Protein 1AGG (pdb70)

InterPro domains:
  IPR004169 Spider toxin [PF02819] (39-83)
  IPR004169 Spider toxin [cd12960] (39-74)

Sequence (48 aa):
EDNCIAEDYGKCTWGGTKCCRGRPCRCSMIGTNCECTPRLIMEGLSFAEDNCIAEDYGKCTWGGTKCCRGRPCRCSMIGTNCECTPRLIMEGLSFAEDNCIAEDYGKCTWGGTKCCRGRPCRCSMIGTNCECTPRLIMEGLSFAEDNCIAEDYGKCTWGGTKCCRGRPCRCSMIGTNCECTPRLIMEGLSFAEDNCIAEDYGKCTWGGTKCCRGRPCRCSMIGTNCECTPRLIMEGLSFAEDNCIAEDYGKCTWGGTKCCRGRPCRCSMIGTNCECTPRLIMEGLSFAEDNCIAEDYGKCTWGGTKCCRGRPCRCSMIGTNCECTPRLIMEGLSFAEDNCIAEDYGKCTWGGTKCCRGRPCRCSMIGTNCECTPRLIMEGLSFAEDNCIAEDYGKCTWGGTKCCRGRPCRCSMIGTNCECTPRLIMEGLSFAEDNCIAEDYGKCTWGGTKCCRGRPCRCSMIGTNCECTPRLIMEGLSFAEDNCIAEDYGKCTWGGTKCCRGRPCRCSMIGTNCECTPRLIMEGLSFAEDNCIAEDYGKCTWGGTKCCRGRPCRCSMIGTNCECTPRLIMEGLSFAEDNCIAEDYGKCTWGGTKCCRGRPCRCSMIGTNCECTPRLIMEGLSFAEDNCIAEDYGKCTWGGTKCCRGRPCRCSMIGTNCECTPRLIMEGLSFAEDNCIAEDYGKCTWGGTKCCRGRPCRCSMIGTNCECTPRLIMEGLSFAEDNCIAEDYGKCTWGGTKCCRGRPCRCSMIGTNCECTPRLIMEGLSFAEDNCIAEDYGKCTWGGTKCCRGRPCRCSMIGTNCECTPRLIMEGLSFAEDNCIAEDYGKCTWGGTKCCRGRPCRCSMIGTNCECTPRLIMEGLSFAEDNCIAEDYGKCTWGGTKCCRGRPCRCSMIGTNCECTPRLIMEGLSFAEDNCIAEDYGKCTWGGTKCCRGRPCRCSMIGTNCECTPRLIMEGLSFAEDNCIAEDYGKCTWGGTKCCRGRPCRCSMIGTNCECTPRLIMEGLSFAEDNCIAEDYGKCTWGGTKCCRGRPCRCSMIGTNCECTPRLIMEGLSFAEDNCIAEDYGKCTWGGTKCCRGRPCRCSMIGTNCECTPRLIMEGLSFAEDNCIAEDYGKCTWGGTKCCRGRPCRCSMIGTNCECTPRLIMEGLSFA

Nearest PDB structures (foldseek):
  1agg-assembly1_A  TM=7.891E-01  e=6.117E-08  Agelenopsis aperta
  1oaw-assembly1_A  TM=6.329E-01  e=2.465E-05  Agelenopsis aperta
  1iva-assembly1_A  TM=6.021E-01  e=1.846E-05  Agelenopsis aperta
  1oav-assembly1_A  TM=6.009E-01  e=3.062E-05  Agelenopsis aperta
  1vtx-assembly1_A  TM=5.392E-01  e=1.260E+00  Hadronyche versuta

Solvent-accessible surface area: 4011 Å² total; per-residue (Å²): 197,147,117,66,20,93,105,63,153,1,170,12,73,141,79,42,65,89,6,66,169,30,75,17,7,127,25,36,194,151,32,99,125,4,56,2,24,46,157,44,167,155,131,31,94,33,150,123

Structure (mmCIF, N/CA/C/O backbone):
data_1AGG
#
_entry.id   1AGG
#
_cell.length_a   1.000
_cell.length_b   1.000
_cell.length_c   1.000
_cell.angle_alpha   90.00
_cell.angle_beta   90.00
_cell.angle_gamma   90.00
#
_symmetry.space_group_name_H-M   'P 1'
#
loop_
_atom_site.group_PDB
_atom_site.id
_atom_site.type_symbol
_atom_site.label_atom_id
_atom_site.label_alt_id
_atom_site.label_comp_id
_atom_site.label_asym_id
_atom_site.label_entity_id
_atom_site.label_seq_id
_atom_site.pdbx_PDB_ins_code
_atom_site.Cartn_x
_atom_site.Cartn_y
_atom_site.Cartn_z
_atom_site.occupancy
_atom_site.B_iso_or_equiv
_atom_site.auth_seq_id
_atom_site.auth_comp_id
_atom_site.auth_asym_id
_atom_site.auth_atom_id
_atom_site.pdbx_PDB_model_num
ATOM 1 N N . GLU A 1 1 ? 17.872 11.839 5.460 1.00 0.00 1 GLU A N 1
ATOM 2 C CA . GLU A 1 1 ? 16.491 12.228 5.819 1.00 0.00 1 GLU A CA 1
ATOM 3 C C . GLU A 1 1 ? 15.778 10.998 6.447 1.00 0.00 1 GLU A C 1
ATOM 4 O O . GLU A 1 1 ? 15.643 9.944 5.815 1.00 0.00 1 GLU A O 1
ATOM 19 N N . ASP A 1 2 ? 15.291 11.178 7.688 1.00 0.00 2 ASP A N 1
ATOM 20 C CA . ASP A 1 2 ? 14.439 10.179 8.388 1.00 0.00 2 ASP A CA 1
ATOM 21 C C . ASP A 1 2 ? 13.115 10.896 8.769 1.00 0.00 2 ASP A C 1
ATOM 22 O O . ASP A 1 2 ? 13.112 11.834 9.574 1.00 0.00 2 ASP A O 1
ATOM 32 N N . ASN A 1 3 ? 11.996 10.439 8.175 1.00 0.00 3 ASN A N 1
ATOM 33 C CA . ASN A 1 3 ? 10.626 10.851 8.567 1.00 0.00 3 ASN A CA 1
ATOM 34 C C . ASN A 1 3 ? 9.667 9.956 7.722 1.00 0.00 3 ASN A C 1
ATOM 35 O O . ASN A 1 3 ? 9.197 10.266 6.622 1.00 0.00 3 ASN A O 1
ATOM 46 N N . CYS A 1 4 ? 9.412 8.815 8.344 1.00 0.00 4 CYS A N 1
ATOM 47 C CA . CYS A 1 4 ? 8.472 7.777 7.852 1.00 0.00 4 CYS A CA 1
ATOM 48 C C . CYS A 1 4 ? 7.636 7.187 9.039 1.00 0.00 4 CYS A C 1
ATOM 49 O O . CYS A 1 4 ? 7.911 7.449 10.218 1.00 0.00 4 CYS A O 1
ATOM 56 N N . ILE A 1 5 ? 6.602 6.364 8.705 1.00 0.00 5 ILE A N 1
ATOM 57 C CA . ILE A 1 5 ? 5.754 5.707 9.774 1.00 0.00 5 ILE A CA 1
ATOM 58 C C . ILE A 1 5 ? 6.161 4.218 9.728 1.00 0.00 5 ILE A C 1
ATOM 59 O O . ILE A 1 5 ? 5.686 3.450 8.897 1.00 0.00 5 ILE A O 1
ATOM 75 N N . ALA A 1 6 ? 7.041 3.755 10.618 1.00 0.00 6 ALA A N 1
ATOM 76 C CA . ALA A 1 6 ? 7.584 2.361 10.499 1.00 0.00 6 ALA A CA 1
ATOM 77 C C . ALA A 1 6 ? 6.606 1.228 11.016 1.00 0.00 6 ALA A C 1
ATOM 78 O O . ALA A 1 6 ? 7.021 0.091 11.263 1.00 0.00 6 ALA A O 1
ATOM 85 N N . GLU A 1 7 ? 5.313 1.567 11.156 1.00 0.00 7 GLU A N 1
ATOM 86 C CA . GLU A 1 7 ? 4.268 0.735 11.806 1.00 0.00 7 GLU A CA 1
ATOM 87 C C . GLU A 1 7 ? 3.186 0.236 10.818 1.00 0.00 7 GLU A C 1
ATOM 88 O O . GLU A 1 7 ? 2.972 0.775 9.733 1.00 0.00 7 GLU A O 1
ATOM 101 N N . ASP A 1 8 ? 2.508 -0.838 11.266 1.00 0.00 8 ASP A N 1
ATOM 102 C CA . ASP A 1 8 ? 1.257 -1.389 10.616 1.00 0.00 8 ASP A CA 1
ATOM 103 C C . ASP A 1 8 ? -0.123 -1.202 11.305 1.00 0.00 8 ASP A C 1
ATOM 104 O O . ASP A 1 8 ? -1.172 -1.685 10.880 1.00 0.00 8 ASP A O 1
ATOM 114 N N . TYR A 1 9 ? 0.021 -0.451 12.343 1.00 0.00 9 TYR A N 1
ATOM 115 C CA . TYR A 1 9 ? -1.038 0.190 13.168 1.00 0.00 9 TYR A CA 1
ATOM 116 C C . TYR A 1 9 ? -0.492 1.543 13.776 1.00 0.00 9 TYR A C 1
ATOM 117 O O . TYR A 1 9 ? -0.915 1.953 14.862 1.00 0.00 9 TYR A O 1
ATOM 135 N N . GLY A 1 10 ? 0.382 2.280 13.045 1.00 0.00 10 GLY A N 1
ATOM 136 C CA . GLY A 1 10 ? 0.805 3.663 13.392 1.00 0.00 10 GLY A CA 1
ATOM 137 C C . GLY A 1 10 ? -0.292 4.710 13.227 1.00 0.00 10 GLY A C 1
ATOM 138 O O . GLY A 1 10 ? -1.384 4.410 12.754 1.00 0.00 10 GLY A O 1
ATOM 142 N N . LYS A 1 11 ? 0.014 5.947 13.617 1.00 0.00 11 LYS A N 1
ATOM 143 C CA . LYS A 1 11 ? -0.873 7.102 13.285 1.00 0.00 11 LYS A CA 1
ATOM 144 C C . LYS A 1 11 ? -0.303 7.721 11.978 1.00 0.00 11 LYS A C 1
ATOM 145 O O . LYS A 1 11 ? 0.886 8.046 11.880 1.00 0.00 11 LYS A O 1
ATOM 163 N N . CYS A 1 12 ? -1.194 7.871 11.006 1.00 0.00 12 CYS A N 1
ATOM 164 C CA . CYS A 1 12 ? -0.863 8.375 9.646 1.00 0.00 12 CYS A CA 1
ATOM 165 C C . CYS A 1 12 ? -1.973 9.329 9.130 1.00 0.00 12 CYS A C 1
ATOM 166 O O . CYS A 1 12 ? -2.923 9.701 9.830 1.00 0.00 12 CYS A O 1
ATOM 173 N N . THR A 1 13 ? -1.792 9.751 7.867 1.00 0.00 13 THR A N 1
ATOM 174 C CA . THR A 1 13 ? -2.743 10.658 7.169 1.00 0.00 13 THR A CA 1
ATOM 175 C C . THR A 1 13 ? -2.886 10.201 5.680 1.00 0.00 13 THR A C 1
ATOM 176 O O . THR A 1 13 ? -2.085 9.463 5.093 1.00 0.00 13 THR A O 1
ATOM 187 N N . TRP A 1 14 ? -3.972 10.714 5.112 1.00 0.00 14 TRP A N 1
ATOM 188 C CA . TRP A 1 14 ? -4.263 10.669 3.650 1.00 0.00 14 TRP A CA 1
ATOM 189 C C . TRP A 1 14 ? -3.745 12.013 3.054 1.00 0.00 14 TRP A C 1
ATOM 190 O O . TRP A 1 14 ? -4.461 13.022 3.076 1.00 0.00 14 TRP A O 1
ATOM 211 N N . GLY A 1 15 ? -2.495 12.025 2.559 1.00 0.00 15 GLY A N 1
ATOM 212 C CA . GLY A 1 15 ? -1.797 13.286 2.181 1.00 0.00 15 GLY A CA 1
ATOM 213 C C . GLY A 1 15 ? -0.507 13.556 2.998 1.00 0.00 15 GLY A C 1
ATOM 214 O O . GLY A 1 15 ? 0.501 13.981 2.429 1.00 0.00 15 GLY A O 1
ATOM 218 N N . GLY A 1 16 ? -0.550 13.301 4.321 1.00 0.00 16 GLY A N 1
ATOM 219 C CA . GLY A 1 16 ? 0.639 13.289 5.205 1.00 0.00 16 GLY A CA 1
ATOM 220 C C . GLY A 1 16 ? 1.620 12.130 4.938 1.00 0.00 16 GLY A C 1
ATOM 221 O O . GLY A 1 16 ? 1.741 11.608 3.823 1.00 0.00 16 GLY A O 1
ATOM 225 N N . THR A 1 17 ? 2.319 11.735 6.010 1.00 0.00 17 THR A N 1
ATOM 226 C CA . THR A 1 17 ? 3.277 10.583 5.955 1.00 0.00 17 THR A CA 1
ATOM 227 C C . THR A 1 17 ? 2.437 9.258 5.823 1.00 0.00 17 THR A C 1
ATOM 228 O O . THR A 1 17 ? 1.372 9.062 6.433 1.00 0.00 17 THR A O 1
ATOM 239 N N . LYS A 1 18 ? 3.012 8.377 4.994 1.00 0.00 18 LYS A N 1
ATOM 240 C CA . LYS A 1 18 ? 2.593 6.957 4.842 1.00 0.00 18 LYS A CA 1
ATOM 241 C C . LYS A 1 18 ? 3.676 6.104 5.550 1.00 0.00 18 LYS A C 1
ATOM 242 O O . LYS A 1 18 ? 4.696 6.572 6.090 1.00 0.00 18 LYS A O 1
ATOM 260 N N . CYS A 1 19 ? 3.426 4.792 5.559 1.00 0.00 19 CYS A N 1
ATOM 261 C CA . CYS A 1 19 ? 4.329 3.890 6.313 1.00 0.00 19 CYS A CA 1
ATOM 262 C C . CYS A 1 19 ? 5.572 3.567 5.425 1.00 0.00 19 CYS A C 1
ATOM 263 O O . CYS A 1 19 ? 5.589 3.479 4.195 1.00 0.00 19 CYS A O 1
ATOM 270 N N . CYS A 1 20 ? 6.637 3.534 6.242 1.00 0.00 20 CYS A N 1
ATOM 271 C CA . CYS A 1 20 ? 8.068 3.591 5.889 1.00 0.00 20 CYS A CA 1
ATOM 272 C C . CYS A 1 20 ? 8.539 2.692 4.706 1.00 0.00 20 CYS A C 1
ATOM 273 O O . CYS A 1 20 ? 9.227 3.199 3.816 1.00 0.00 20 CYS A O 1
ATOM 280 N N . ARG A 1 21 ? 8.195 1.391 4.712 1.00 0.00 21 ARG A N 1
ATOM 281 C CA . ARG A 1 21 ? 8.603 0.415 3.649 1.00 0.00 21 ARG A CA 1
ATOM 282 C C . ARG A 1 21 ? 7.561 0.291 2.487 1.00 0.00 21 ARG A C 1
ATOM 283 O O . ARG A 1 21 ? 7.284 -0.784 1.951 1.00 0.00 21 ARG A O 1
ATOM 303 N N . GLY A 1 22 ? 7.005 1.444 2.111 1.00 0.00 22 GLY A N 1
ATOM 304 C CA . GLY A 1 22 ? 5.888 1.560 1.134 1.00 0.00 22 GLY A CA 1
ATOM 305 C C . GLY A 1 22 ? 4.577 0.833 1.492 1.00 0.00 22 GLY A C 1
ATOM 306 O O . GLY A 1 22 ? 4.002 0.096 0.688 1.00 0.00 22 GLY A O 1
ATOM 310 N N . ARG A 1 23 ? 4.153 1.071 2.727 1.00 0.00 23 ARG A N 1
ATOM 311 C CA . ARG A 1 23 ? 3.058 0.329 3.384 1.00 0.00 23 ARG A CA 1
ATOM 312 C C . ARG A 1 23 ? 1.786 1.248 3.436 1.00 0.00 23 ARG A C 1
ATOM 313 O O . ARG A 1 23 ? 1.912 2.436 3.788 1.00 0.00 23 ARG A O 1
ATOM 333 N N . PRO A 1 24 ? 0.556 0.754 3.093 1.00 0.00 24 PRO A N 1
ATOM 334 C CA . PRO A 1 24 ? -0.645 1.614 2.922 1.00 0.00 24 PRO A CA 1
ATOM 335 C C . PRO A 1 24 ? -1.266 2.127 4.257 1.00 0.00 24 PRO A C 1
ATOM 336 O O . PRO A 1 24 ? -0.838 1.756 5.356 1.00 0.00 24 PRO A O 1
ATOM 347 N N . CYS A 1 25 ? -2.285 2.994 4.125 1.00 0.00 25 CYS A N 1
ATOM 348 C CA . CYS A 1 25 ? -3.066 3.502 5.279 1.00 0.00 25 CYS A CA 1
ATOM 349 C C . CYS A 1 25 ? -4.582 3.455 4.924 1.00 0.00 25 CYS A C 1
ATOM 350 O O . CYS A 1 25 ? -5.024 3.710 3.798 1.00 0.00 25 CYS A O 1
ATOM 357 N N . ARG A 1 26 ? -5.359 3.124 5.966 1.00 0.00 26 ARG A N 1
ATOM 358 C CA . ARG A 1 26 ? -6.841 3.167 5.967 1.00 0.00 26 ARG A CA 1
ATOM 359 C C . ARG A 1 26 ? -7.212 3.783 7.338 1.00 0.00 26 ARG A C 1
ATOM 360 O O . ARG A 1 26 ? -6.632 3.417 8.377 1.00 0.00 26 ARG A O 1
ATOM 380 N N . CYS A 1 27 ? -8.160 4.744 7.370 1.00 0.00 27 CYS A N 1
ATOM 381 C CA . CYS A 1 27 ? -8.355 5.529 8.611 1.00 0.00 27 CYS A CA 1
ATOM 382 C C . CYS A 1 27 ? -9.082 4.747 9.759 1.00 0.00 27 CYS A C 1
ATOM 383 O O . CYS A 1 27 ? -9.682 3.679 9.601 1.00 0.00 27 CYS A O 1
ATOM 390 N N . SER A 1 28 ? -8.986 5.403 10.935 1.00 0.00 28 SER A N 1
ATOM 391 C CA . SER A 1 28 ? -9.723 5.101 12.192 1.00 0.00 28 SER A CA 1
ATOM 392 C C . SER A 1 28 ? -11.276 4.975 12.023 1.00 0.00 28 SER A C 1
ATOM 393 O O . SER A 1 28 ? -11.851 5.114 10.937 1.00 0.00 28 SER A O 1
ATOM 401 N N . MET A 1 29 ? -11.941 4.692 13.152 1.00 0.00 29 MET A N 1
ATOM 402 C CA . MET A 1 29 ? -13.409 4.422 13.227 1.00 0.00 29 MET A CA 1
ATOM 403 C C . MET A 1 29 ? -14.310 5.645 12.856 1.00 0.00 29 MET A C 1
ATOM 404 O O . MET A 1 29 ? -15.389 5.445 12.290 1.00 0.00 29 MET A O 1
ATOM 418 N N . ILE A 1 30 ? -13.876 6.879 13.172 1.00 0.00 30 ILE A N 1
ATOM 419 C CA . ILE A 1 30 ? -14.634 8.127 12.840 1.00 0.00 30 ILE A CA 1
ATOM 420 C C . ILE A 1 30 ? -14.541 8.486 11.306 1.00 0.00 30 ILE A C 1
ATOM 421 O O . ILE A 1 30 ? -15.559 8.912 10.751 1.00 0.00 30 ILE A O 1
ATOM 437 N N . GLY A 1 31 ? -13.383 8.313 10.642 1.00 0.00 31 GLY A N 1
ATOM 438 C CA . GLY A 1 31 ? -13.194 8.699 9.217 1.00 0.00 31 GLY A CA 1
ATOM 439 C C . GLY A 1 31 ? -11.925 9.530 8.927 1.00 0.00 31 GLY A C 1
ATOM 440 O O . GLY A 1 31 ? -11.222 9.258 7.951 1.00 0.00 31 GLY A O 1
ATOM 444 N N . THR A 1 32 ? -11.665 10.549 9.761 1.00 0.00 32 THR A N 1
ATOM 445 C CA . THR A 1 32 ? -10.394 11.337 9.745 1.00 0.00 32 THR A CA 1
ATOM 446 C C . THR A 1 32 ? -9.434 10.792 10.858 1.00 0.00 32 THR A C 1
ATOM 447 O O . THR A 1 32 ? -9.836 10.008 11.726 1.00 0.00 32 THR A O 1
ATOM 458 N N . ASN A 1 33 ? -8.146 11.221 10.818 1.00 0.00 33 ASN A N 1
ATOM 459 C CA . ASN A 1 33 ? -7.049 10.801 11.755 1.00 0.00 33 ASN A CA 1
ATOM 460 C C . ASN A 1 33 ? -6.718 9.315 11.450 1.00 0.00 33 ASN A C 1
ATOM 461 O O . ASN A 1 33 ? -7.044 8.417 12.233 1.00 0.00 33 ASN A O 1
ATOM 472 N N . CYS A 1 34 ? -6.067 9.063 10.291 1.00 0.00 34 CYS A N 1
ATOM 473 C CA . CYS A 1 34 ? -5.909 7.667 9.802 1.00 0.00 34 CYS A CA 1
ATOM 474 C C . CYS A 1 34 ? -4.898 6.825 10.646 1.00 0.00 34 CYS A C 1
ATOM 475 O O . CYS A 1 34 ? -4.106 7.363 11.427 1.00 0.00 34 CYS A O 1
ATOM 482 N N . GLU A 1 35 ? -4.936 5.485 10.437 1.00 0.00 35 GLU A N 1
ATOM 483 C CA . GLU A 1 35 ? -3.866 4.579 10.966 1.00 0.00 35 GLU A CA 1
ATOM 484 C C . GLU A 1 35 ? -3.252 3.776 9.770 1.00 0.00 35 GLU A C 1
ATOM 485 O O . GLU A 1 35 ? -3.737 3.778 8.633 1.00 0.00 35 GLU A O 1
ATOM 498 N N . CYS A 1 36 ? -2.146 3.078 10.080 1.00 0.00 36 CYS A N 1
ATOM 499 C CA . CYS A 1 36 ? -1.361 2.285 9.089 1.00 0.00 36 CYS A CA 1
ATOM 500 C C . CYS A 1 36 ? -1.926 0.841 9.056 1.00 0.00 36 CYS A C 1
ATOM 501 O O . CYS A 1 36 ? -2.645 0.371 9.947 1.00 0.00 36 CYS A O 1
ATOM 508 N N . THR A 1 37 ? -1.646 0.183 7.922 1.00 0.00 37 THR A N 1
ATOM 509 C CA . THR A 1 37 ? -2.170 -1.170 7.596 1.00 0.00 37 THR A CA 1
ATOM 510 C C . THR A 1 37 ? -1.012 -1.964 6.894 1.00 0.00 37 THR A C 1
ATOM 511 O O . THR A 1 37 ? -0.328 -1.389 6.035 1.00 0.00 37 THR A O 1
ATOM 522 N N . PRO A 1 38 ? -0.764 -3.277 7.185 1.00 0.00 38 PRO A N 1
ATOM 523 C CA . PRO A 1 38 ? 0.351 -4.054 6.568 1.00 0.00 38 PRO A CA 1
ATOM 524 C C . PRO A 1 38 ? 0.214 -4.285 5.026 1.00 0.00 38 PRO A C 1
ATOM 525 O O . PRO A 1 38 ? 1.145 -3.962 4.284 1.00 0.00 38 PRO A O 1
ATOM 536 N N . ARG A 1 39 ? -0.924 -4.820 4.550 1.00 0.00 39 ARG A N 1
ATOM 537 C CA . ARG A 1 39 ? -1.188 -5.013 3.098 1.00 0.00 39 ARG A CA 1
ATOM 538 C C . ARG A 1 39 ? -2.726 -5.040 2.879 1.00 0.00 39 ARG A C 1
ATOM 539 O O . ARG A 1 39 ? -3.461 -5.788 3.535 1.00 0.00 39 ARG A O 1
ATOM 559 N N . LEU A 1 40 ? -3.187 -4.212 1.927 1.00 0.00 40 LEU A N 1
ATOM 560 C CA . LEU A 1 40 ? -4.619 -4.126 1.540 1.00 0.00 40 LEU A CA 1
ATOM 561 C C . LEU A 1 40 ? -4.765 -4.702 0.106 1.00 0.00 40 LEU A C 1
ATOM 562 O O . LEU A 1 40 ? -4.138 -4.218 -0.844 1.00 0.00 40 LEU A O 1
ATOM 578 N N . ILE A 1 41 ? -5.619 -5.734 -0.043 1.00 0.00 41 ILE A N 1
ATOM 579 C CA . ILE A 1 41 ? -5.864 -6.405 -1.354 1.00 0.00 41 ILE A CA 1
ATOM 580 C C . ILE A 1 41 ? -6.787 -5.486 -2.236 1.00 0.00 41 ILE A C 1
ATOM 581 O O . ILE A 1 41 ? -7.790 -4.942 -1.761 1.00 0.00 41 ILE A O 1
ATOM 597 N N . MET A 1 42 ? -6.379 -5.300 -3.514 1.00 0.00 42 MET A N 1
ATOM 598 C CA . MET A 1 42 ? -6.976 -4.347 -4.505 1.00 0.00 42 MET A CA 1
ATOM 599 C C . MET A 1 42 ? -6.740 -2.884 -3.996 1.00 0.00 42 MET A C 1
ATOM 600 O O . MET A 1 42 ? -7.474 -2.378 -3.142 1.00 0.00 42 MET A O 1
ATOM 614 N N . GLU A 1 43 ? -5.663 -2.254 -4.523 1.00 0.00 43 GLU A N 1
ATOM 615 C CA . GLU A 1 43 ? -5.095 -0.930 -4.099 1.00 0.00 43 GLU A CA 1
ATOM 616 C C . GLU A 1 43 ? -4.453 -1.079 -2.679 1.00 0.00 43 GLU A C 1
ATOM 617 O O . GLU A 1 43 ? -5.066 -1.567 -1.723 1.00 0.00 43 GLU A O 1
ATOM 630 N N . GLY A 1 44 ? -3.202 -0.608 -2.584 1.00 0.00 44 GLY A N 1
ATOM 631 C CA . GLY A 1 44 ? -2.404 -0.647 -1.339 1.00 0.00 44 GLY A CA 1
ATOM 632 C C . GLY A 1 44 ? -1.225 -1.626 -1.466 1.00 0.00 44 GLY A C 1
ATOM 633 O O . GLY A 1 44 ? -0.276 -1.340 -2.200 1.00 0.00 44 GLY A O 1
ATOM 637 N N . LEU A 1 45 ? -1.306 -2.767 -0.745 1.00 0.00 45 LEU A N 1
ATOM 638 C CA . LEU A 1 45 ? -0.334 -3.914 -0.779 1.00 0.00 45 LEU A CA 1
ATOM 639 C C . LEU A 1 45 ? 1.061 -3.510 -0.187 1.00 0.00 45 LEU A C 1
ATOM 640 O O . LEU A 1 45 ? 1.506 -2.358 -0.249 1.00 0.00 45 LEU A O 1
ATOM 656 N N . SER A 1 46 ? 1.765 -4.517 0.371 1.00 0.00 46 SER A N 1
ATOM 657 C CA . SER A 1 46 ? 3.095 -4.330 1.013 1.00 0.00 46 SER A CA 1
ATOM 658 C C . SER A 1 46 ? 4.199 -4.034 -0.048 1.00 0.00 46 SER A C 1
ATOM 659 O O . SER A 1 46 ? 4.361 -4.772 -1.026 1.00 0.00 46 SER A O 1
ATOM 667 N N . PHE A 1 47 ? 4.930 -2.917 0.172 1.00 0.00 47 PHE A N 1
ATOM 668 C CA . PHE A 1 47 ? 5.966 -2.342 -0.744 1.00 0.00 47 PHE A CA 1
ATOM 669 C C . PHE A 1 47 ? 5.319 -1.984 -2.124 1.00 0.00 47 PHE A C 1
ATOM 670 O O . PHE A 1 47 ? 5.227 -2.815 -3.035 1.00 0.00 47 PHE A O 1
ATOM 687 N N . ALA A 1 48 ? 4.856 -0.726 -2.237 1.00 0.00 48 ALA A N 1
ATOM 688 C CA . ALA A 1 48 ? 4.173 -0.212 -3.447 1.00 0.00 48 ALA A CA 1
ATOM 689 C C . ALA A 1 48 ? 4.401 1.311 -3.532 1.00 0.00 48 ALA A C 1
ATOM 690 O O . ALA A 1 48 ? 5.009 1.840 -4.462 1.00 0.00 48 ALA A O 1
ATOM 699 N N . GLU A 1 1 ? 12.589 5.721 5.131 1.00 0.00 1 GLU A N 2
ATOM 700 C CA . GLU A 1 1 ? 13.731 5.511 6.051 1.00 0.00 1 GLU A CA 2
ATOM 701 C C . GLU A 1 1 ? 13.658 6.567 7.196 1.00 0.00 1 GLU A C 2
ATOM 702 O O . GLU A 1 1 ? 13.297 6.205 8.319 1.00 0.00 1 GLU A O 2
ATOM 717 N N . ASP A 1 2 ? 13.993 7.843 6.923 1.00 0.00 2 ASP A N 2
ATOM 718 C CA . ASP A 1 2 ? 14.002 8.926 7.943 1.00 0.00 2 ASP A CA 2
ATOM 719 C C . ASP A 1 2 ? 12.615 9.640 7.974 1.00 0.00 2 ASP A C 2
ATOM 720 O O . ASP A 1 2 ? 12.024 9.939 6.931 1.00 0.00 2 ASP A O 2
ATOM 730 N N . ASN A 1 3 ? 12.125 9.910 9.206 1.00 0.00 3 ASN A N 2
ATOM 731 C CA . ASN A 1 3 ? 10.817 10.613 9.509 1.00 0.00 3 ASN A CA 2
ATOM 732 C C . ASN A 1 3 ? 9.518 9.890 8.984 1.00 0.00 3 ASN A C 2
ATOM 733 O O . ASN A 1 3 ? 8.456 10.501 8.833 1.00 0.00 3 ASN A O 2
ATOM 744 N N . CYS A 1 4 ? 9.620 8.580 8.778 1.00 0.00 4 CYS A N 2
ATOM 745 C CA . CYS A 1 4 ? 8.554 7.733 8.185 1.00 0.00 4 CYS A CA 2
ATOM 746 C C . CYS A 1 4 ? 7.687 7.020 9.283 1.00 0.00 4 CYS A C 2
ATOM 747 O O . CYS A 1 4 ? 8.001 7.092 10.478 1.00 0.00 4 CYS A O 2
ATOM 754 N N . ILE A 1 5 ? 6.590 6.315 8.863 1.00 0.00 5 ILE A N 2
ATOM 755 C CA . ILE A 1 5 ? 5.741 5.553 9.862 1.00 0.00 5 ILE A CA 2
ATOM 756 C C . ILE A 1 5 ? 6.084 4.070 9.599 1.00 0.00 5 ILE A C 2
ATOM 757 O O . ILE A 1 5 ? 5.451 3.384 8.797 1.00 0.00 5 ILE A O 2
ATOM 773 N N . ALA A 1 6 ? 7.101 3.539 10.287 1.00 0.00 6 ALA A N 2
ATOM 774 C CA . ALA A 1 6 ? 7.586 2.149 10.000 1.00 0.00 6 ALA A CA 2
ATOM 775 C C . ALA A 1 6 ? 6.696 1.006 10.629 1.00 0.00 6 ALA A C 2
ATOM 776 O O . ALA A 1 6 ? 7.134 -0.138 10.783 1.00 0.00 6 ALA A O 2
ATOM 783 N N . GLU A 1 7 ? 5.449 1.357 10.980 1.00 0.00 7 GLU A N 2
ATOM 784 C CA . GLU A 1 7 ? 4.515 0.532 11.772 1.00 0.00 7 GLU A CA 2
ATOM 785 C C . GLU A 1 7 ? 3.300 0.038 10.967 1.00 0.00 7 GLU A C 2
ATOM 786 O O . GLU A 1 7 ? 2.993 0.482 9.861 1.00 0.00 7 GLU A O 2
ATOM 799 N N . ASP A 1 8 ? 2.619 -0.907 11.634 1.00 0.00 8 ASP A N 2
ATOM 800 C CA . ASP A 1 8 ? 1.280 -1.403 11.262 1.00 0.00 8 ASP A CA 2
ATOM 801 C C . ASP A 1 8 ? 0.435 -0.895 12.462 1.00 0.00 8 ASP A C 2
ATOM 802 O O . ASP A 1 8 ? 0.713 -1.097 13.653 1.00 0.00 8 ASP A O 2
ATOM 812 N N . TYR A 1 9 ? -0.616 -0.207 12.057 1.00 0.00 9 TYR A N 2
ATOM 813 C CA . TYR A 1 9 ? -1.540 0.619 12.908 1.00 0.00 9 TYR A CA 2
ATOM 814 C C . TYR A 1 9 ? -0.794 1.817 13.644 1.00 0.00 9 TYR A C 2
ATOM 815 O O . TYR A 1 9 ? -1.216 2.239 14.726 1.00 0.00 9 TYR A O 2
ATOM 833 N N . GLY A 1 10 ? 0.249 2.420 13.012 1.00 0.00 10 GLY A N 2
ATOM 834 C CA . GLY A 1 10 ? 0.872 3.702 13.438 1.00 0.00 10 GLY A CA 2
ATOM 835 C C . GLY A 1 10 ? 0.129 4.871 12.798 1.00 0.00 10 GLY A C 2
ATOM 836 O O . GLY A 1 10 ? -0.458 4.771 11.722 1.00 0.00 10 GLY A O 2
ATOM 840 N N . LYS A 1 11 ? 0.166 5.998 13.492 1.00 0.00 11 LYS A N 2
ATOM 841 C CA . LYS A 1 11 ? -0.701 7.161 13.126 1.00 0.00 11 LYS A CA 2
ATOM 842 C C . LYS A 1 11 ? -0.111 7.868 11.865 1.00 0.00 11 LYS A C 2
ATOM 843 O O . LYS A 1 11 ? 1.049 8.288 11.812 1.00 0.00 11 LYS A O 2
ATOM 861 N N . CYS A 1 12 ? -1.002 7.956 10.883 1.00 0.00 12 CYS A N 2
ATOM 862 C CA . CYS A 1 12 ? -0.754 8.531 9.535 1.00 0.00 12 CYS A CA 2
ATOM 863 C C . CYS A 1 12 ? -1.885 9.511 9.149 1.00 0.00 12 CYS A C 2
ATOM 864 O O . CYS A 1 12 ? -2.877 9.693 9.868 1.00 0.00 12 CYS A O 2
ATOM 871 N N . THR A 1 13 ? -1.722 10.147 7.973 1.00 0.00 13 THR A N 2
ATOM 872 C CA . THR A 1 13 ? -2.842 10.939 7.371 1.00 0.00 13 THR A CA 2
ATOM 873 C C . THR A 1 13 ? -2.753 10.755 5.825 1.00 0.00 13 THR A C 2
ATOM 874 O O . THR A 1 13 ? -1.684 10.581 5.223 1.00 0.00 13 THR A O 2
ATOM 885 N N . TRP A 1 14 ? -3.934 10.896 5.197 1.00 0.00 14 TRP A N 2
ATOM 886 C CA . TRP A 1 14 ? -4.051 11.004 3.713 1.00 0.00 14 TRP A CA 2
ATOM 887 C C . TRP A 1 14 ? -3.796 12.510 3.389 1.00 0.00 14 TRP A C 2
ATOM 888 O O . TRP A 1 14 ? -4.652 13.383 3.567 1.00 0.00 14 TRP A O 2
ATOM 909 N N . GLY A 1 15 ? -2.545 12.764 2.973 1.00 0.00 15 GLY A N 2
ATOM 910 C CA . GLY A 1 15 ? -1.953 14.122 2.858 1.00 0.00 15 GLY A CA 2
ATOM 911 C C . GLY A 1 15 ? -1.063 14.369 4.110 1.00 0.00 15 GLY A C 2
ATOM 912 O O . GLY A 1 15 ? -1.336 15.266 4.911 1.00 0.00 15 GLY A O 2
ATOM 916 N N . GLY A 1 16 ? -0.024 13.531 4.258 1.00 0.00 16 GLY A N 2
ATOM 917 C CA . GLY A 1 16 ? 0.801 13.419 5.481 1.00 0.00 16 GLY A CA 2
ATOM 918 C C . GLY A 1 16 ? 1.976 12.464 5.237 1.00 0.00 16 GLY A C 2
ATOM 919 O O . GLY A 1 16 ? 2.460 12.269 4.114 1.00 0.00 16 GLY A O 2
ATOM 923 N N . THR A 1 17 ? 2.410 11.847 6.343 1.00 0.00 17 THR A N 2
ATOM 924 C CA . THR A 1 17 ? 3.380 10.711 6.274 1.00 0.00 17 THR A CA 2
ATOM 925 C C . THR A 1 17 ? 2.525 9.428 5.978 1.00 0.00 17 THR A C 2
ATOM 926 O O . THR A 1 17 ? 1.437 9.195 6.535 1.00 0.00 17 THR A O 2
ATOM 937 N N . LYS A 1 18 ? 3.113 8.626 5.078 1.00 0.00 18 LYS A N 2
ATOM 938 C CA . LYS A 1 18 ? 2.668 7.238 4.774 1.00 0.00 18 LYS A CA 2
ATOM 939 C C . LYS A 1 18 ? 3.606 6.296 5.567 1.00 0.00 18 LYS A C 2
ATOM 940 O O . LYS A 1 18 ? 4.562 6.677 6.274 1.00 0.00 18 LYS A O 2
ATOM 958 N N . CYS A 1 19 ? 3.287 5.005 5.446 1.00 0.00 19 CYS A N 2
ATOM 959 C CA . CYS A 1 19 ? 3.924 4.007 6.325 1.00 0.00 19 CYS A CA 2
ATOM 960 C C . CYS A 1 19 ? 5.147 3.460 5.521 1.00 0.00 19 CYS A C 2
ATOM 961 O O . CYS A 1 19 ? 5.073 2.805 4.482 1.00 0.00 19 CYS A O 2
ATOM 968 N N . CYS A 1 20 ? 6.265 3.930 6.083 1.00 0.00 20 CYS A N 2
ATOM 969 C CA . CYS A 1 20 ? 7.678 3.967 5.634 1.00 0.00 20 CYS A CA 2
ATOM 970 C C . CYS A 1 20 ? 7.945 3.356 4.204 1.00 0.00 20 CYS A C 2
ATOM 971 O O . CYS A 1 20 ? 7.458 3.948 3.236 1.00 0.00 20 CYS A O 2
ATOM 978 N N . ARG A 1 21 ? 8.749 2.281 4.034 1.00 0.00 21 ARG A N 2
ATOM 979 C CA . ARG A 1 21 ? 9.215 1.788 2.696 1.00 0.00 21 ARG A CA 2
ATOM 980 C C . ARG A 1 21 ? 8.358 0.652 2.060 1.00 0.00 21 ARG A C 2
ATOM 981 O O . ARG A 1 21 ? 8.848 -0.136 1.244 1.00 0.00 21 ARG A O 2
ATOM 1001 N N . GLY A 1 22 ? 7.069 0.653 2.378 1.00 0.00 22 GLY A N 2
ATOM 1002 C CA . GLY A 1 22 ? 6.077 -0.219 1.693 1.00 0.00 22 GLY A CA 2
ATOM 1003 C C . GLY A 1 22 ? 4.677 -0.472 2.275 1.00 0.00 22 GLY A C 2
ATOM 1004 O O . GLY A 1 22 ? 3.956 -1.310 1.726 1.00 0.00 22 GLY A O 2
ATOM 1008 N N . ARG A 1 23 ? 4.291 0.218 3.349 1.00 0.00 23 ARG A N 2
ATOM 1009 C CA . ARG A 1 23 ? 3.014 -0.010 4.053 1.00 0.00 23 ARG A CA 2
ATOM 1010 C C . ARG A 1 23 ? 1.978 1.101 3.604 1.00 0.00 23 ARG A C 2
ATOM 1011 O O . ARG A 1 23 ? 2.270 2.314 3.699 1.00 0.00 23 ARG A O 2
ATOM 1031 N N . PRO A 1 24 ? 0.747 0.737 3.126 1.00 0.00 24 PRO A N 2
ATOM 1032 C CA . PRO A 1 24 ? -0.356 1.708 2.912 1.00 0.00 24 PRO A CA 2
ATOM 1033 C C . PRO A 1 24 ? -1.051 2.122 4.253 1.00 0.00 24 PRO A C 2
ATOM 1034 O O . PRO A 1 24 ? -0.617 1.733 5.344 1.00 0.00 24 PRO A O 2
ATOM 1045 N N . CYS A 1 25 ? -2.119 2.929 4.162 1.00 0.00 25 CYS A N 2
ATOM 1046 C CA . CYS A 1 25 ? -2.915 3.339 5.352 1.00 0.00 25 CYS A CA 2
ATOM 1047 C C . CYS A 1 25 ? -4.433 3.150 5.049 1.00 0.00 25 CYS A C 2
ATOM 1048 O O . CYS A 1 25 ? -4.932 3.348 3.935 1.00 0.00 25 CYS A O 2
ATOM 1055 N N . ARG A 1 26 ? -5.146 2.767 6.121 1.00 0.00 26 ARG A N 2
ATOM 1056 C CA . ARG A 1 26 ? -6.626 2.717 6.182 1.00 0.00 26 ARG A CA 2
ATOM 1057 C C . ARG A 1 26 ? -6.974 3.465 7.494 1.00 0.00 26 ARG A C 2
ATOM 1058 O O . ARG A 1 26 ? -6.411 3.180 8.565 1.00 0.00 26 ARG A O 2
ATOM 1078 N N . CYS A 1 27 ? -7.886 4.450 7.418 1.00 0.00 27 CYS A N 2
ATOM 1079 C CA . CYS A 1 27 ? -8.080 5.370 8.561 1.00 0.00 27 CYS A CA 2
ATOM 1080 C C . CYS A 1 27 ? -8.915 4.734 9.723 1.00 0.00 27 CYS A C 2
ATOM 1081 O O . CYS A 1 27 ? -9.562 3.689 9.596 1.00 0.00 27 CYS A O 2
ATOM 1088 N N . SER A 1 28 ? -8.885 5.445 10.868 1.00 0.00 28 SER A N 2
ATOM 1089 C CA . SER A 1 28 ? -9.678 5.139 12.092 1.00 0.00 28 SER A CA 2
ATOM 1090 C C . SER A 1 28 ? -11.229 5.163 11.866 1.00 0.00 28 SER A C 2
ATOM 1091 O O . SER A 1 28 ? -11.748 5.422 10.774 1.00 0.00 28 SER A O 2
ATOM 1099 N N . MET A 1 29 ? -11.954 4.861 12.955 1.00 0.00 29 MET A N 2
ATOM 1100 C CA . MET A 1 29 ? -13.445 4.745 12.983 1.00 0.00 29 MET A CA 2
ATOM 1101 C C . MET A 1 29 ? -14.207 6.072 12.664 1.00 0.00 29 MET A C 2
ATOM 1102 O O . MET A 1 29 ? -15.297 6.015 12.088 1.00 0.00 29 MET A O 2
ATOM 1116 N N . ILE A 1 30 ? -13.641 7.235 13.031 1.00 0.00 30 ILE A N 2
ATOM 1117 C CA . ILE A 1 30 ? -14.219 8.574 12.708 1.00 0.00 30 ILE A CA 2
ATOM 1118 C C . ILE A 1 30 ? -13.977 8.879 11.187 1.00 0.00 30 ILE A C 2
ATOM 1119 O O . ILE A 1 30 ? -14.947 9.101 10.457 1.00 0.00 30 ILE A O 2
ATOM 1135 N N . GLY A 1 31 ? -12.711 8.893 10.739 1.00 0.00 31 GLY A N 2
ATOM 1136 C CA . GLY A 1 31 ? -12.337 9.328 9.371 1.00 0.00 31 GLY A CA 2
ATOM 1137 C C . GLY A 1 31 ? -10.997 10.084 9.335 1.00 0.00 31 GLY A C 2
ATOM 1138 O O . GLY A 1 31 ? -10.084 9.698 8.601 1.00 0.00 31 GLY A O 2
ATOM 1142 N N . THR A 1 32 ? -10.897 11.158 10.138 1.00 0.00 32 THR A N 2
ATOM 1143 C CA . THR A 1 32 ? -9.606 11.864 10.391 1.00 0.00 32 THR A CA 2
ATOM 1144 C C . THR A 1 32 ? -8.815 11.100 11.502 1.00 0.00 32 THR A C 2
ATOM 1145 O O . THR A 1 32 ? -9.373 10.313 12.278 1.00 0.00 32 THR A O 2
ATOM 1156 N N . ASN A 1 33 ? -7.484 11.340 11.531 1.00 0.00 33 ASN A N 2
ATOM 1157 C CA . ASN A 1 33 ? -6.477 10.583 12.347 1.00 0.00 33 ASN A CA 2
ATOM 1158 C C . ASN A 1 33 ? -6.417 9.118 11.816 1.00 0.00 33 ASN A C 2
ATOM 1159 O O . ASN A 1 33 ? -6.818 8.169 12.494 1.00 0.00 33 ASN A O 2
ATOM 1170 N N . CYS A 1 34 ? -5.883 8.946 10.589 1.00 0.00 34 CYS A N 2
ATOM 1171 C CA . CYS A 1 34 ? -5.773 7.603 9.950 1.00 0.00 34 CYS A CA 2
ATOM 1172 C C . CYS A 1 34 ? -4.689 6.721 10.647 1.00 0.00 34 CYS A C 2
ATOM 1173 O O . CYS A 1 34 ? -3.882 7.227 11.437 1.00 0.00 34 CYS A O 2
ATOM 1180 N N . GLU A 1 35 ? -4.673 5.397 10.363 1.00 0.00 35 GLU A N 2
ATOM 1181 C CA . GLU A 1 35 ? -3.549 4.527 10.855 1.00 0.00 35 GLU A CA 2
ATOM 1182 C C . GLU A 1 35 ? -3.004 3.616 9.703 1.00 0.00 35 GLU A C 2
ATOM 1183 O O . GLU A 1 35 ? -3.556 3.513 8.606 1.00 0.00 35 GLU A O 2
ATOM 1196 N N . CYS A 1 36 ? -1.872 2.955 10.011 1.00 0.00 36 CYS A N 2
ATOM 1197 C CA . CYS A 1 36 ? -1.054 2.157 9.050 1.00 0.00 36 CYS A CA 2
ATOM 1198 C C . CYS A 1 36 ? -1.640 0.718 8.945 1.00 0.00 36 CYS A C 2
ATOM 1199 O O . CYS A 1 36 ? -2.454 0.273 9.764 1.00 0.00 36 CYS A O 2
ATOM 1206 N N . THR A 1 37 ? -1.258 0.005 7.877 1.00 0.00 37 THR A N 2
ATOM 1207 C CA . THR A 1 37 ? -1.775 -1.369 7.607 1.00 0.00 37 THR A CA 2
ATOM 1208 C C . THR A 1 37 ? -0.615 -2.262 7.048 1.00 0.00 37 THR A C 2
ATOM 1209 O O . THR A 1 37 ? 0.224 -1.763 6.287 1.00 0.00 37 THR A O 2
ATOM 1220 N N . PRO A 1 38 ? -0.568 -3.600 7.343 1.00 0.00 38 PRO A N 2
ATOM 1221 C CA . PRO A 1 38 ? 0.443 -4.535 6.772 1.00 0.00 38 PRO A CA 2
ATOM 1222 C C . PRO A 1 38 ? 0.357 -4.712 5.219 1.00 0.00 38 PRO A C 2
ATOM 1223 O O . PRO A 1 38 ? -0.626 -4.328 4.572 1.00 0.00 38 PRO A O 2
ATOM 1234 N N . ARG A 1 39 ? 1.428 -5.283 4.636 1.00 0.00 39 ARG A N 2
ATOM 1235 C CA . ARG A 1 39 ? 1.621 -5.327 3.160 1.00 0.00 39 ARG A CA 2
ATOM 1236 C C . ARG A 1 39 ? 0.711 -6.411 2.510 1.00 0.00 39 ARG A C 2
ATOM 1237 O O . ARG A 1 39 ? 0.764 -7.594 2.867 1.00 0.00 39 ARG A O 2
ATOM 1257 N N . LEU A 1 40 ? -0.090 -5.969 1.527 1.00 0.00 40 LEU A N 2
ATOM 1258 C CA . LEU A 1 40 ? -0.869 -6.866 0.637 1.00 0.00 40 LEU A CA 2
ATOM 1259 C C . LEU A 1 40 ? -0.377 -6.576 -0.810 1.00 0.00 40 LEU A C 2
ATOM 1260 O O . LEU A 1 40 ? -0.528 -5.465 -1.334 1.00 0.00 40 LEU A O 2
ATOM 1276 N N . ILE A 1 41 ? 0.266 -7.581 -1.433 1.00 0.00 41 ILE A N 2
ATOM 1277 C CA . ILE A 1 41 ? 0.965 -7.405 -2.739 1.00 0.00 41 ILE A CA 2
ATOM 1278 C C . ILE A 1 41 ? -0.064 -7.810 -3.839 1.00 0.00 41 ILE A C 2
ATOM 1279 O O . ILE A 1 41 ? -0.370 -8.995 -4.021 1.00 0.00 41 ILE A O 2
ATOM 1295 N N . MET A 1 42 ? -0.597 -6.794 -4.542 1.00 0.00 42 MET A N 2
ATOM 1296 C CA . MET A 1 42 ? -1.656 -6.982 -5.569 1.00 0.00 42 MET A CA 2
ATOM 1297 C C . MET A 1 42 ? -1.137 -6.350 -6.889 1.00 0.00 42 MET A C 2
ATOM 1298 O O . MET A 1 42 ? -1.308 -5.150 -7.137 1.00 0.00 42 MET A O 2
ATOM 1312 N N . GLU A 1 43 ? -0.454 -7.170 -7.714 1.00 0.00 43 GLU A N 2
ATOM 1313 C CA . GLU A 1 43 ? 0.196 -6.699 -8.966 1.00 0.00 43 GLU A CA 2
ATOM 1314 C C . GLU A 1 43 ? 0.285 -7.887 -9.966 1.00 0.00 43 GLU A C 2
ATOM 1315 O O . GLU A 1 43 ? 0.622 -9.025 -9.616 1.00 0.00 43 GLU A O 2
ATOM 1328 N N . GLY A 1 44 ? 0.007 -7.562 -11.236 1.00 0.00 44 GLY A N 2
ATOM 1329 C CA . GLY A 1 44 ? 0.121 -8.517 -12.363 1.00 0.00 44 GLY A CA 2
ATOM 1330 C C . GLY A 1 44 ? -1.090 -9.452 -12.563 1.00 0.00 44 GLY A C 2
ATOM 1331 O O . GLY A 1 44 ? -0.948 -10.673 -12.457 1.00 0.00 44 GLY A O 2
ATOM 1335 N N . LEU A 1 45 ? -2.261 -8.870 -12.878 1.00 0.00 45 LEU A N 2
ATOM 1336 C CA . LEU A 1 45 ? -3.485 -9.631 -13.255 1.00 0.00 45 LEU A CA 2
ATOM 1337 C C . LEU A 1 45 ? -4.334 -8.664 -14.134 1.00 0.00 45 LEU A C 2
ATOM 1338 O O . LEU A 1 45 ? -4.358 -8.836 -15.357 1.00 0.00 45 LEU A O 2
ATOM 1354 N N . SER A 1 46 ? -4.971 -7.639 -13.533 1.00 0.00 46 SER A N 2
ATOM 1355 C CA . SER A 1 46 ? -5.490 -6.456 -14.265 1.00 0.00 46 SER A CA 2
ATOM 1356 C C . SER A 1 46 ? -4.571 -5.251 -13.912 1.00 0.00 46 SER A C 2
ATOM 1357 O O . SER A 1 46 ? -4.814 -4.518 -12.946 1.00 0.00 46 SER A O 2
ATOM 1365 N N . PHE A 1 47 ? -3.471 -5.103 -14.677 1.00 0.00 47 PHE A N 2
ATOM 1366 C CA . PHE A 1 47 ? -2.375 -4.156 -14.344 1.00 0.00 47 PHE A CA 2
ATOM 1367 C C . PHE A 1 47 ? -1.637 -3.769 -15.657 1.00 0.00 47 PHE A C 2
ATOM 1368 O O . PHE A 1 47 ? -1.187 -4.634 -16.419 1.00 0.00 47 PHE A O 2
ATOM 1385 N N . ALA A 1 48 ? -1.453 -2.451 -15.859 1.00 0.00 48 ALA A N 2
ATOM 1386 C CA . ALA A 1 48 ? -0.585 -1.910 -16.934 1.00 0.00 48 ALA A CA 2
ATOM 1387 C C . ALA A 1 48 ? 0.883 -1.829 -16.449 1.00 0.00 48 ALA A C 2
ATOM 1388 O O . ALA A 1 48 ? 1.803 -2.419 -17.014 1.00 0.00 48 ALA A O 2
ATOM 1397 N N . GLU A 1 1 ? 4.002 10.277 11.791 1.00 0.00 1 GLU A N 3
ATOM 1398 C CA . GLU A 1 1 ? 4.867 9.937 12.946 1.00 0.00 1 GLU A CA 3
ATOM 1399 C C . GLU A 1 1 ? 5.950 11.052 13.059 1.00 0.00 1 GLU A C 3
ATOM 1400 O O . GLU A 1 1 ? 5.740 11.998 13.825 1.00 0.00 1 GLU A O 3
ATOM 1415 N N . ASP A 1 2 ? 7.068 10.974 12.309 1.00 0.00 2 ASP A N 3
ATOM 1416 C CA . ASP A 1 2 ? 8.111 12.041 12.258 1.00 0.00 2 ASP A CA 3
ATOM 1417 C C . ASP A 1 2 ? 8.742 12.017 10.835 1.00 0.00 2 ASP A C 3
ATOM 1418 O O . ASP A 1 2 ? 8.455 12.916 10.039 1.00 0.00 2 ASP A O 3
ATOM 1428 N N . ASN A 1 3 ? 9.575 11.009 10.512 1.00 0.00 3 ASN A N 3
ATOM 1429 C CA . ASN A 1 3 ? 10.224 10.867 9.175 1.00 0.00 3 ASN A CA 3
ATOM 1430 C C . ASN A 1 3 ? 9.322 10.008 8.249 1.00 0.00 3 ASN A C 3
ATOM 1431 O O . ASN A 1 3 ? 8.652 10.511 7.343 1.00 0.00 3 ASN A O 3
ATOM 1442 N N . CYS A 1 4 ? 9.334 8.726 8.553 1.00 0.00 4 CYS A N 3
ATOM 1443 C CA . CYS A 1 4 ? 8.412 7.706 7.999 1.00 0.00 4 CYS A CA 3
ATOM 1444 C C . CYS A 1 4 ? 7.576 7.047 9.149 1.00 0.00 4 CYS A C 3
ATOM 1445 O O . CYS A 1 4 ? 7.850 7.247 10.340 1.00 0.00 4 CYS A O 3
ATOM 1452 N N . ILE A 1 5 ? 6.546 6.236 8.772 1.00 0.00 5 ILE A N 3
ATOM 1453 C CA . ILE A 1 5 ? 5.692 5.537 9.809 1.00 0.00 5 ILE A CA 3
ATOM 1454 C C . ILE A 1 5 ? 6.120 4.059 9.723 1.00 0.00 5 ILE A C 3
ATOM 1455 O O . ILE A 1 5 ? 5.628 3.286 8.907 1.00 0.00 5 ILE A O 3
ATOM 1471 N N . ALA A 1 6 ? 7.049 3.614 10.566 1.00 0.00 6 ALA A N 3
ATOM 1472 C CA . ALA A 1 6 ? 7.612 2.237 10.402 1.00 0.00 6 ALA A CA 3
ATOM 1473 C C . ALA A 1 6 ? 6.706 1.092 10.998 1.00 0.00 6 ALA A C 3
ATOM 1474 O O . ALA A 1 6 ? 7.180 -0.034 11.182 1.00 0.00 6 ALA A O 3
ATOM 1481 N N . GLU A 1 7 ? 5.424 1.393 11.299 1.00 0.00 7 GLU A N 3
ATOM 1482 C CA . GLU A 1 7 ? 4.523 0.499 12.077 1.00 0.00 7 GLU A CA 3
ATOM 1483 C C . GLU A 1 7 ? 3.099 0.304 11.552 1.00 0.00 7 GLU A C 3
ATOM 1484 O O . GLU A 1 7 ? 2.504 1.216 10.998 1.00 0.00 7 GLU A O 3
ATOM 1497 N N . ASP A 1 8 ? 2.582 -0.919 11.856 1.00 0.00 8 ASP A N 3
ATOM 1498 C CA . ASP A 1 8 ? 1.156 -1.307 11.729 1.00 0.00 8 ASP A CA 3
ATOM 1499 C C . ASP A 1 8 ? 0.436 -0.560 12.881 1.00 0.00 8 ASP A C 3
ATOM 1500 O O . ASP A 1 8 ? 0.861 -0.457 14.039 1.00 0.00 8 ASP A O 3
ATOM 1510 N N . TYR A 1 9 ? -0.688 -0.047 12.438 1.00 0.00 9 TYR A N 3
ATOM 1511 C CA . TYR A 1 9 ? -1.580 0.898 13.179 1.00 0.00 9 TYR A CA 3
ATOM 1512 C C . TYR A 1 9 ? -0.819 2.168 13.750 1.00 0.00 9 TYR A C 3
ATOM 1513 O O . TYR A 1 9 ? -1.310 2.796 14.694 1.00 0.00 9 TYR A O 3
ATOM 1531 N N . GLY A 1 10 ? 0.323 2.594 13.143 1.00 0.00 10 GLY A N 3
ATOM 1532 C CA . GLY A 1 10 ? 0.968 3.895 13.430 1.00 0.00 10 GLY A CA 3
ATOM 1533 C C . GLY A 1 10 ? 0.198 4.984 12.693 1.00 0.00 10 GLY A C 3
ATOM 1534 O O . GLY A 1 10 ? -0.315 4.812 11.582 1.00 0.00 10 GLY A O 3
ATOM 1538 N N . LYS A 1 11 ? 0.130 6.115 13.375 1.00 0.00 11 LYS A N 3
ATOM 1539 C CA . LYS A 1 11 ? -0.782 7.209 12.943 1.00 0.00 11 LYS A CA 3
ATOM 1540 C C . LYS A 1 11 ? -0.149 7.944 11.729 1.00 0.00 11 LYS A C 3
ATOM 1541 O O . LYS A 1 11 ? 1.006 8.377 11.683 1.00 0.00 11 LYS A O 3
ATOM 1559 N N . CYS A 1 12 ? -1.061 8.016 10.779 1.00 0.00 12 CYS A N 3
ATOM 1560 C CA . CYS A 1 12 ? -0.857 8.550 9.414 1.00 0.00 12 CYS A CA 3
ATOM 1561 C C . CYS A 1 12 ? -1.998 9.524 9.041 1.00 0.00 12 CYS A C 3
ATOM 1562 O O . CYS A 1 12 ? -2.972 9.729 9.777 1.00 0.00 12 CYS A O 3
ATOM 1569 N N . THR A 1 13 ? -1.861 10.118 7.845 1.00 0.00 13 THR A N 3
ATOM 1570 C CA . THR A 1 13 ? -2.979 10.893 7.227 1.00 0.00 13 THR A CA 3
ATOM 1571 C C . THR A 1 13 ? -2.898 10.620 5.694 1.00 0.00 13 THR A C 3
ATOM 1572 O O . THR A 1 13 ? -1.832 10.409 5.097 1.00 0.00 13 THR A O 3
ATOM 1583 N N . TRP A 1 14 ? -4.079 10.725 5.060 1.00 0.00 14 TRP A N 3
ATOM 1584 C CA . TRP A 1 14 ? -4.191 10.742 3.571 1.00 0.00 14 TRP A CA 3
ATOM 1585 C C . TRP A 1 14 ? -3.929 12.225 3.154 1.00 0.00 14 TRP A C 3
ATOM 1586 O O . TRP A 1 14 ? -4.784 13.110 3.264 1.00 0.00 14 TRP A O 3
ATOM 1607 N N . GLY A 1 15 ? -2.670 12.445 2.740 1.00 0.00 15 GLY A N 3
ATOM 1608 C CA . GLY A 1 15 ? -2.065 13.788 2.544 1.00 0.00 15 GLY A CA 3
ATOM 1609 C C . GLY A 1 15 ? -1.164 14.098 3.774 1.00 0.00 15 GLY A C 3
ATOM 1610 O O . GLY A 1 15 ? -1.424 15.042 4.523 1.00 0.00 15 GLY A O 3
ATOM 1614 N N . GLY A 1 16 ? -0.131 13.260 3.964 1.00 0.00 16 GLY A N 3
ATOM 1615 C CA . GLY A 1 16 ? 0.700 13.212 5.188 1.00 0.00 16 GLY A CA 3
ATOM 1616 C C . GLY A 1 16 ? 1.852 12.212 5.005 1.00 0.00 16 GLY A C 3
ATOM 1617 O O . GLY A 1 16 ? 2.301 11.902 3.894 1.00 0.00 16 GLY A O 3
ATOM 1621 N N . THR A 1 17 ? 2.308 11.690 6.151 1.00 0.00 17 THR A N 3
ATOM 1622 C CA . THR A 1 17 ? 3.254 10.530 6.162 1.00 0.00 17 THR A CA 3
ATOM 1623 C C . THR A 1 17 ? 2.371 9.241 6.022 1.00 0.00 17 THR A C 3
ATOM 1624 O O . THR A 1 17 ? 1.272 9.109 6.584 1.00 0.00 17 THR A O 3
ATOM 1635 N N . LYS A 1 18 ? 2.941 8.304 5.255 1.00 0.00 18 LYS A N 3
ATOM 1636 C CA . LYS A 1 18 ? 2.462 6.900 5.144 1.00 0.00 18 LYS A CA 3
ATOM 1637 C C . LYS A 1 18 ? 3.641 6.021 5.643 1.00 0.00 18 LYS A C 3
ATOM 1638 O O . LYS A 1 18 ? 4.713 6.463 6.099 1.00 0.00 18 LYS A O 3
ATOM 1656 N N . CYS A 1 19 ? 3.385 4.712 5.621 1.00 0.00 19 CYS A N 3
ATOM 1657 C CA . CYS A 1 19 ? 4.324 3.764 6.274 1.00 0.00 19 CYS A CA 3
ATOM 1658 C C . CYS A 1 19 ? 5.574 3.549 5.374 1.00 0.00 19 CYS A C 3
ATOM 1659 O O . CYS A 1 19 ? 5.598 3.553 4.141 1.00 0.00 19 CYS A O 3
ATOM 1666 N N . CYS A 1 20 ? 6.634 3.483 6.201 1.00 0.00 20 CYS A N 3
ATOM 1667 C CA . CYS A 1 20 ? 8.063 3.604 5.860 1.00 0.00 20 CYS A CA 3
ATOM 1668 C C . CYS A 1 20 ? 8.555 2.783 4.636 1.00 0.00 20 CYS A C 3
ATOM 1669 O O . CYS A 1 20 ? 9.206 3.360 3.760 1.00 0.00 20 CYS A O 3
ATOM 1676 N N . ARG A 1 21 ? 8.269 1.469 4.590 1.00 0.00 21 ARG A N 3
ATOM 1677 C CA . ARG A 1 21 ? 8.709 0.570 3.471 1.00 0.00 21 ARG A CA 3
ATOM 1678 C C . ARG A 1 21 ? 7.668 0.445 2.308 1.00 0.00 21 ARG A C 3
ATOM 1679 O O . ARG A 1 21 ? 7.515 -0.595 1.658 1.00 0.00 21 ARG A O 3
ATOM 1699 N N . GLY A 1 22 ? 7.000 1.568 2.043 1.00 0.00 22 GLY A N 3
ATOM 1700 C CA . GLY A 1 22 ? 5.969 1.713 0.990 1.00 0.00 22 GLY A CA 3
ATOM 1701 C C . GLY A 1 22 ? 4.655 0.968 1.250 1.00 0.00 22 GLY A C 3
ATOM 1702 O O . GLY A 1 22 ? 4.252 0.094 0.477 1.00 0.00 22 GLY A O 3
ATOM 1706 N N . ARG A 1 23 ? 4.031 1.342 2.366 1.00 0.00 23 ARG A N 3
ATOM 1707 C CA . ARG A 1 23 ? 2.872 0.612 2.923 1.00 0.00 23 ARG A CA 3
ATOM 1708 C C . ARG A 1 23 ? 1.659 1.596 3.043 1.00 0.00 23 ARG A C 3
ATOM 1709 O O . ARG A 1 23 ? 1.784 2.617 3.738 1.00 0.00 23 ARG A O 3
ATOM 1729 N N . PRO A 1 24 ? 0.474 1.330 2.401 1.00 0.00 24 PRO A N 3
ATOM 1730 C CA . PRO A 1 24 ? -0.754 2.163 2.543 1.00 0.00 24 PRO A CA 3
ATOM 1731 C C . PRO A 1 24 ? -1.318 2.300 3.996 1.00 0.00 24 PRO A C 3
ATOM 1732 O O . PRO A 1 24 ? -0.808 1.725 4.966 1.00 0.00 24 PRO A O 3
ATOM 1743 N N . CYS A 1 25 ? -2.399 3.090 4.103 1.00 0.00 25 CYS A N 3
ATOM 1744 C CA . CYS A 1 25 ? -3.117 3.326 5.377 1.00 0.00 25 CYS A CA 3
ATOM 1745 C C . CYS A 1 25 ? -4.635 3.019 5.185 1.00 0.00 25 CYS A C 3
ATOM 1746 O O . CYS A 1 25 ? -5.224 3.168 4.108 1.00 0.00 25 CYS A O 3
ATOM 1753 N N . ARG A 1 26 ? -5.243 2.585 6.300 1.00 0.00 26 ARG A N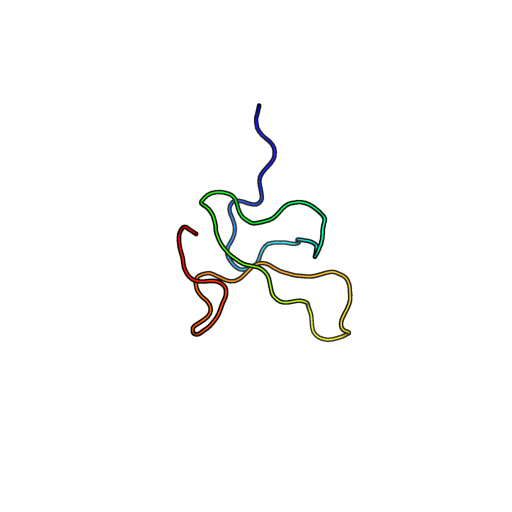 3
ATOM 1754 C CA . ARG A 1 26 ? -6.709 2.431 6.454 1.00 0.00 26 ARG A CA 3
ATOM 1755 C C . ARG A 1 26 ? -7.036 3.247 7.728 1.00 0.00 26 ARG A C 3
ATOM 1756 O O . ARG A 1 26 ? -6.465 3.012 8.805 1.00 0.00 26 ARG A O 3
ATOM 1776 N N . CYS A 1 27 ? -7.939 4.237 7.608 1.00 0.00 27 CYS A N 3
ATOM 1777 C CA . CYS A 1 27 ? -8.117 5.219 8.701 1.00 0.00 27 CYS A CA 3
ATOM 1778 C C . CYS A 1 27 ? -8.924 4.643 9.915 1.00 0.00 27 CYS A C 3
ATOM 1779 O O . CYS A 1 27 ? -9.561 3.585 9.859 1.00 0.00 27 CYS A O 3
ATOM 1786 N N . SER A 1 28 ? -8.890 5.420 11.016 1.00 0.00 28 SER A N 3
ATOM 1787 C CA . SER A 1 28 ? -9.697 5.194 12.249 1.00 0.00 28 SER A CA 3
ATOM 1788 C C . SER A 1 28 ? -11.246 5.226 12.005 1.00 0.00 28 SER A C 3
ATOM 1789 O O . SER A 1 28 ? -11.751 5.403 10.890 1.00 0.00 28 SER A O 3
ATOM 1797 N N . MET A 1 29 ? -11.987 5.018 13.104 1.00 0.00 29 MET A N 3
ATOM 1798 C CA . MET A 1 29 ? -13.474 4.870 13.118 1.00 0.00 29 MET A CA 3
ATOM 1799 C C . MET A 1 29 ? -14.254 6.152 12.681 1.00 0.00 29 MET A C 3
ATOM 1800 O O . MET A 1 29 ? -15.320 6.029 12.072 1.00 0.00 29 MET A O 3
ATOM 1814 N N . ILE A 1 30 ? -13.727 7.351 12.989 1.00 0.00 30 ILE A N 3
ATOM 1815 C CA . ILE A 1 30 ? -14.326 8.650 12.554 1.00 0.00 30 ILE A CA 3
ATOM 1816 C C . ILE A 1 30 ? -14.032 8.862 11.026 1.00 0.00 30 ILE A C 3
ATOM 1817 O O . ILE A 1 30 ? -14.979 9.014 10.249 1.00 0.00 30 ILE A O 3
ATOM 1833 N N . GLY A 1 31 ? -12.751 8.883 10.625 1.00 0.00 31 GLY A N 3
ATOM 1834 C CA . GLY A 1 31 ? -12.340 9.270 9.253 1.00 0.00 31 GLY A CA 3
ATOM 1835 C C . GLY A 1 31 ? -10.989 10.007 9.222 1.00 0.00 31 GLY A C 3
ATOM 1836 O O . GLY A 1 31 ? -10.062 9.582 8.528 1.00 0.00 31 GLY A O 3
ATOM 1840 N N . THR A 1 32 ? -10.897 11.112 9.984 1.00 0.00 32 THR A N 3
ATOM 1841 C CA . THR A 1 32 ? -9.607 11.818 10.241 1.00 0.00 32 THR A CA 3
ATOM 1842 C C . THR A 1 32 ? -8.823 11.081 11.376 1.00 0.00 32 THR A C 3
ATOM 1843 O O . THR A 1 32 ? -9.383 10.306 12.162 1.00 0.00 32 THR A O 3
ATOM 1854 N N . ASN A 1 33 ? -7.494 11.330 11.412 1.00 0.00 33 ASN A N 3
ATOM 1855 C CA . ASN A 1 33 ? -6.488 10.599 12.253 1.00 0.00 33 ASN A CA 3
ATOM 1856 C C . ASN A 1 33 ? -6.415 9.118 11.767 1.00 0.00 33 ASN A C 3
ATOM 1857 O O . ASN A 1 33 ? -6.775 8.185 12.490 1.00 0.00 33 ASN A O 3
ATOM 1868 N N . CYS A 1 34 ? -5.915 8.910 10.531 1.00 0.00 34 CYS A N 3
ATOM 1869 C CA . CYS A 1 34 ? -5.817 7.548 9.931 1.00 0.00 34 CYS A CA 3
ATOM 1870 C C . CYS A 1 34 ? -4.721 6.686 10.635 1.00 0.00 34 CYS A C 3
ATOM 1871 O O . CYS A 1 34 ? -3.894 7.216 11.386 1.00 0.00 34 CYS A O 3
ATOM 1878 N N . GLU A 1 35 ? -4.715 5.354 10.399 1.00 0.00 35 GLU A N 3
ATOM 1879 C CA . GLU A 1 35 ? -3.585 4.490 10.890 1.00 0.00 35 GLU A CA 3
ATOM 1880 C C . GLU A 1 35 ? -3.093 3.531 9.751 1.00 0.00 35 GLU A C 3
ATOM 1881 O O . GLU A 1 35 ? -3.688 3.411 8.680 1.00 0.00 35 GLU A O 3
ATOM 1894 N N . CYS A 1 36 ? -1.960 2.854 10.017 1.00 0.00 36 CYS A N 3
ATOM 1895 C CA . CYS A 1 36 ? -1.190 2.073 8.999 1.00 0.00 36 CYS A CA 3
ATOM 1896 C C . CYS A 1 36 ? -1.649 0.592 8.916 1.00 0.00 36 CYS A C 3
ATOM 1897 O O . CYS A 1 36 ? -2.269 0.030 9.825 1.00 0.00 36 CYS A O 3
ATOM 1904 N N . THR A 1 37 ? -1.294 -0.025 7.772 1.00 0.00 37 THR A N 3
ATOM 1905 C CA . THR A 1 37 ? -1.573 -1.464 7.498 1.00 0.00 37 THR A CA 3
ATOM 1906 C C . THR A 1 37 ? -0.254 -2.311 7.691 1.00 0.00 37 THR A C 3
ATOM 1907 O O . THR A 1 37 ? 0.836 -1.822 7.367 1.00 0.00 37 THR A O 3
ATOM 1918 N N . PRO A 1 38 ? -0.307 -3.591 8.174 1.00 0.00 38 PRO A N 3
ATOM 1919 C CA . PRO A 1 38 ? 0.879 -4.473 8.344 1.00 0.00 38 PRO A CA 3
ATOM 1920 C C . PRO A 1 38 ? 1.506 -4.968 7.006 1.00 0.00 38 PRO A C 3
ATOM 1921 O O . PRO A 1 38 ? 0.785 -5.269 6.049 1.00 0.00 38 PRO A O 3
ATOM 1932 N N . ARG A 1 39 ? 2.846 -5.103 6.976 1.00 0.00 39 ARG A N 3
ATOM 1933 C CA . ARG A 1 39 ? 3.571 -5.616 5.781 1.00 0.00 39 ARG A CA 3
ATOM 1934 C C . ARG A 1 39 ? 3.454 -7.172 5.714 1.00 0.00 39 ARG A C 3
ATOM 1935 O O . ARG A 1 39 ? 3.677 -7.887 6.697 1.00 0.00 39 ARG A O 3
ATOM 1955 N N . LEU A 1 40 ? 3.051 -7.657 4.527 1.00 0.00 40 LEU A N 3
ATOM 1956 C CA . LEU A 1 40 ? 2.667 -9.079 4.307 1.00 0.00 40 LEU A CA 3
ATOM 1957 C C . LEU A 1 40 ? 3.206 -9.569 2.930 1.00 0.00 40 LEU A C 3
ATOM 1958 O O . LEU A 1 40 ? 3.406 -8.793 1.987 1.00 0.00 40 LEU A O 3
ATOM 1974 N N . ILE A 1 41 ? 3.411 -10.897 2.824 1.00 0.00 41 ILE A N 3
ATOM 1975 C CA . ILE A 1 41 ? 3.925 -11.544 1.582 1.00 0.00 41 ILE A CA 3
ATOM 1976 C C . ILE A 1 41 ? 2.725 -11.769 0.592 1.00 0.00 41 ILE A C 3
ATOM 1977 O O . ILE A 1 41 ? 1.685 -12.337 0.944 1.00 0.00 41 ILE A O 3
ATOM 1993 N N . MET A 1 42 ? 2.919 -11.310 -0.657 1.00 0.00 42 MET A N 3
ATOM 1994 C CA . MET A 1 42 ? 1.980 -11.564 -1.780 1.00 0.00 42 MET A CA 3
ATOM 1995 C C . MET A 1 42 ? 2.493 -12.786 -2.602 1.00 0.00 42 MET A C 3
ATOM 1996 O O . MET A 1 42 ? 3.691 -12.902 -2.893 1.00 0.00 42 MET A O 3
ATOM 2010 N N . GLU A 1 43 ? 1.566 -13.683 -2.994 1.00 0.00 43 GLU A N 3
ATOM 2011 C CA . GLU A 1 43 ? 1.912 -14.916 -3.751 1.00 0.00 43 GLU A CA 3
ATOM 2012 C C . GLU A 1 43 ? 2.199 -14.564 -5.244 1.00 0.00 43 GLU A C 3
ATOM 2013 O O . GLU A 1 43 ? 1.436 -13.866 -5.922 1.00 0.00 43 GLU A O 3
ATOM 2026 N N . GLY A 1 44 ? 3.335 -15.092 -5.707 1.00 0.00 44 GLY A N 3
ATOM 2027 C CA . GLY A 1 44 ? 3.817 -14.925 -7.094 1.00 0.00 44 GLY A CA 3
ATOM 2028 C C . GLY A 1 44 ? 4.676 -16.152 -7.432 1.00 0.00 44 GLY A C 3
ATOM 2029 O O . GLY A 1 44 ? 5.794 -16.267 -6.924 1.00 0.00 44 GLY A O 3
ATOM 2033 N N . LEU A 1 45 ? 4.093 -17.078 -8.227 1.00 0.00 45 LEU A N 3
ATOM 2034 C CA . LEU A 1 45 ? 4.392 -18.551 -8.243 1.00 0.00 45 LEU A CA 3
ATOM 2035 C C . LEU A 1 45 ? 3.588 -19.169 -7.056 1.00 0.00 45 LEU A C 3
ATOM 2036 O O . LEU A 1 45 ? 3.662 -18.700 -5.914 1.00 0.00 45 LEU A O 3
ATOM 2052 N N . SER A 1 46 ? 2.813 -20.232 -7.347 1.00 0.00 46 SER A N 3
ATOM 2053 C CA . SER A 1 46 ? 1.824 -20.800 -6.389 1.00 0.00 46 SER A CA 3
ATOM 2054 C C . SER A 1 46 ? 2.541 -21.514 -5.200 1.00 0.00 46 SER A C 3
ATOM 2055 O O . SER A 1 46 ? 3.290 -22.480 -5.387 1.00 0.00 46 SER A O 3
ATOM 2063 N N . PHE A 1 47 ? 2.315 -20.984 -3.986 1.00 0.00 47 PHE A N 3
ATOM 2064 C CA . PHE A 1 47 ? 3.003 -21.449 -2.748 1.00 0.00 47 PHE A CA 3
ATOM 2065 C C . PHE A 1 47 ? 1.993 -22.247 -1.870 1.00 0.00 47 PHE A C 3
ATOM 2066 O O . PHE A 1 47 ? 2.168 -23.458 -1.709 1.00 0.00 47 PHE A O 3
ATOM 2083 N N . ALA A 1 48 ? 0.943 -21.591 -1.339 1.00 0.00 48 ALA A N 3
ATOM 2084 C CA . ALA A 1 48 ? -0.141 -22.255 -0.574 1.00 0.00 48 ALA A CA 3
ATOM 2085 C C . ALA A 1 48 ? -1.286 -22.677 -1.523 1.00 0.00 48 ALA A C 3
ATOM 2086 O O . ALA A 1 48 ? -1.639 -23.848 -1.658 1.00 0.00 48 ALA A O 3
ATOM 2095 N N . GLU A 1 1 ? 12.499 3.450 9.707 1.00 0.00 1 GLU A N 4
ATOM 2096 C CA . GLU A 1 1 ? 12.812 4.445 10.763 1.00 0.00 1 GLU A CA 4
ATOM 2097 C C . GLU A 1 1 ? 13.227 5.797 10.112 1.00 0.00 1 GLU A C 4
ATOM 2098 O O . GLU A 1 1 ? 13.870 5.839 9.057 1.00 0.00 1 GLU A O 4
ATOM 2113 N N . ASP A 1 2 ? 12.879 6.904 10.814 1.00 0.00 2 ASP A N 4
ATOM 2114 C CA . ASP A 1 2 ? 13.298 8.317 10.527 1.00 0.00 2 ASP A CA 4
ATOM 2115 C C . ASP A 1 2 ? 12.547 8.845 9.259 1.00 0.00 2 ASP A C 4
ATOM 2116 O O . ASP A 1 2 ? 12.688 8.309 8.155 1.00 0.00 2 ASP A O 4
ATOM 2126 N N . ASN A 1 3 ? 11.759 9.927 9.461 1.00 0.00 3 ASN A N 4
ATOM 2127 C CA . ASN A 1 3 ? 10.916 10.634 8.416 1.00 0.00 3 ASN A CA 4
ATOM 2128 C C . ASN A 1 3 ? 9.810 9.755 7.718 1.00 0.00 3 ASN A C 4
ATOM 2129 O O . ASN A 1 3 ? 9.310 10.073 6.633 1.00 0.00 3 ASN A O 4
ATOM 2140 N N . CYS A 1 4 ? 9.406 8.687 8.398 1.00 0.00 4 CYS A N 4
ATOM 2141 C CA . CYS A 1 4 ? 8.433 7.685 7.899 1.00 0.00 4 CYS A CA 4
ATOM 2142 C C . CYS A 1 4 ? 7.593 7.091 9.081 1.00 0.00 4 CYS A C 4
ATOM 2143 O O . CYS A 1 4 ? 7.861 7.350 10.262 1.00 0.00 4 CYS A O 4
ATOM 2150 N N . ILE A 1 5 ? 6.560 6.270 8.736 1.00 0.00 5 ILE A N 4
ATOM 2151 C CA . ILE A 1 5 ? 5.731 5.571 9.792 1.00 0.00 5 ILE A CA 4
ATOM 2152 C C . ILE A 1 5 ? 6.176 4.098 9.692 1.00 0.00 5 ILE A C 4
ATOM 2153 O O . ILE A 1 5 ? 5.667 3.323 8.889 1.00 0.00 5 ILE A O 4
ATOM 2169 N N . ALA A 1 6 ? 7.133 3.658 10.512 1.00 0.00 6 ALA A N 4
ATOM 2170 C CA . ALA A 1 6 ? 7.650 2.254 10.394 1.00 0.00 6 ALA A CA 4
ATOM 2171 C C . ALA A 1 6 ? 6.707 1.168 11.061 1.00 0.00 6 ALA A C 4
ATOM 2172 O O . ALA A 1 6 ? 7.142 0.065 11.407 1.00 0.00 6 ALA A O 4
ATOM 2179 N N . GLU A 1 7 ? 5.420 1.522 11.227 1.00 0.00 7 GLU A N 4
ATOM 2180 C CA . GLU A 1 7 ? 4.418 0.772 12.020 1.00 0.00 7 GLU A CA 4
ATOM 2181 C C . GLU A 1 7 ? 3.246 0.192 11.205 1.00 0.00 7 GLU A C 4
ATOM 2182 O O . GLU A 1 7 ? 2.929 0.584 10.084 1.00 0.00 7 GLU A O 4
ATOM 2195 N N . ASP A 1 8 ? 2.617 -0.771 11.899 1.00 0.00 8 ASP A N 4
ATOM 2196 C CA . ASP A 1 8 ? 1.317 -1.375 11.546 1.00 0.00 8 ASP A CA 4
ATOM 2197 C C . ASP A 1 8 ? 0.440 -0.836 12.708 1.00 0.00 8 ASP A C 4
ATOM 2198 O O . ASP A 1 8 ? 0.678 -1.017 13.910 1.00 0.00 8 ASP A O 4
ATOM 2208 N N . TYR A 1 9 ? -0.577 -0.131 12.248 1.00 0.00 9 TYR A N 4
ATOM 2209 C CA . TYR A 1 9 ? -1.504 0.745 13.043 1.00 0.00 9 TYR A CA 4
ATOM 2210 C C . TYR A 1 9 ? -0.732 1.939 13.745 1.00 0.00 9 TYR A C 4
ATOM 2211 O O . TYR A 1 9 ? -1.052 2.331 14.871 1.00 0.00 9 TYR A O 4
ATOM 2229 N N . GLY A 1 10 ? 0.227 2.566 13.017 1.00 0.00 10 GLY A N 4
ATOM 2230 C CA . GLY A 1 10 ? 0.866 3.851 13.398 1.00 0.00 10 GLY A CA 4
ATOM 2231 C C . GLY A 1 10 ? 0.115 5.003 12.749 1.00 0.00 10 GLY A C 4
ATOM 2232 O O . GLY A 1 10 ? -0.398 4.923 11.633 1.00 0.00 10 GLY A O 4
ATOM 2236 N N . LYS A 1 11 ? 0.072 6.089 13.499 1.00 0.00 11 LYS A N 4
ATOM 2237 C CA . LYS A 1 11 ? -0.805 7.248 13.157 1.00 0.00 11 LYS A CA 4
ATOM 2238 C C . LYS A 1 11 ? -0.226 8.005 11.925 1.00 0.00 11 LYS A C 4
ATOM 2239 O O . LYS A 1 11 ? 0.906 8.499 11.889 1.00 0.00 11 LYS A O 4
ATOM 2257 N N . CYS A 1 12 ? -1.109 8.025 10.928 1.00 0.00 12 CYS A N 4
ATOM 2258 C CA . CYS A 1 12 ? -0.852 8.542 9.562 1.00 0.00 12 CYS A CA 4
ATOM 2259 C C . CYS A 1 12 ? -1.972 9.520 9.138 1.00 0.00 12 CYS A C 4
ATOM 2260 O O . CYS A 1 12 ? -2.957 9.754 9.852 1.00 0.00 12 CYS A O 4
ATOM 2267 N N . THR A 1 13 ? -1.809 10.085 7.931 1.00 0.00 13 THR A N 4
ATOM 2268 C CA . THR A 1 13 ? -2.921 10.856 7.292 1.00 0.00 13 THR A CA 4
ATOM 2269 C C . THR A 1 13 ? -2.874 10.527 5.769 1.00 0.00 13 THR A C 4
ATOM 2270 O O . THR A 1 13 ? -1.829 10.258 5.160 1.00 0.00 13 THR A O 4
ATOM 2281 N N . TRP A 1 14 ? -4.065 10.652 5.160 1.00 0.00 14 TRP A N 4
ATOM 2282 C CA . TRP A 1 14 ? -4.225 10.615 3.677 1.00 0.00 14 TRP A CA 4
ATOM 2283 C C . TRP A 1 14 ? -3.930 12.070 3.191 1.00 0.00 14 TRP A C 4
ATOM 2284 O O . TRP A 1 14 ? -4.765 12.977 3.275 1.00 0.00 14 TRP A O 4
ATOM 2305 N N . GLY A 1 15 ? -2.675 12.250 2.748 1.00 0.00 15 GLY A N 4
ATOM 2306 C CA . GLY A 1 15 ? -2.061 13.578 2.483 1.00 0.00 15 GLY A CA 4
ATOM 2307 C C . GLY A 1 15 ? -1.159 13.953 3.692 1.00 0.00 15 GLY A C 4
ATOM 2308 O O . GLY A 1 15 ? -1.434 14.919 4.408 1.00 0.00 15 GLY A O 4
ATOM 2312 N N . GLY A 1 16 ? -0.107 13.146 3.902 1.00 0.00 16 GLY A N 4
ATOM 2313 C CA . GLY A 1 16 ? 0.736 13.163 5.119 1.00 0.00 16 GLY A CA 4
ATOM 2314 C C . GLY A 1 16 ? 1.899 12.176 4.961 1.00 0.00 16 GLY A C 4
ATOM 2315 O O . GLY A 1 16 ? 2.363 11.859 3.857 1.00 0.00 16 GLY A O 4
ATOM 2319 N N . THR A 1 17 ? 2.349 11.675 6.118 1.00 0.00 17 THR A N 4
ATOM 2320 C CA . THR A 1 17 ? 3.307 10.527 6.149 1.00 0.00 17 THR A CA 4
ATOM 2321 C C . THR A 1 17 ? 2.428 9.235 5.989 1.00 0.00 17 THR A C 4
ATOM 2322 O O . THR A 1 17 ? 1.343 9.066 6.573 1.00 0.00 17 THR A O 4
ATOM 2333 N N . LYS A 1 18 ? 3.002 8.350 5.167 1.00 0.00 18 LYS A N 4
ATOM 2334 C CA . LYS A 1 18 ? 2.556 6.944 4.987 1.00 0.00 18 LYS A CA 4
ATOM 2335 C C . LYS A 1 18 ? 3.645 6.063 5.652 1.00 0.00 18 LYS A C 4
ATOM 2336 O O . LYS A 1 18 ? 4.679 6.507 6.184 1.00 0.00 18 LYS A O 4
ATOM 2354 N N . CYS A 1 19 ? 3.386 4.754 5.621 1.00 0.00 19 CYS A N 4
ATOM 2355 C CA . CYS A 1 19 ? 4.316 3.808 6.286 1.00 0.00 19 CYS A CA 4
ATOM 2356 C C . CYS A 1 19 ? 5.557 3.565 5.382 1.00 0.00 19 CYS A C 4
ATOM 2357 O O . CYS A 1 19 ? 5.578 3.579 4.148 1.00 0.00 19 CYS A O 4
ATOM 2364 N N . CYS A 1 20 ? 6.617 3.457 6.201 1.00 0.00 20 CYS A N 4
ATOM 2365 C CA . CYS A 1 20 ? 8.044 3.535 5.843 1.00 0.00 20 CYS A CA 4
ATOM 2366 C C . CYS A 1 20 ? 8.504 2.661 4.641 1.00 0.00 20 CYS A C 4
ATOM 2367 O O . CYS A 1 20 ? 9.232 3.160 3.780 1.00 0.00 20 CYS A O 4
ATOM 2374 N N . ARG A 1 21 ? 8.106 1.376 4.614 1.00 0.00 21 ARG A N 4
ATOM 2375 C CA . ARG A 1 21 ? 8.532 0.393 3.562 1.00 0.00 21 ARG A CA 4
ATOM 2376 C C . ARG A 1 21 ? 7.601 0.355 2.301 1.00 0.00 21 ARG A C 4
ATOM 2377 O O . ARG A 1 21 ? 7.417 -0.673 1.641 1.00 0.00 21 ARG A O 4
ATOM 2397 N N . GLY A 1 22 ? 7.034 1.522 1.993 1.00 0.00 22 GLY A N 4
ATOM 2398 C CA . GLY A 1 22 ? 5.963 1.703 0.983 1.00 0.00 22 GLY A CA 4
ATOM 2399 C C . GLY A 1 22 ? 4.647 0.962 1.272 1.00 0.00 22 GLY A C 4
ATOM 2400 O O . GLY A 1 22 ? 4.188 0.144 0.470 1.00 0.00 22 GLY A O 4
ATOM 2404 N N . ARG A 1 23 ? 4.089 1.275 2.441 1.00 0.00 23 ARG A N 4
ATOM 2405 C CA . ARG A 1 23 ? 2.952 0.530 3.029 1.00 0.00 23 ARG A CA 4
ATOM 2406 C C . ARG A 1 23 ? 1.719 1.486 3.176 1.00 0.00 23 ARG A C 4
ATOM 2407 O O . ARG A 1 23 ? 1.886 2.615 3.667 1.00 0.00 23 ARG A O 4
ATOM 2427 N N . PRO A 1 24 ? 0.471 1.080 2.784 1.00 0.00 24 PRO A N 4
ATOM 2428 C CA . PRO A 1 24 ? -0.721 1.965 2.820 1.00 0.00 24 PRO A CA 4
ATOM 2429 C C . PRO A 1 24 ? -1.347 2.127 4.242 1.00 0.00 24 PRO A C 4
ATOM 2430 O O . PRO A 1 24 ? -0.935 1.490 5.222 1.00 0.00 24 PRO A O 4
ATOM 2441 N N . CYS A 1 25 ? -2.361 3.007 4.309 1.00 0.00 25 CYS A N 4
ATOM 2442 C CA . CYS A 1 25 ? -3.126 3.275 5.549 1.00 0.00 25 CYS A CA 4
ATOM 2443 C C . CYS A 1 25 ? -4.630 2.938 5.318 1.00 0.00 25 CYS A C 4
ATOM 2444 O O . CYS A 1 25 ? -5.202 3.086 4.232 1.00 0.00 25 CYS A O 4
ATOM 2451 N N . ARG A 1 26 ? -5.243 2.489 6.424 1.00 0.00 26 ARG A N 4
ATOM 2452 C CA . ARG A 1 26 ? -6.703 2.285 6.559 1.00 0.00 26 ARG A CA 4
ATOM 2453 C C . ARG A 1 26 ? -7.112 3.187 7.748 1.00 0.00 26 ARG A C 4
ATOM 2454 O O . ARG A 1 26 ? -6.587 3.032 8.861 1.00 0.00 26 ARG A O 4
ATOM 2474 N N . CYS A 1 27 ? -8.025 4.155 7.536 1.00 0.00 27 CYS A N 4
ATOM 2475 C CA . CYS A 1 27 ? -8.253 5.190 8.574 1.00 0.00 27 CYS A CA 4
ATOM 2476 C C . CYS A 1 27 ? -9.125 4.654 9.761 1.00 0.00 27 CYS A C 4
ATOM 2477 O O . CYS A 1 27 ? -9.715 3.567 9.726 1.00 0.00 27 CYS A O 4
ATOM 2484 N N . SER A 1 28 ? -9.164 5.467 10.834 1.00 0.00 28 SER A N 4
ATOM 2485 C CA . SER A 1 28 ? -9.832 5.129 12.119 1.00 0.00 28 SER A CA 4
ATOM 2486 C C . SER A 1 28 ? -11.397 5.123 12.010 1.00 0.00 28 SER A C 4
ATOM 2487 O O . SER A 1 28 ? -12.010 5.074 10.938 1.00 0.00 28 SER A O 4
ATOM 2495 N N . MET A 1 29 ? -12.010 5.103 13.194 1.00 0.00 29 MET A N 4
ATOM 2496 C CA . MET A 1 29 ? -13.474 4.893 13.413 1.00 0.00 29 MET A CA 4
ATOM 2497 C C . MET A 1 29 ? -14.377 6.043 12.878 1.00 0.00 29 MET A C 4
ATOM 2498 O O . MET A 1 29 ? -15.401 5.792 12.235 1.00 0.00 29 MET A O 4
ATOM 2512 N N . ILE A 1 30 ? -13.957 7.282 13.148 1.00 0.00 30 ILE A N 4
ATOM 2513 C CA . ILE A 1 30 ? -14.625 8.522 12.633 1.00 0.00 30 ILE A CA 4
ATOM 2514 C C . ILE A 1 30 ? -14.322 8.746 11.108 1.00 0.00 30 ILE A C 4
ATOM 2515 O O . ILE A 1 30 ? -15.240 9.147 10.386 1.00 0.00 30 ILE A O 4
ATOM 2531 N N . GLY A 1 31 ? -13.090 8.493 10.630 1.00 0.00 31 GLY A N 4
ATOM 2532 C CA . GLY A 1 31 ? -12.684 8.764 9.227 1.00 0.00 31 GLY A CA 4
ATOM 2533 C C . GLY A 1 31 ? -11.412 9.624 9.079 1.00 0.00 31 GLY A C 4
ATOM 2534 O O . GLY A 1 31 ? -10.554 9.304 8.253 1.00 0.00 31 GLY A O 4
ATOM 2538 N N . THR A 1 32 ? -11.306 10.710 9.865 1.00 0.00 32 THR A N 4
ATOM 2539 C CA . THR A 1 32 ? -10.071 11.544 9.936 1.00 0.00 32 THR A CA 4
ATOM 2540 C C . THR A 1 32 ? -9.135 10.987 11.053 1.00 0.00 32 THR A C 4
ATOM 2541 O O . THR A 1 32 ? -9.555 10.283 11.979 1.00 0.00 32 THR A O 4
ATOM 2552 N N . ASN A 1 33 ? -7.832 11.324 10.920 1.00 0.00 33 ASN A N 4
ATOM 2553 C CA . ASN A 1 33 ? -6.700 10.797 11.748 1.00 0.00 33 ASN A CA 4
ATOM 2554 C C . ASN A 1 33 ? -6.564 9.269 11.465 1.00 0.00 33 ASN A C 4
ATOM 2555 O O . ASN A 1 33 ? -6.894 8.415 12.294 1.00 0.00 33 ASN A O 4
ATOM 2566 N N . CYS A 1 34 ? -6.062 8.955 10.254 1.00 0.00 34 CYS A N 4
ATOM 2567 C CA . CYS A 1 34 ? -5.921 7.550 9.779 1.00 0.00 34 CYS A CA 4
ATOM 2568 C C . CYS A 1 34 ? -4.809 6.776 10.559 1.00 0.00 34 CYS A C 4
ATOM 2569 O O . CYS A 1 34 ? -4.027 7.375 11.307 1.00 0.00 34 CYS A O 4
ATOM 2576 N N . GLU A 1 35 ? -4.732 5.436 10.387 1.00 0.00 35 GLU A N 4
ATOM 2577 C CA . GLU A 1 35 ? -3.553 4.665 10.924 1.00 0.00 35 GLU A CA 4
ATOM 2578 C C . GLU A 1 35 ? -3.150 3.527 9.924 1.00 0.00 35 GLU A C 4
ATOM 2579 O O . GLU A 1 35 ? -3.896 3.122 9.032 1.00 0.00 35 GLU A O 4
ATOM 2592 N N . CYS A 1 36 ? -1.900 3.035 10.074 1.00 0.00 36 CYS A N 4
ATOM 2593 C CA . CYS A 1 36 ? -1.228 2.115 9.104 1.00 0.00 36 CYS A CA 4
ATOM 2594 C C . CYS A 1 36 ? -1.845 0.687 9.164 1.00 0.00 36 CYS A C 4
ATOM 2595 O O . CYS A 1 36 ? -2.574 0.328 10.096 1.00 0.00 36 CYS A O 4
ATOM 2602 N N . THR A 1 37 ? -1.617 -0.110 8.104 1.00 0.00 37 THR A N 4
ATOM 2603 C CA . THR A 1 37 ? -2.182 -1.489 8.030 1.00 0.00 37 THR A CA 4
ATOM 2604 C C . THR A 1 37 ? -1.080 -2.474 7.492 1.00 0.00 37 THR A C 4
ATOM 2605 O O . THR A 1 37 ? -0.368 -2.140 6.536 1.00 0.00 37 THR A O 4
ATOM 2616 N N . PRO A 1 38 ? -0.948 -3.717 8.054 1.00 0.00 38 PRO A N 4
ATOM 2617 C CA . PRO A 1 38 ? 0.007 -4.743 7.577 1.00 0.00 38 PRO A CA 4
ATOM 2618 C C . PRO A 1 38 ? -0.447 -5.414 6.247 1.00 0.00 38 PRO A C 4
ATOM 2619 O O . PRO A 1 38 ? -1.554 -5.958 6.172 1.00 0.00 38 PRO A O 4
ATOM 2630 N N . ARG A 1 39 ? 0.419 -5.370 5.220 1.00 0.00 39 ARG A N 4
ATOM 2631 C CA . ARG A 1 39 ? 0.152 -6.034 3.915 1.00 0.00 39 ARG A CA 4
ATOM 2632 C C . ARG A 1 39 ? 1.301 -7.064 3.699 1.00 0.00 39 ARG A C 4
ATOM 2633 O O . ARG A 1 39 ? 1.151 -8.201 4.158 1.00 0.00 39 ARG A O 4
ATOM 2653 N N . LEU A 1 40 ? 2.423 -6.701 3.046 1.00 0.00 40 LEU A N 4
ATOM 2654 C CA . LEU A 1 40 ? 3.626 -7.570 2.935 1.00 0.00 40 LEU A CA 4
ATOM 2655 C C . LEU A 1 40 ? 4.853 -6.642 3.147 1.00 0.00 40 LEU A C 4
ATOM 2656 O O . LEU A 1 40 ? 5.248 -5.902 2.240 1.00 0.00 40 LEU A O 4
ATOM 2672 N N . ILE A 1 41 ? 5.456 -6.688 4.352 1.00 0.00 41 ILE A N 4
ATOM 2673 C CA . ILE A 1 41 ? 6.572 -5.765 4.741 1.00 0.00 41 ILE A CA 4
ATOM 2674 C C . ILE A 1 41 ? 7.892 -6.230 4.040 1.00 0.00 41 ILE A C 4
ATOM 2675 O O . ILE A 1 41 ? 8.254 -7.412 4.033 1.00 0.00 41 ILE A O 4
ATOM 2691 N N . MET A 1 42 ? 8.586 -5.255 3.428 1.00 0.00 42 MET A N 4
ATOM 2692 C CA . MET A 1 42 ? 9.775 -5.514 2.568 1.00 0.00 42 MET A CA 4
ATOM 2693 C C . MET A 1 42 ? 11.073 -5.486 3.435 1.00 0.00 42 MET A C 4
ATOM 2694 O O . MET A 1 42 ? 11.681 -6.542 3.623 1.00 0.00 42 MET A O 4
ATOM 2708 N N . GLU A 1 43 ? 11.470 -4.302 3.960 1.00 0.00 43 GLU A N 4
ATOM 2709 C CA . GLU A 1 43 ? 12.631 -4.066 4.878 1.00 0.00 43 GLU A CA 4
ATOM 2710 C C . GLU A 1 43 ? 13.959 -4.215 4.072 1.00 0.00 43 GLU A C 4
ATOM 2711 O O . GLU A 1 43 ? 14.236 -5.216 3.402 1.00 0.00 43 GLU A O 4
ATOM 2724 N N . GLY A 1 44 ? 14.770 -3.167 4.205 1.00 0.00 44 GLY A N 4
ATOM 2725 C CA . GLY A 1 44 ? 16.125 -3.092 3.612 1.00 0.00 44 GLY A CA 4
ATOM 2726 C C . GLY A 1 44 ? 17.073 -2.416 4.612 1.00 0.00 44 GLY A C 4
ATOM 2727 O O . GLY A 1 44 ? 17.741 -3.108 5.385 1.00 0.00 44 GLY A O 4
ATOM 2731 N N . LEU A 1 45 ? 17.075 -1.070 4.623 1.00 0.00 45 LEU A N 4
ATOM 2732 C CA . LEU A 1 45 ? 17.587 -0.285 5.776 1.00 0.00 45 LEU A CA 4
ATOM 2733 C C . LEU A 1 45 ? 16.359 0.446 6.394 1.00 0.00 45 LEU A C 4
ATOM 2734 O O . LEU A 1 45 ? 16.006 1.566 6.008 1.00 0.00 45 LEU A O 4
ATOM 2750 N N . SER A 1 46 ? 15.702 -0.236 7.350 1.00 0.00 46 SER A N 4
ATOM 2751 C CA . SER A 1 46 ? 14.536 0.305 8.093 1.00 0.00 46 SER A CA 4
ATOM 2752 C C . SER A 1 46 ? 14.644 -0.225 9.552 1.00 0.00 46 SER A C 4
ATOM 2753 O O . SER A 1 46 ? 15.052 0.544 10.423 1.00 0.00 46 SER A O 4
ATOM 2761 N N . PHE A 1 47 ? 14.342 -1.523 9.802 1.00 0.00 47 PHE A N 4
ATOM 2762 C CA . PHE A 1 47 ? 14.599 -2.269 11.079 1.00 0.00 47 PHE A CA 4
ATOM 2763 C C . PHE A 1 47 ? 13.774 -1.642 12.250 1.00 0.00 47 PHE A C 4
ATOM 2764 O O . PHE A 1 47 ? 14.214 -0.702 12.921 1.00 0.00 47 PHE A O 4
ATOM 2781 N N . ALA A 1 48 ? 12.566 -2.188 12.480 1.00 0.00 48 ALA A N 4
ATOM 2782 C CA . ALA A 1 48 ? 11.646 -1.713 13.543 1.00 0.00 48 ALA A CA 4
ATOM 2783 C C . ALA A 1 48 ? 10.812 -2.908 14.049 1.00 0.00 48 ALA A C 4
ATOM 2784 O O . ALA A 1 48 ? 10.881 -3.322 15.206 1.00 0.00 48 ALA A O 4
ATOM 2793 N N . GLU A 1 1 ? 15.576 12.740 10.873 1.00 0.00 1 GLU A N 5
ATOM 2794 C CA . GLU A 1 1 ? 15.642 11.636 11.860 1.00 0.00 1 GLU A CA 5
ATOM 2795 C C . GLU A 1 1 ? 14.951 10.377 11.251 1.00 0.00 1 GLU A C 5
ATOM 2796 O O . GLU A 1 1 ? 15.654 9.433 10.880 1.00 0.00 1 GLU A O 5
ATOM 2811 N N . ASP A 1 2 ? 13.608 10.362 11.155 1.00 0.00 2 ASP A N 5
ATOM 2812 C CA . ASP A 1 2 ? 12.828 9.216 10.603 1.00 0.00 2 ASP A CA 5
ATOM 2813 C C . ASP A 1 2 ? 12.135 9.650 9.279 1.00 0.00 2 ASP A C 5
ATOM 2814 O O . 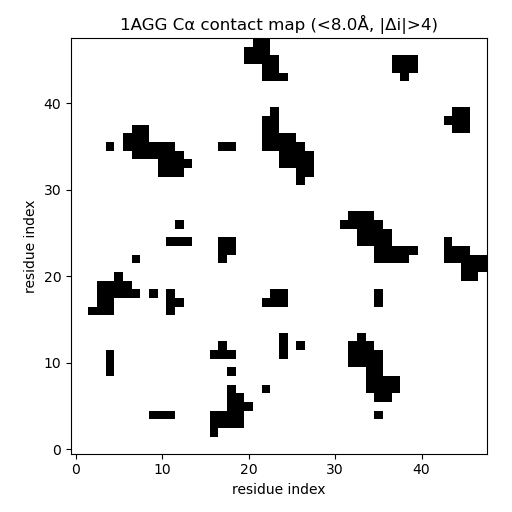ASP A 1 2 ? 12.443 9.071 8.234 1.00 0.00 2 ASP A O 5
ATOM 2824 N N . ASN A 1 3 ? 11.202 10.635 9.327 1.00 0.00 3 ASN A N 5
ATOM 2825 C CA . ASN A 1 3 ? 10.362 11.136 8.168 1.00 0.00 3 ASN A CA 5
ATOM 2826 C C . ASN A 1 3 ? 9.443 10.060 7.473 1.00 0.00 3 ASN A C 5
ATOM 2827 O O . ASN A 1 3 ? 8.967 10.241 6.347 1.00 0.00 3 ASN A O 5
ATOM 2838 N N . CYS A 1 4 ? 9.155 8.986 8.202 1.00 0.00 4 CYS A N 5
ATOM 2839 C CA . CYS A 1 4 ? 8.297 7.862 7.759 1.00 0.00 4 CYS A CA 5
ATOM 2840 C C . CYS A 1 4 ? 7.524 7.249 8.976 1.00 0.00 4 CYS A C 5
ATOM 2841 O O . CYS A 1 4 ? 7.803 7.549 10.145 1.00 0.00 4 CYS A O 5
ATOM 2848 N N . ILE A 1 5 ? 6.539 6.362 8.669 1.00 0.00 5 ILE A N 5
ATOM 2849 C CA . ILE A 1 5 ? 5.734 5.675 9.753 1.00 0.00 5 ILE A CA 5
ATOM 2850 C C . ILE A 1 5 ? 6.197 4.208 9.699 1.00 0.00 5 ILE A C 5
ATOM 2851 O O . ILE A 1 5 ? 5.710 3.409 8.905 1.00 0.00 5 ILE A O 5
ATOM 2867 N N . ALA A 1 6 ? 7.142 3.797 10.548 1.00 0.00 6 ALA A N 5
ATOM 2868 C CA . ALA A 1 6 ? 7.693 2.405 10.455 1.00 0.00 6 ALA A CA 5
ATOM 2869 C C . ALA A 1 6 ? 6.747 1.294 11.074 1.00 0.00 6 ALA A C 5
ATOM 2870 O O . ALA A 1 6 ? 7.187 0.185 11.395 1.00 0.00 6 ALA A O 5
ATOM 2877 N N . GLU A 1 7 ? 5.453 1.627 11.228 1.00 0.00 7 GLU A N 5
ATOM 2878 C CA . GLU A 1 7 ? 4.444 0.843 11.976 1.00 0.00 7 GLU A CA 5
ATOM 2879 C C . GLU A 1 7 ? 3.295 0.281 11.121 1.00 0.00 7 GLU A C 5
ATOM 2880 O O . GLU A 1 7 ? 2.964 0.743 10.032 1.00 0.00 7 GLU A O 5
ATOM 2893 N N . ASP A 1 8 ? 2.698 -0.753 11.741 1.00 0.00 8 ASP A N 5
ATOM 2894 C CA . ASP A 1 8 ? 1.420 -1.366 11.338 1.00 0.00 8 ASP A CA 5
ATOM 2895 C C . ASP A 1 8 ? 0.504 -0.889 12.496 1.00 0.00 8 ASP A C 5
ATOM 2896 O O . ASP A 1 8 ? 0.728 -1.094 13.696 1.00 0.00 8 ASP A O 5
ATOM 2906 N N . TYR A 1 9 ? -0.531 -0.209 12.040 1.00 0.00 9 TYR A N 5
ATOM 2907 C CA . TYR A 1 9 ? -1.497 0.611 12.852 1.00 0.00 9 TYR A CA 5
ATOM 2908 C C . TYR A 1 9 ? -0.770 1.804 13.611 1.00 0.00 9 TYR A C 5
ATOM 2909 O O . TYR A 1 9 ? -1.164 2.190 14.715 1.00 0.00 9 TYR A O 5
ATOM 2927 N N . GLY A 1 10 ? 0.238 2.435 12.953 1.00 0.00 10 GLY A N 5
ATOM 2928 C CA . GLY A 1 10 ? 0.857 3.716 13.372 1.00 0.00 10 GLY A CA 5
ATOM 2929 C C . GLY A 1 10 ? 0.065 4.872 12.789 1.00 0.00 10 GLY A C 5
ATOM 2930 O O . GLY A 1 10 ? -0.503 4.805 11.697 1.00 0.00 10 GLY A O 5
ATOM 2934 N N . LYS A 1 11 ? 0.052 5.944 13.562 1.00 0.00 11 LYS A N 5
ATOM 2935 C CA . LYS A 1 11 ? -0.854 7.091 13.272 1.00 0.00 11 LYS A CA 5
ATOM 2936 C C . LYS A 1 11 ? -0.258 7.890 12.075 1.00 0.00 11 LYS A C 5
ATOM 2937 O O . LYS A 1 11 ? 0.894 8.335 12.047 1.00 0.00 11 LYS A O 5
ATOM 2955 N N . CYS A 1 12 ? -1.147 8.000 11.101 1.00 0.00 12 CYS A N 5
ATOM 2956 C CA . CYS A 1 12 ? -0.865 8.501 9.738 1.00 0.00 12 CYS A CA 5
ATOM 2957 C C . CYS A 1 12 ? -1.967 9.491 9.296 1.00 0.00 12 CYS A C 5
ATOM 2958 O O . CYS A 1 12 ? -2.869 9.877 10.051 1.00 0.00 12 CYS A O 5
ATOM 2965 N N . THR A 1 13 ? -1.841 9.928 8.035 1.00 0.00 13 THR A N 5
ATOM 2966 C CA . THR A 1 13 ? -2.818 10.870 7.423 1.00 0.00 13 THR A CA 5
ATOM 2967 C C . THR A 1 13 ? -2.999 10.506 5.920 1.00 0.00 13 THR A C 5
ATOM 2968 O O . THR A 1 13 ? -2.086 10.057 5.215 1.00 0.00 13 THR A O 5
ATOM 2979 N N . TRP A 1 14 ? -4.229 10.791 5.452 1.00 0.00 14 TRP A N 5
ATOM 2980 C CA . TRP A 1 14 ? -4.588 10.765 4.003 1.00 0.00 14 TRP A CA 5
ATOM 2981 C C . TRP A 1 14 ? -4.304 12.219 3.529 1.00 0.00 14 TRP A C 5
ATOM 2982 O O . TRP A 1 14 ? -5.065 13.160 3.782 1.00 0.00 14 TRP A O 5
ATOM 3003 N N . GLY A 1 15 ? -3.125 12.360 2.903 1.00 0.00 15 GLY A N 5
ATOM 3004 C CA . GLY A 1 15 ? -2.487 13.672 2.627 1.00 0.00 15 GLY A CA 5
ATOM 3005 C C . GLY A 1 15 ? -1.594 13.901 3.879 1.00 0.00 15 GLY A C 5
ATOM 3006 O O . GLY A 1 15 ? -1.933 14.700 4.756 1.00 0.00 15 GLY A O 5
ATOM 3010 N N . GLY A 1 16 ? -0.495 13.131 3.950 1.00 0.00 16 GLY A N 5
ATOM 3011 C CA . GLY A 1 16 ? 0.316 12.989 5.172 1.00 0.00 16 GLY A CA 5
ATOM 3012 C C . GLY A 1 16 ? 1.586 12.153 4.962 1.00 0.00 16 GLY A C 5
ATOM 3013 O O . GLY A 1 16 ? 2.111 12.010 3.852 1.00 0.00 16 GLY A O 5
ATOM 3017 N N . THR A 1 17 ? 2.034 11.560 6.081 1.00 0.00 17 THR A N 5
ATOM 3018 C CA . THR A 1 17 ? 3.083 10.496 6.047 1.00 0.00 17 THR A CA 5
ATOM 3019 C C . THR A 1 17 ? 2.289 9.149 5.921 1.00 0.00 17 THR A C 5
ATOM 3020 O O . THR A 1 17 ? 1.230 8.929 6.535 1.00 0.00 17 THR A O 5
ATOM 3031 N N . LYS A 1 18 ? 2.880 8.268 5.106 1.00 0.00 18 LYS A N 5
ATOM 3032 C CA . LYS A 1 18 ? 2.483 6.838 4.994 1.00 0.00 18 LYS A CA 5
ATOM 3033 C C . LYS A 1 18 ? 3.662 6.020 5.581 1.00 0.00 18 LYS A C 5
ATOM 3034 O O . LYS A 1 18 ? 4.695 6.511 6.068 1.00 0.00 18 LYS A O 5
ATOM 3052 N N . CYS A 1 19 ? 3.457 4.704 5.564 1.00 0.00 19 CYS A N 5
ATOM 3053 C CA . CYS A 1 19 ? 4.383 3.799 6.287 1.00 0.00 19 CYS A CA 5
ATOM 3054 C C . CYS A 1 19 ? 5.644 3.535 5.415 1.00 0.00 19 CYS A C 5
ATOM 3055 O O . CYS A 1 19 ? 5.679 3.469 4.183 1.00 0.00 19 CYS A O 5
ATOM 3062 N N . CYS A 1 20 ? 6.698 3.517 6.249 1.00 0.00 20 CYS A N 5
ATOM 3063 C CA . CYS A 1 20 ? 8.126 3.623 5.905 1.00 0.00 20 CYS A CA 5
ATOM 3064 C C . CYS A 1 20 ? 8.626 2.695 4.759 1.00 0.00 20 CYS A C 5
ATOM 3065 O O . CYS A 1 20 ? 9.238 3.202 3.815 1.00 0.00 20 CYS A O 5
ATOM 3072 N N . ARG A 1 21 ? 8.390 1.373 4.854 1.00 0.00 21 ARG A N 5
ATOM 3073 C CA . ARG A 1 21 ? 8.858 0.373 3.839 1.00 0.00 21 ARG A CA 5
ATOM 3074 C C . ARG A 1 21 ? 7.815 0.073 2.710 1.00 0.00 21 ARG A C 5
ATOM 3075 O O . ARG A 1 21 ? 7.690 -1.041 2.191 1.00 0.00 21 ARG A O 5
ATOM 3095 N N . GLY A 1 22 ? 7.100 1.128 2.324 1.00 0.00 22 GLY A N 5
ATOM 3096 C CA . GLY A 1 22 ? 6.085 1.111 1.246 1.00 0.00 22 GLY A CA 5
ATOM 3097 C C . GLY A 1 22 ? 4.778 0.387 1.591 1.00 0.00 22 GLY A C 5
ATOM 3098 O O . GLY A 1 22 ? 4.409 -0.608 0.962 1.00 0.00 22 GLY A O 5
ATOM 3102 N N . ARG A 1 23 ? 4.121 0.929 2.614 1.00 0.00 23 ARG A N 5
ATOM 3103 C CA . ARG A 1 23 ? 2.925 0.313 3.236 1.00 0.00 23 ARG A CA 5
ATOM 3104 C C . ARG A 1 23 ? 1.762 1.367 3.247 1.00 0.00 23 ARG A C 5
ATOM 3105 O O . ARG A 1 23 ? 1.989 2.507 3.685 1.00 0.00 23 ARG A O 5
ATOM 3125 N N . PRO A 1 24 ? 0.507 1.037 2.805 1.00 0.00 24 PRO A N 5
ATOM 3126 C CA . PRO A 1 24 ? -0.619 2.007 2.755 1.00 0.00 24 PRO A CA 5
ATOM 3127 C C . PRO A 1 24 ? -1.268 2.293 4.147 1.00 0.00 24 PRO A C 5
ATOM 3128 O O . PRO A 1 24 ? -0.848 1.761 5.181 1.00 0.00 24 PRO A O 5
ATOM 3139 N N . CYS A 1 25 ? -2.295 3.160 4.143 1.00 0.00 25 CYS A N 5
ATOM 3140 C CA . CYS A 1 25 ? -3.067 3.510 5.362 1.00 0.00 25 CYS A CA 5
ATOM 3141 C C . CYS A 1 25 ? -4.591 3.380 5.064 1.00 0.00 25 CYS A C 5
ATOM 3142 O O . CYS A 1 25 ? -5.085 3.638 3.961 1.00 0.00 25 CYS A O 5
ATOM 3149 N N . ARG A 1 26 ? -5.319 2.982 6.120 1.00 0.00 26 ARG A N 5
ATOM 3150 C CA . ARG A 1 26 ? -6.804 2.990 6.174 1.00 0.00 26 ARG A CA 5
ATOM 3151 C C . ARG A 1 26 ? -7.119 3.655 7.536 1.00 0.00 26 ARG A C 5
ATOM 3152 O O . ARG A 1 26 ? -6.544 3.302 8.579 1.00 0.00 26 ARG A O 5
ATOM 3172 N N . CYS A 1 27 ? -8.019 4.657 7.537 1.00 0.00 27 CYS A N 5
ATOM 3173 C CA . CYS A 1 27 ? -8.175 5.510 8.738 1.00 0.00 27 CYS A CA 5
ATOM 3174 C C . CYS A 1 27 ? -8.949 4.805 9.901 1.00 0.00 27 CYS A C 5
ATOM 3175 O O . CYS A 1 27 ? -9.585 3.755 9.750 1.00 0.00 27 CYS A O 5
ATOM 3182 N N . SER A 1 28 ? -8.837 5.433 11.087 1.00 0.00 28 SER A N 5
ATOM 3183 C CA . SER A 1 28 ? -9.355 4.905 12.376 1.00 0.00 28 SER A CA 5
ATOM 3184 C C . SER A 1 28 ? -10.919 4.931 12.464 1.00 0.00 28 SER A C 5
ATOM 3185 O O . SER A 1 28 ? -11.658 5.088 11.486 1.00 0.00 28 SER A O 5
ATOM 3193 N N . MET A 1 29 ? -11.386 4.729 13.698 1.00 0.00 29 MET A N 5
ATOM 3194 C CA . MET A 1 29 ? -12.829 4.678 14.081 1.00 0.00 29 MET A CA 5
ATOM 3195 C C . MET A 1 29 ? -13.598 6.023 13.871 1.00 0.00 29 MET A C 5
ATOM 3196 O O . MET A 1 29 ? -14.782 5.991 13.526 1.00 0.00 29 MET A O 5
ATOM 3210 N N . ILE A 1 30 ? -12.936 7.176 14.084 1.00 0.00 30 ILE A N 5
ATOM 3211 C CA . ILE A 1 30 ? -13.533 8.527 13.880 1.00 0.00 30 ILE A CA 5
ATOM 3212 C C . ILE A 1 30 ? -13.620 8.810 12.336 1.00 0.00 30 ILE A C 5
ATOM 3213 O O . ILE A 1 30 ? -14.719 9.053 11.828 1.00 0.00 30 ILE A O 5
ATOM 3229 N N . GLY A 1 31 ? -12.477 8.788 11.632 1.00 0.00 31 GLY A N 5
ATOM 3230 C CA . GLY A 1 31 ? -12.377 9.250 10.226 1.00 0.00 31 GLY A CA 5
ATOM 3231 C C . GLY A 1 31 ? -11.097 10.073 9.986 1.00 0.00 31 GLY A C 5
ATOM 3232 O O . GLY A 1 31 ? -10.303 9.743 9.101 1.00 0.00 31 GLY A O 5
ATOM 3236 N N . THR A 1 32 ? -10.913 11.138 10.787 1.00 0.00 32 THR A N 5
ATOM 3237 C CA . THR A 1 32 ? -9.632 11.901 10.839 1.00 0.00 32 THR A CA 5
ATOM 3238 C C . THR A 1 32 ? -8.692 11.223 11.888 1.00 0.00 32 THR A C 5
ATOM 3239 O O . THR A 1 32 ? -9.129 10.526 12.812 1.00 0.00 32 THR A O 5
ATOM 3250 N N . ASN A 1 33 ? -7.374 11.448 11.694 1.00 0.00 33 ASN A N 5
ATOM 3251 C CA . ASN A 1 33 ? -6.253 10.753 12.406 1.00 0.00 33 ASN A CA 5
ATOM 3252 C C . ASN A 1 33 ? -6.276 9.259 11.962 1.00 0.00 33 ASN A C 5
ATOM 3253 O O . ASN A 1 33 ? -6.687 8.357 12.699 1.00 0.00 33 ASN A O 5
ATOM 3264 N N . CYS A 1 34 ? -5.815 9.033 10.716 1.00 0.00 34 CYS A N 5
ATOM 3265 C CA . CYS A 1 34 ? -5.795 7.680 10.090 1.00 0.00 34 CYS A CA 5
ATOM 3266 C C . CYS A 1 34 ? -4.743 6.741 10.766 1.00 0.00 34 CYS A C 5
ATOM 3267 O O . CYS A 1 34 ? -3.942 7.194 11.592 1.00 0.00 34 CYS A O 5
ATOM 3274 N N . GLU A 1 35 ? -4.756 5.425 10.444 1.00 0.00 35 GLU A N 5
ATOM 3275 C CA . GLU A 1 35 ? -3.651 4.512 10.913 1.00 0.00 35 GLU A CA 5
ATOM 3276 C C . GLU A 1 35 ? -3.155 3.583 9.751 1.00 0.00 35 GLU A C 5
ATOM 3277 O O . GLU A 1 35 ? -3.740 3.493 8.670 1.00 0.00 35 GLU A O 5
ATOM 3290 N N . CYS A 1 36 ? -2.028 2.892 10.021 1.00 0.00 36 CYS A N 5
ATOM 3291 C CA . CYS A 1 36 ? -1.249 2.114 9.007 1.00 0.00 36 CYS A CA 5
ATOM 3292 C C . CYS A 1 36 ? -1.790 0.655 8.941 1.00 0.00 36 CYS A C 5
ATOM 3293 O O . CYS A 1 36 ? -2.508 0.170 9.824 1.00 0.00 36 CYS A O 5
ATOM 3300 N N . THR A 1 37 ? -1.503 -0.021 7.815 1.00 0.00 37 THR A N 5
ATOM 3301 C CA . THR A 1 37 ? -2.094 -1.357 7.510 1.00 0.00 37 THR A CA 5
ATOM 3302 C C . THR A 1 37 ? -0.971 -2.288 6.938 1.00 0.00 37 THR A C 5
ATOM 3303 O O . THR A 1 37 ? -0.292 -1.882 5.986 1.00 0.00 37 THR A O 5
ATOM 3314 N N . PRO A 1 38 ? -0.783 -3.553 7.430 1.00 0.00 38 PRO A N 5
ATOM 3315 C CA . PRO A 1 38 ? 0.197 -4.512 6.857 1.00 0.00 38 PRO A CA 5
ATOM 3316 C C . PRO A 1 38 ? -0.261 -5.086 5.474 1.00 0.00 38 PRO A C 5
ATOM 3317 O O . PRO A 1 38 ? 0.234 -4.625 4.442 1.00 0.00 38 PRO A O 5
ATOM 3328 N N . ARG A 1 39 ? -1.191 -6.059 5.456 1.00 0.00 39 ARG A N 5
ATOM 3329 C CA . ARG A 1 39 ? -1.684 -6.722 4.212 1.00 0.00 39 ARG A CA 5
ATOM 3330 C C . ARG A 1 39 ? -3.227 -6.934 4.292 1.00 0.00 39 ARG A C 5
ATOM 3331 O O . ARG A 1 39 ? -3.917 -6.529 3.354 1.00 0.00 39 ARG A O 5
ATOM 3351 N N . LEU A 1 40 ? -3.742 -7.572 5.376 1.00 0.00 40 LEU A N 5
ATOM 3352 C CA . LEU A 1 40 ? -5.186 -7.883 5.657 1.00 0.00 40 LEU A CA 5
ATOM 3353 C C . LEU A 1 40 ? -5.627 -9.054 4.717 1.00 0.00 40 LEU A C 5
ATOM 3354 O O . LEU A 1 40 ? -5.683 -10.190 5.195 1.00 0.00 40 LEU A O 5
ATOM 3370 N N . ILE A 1 41 ? -5.943 -8.792 3.426 1.00 0.00 41 ILE A N 5
ATOM 3371 C CA . ILE A 1 41 ? -6.412 -9.785 2.399 1.00 0.00 41 ILE A CA 5
ATOM 3372 C C . ILE A 1 41 ? -7.844 -10.245 2.848 1.00 0.00 41 ILE A C 5
ATOM 3373 O O . ILE A 1 41 ? -8.002 -11.155 3.669 1.00 0.00 41 ILE A O 5
ATOM 3389 N N . MET A 1 42 ? -8.869 -9.558 2.312 1.00 0.00 42 MET A N 5
ATOM 3390 C CA . MET A 1 42 ? -10.283 -9.712 2.753 1.00 0.00 42 MET A CA 5
ATOM 3391 C C . MET A 1 42 ? -11.224 -9.794 1.511 1.00 0.00 42 MET A C 5
ATOM 3392 O O . MET A 1 42 ? -10.923 -9.274 0.430 1.00 0.00 42 MET A O 5
ATOM 3406 N N . GLU A 1 43 ? -12.380 -10.473 1.712 1.00 0.00 43 GLU A N 5
ATOM 3407 C CA . GLU A 1 43 ? -13.446 -10.756 0.693 1.00 0.00 43 GLU A CA 5
ATOM 3408 C C . GLU A 1 43 ? -12.930 -11.830 -0.319 1.00 0.00 43 GLU A C 5
ATOM 3409 O O . GLU A 1 43 ? -11.795 -11.799 -0.810 1.00 0.00 43 GLU A O 5
ATOM 3422 N N . GLY A 1 44 ? -13.837 -12.769 -0.636 1.00 0.00 44 GLY A N 5
ATOM 3423 C CA . GLY A 1 44 ? -13.573 -13.873 -1.590 1.00 0.00 44 GLY A CA 5
ATOM 3424 C C . GLY A 1 44 ? -13.429 -13.422 -3.057 1.00 0.00 44 GLY A C 5
ATOM 3425 O O . GLY A 1 44 ? -12.305 -13.360 -3.564 1.00 0.00 44 GLY A O 5
ATOM 3429 N N . LEU A 1 45 ? -14.557 -13.078 -3.709 1.00 0.00 45 LEU A N 5
ATOM 3430 C CA . LEU A 1 45 ? -14.543 -12.483 -5.072 1.00 0.00 45 LEU A CA 5
ATOM 3431 C C . LEU A 1 45 ? -14.407 -10.939 -4.917 1.00 0.00 45 LEU A C 5
ATOM 3432 O O . LEU A 1 45 ? -15.368 -10.246 -4.561 1.00 0.00 45 LEU A O 5
ATOM 3448 N N . SER A 1 46 ? -13.193 -10.431 -5.188 1.00 0.00 46 SER A N 5
ATOM 3449 C CA . SER A 1 46 ? -12.894 -8.976 -5.171 1.00 0.00 46 SER A CA 5
ATOM 3450 C C . SER A 1 46 ? -12.234 -8.617 -6.531 1.00 0.00 46 SER A C 5
ATOM 3451 O O . SER A 1 46 ? -11.028 -8.803 -6.734 1.00 0.00 46 SER A O 5
ATOM 3459 N N . PHE A 1 47 ? -13.064 -8.128 -7.472 1.00 0.00 47 PHE A N 5
ATOM 3460 C CA . PHE A 1 47 ? -12.631 -7.838 -8.866 1.00 0.00 47 PHE A CA 5
ATOM 3461 C C . PHE A 1 47 ? -12.325 -6.316 -9.027 1.00 0.00 47 PHE A C 5
ATOM 3462 O O . PHE A 1 47 ? -11.164 -5.970 -9.259 1.00 0.00 47 PHE A O 5
ATOM 3479 N N . ALA A 1 48 ? -13.353 -5.435 -8.936 1.00 0.00 48 ALA A N 5
ATOM 3480 C CA . ALA A 1 48 ? -13.285 -3.963 -9.191 1.00 0.00 48 ALA A CA 5
ATOM 3481 C C . ALA A 1 48 ? -12.841 -3.691 -10.655 1.00 0.00 48 ALA A C 5
ATOM 3482 O O . ALA A 1 48 ? -11.668 -3.629 -11.030 1.00 0.00 48 ALA A O 5
ATOM 3491 N N . GLU A 1 1 ? 12.830 16.037 6.892 1.00 0.00 1 GLU A N 6
ATOM 3492 C CA . GLU A 1 1 ? 11.569 16.476 6.249 1.00 0.00 1 GLU A CA 6
ATOM 3493 C C . GLU A 1 1 ? 10.446 15.452 6.595 1.00 0.00 1 GLU A C 6
ATOM 3494 O O . GLU A 1 1 ? 9.583 15.772 7.417 1.00 0.00 1 GLU A O 6
ATOM 3509 N N . ASP A 1 2 ? 10.455 14.247 5.989 1.00 0.00 2 ASP A N 6
ATOM 3510 C CA . ASP A 1 2 ? 9.425 13.203 6.225 1.00 0.00 2 ASP A CA 6
ATOM 3511 C C . ASP A 1 2 ? 9.952 12.202 7.297 1.00 0.00 2 ASP A C 6
ATOM 3512 O O . ASP A 1 2 ? 11.027 11.609 7.147 1.00 0.00 2 ASP A O 6
ATOM 3522 N N . ASN A 1 3 ? 9.153 12.001 8.360 1.00 0.00 3 ASN A N 6
ATOM 3523 C CA . ASN A 1 3 ? 9.468 11.017 9.451 1.00 0.00 3 ASN A CA 6
ATOM 3524 C C . ASN A 1 3 ? 9.296 9.504 9.098 1.00 0.00 3 ASN A C 6
ATOM 3525 O O . ASN A 1 3 ? 9.986 8.634 9.632 1.00 0.00 3 ASN A O 6
ATOM 3536 N N . CYS A 1 4 ? 8.313 9.275 8.244 1.00 0.00 4 CYS A N 6
ATOM 3537 C CA . CYS A 1 4 ? 7.714 7.975 7.828 1.00 0.00 4 CYS A CA 6
ATOM 3538 C C . CYS A 1 4 ? 6.936 7.308 9.019 1.00 0.00 4 CYS A C 6
ATOM 3539 O O . CYS A 1 4 ? 7.117 7.646 10.195 1.00 0.00 4 CYS A O 6
ATOM 3546 N N . ILE A 1 5 ? 6.048 6.335 8.670 1.00 0.00 5 ILE A N 6
ATOM 3547 C CA . ILE A 1 5 ? 5.281 5.565 9.728 1.00 0.00 5 ILE A CA 6
ATOM 3548 C C . ILE A 1 5 ? 5.938 4.176 9.729 1.00 0.00 5 ILE A C 6
ATOM 3549 O O . ILE A 1 5 ? 5.630 3.320 8.900 1.00 0.00 5 ILE A O 6
ATOM 3565 N N . ALA A 1 6 ? 6.852 3.904 10.661 1.00 0.00 6 ALA A N 6
ATOM 3566 C CA . ALA A 1 6 ? 7.574 2.595 10.637 1.00 0.00 6 ALA A CA 6
ATOM 3567 C C . ALA A 1 6 ? 6.732 1.375 11.180 1.00 0.00 6 ALA A C 6
ATOM 3568 O O . ALA A 1 6 ? 7.283 0.292 11.401 1.00 0.00 6 ALA A O 6
ATOM 3575 N N . GLU A 1 7 ? 5.411 1.566 11.384 1.00 0.00 7 GLU A N 6
ATOM 3576 C CA . GLU A 1 7 ? 4.518 0.606 12.083 1.00 0.00 7 GLU A CA 6
ATOM 3577 C C . GLU A 1 7 ? 3.173 0.376 11.401 1.00 0.00 7 GLU A C 6
ATOM 3578 O O . GLU A 1 7 ? 2.570 1.300 10.877 1.00 0.00 7 GLU A O 6
ATOM 3591 N N . ASP A 1 8 ? 2.720 -0.898 11.513 1.00 0.00 8 ASP A N 6
ATOM 3592 C CA . ASP A 1 8 ? 1.348 -1.342 11.173 1.00 0.00 8 ASP A CA 6
ATOM 3593 C C . ASP A 1 8 ? 0.480 -0.871 12.371 1.00 0.00 8 ASP A C 6
ATOM 3594 O O . ASP A 1 8 ? 0.784 -1.059 13.556 1.00 0.00 8 ASP A O 6
ATOM 3604 N N . TYR A 1 9 ? -0.603 -0.223 11.977 1.00 0.00 9 TYR A N 6
ATOM 3605 C CA . TYR A 1 9 ? -1.528 0.570 12.857 1.00 0.00 9 TYR A CA 6
ATOM 3606 C C . TYR A 1 9 ? -0.777 1.723 13.649 1.00 0.00 9 TYR A C 6
ATOM 3607 O O . TYR A 1 9 ? -1.222 2.123 14.729 1.00 0.00 9 TYR A O 6
ATOM 3625 N N . GLY A 1 10 ? 0.304 2.312 13.070 1.00 0.00 10 GLY A N 6
ATOM 3626 C CA . GLY A 1 10 ? 0.937 3.557 13.567 1.00 0.00 10 GLY A CA 6
ATOM 3627 C C . GLY A 1 10 ? 0.181 4.758 13.019 1.00 0.00 10 GLY A C 6
ATOM 3628 O O . GLY A 1 10 ? -0.411 4.726 11.937 1.00 0.00 10 GLY A O 6
ATOM 3632 N N . LYS A 1 11 ? 0.218 5.834 13.796 1.00 0.00 11 LYS A N 6
ATOM 3633 C CA . LYS A 1 11 ? -0.657 7.011 13.506 1.00 0.00 11 LYS A CA 6
ATOM 3634 C C . LYS A 1 11 ? -0.004 7.772 12.325 1.00 0.00 11 LYS A C 6
ATOM 3635 O O . LYS A 1 11 ? 1.177 8.125 12.275 1.00 0.00 11 LYS A O 6
ATOM 3653 N N . CYS A 1 12 ? -0.914 7.954 11.395 1.00 0.00 12 CYS A N 6
ATOM 3654 C CA . CYS A 1 12 ? -0.634 8.428 10.022 1.00 0.00 12 CYS A CA 6
ATOM 3655 C C . CYS A 1 12 ? -1.765 9.371 9.530 1.00 0.00 12 CYS A C 6
ATOM 3656 O O . CYS A 1 12 ? -2.654 9.820 10.263 1.00 0.00 12 CYS A O 6
ATOM 3663 N N . THR A 1 13 ? -1.658 9.675 8.235 1.00 0.00 13 THR A N 6
ATOM 3664 C CA . THR A 1 13 ? -2.684 10.403 7.448 1.00 0.00 13 THR A CA 6
ATOM 3665 C C . THR A 1 13 ? -2.662 9.806 6.009 1.00 0.00 13 THR A C 6
ATOM 3666 O O . THR A 1 13 ? -1.606 9.533 5.423 1.00 0.00 13 THR A O 6
ATOM 3677 N N . TRP A 1 14 ? -3.872 9.635 5.445 1.00 0.00 14 TRP A N 6
ATOM 3678 C CA . TRP A 1 14 ? -4.039 9.304 3.997 1.00 0.00 14 TRP A CA 6
ATOM 3679 C C . TRP A 1 14 ? -4.171 10.693 3.306 1.00 0.00 14 TRP A C 6
ATOM 3680 O O . TRP A 1 14 ? -5.129 11.448 3.507 1.00 0.00 14 TRP A O 6
ATOM 3701 N N . GLY A 1 15 ? -3.108 11.024 2.558 1.00 0.00 15 GLY A N 6
ATOM 3702 C CA . GLY A 1 15 ? -2.841 12.405 2.064 1.00 0.00 15 GLY A CA 6
ATOM 3703 C C . GLY A 1 15 ? -2.039 12.983 3.268 1.00 0.00 15 GLY A C 6
ATOM 3704 O O . GLY A 1 15 ? -2.571 13.752 4.074 1.00 0.00 15 GLY A O 6
ATOM 3708 N N . GLY A 1 16 ? -0.789 12.504 3.399 1.00 0.00 16 GLY A N 6
ATOM 3709 C CA . GLY A 1 16 ? 0.008 12.665 4.623 1.00 0.00 16 GLY A CA 6
ATOM 3710 C C . GLY A 1 16 ? 1.310 11.852 4.559 1.00 0.00 16 GLY A C 6
ATOM 3711 O O . GLY A 1 16 ? 1.941 11.680 3.509 1.00 0.00 16 GLY A O 6
ATOM 3715 N N . THR A 1 17 ? 1.656 11.319 5.738 1.00 0.00 17 THR A N 6
ATOM 3716 C CA . THR A 1 17 ? 2.722 10.282 5.868 1.00 0.00 17 THR A CA 6
ATOM 3717 C C . THR A 1 17 ? 2.004 8.901 5.743 1.00 0.00 17 THR A C 6
ATOM 3718 O O . THR A 1 17 ? 0.965 8.646 6.364 1.00 0.00 17 THR A O 6
ATOM 3729 N N . LYS A 1 18 ? 2.616 8.019 4.954 1.00 0.00 18 LYS A N 6
ATOM 3730 C CA . LYS A 1 18 ? 2.242 6.580 4.907 1.00 0.00 18 LYS A CA 6
ATOM 3731 C C . LYS A 1 18 ? 3.486 5.817 5.431 1.00 0.00 18 LYS A C 6
ATOM 3732 O O . LYS A 1 18 ? 4.547 6.354 5.801 1.00 0.00 18 LYS A O 6
ATOM 3750 N N . CYS A 1 19 ? 3.303 4.498 5.515 1.00 0.00 19 CYS A N 6
ATOM 3751 C CA . CYS A 1 19 ? 4.302 3.648 6.214 1.00 0.00 19 CYS A CA 6
ATOM 3752 C C . CYS A 1 19 ? 5.614 3.548 5.379 1.00 0.00 19 CYS A C 6
ATOM 3753 O O . CYS A 1 19 ? 5.707 3.600 4.149 1.00 0.00 19 CYS A O 6
ATOM 3760 N N . CYS A 1 20 ? 6.627 3.519 6.258 1.00 0.00 20 CYS A N 6
ATOM 3761 C CA . CYS A 1 20 ? 8.058 3.749 5.987 1.00 0.00 20 CYS A CA 6
ATOM 3762 C C . CYS A 1 20 ? 8.686 2.903 4.841 1.00 0.00 20 CYS A C 6
ATOM 3763 O O . CYS A 1 20 ? 9.368 3.477 3.988 1.00 0.00 20 CYS A O 6
ATOM 3770 N N . ARG A 1 21 ? 8.470 1.574 4.837 1.00 0.00 21 ARG A N 6
ATOM 3771 C CA . ARG A 1 21 ? 9.016 0.652 3.788 1.00 0.00 21 ARG A CA 6
ATOM 3772 C C . ARG A 1 21 ? 8.053 0.438 2.570 1.00 0.00 21 ARG A C 6
ATOM 3773 O O . ARG A 1 21 ? 7.976 -0.631 1.959 1.00 0.00 21 ARG A O 6
ATOM 3793 N N . GLY A 1 22 ? 7.354 1.514 2.212 1.00 0.00 22 GLY A N 6
ATOM 3794 C CA . GLY A 1 22 ? 6.387 1.554 1.088 1.00 0.00 22 GLY A CA 6
ATOM 3795 C C . GLY A 1 22 ? 5.121 0.719 1.298 1.00 0.00 22 GLY A C 6
ATOM 3796 O O . GLY A 1 22 ? 4.838 -0.224 0.555 1.00 0.00 22 GLY A O 6
ATOM 3800 N N . ARG A 1 23 ? 4.408 1.107 2.351 1.00 0.00 23 ARG A N 6
ATOM 3801 C CA . ARG A 1 23 ? 3.280 0.323 2.905 1.00 0.00 23 ARG A CA 6
ATOM 3802 C C . ARG A 1 23 ? 2.032 1.253 3.115 1.00 0.00 23 ARG A C 6
ATOM 3803 O O . ARG A 1 23 ? 2.206 2.432 3.457 1.00 0.00 23 ARG A O 6
ATOM 3823 N N . PRO A 1 24 ? 0.759 0.786 2.929 1.00 0.00 24 PRO A N 6
ATOM 3824 C CA . PRO A 1 24 ? -0.432 1.680 2.907 1.00 0.00 24 PRO A CA 6
ATOM 3825 C C . PRO A 1 24 ? -0.885 2.208 4.307 1.00 0.00 24 PRO A C 6
ATOM 3826 O O . PRO A 1 24 ? -0.423 1.764 5.362 1.00 0.00 24 PRO A O 6
ATOM 3837 N N . CYS A 1 25 ? -1.795 3.196 4.257 1.00 0.00 25 CYS A N 6
ATOM 3838 C CA . CYS A 1 25 ? -2.388 3.859 5.450 1.00 0.00 25 CYS A CA 6
ATOM 3839 C C . CYS A 1 25 ? -3.891 4.076 5.128 1.00 0.00 25 CYS A C 6
ATOM 3840 O O . CYS A 1 25 ? -4.276 4.552 4.058 1.00 0.00 25 CYS A O 6
ATOM 3847 N N . ARG A 1 26 ? -4.749 3.672 6.074 1.00 0.00 26 ARG A N 6
ATOM 3848 C CA . ARG A 1 26 ? -6.231 3.731 5.950 1.00 0.00 26 ARG A CA 6
ATOM 3849 C C . ARG A 1 26 ? -6.707 4.109 7.370 1.00 0.00 26 ARG A C 6
ATOM 3850 O O . ARG A 1 26 ? -6.199 3.606 8.387 1.00 0.00 26 ARG A O 6
ATOM 3870 N N . CYS A 1 27 ? -7.676 5.036 7.457 1.00 0.00 27 CYS A N 6
ATOM 3871 C CA . CYS A 1 27 ? -7.994 5.649 8.763 1.00 0.00 27 CYS A CA 6
ATOM 3872 C C . CYS A 1 27 ? -8.785 4.699 9.731 1.00 0.00 27 CYS A C 6
ATOM 3873 O O . CYS A 1 27 ? -9.041 3.515 9.489 1.00 0.00 27 CYS A O 6
ATOM 3880 N N . SER A 1 28 ? -9.134 5.317 10.867 1.00 0.00 28 SER A N 6
ATOM 3881 C CA . SER A 1 28 ? -9.914 4.699 11.972 1.00 0.00 28 SER A CA 6
ATOM 3882 C C . SER A 1 28 ? -11.426 4.568 11.593 1.00 0.00 28 SER A C 6
ATOM 3883 O O . SER A 1 28 ? -11.834 4.584 10.425 1.00 0.00 28 SER A O 6
ATOM 3891 N N . MET A 1 29 ? -12.238 4.348 12.627 1.00 0.00 29 MET A N 6
ATOM 3892 C CA . MET A 1 29 ? -13.681 3.975 12.511 1.00 0.00 29 MET A CA 6
ATOM 3893 C C . MET A 1 29 ? -14.543 5.149 11.953 1.00 0.00 29 MET A C 6
ATOM 3894 O O . MET A 1 29 ? -15.288 4.964 10.987 1.00 0.00 29 MET A O 6
ATOM 3908 N N . ILE A 1 30 ? -14.394 6.341 12.552 1.00 0.00 30 ILE A N 6
ATOM 3909 C CA . ILE A 1 30 ? -14.975 7.611 12.006 1.00 0.00 30 ILE A CA 6
ATOM 3910 C C . ILE A 1 30 ? -14.132 8.201 10.800 1.00 0.00 30 ILE A C 6
ATOM 3911 O O . ILE A 1 30 ? -14.724 8.858 9.938 1.00 0.00 30 ILE A O 6
ATOM 3927 N N . GLY A 1 31 ? -12.806 7.978 10.731 1.00 0.00 31 GLY A N 6
ATOM 3928 C CA . GLY A 1 31 ? -11.911 8.568 9.703 1.00 0.00 31 GLY A CA 6
ATOM 3929 C C . GLY A 1 31 ? -10.884 9.614 10.191 1.00 0.00 31 GLY A C 6
ATOM 3930 O O . GLY A 1 31 ? -9.859 9.795 9.531 1.00 0.00 31 GLY A O 6
ATOM 3934 N N . THR A 1 32 ? -11.122 10.276 11.339 1.00 0.00 32 THR A N 6
ATOM 3935 C CA . THR A 1 32 ? -10.079 11.098 12.018 1.00 0.00 32 THR A CA 6
ATOM 3936 C C . THR A 1 32 ? -9.207 10.100 12.856 1.00 0.00 32 THR A C 6
ATOM 3937 O O . THR A 1 32 ? -9.598 8.959 13.121 1.00 0.00 32 THR A O 6
ATOM 3948 N N . ASN A 1 33 ? -7.989 10.532 13.225 1.00 0.00 33 ASN A N 6
ATOM 3949 C CA . ASN A 1 33 ? -6.906 9.687 13.835 1.00 0.00 33 ASN A CA 6
ATOM 3950 C C . ASN A 1 33 ? -6.556 8.481 12.902 1.00 0.00 33 ASN A C 6
ATOM 3951 O O . ASN A 1 33 ? -6.606 7.315 13.304 1.00 0.00 33 ASN A O 6
ATOM 3962 N N . CYS A 1 34 ? -6.140 8.780 11.647 1.00 0.00 34 CYS A N 6
ATOM 3963 C CA . CYS A 1 34 ? -5.894 7.716 10.628 1.00 0.00 34 CYS A CA 6
ATOM 3964 C C . CYS A 1 34 ? -4.679 6.821 11.041 1.00 0.00 34 CYS A C 6
ATOM 3965 O O . CYS A 1 34 ? -3.786 7.296 11.752 1.00 0.00 34 CYS A O 6
ATOM 3972 N N . GLU A 1 35 ? -4.653 5.533 10.623 1.00 0.00 35 GLU A N 6
ATOM 3973 C CA . GLU A 1 35 ? -3.535 4.614 11.035 1.00 0.00 35 GLU A CA 6
ATOM 3974 C C . GLU A 1 35 ? -2.965 3.831 9.803 1.00 0.00 35 GLU A C 6
ATOM 3975 O O . GLU A 1 35 ? -3.446 3.932 8.674 1.00 0.00 35 GLU A O 6
ATOM 3988 N N . CYS A 1 36 ? -1.900 3.045 10.048 1.00 0.00 36 CYS A N 6
ATOM 3989 C CA . CYS A 1 36 ? -1.187 2.261 8.997 1.00 0.00 36 CYS A CA 6
ATOM 3990 C C . CYS A 1 36 ? -1.882 0.872 8.869 1.00 0.00 36 CYS A C 6
ATOM 3991 O O . CYS A 1 36 ? -2.567 0.374 9.772 1.00 0.00 36 CYS A O 6
ATOM 3998 N N . THR A 1 37 ? -1.714 0.262 7.691 1.00 0.00 37 THR A N 6
ATOM 3999 C CA . THR A 1 37 ? -2.292 -1.075 7.377 1.00 0.00 37 THR A CA 6
ATOM 4000 C C . THR A 1 37 ? -1.134 -1.982 6.834 1.00 0.00 37 THR A C 6
ATOM 4001 O O . THR A 1 37 ? -0.411 -1.531 5.936 1.00 0.00 37 THR A O 6
ATOM 4012 N N . PRO A 1 38 ? -0.947 -3.259 7.309 1.00 0.00 38 PRO A N 6
ATOM 4013 C CA . PRO A 1 38 ? 0.083 -4.216 6.804 1.00 0.00 38 PRO A CA 6
ATOM 4014 C C . PRO A 1 38 ? 0.283 -4.269 5.256 1.00 0.00 38 PRO A C 6
ATOM 4015 O O . PRO A 1 38 ? 1.350 -3.857 4.792 1.00 0.00 38 PRO A O 6
ATOM 4026 N N . ARG A 1 39 ? -0.721 -4.705 4.471 1.00 0.00 39 ARG A N 6
ATOM 4027 C CA . ARG A 1 39 ? -0.684 -4.578 2.990 1.00 0.00 39 ARG A CA 6
ATOM 4028 C C . ARG A 1 39 ? -2.147 -4.569 2.453 1.00 0.00 39 ARG A C 6
ATOM 4029 O O . ARG A 1 39 ? -2.625 -3.488 2.105 1.00 0.00 39 ARG A O 6
ATOM 4049 N N . LEU A 1 40 ? -2.831 -5.738 2.353 1.00 0.00 40 LEU A N 6
ATOM 4050 C CA . LEU A 1 40 ? -4.147 -5.948 1.656 1.00 0.00 40 LEU A CA 6
ATOM 4051 C C . LEU A 1 40 ? -3.888 -5.771 0.116 1.00 0.00 40 LEU A C 6
ATOM 4052 O O . LEU A 1 40 ? -3.578 -6.767 -0.546 1.00 0.00 40 LEU A O 6
ATOM 4068 N N . ILE A 1 41 ? -3.944 -4.542 -0.431 1.00 0.00 41 ILE A N 6
ATOM 4069 C CA . ILE A 1 41 ? -3.283 -4.183 -1.724 1.00 0.00 41 ILE A CA 6
ATOM 4070 C C . ILE A 1 41 ? -2.297 -3.016 -1.396 1.00 0.00 41 ILE A C 6
ATOM 4071 O O . ILE A 1 41 ? -2.647 -2.038 -0.722 1.00 0.00 41 ILE A O 6
ATOM 4087 N N . MET A 1 42 ? -1.040 -3.138 -1.869 1.00 0.00 42 MET A N 6
ATOM 4088 C CA . MET A 1 42 ? 0.050 -2.195 -1.497 1.00 0.00 42 MET A CA 6
ATOM 4089 C C . MET A 1 42 ? -0.065 -0.888 -2.340 1.00 0.00 42 MET A C 6
ATOM 4090 O O . MET A 1 42 ? -0.020 -0.924 -3.575 1.00 0.00 42 MET A O 6
ATOM 4104 N N . GLU A 1 43 ? -0.181 0.256 -1.644 1.00 0.00 43 GLU A N 6
ATOM 4105 C CA . GLU A 1 43 ? -0.073 1.598 -2.275 1.00 0.00 43 GLU A CA 6
ATOM 4106 C C . GLU A 1 43 ? 0.922 2.423 -1.406 1.00 0.00 43 GLU A C 6
ATOM 4107 O O . GLU A 1 43 ? 0.666 2.742 -0.239 1.00 0.00 43 GLU A O 6
ATOM 4120 N N . GLY A 1 44 ? 2.089 2.721 -1.999 1.00 0.00 44 GLY A N 6
ATOM 4121 C CA . GLY A 1 44 ? 3.202 3.382 -1.289 1.00 0.00 44 GLY A CA 6
ATOM 4122 C C . GLY A 1 44 ? 4.468 3.377 -2.162 1.00 0.00 44 GLY A C 6
ATOM 4123 O O . GLY A 1 44 ? 4.724 4.349 -2.878 1.00 0.00 44 GLY A O 6
ATOM 4127 N N . LEU A 1 45 ? 5.242 2.271 -2.086 1.00 0.00 45 LEU A N 6
ATOM 4128 C CA . LEU A 1 45 ? 6.511 2.021 -2.845 1.00 0.00 45 LEU A CA 6
ATOM 4129 C C . LEU A 1 45 ? 7.565 3.146 -2.554 1.00 0.00 45 LEU A C 6
ATOM 4130 O O . LEU A 1 45 ? 7.676 4.141 -3.279 1.00 0.00 45 LEU A O 6
ATOM 4146 N N . SER A 1 46 ? 8.324 2.958 -1.460 1.00 0.00 46 SER A N 6
ATOM 4147 C CA . SER A 1 46 ? 9.384 3.899 -1.015 1.00 0.00 46 SER A CA 6
ATOM 4148 C C . SER A 1 46 ? 10.306 3.097 -0.058 1.00 0.00 46 SER A C 6
ATOM 4149 O O . SER A 1 46 ? 9.923 2.799 1.077 1.00 0.00 46 SER A O 6
ATOM 4157 N N . PHE A 1 47 ? 11.504 2.704 -0.555 1.00 0.00 47 PHE A N 6
ATOM 4158 C CA . PHE A 1 47 ? 12.448 1.733 0.094 1.00 0.00 47 PHE A CA 6
ATOM 4159 C C . PHE A 1 47 ? 11.745 0.337 0.203 1.00 0.00 47 PHE A C 6
ATOM 4160 O O . PHE A 1 47 ? 10.973 0.084 1.131 1.00 0.00 47 PHE A O 6
ATOM 4177 N N . ALA A 1 48 ? 12.038 -0.558 -0.770 1.00 0.00 48 ALA A N 6
ATOM 4178 C CA . ALA A 1 48 ? 11.528 -1.964 -0.850 1.00 0.00 48 ALA A CA 6
ATOM 4179 C C . ALA A 1 48 ? 9.974 -2.023 -0.797 1.00 0.00 48 ALA A C 6
ATOM 4180 O O . ALA A 1 48 ? 9.322 -2.439 0.162 1.00 0.00 48 ALA A O 6
ATOM 4189 N N . GLU A 1 1 ? 15.334 11.331 3.722 1.00 0.00 1 GLU A N 7
ATOM 4190 C CA . GLU A 1 1 ? 14.269 11.863 4.602 1.00 0.00 1 GLU A CA 7
ATOM 4191 C C . GLU A 1 1 ? 13.954 10.800 5.686 1.00 0.00 1 GLU A C 7
ATOM 4192 O O . GLU A 1 1 ? 13.429 9.720 5.386 1.00 0.00 1 GLU A O 7
ATOM 4207 N N . ASP A 1 2 ? 14.243 11.146 6.955 1.00 0.00 2 ASP A N 7
ATOM 4208 C CA . ASP A 1 2 ? 13.815 10.341 8.130 1.00 0.00 2 ASP A CA 7
ATOM 4209 C C . ASP A 1 2 ? 12.508 10.986 8.681 1.00 0.00 2 ASP A C 7
ATOM 4210 O O . ASP A 1 2 ? 12.545 11.949 9.455 1.00 0.00 2 ASP A O 7
ATOM 4220 N N . ASN A 1 3 ? 11.357 10.436 8.250 1.00 0.00 3 ASN A N 7
ATOM 4221 C CA . ASN A 1 3 ? 10.006 10.837 8.703 1.00 0.00 3 ASN A CA 7
ATOM 4222 C C . ASN A 1 3 ? 9.049 9.938 7.866 1.00 0.00 3 ASN A C 7
ATOM 4223 O O . ASN A 1 3 ? 8.619 10.228 6.744 1.00 0.00 3 ASN A O 7
ATOM 4234 N N . CYS A 1 4 ? 8.771 8.806 8.498 1.00 0.00 4 CYS A N 7
ATOM 4235 C CA . CYS A 1 4 ? 7.921 7.724 7.940 1.00 0.00 4 CYS A CA 7
ATOM 4236 C C . CYS A 1 4 ? 6.995 7.115 9.051 1.00 0.00 4 CYS A C 7
ATOM 4237 O O . CYS A 1 4 ? 7.142 7.419 10.242 1.00 0.00 4 CYS A O 7
ATOM 4244 N N . ILE A 1 5 ? 6.027 6.237 8.645 1.00 0.00 5 ILE A N 7
ATOM 4245 C CA . ILE A 1 5 ? 5.206 5.471 9.666 1.00 0.00 5 ILE A CA 7
ATOM 4246 C C . ILE A 1 5 ? 5.769 4.038 9.614 1.00 0.00 5 ILE A C 7
ATOM 4247 O O . ILE A 1 5 ? 5.321 3.187 8.839 1.00 0.00 5 ILE A O 7
ATOM 4263 N N . ALA A 1 6 ? 6.765 3.752 10.460 1.00 0.00 6 ALA A N 7
ATOM 4264 C CA . ALA A 1 6 ? 7.412 2.405 10.459 1.00 0.00 6 ALA A CA 7
ATOM 4265 C C . ALA A 1 6 ? 6.596 1.306 11.241 1.00 0.00 6 ALA A C 7
ATOM 4266 O O . ALA A 1 6 ? 7.148 0.290 11.667 1.00 0.00 6 ALA A O 7
ATOM 4273 N N . GLU A 1 7 ? 5.286 1.546 11.409 1.00 0.00 7 GLU A N 7
ATOM 4274 C CA . GLU A 1 7 ? 4.377 0.778 12.285 1.00 0.00 7 GLU A CA 7
ATOM 4275 C C . GLU A 1 7 ? 3.228 0.096 11.519 1.00 0.00 7 GLU A C 7
ATOM 4276 O O . GLU A 1 7 ? 2.899 0.418 10.376 1.00 0.00 7 GLU A O 7
ATOM 4289 N N . ASP A 1 8 ? 2.624 -0.863 12.246 1.00 0.00 8 ASP A N 7
ATOM 4290 C CA . ASP A 1 8 ? 1.346 -1.508 11.867 1.00 0.00 8 ASP A CA 7
ATOM 4291 C C . ASP A 1 8 ? 0.388 -0.901 12.923 1.00 0.00 8 ASP A C 7
ATOM 4292 O O . ASP A 1 8 ? 0.568 -0.979 14.146 1.00 0.00 8 ASP A O 7
ATOM 4302 N N . TYR A 1 9 ? -0.632 -0.266 12.364 1.00 0.00 9 TYR A N 7
ATOM 4303 C CA . TYR A 1 9 ? -1.608 0.630 13.066 1.00 0.00 9 TYR A CA 7
ATOM 4304 C C . TYR A 1 9 ? -0.869 1.847 13.770 1.00 0.00 9 TYR A C 7
ATOM 4305 O O . TYR A 1 9 ? -1.265 2.273 14.859 1.00 0.00 9 TYR A O 7
ATOM 4323 N N . GLY A 1 10 ? 0.148 2.456 13.096 1.00 0.00 10 GLY A N 7
ATOM 4324 C CA . GLY A 1 10 ? 0.770 3.738 13.522 1.00 0.00 10 GLY A CA 7
ATOM 4325 C C . GLY A 1 10 ? 0.068 4.945 12.933 1.00 0.00 10 GLY A C 7
ATOM 4326 O O . GLY A 1 10 ? -0.457 4.917 11.822 1.00 0.00 10 GLY A O 7
ATOM 4330 N N . LYS A 1 11 ? 0.085 6.010 13.721 1.00 0.00 11 LYS A N 7
ATOM 4331 C CA . LYS A 1 11 ? -0.739 7.220 13.430 1.00 0.00 11 LYS A CA 7
ATOM 4332 C C . LYS A 1 11 ? -0.104 7.989 12.231 1.00 0.00 11 LYS A C 7
ATOM 4333 O O . LYS A 1 11 ? 1.065 8.384 12.213 1.00 0.00 11 LYS A O 7
ATOM 4351 N N . CYS A 1 12 ? -0.972 8.146 11.245 1.00 0.00 12 CYS A N 7
ATOM 4352 C CA . CYS A 1 12 ? -0.643 8.633 9.879 1.00 0.00 12 CYS A CA 7
ATOM 4353 C C . CYS A 1 12 ? -1.799 9.519 9.345 1.00 0.00 12 CYS A C 7
ATOM 4354 O O . CYS A 1 12 ? -2.779 9.814 10.043 1.00 0.00 12 CYS A O 7
ATOM 4361 N N . THR A 1 13 ? -1.660 9.976 8.085 1.00 0.00 13 THR A N 7
ATOM 4362 C CA . THR A 1 13 ? -2.744 10.795 7.443 1.00 0.00 13 THR A CA 7
ATOM 4363 C C . THR A 1 13 ? -2.777 10.495 5.909 1.00 0.00 13 THR A C 7
ATOM 4364 O O . THR A 1 13 ? -1.782 10.169 5.250 1.00 0.00 13 THR A O 7
ATOM 4375 N N . TRP A 1 14 ? -3.993 10.724 5.368 1.00 0.00 14 TRP A N 7
ATOM 4376 C CA . TRP A 1 14 ? -4.254 10.762 3.901 1.00 0.00 14 TRP A CA 7
ATOM 4377 C C . TRP A 1 14 ? -3.905 12.209 3.447 1.00 0.00 14 TRP A C 7
ATOM 4378 O O . TRP A 1 14 ? -4.572 13.181 3.825 1.00 0.00 14 TRP A O 7
ATOM 4399 N N . GLY A 1 15 ? -2.818 12.330 2.669 1.00 0.00 15 GLY A N 7
ATOM 4400 C CA . GLY A 1 15 ? -2.191 13.644 2.367 1.00 0.00 15 GLY A CA 7
ATOM 4401 C C . GLY A 1 15 ? -1.255 14.018 3.544 1.00 0.00 15 GLY A C 7
ATOM 4402 O O . GLY A 1 15 ? -1.531 14.951 4.303 1.00 0.00 15 GLY A O 7
ATOM 4406 N N . GLY A 1 16 ? -0.180 13.233 3.682 1.00 0.00 16 GLY A N 7
ATOM 4407 C CA . GLY A 1 16 ? 0.698 13.248 4.866 1.00 0.00 16 GLY A CA 7
ATOM 4408 C C . GLY A 1 16 ? 1.783 12.181 4.717 1.00 0.00 16 GLY A C 7
ATOM 4409 O O . GLY A 1 16 ? 2.234 11.816 3.623 1.00 0.00 16 GLY A O 7
ATOM 4413 N N . THR A 1 17 ? 2.181 11.681 5.887 1.00 0.00 17 THR A N 7
ATOM 4414 C CA . THR A 1 17 ? 3.104 10.515 5.972 1.00 0.00 17 THR A CA 7
ATOM 4415 C C . THR A 1 17 ? 2.268 9.218 5.712 1.00 0.00 17 THR A C 7
ATOM 4416 O O . THR A 1 17 ? 1.181 9.001 6.270 1.00 0.00 17 THR A O 7
ATOM 4427 N N . LYS A 1 18 ? 2.871 8.384 4.860 1.00 0.00 18 LYS A N 7
ATOM 4428 C CA . LYS A 1 18 ? 2.437 6.982 4.624 1.00 0.00 18 LYS A CA 7
ATOM 4429 C C . LYS A 1 18 ? 3.526 6.096 5.282 1.00 0.00 18 LYS A C 7
ATOM 4430 O O . LYS A 1 18 ? 4.562 6.522 5.826 1.00 0.00 18 LYS A O 7
ATOM 4448 N N . CYS A 1 19 ? 3.250 4.796 5.243 1.00 0.00 19 CYS A N 7
ATOM 4449 C CA . CYS A 1 19 ? 4.054 3.841 6.044 1.00 0.00 19 CYS A CA 7
ATOM 4450 C C . CYS A 1 19 ? 5.433 3.605 5.337 1.00 0.00 19 CYS A C 7
ATOM 4451 O O . CYS A 1 19 ? 5.608 3.643 4.114 1.00 0.00 19 CYS A O 7
ATOM 4458 N N . CYS A 1 20 ? 6.413 3.472 6.243 1.00 0.00 20 CYS A N 7
ATOM 4459 C CA . CYS A 1 20 ? 7.868 3.567 5.978 1.00 0.00 20 CYS A CA 7
ATOM 4460 C C . CYS A 1 20 ? 8.456 2.647 4.866 1.00 0.00 20 CYS A C 7
ATOM 4461 O O . CYS A 1 20 ? 9.242 3.135 4.049 1.00 0.00 20 CYS A O 7
ATOM 4468 N N . ARG A 1 21 ? 8.125 1.344 4.869 1.00 0.00 21 ARG A N 7
ATOM 4469 C CA . ARG A 1 21 ? 8.750 0.320 3.966 1.00 0.00 21 ARG A CA 7
ATOM 4470 C C . ARG A 1 21 ? 7.990 0.134 2.607 1.00 0.00 21 ARG A C 7
ATOM 4471 O O . ARG A 1 21 ? 7.861 -0.960 2.048 1.00 0.00 21 ARG A O 7
ATOM 4491 N N . GLY A 1 22 ? 7.495 1.264 2.099 1.00 0.00 22 GLY A N 7
ATOM 4492 C CA . GLY A 1 22 ? 6.560 1.327 0.945 1.00 0.00 22 GLY A CA 7
ATOM 4493 C C . GLY A 1 22 ? 5.217 0.615 1.182 1.00 0.00 22 GLY A C 7
ATOM 4494 O O . GLY A 1 22 ? 4.855 -0.335 0.485 1.00 0.00 22 GLY A O 7
ATOM 4498 N N . ARG A 1 23 ? 4.534 1.113 2.210 1.00 0.00 23 ARG A N 7
ATOM 4499 C CA . ARG A 1 23 ? 3.340 0.463 2.793 1.00 0.00 23 ARG A CA 7
ATOM 4500 C C . ARG A 1 23 ? 2.120 1.454 2.788 1.00 0.00 23 ARG A C 7
ATOM 4501 O O . ARG A 1 23 ? 2.304 2.663 3.021 1.00 0.00 23 ARG A O 7
ATOM 4521 N N . PRO A 1 24 ? 0.849 0.985 2.586 1.00 0.00 24 PRO A N 7
ATOM 4522 C CA . PRO A 1 24 ? -0.351 1.857 2.603 1.00 0.00 24 PRO A CA 7
ATOM 4523 C C . PRO A 1 24 ? -0.822 2.258 4.036 1.00 0.00 24 PRO A C 7
ATOM 4524 O O . PRO A 1 24 ? -0.478 1.624 5.040 1.00 0.00 24 PRO A O 7
ATOM 4535 N N . CYS A 1 25 ? -1.649 3.313 4.079 1.00 0.00 25 CYS A N 7
ATOM 4536 C CA . CYS A 1 25 ? -2.388 3.727 5.300 1.00 0.00 25 CYS A CA 7
ATOM 4537 C C . CYS A 1 25 ? -3.910 3.764 4.942 1.00 0.00 25 CYS A C 7
ATOM 4538 O O . CYS A 1 25 ? -4.319 4.116 3.829 1.00 0.00 25 CYS A O 7
ATOM 4545 N N . ARG A 1 26 ? -4.743 3.392 5.928 1.00 0.00 26 ARG A N 7
ATOM 4546 C CA . ARG A 1 26 ? -6.227 3.498 5.849 1.00 0.00 26 ARG A CA 7
ATOM 4547 C C . ARG A 1 26 ? -6.686 3.884 7.277 1.00 0.00 26 ARG A C 7
ATOM 4548 O O . ARG A 1 26 ? -6.104 3.442 8.283 1.00 0.00 26 ARG A O 7
ATOM 4568 N N . CYS A 1 27 ? -7.726 4.736 7.396 1.00 0.00 27 CYS A N 7
ATOM 4569 C CA . CYS A 1 27 ? -8.028 5.329 8.717 1.00 0.00 27 CYS A CA 7
ATOM 4570 C C . CYS A 1 27 ? -8.705 4.345 9.726 1.00 0.00 27 CYS A C 7
ATOM 4571 O O . CYS A 1 27 ? -9.193 3.254 9.419 1.00 0.00 27 CYS A O 7
ATOM 4578 N N . SER A 1 28 ? -8.678 4.852 10.977 1.00 0.00 28 SER A N 7
ATOM 4579 C CA . SER A 1 28 ? -9.323 4.273 12.181 1.00 0.00 28 SER A CA 7
ATOM 4580 C C . SER A 1 28 ? -10.878 4.117 12.052 1.00 0.00 28 SER A C 7
ATOM 4581 O O . SER A 1 28 ? -11.483 4.134 10.974 1.00 0.00 28 SER A O 7
ATOM 4589 N N . MET A 1 29 ? -11.496 3.915 13.215 1.00 0.00 29 MET A N 7
ATOM 4590 C CA . MET A 1 29 ? -12.948 3.608 13.373 1.00 0.00 29 MET A CA 7
ATOM 4591 C C . MET A 1 29 ? -13.893 4.796 13.012 1.00 0.00 29 MET A C 7
ATOM 4592 O O . MET A 1 29 ? -14.967 4.559 12.451 1.00 0.00 29 MET A O 7
ATOM 4606 N N . ILE A 1 30 ? -13.512 6.041 13.348 1.00 0.00 30 ILE A N 7
ATOM 4607 C CA . ILE A 1 30 ? -14.355 7.256 13.095 1.00 0.00 30 ILE A CA 7
ATOM 4608 C C . ILE A 1 30 ? -14.326 7.677 11.583 1.00 0.00 30 ILE A C 7
ATOM 4609 O O . ILE A 1 30 ? -15.394 8.001 11.054 1.00 0.00 30 ILE A O 7
ATOM 4625 N N . GLY A 1 31 ? -13.165 7.674 10.904 1.00 0.00 31 GLY A N 7
ATOM 4626 C CA . GLY A 1 31 ? -13.039 8.160 9.503 1.00 0.00 31 GLY A CA 7
ATOM 4627 C C . GLY A 1 31 ? -11.829 9.081 9.232 1.00 0.00 31 GLY A C 7
ATOM 4628 O O . GLY A 1 31 ? -11.145 8.908 8.222 1.00 0.00 31 GLY A O 7
ATOM 4632 N N . THR A 1 32 ? -11.606 10.068 10.115 1.00 0.00 32 THR A N 7
ATOM 4633 C CA . THR A 1 32 ? -10.398 10.951 10.088 1.00 0.00 32 THR A CA 7
ATOM 4634 C C . THR A 1 32 ? -9.386 10.477 11.183 1.00 0.00 32 THR A C 7
ATOM 4635 O O . THR A 1 32 ? -9.722 9.691 12.076 1.00 0.00 32 THR A O 7
ATOM 4646 N N . ASN A 1 33 ? -8.125 10.972 11.099 1.00 0.00 33 ASN A N 7
ATOM 4647 C CA . ASN A 1 33 ? -6.978 10.612 11.999 1.00 0.00 33 ASN A CA 7
ATOM 4648 C C . ASN A 1 33 ? -6.599 9.139 11.688 1.00 0.00 33 ASN A C 7
ATOM 4649 O O . ASN A 1 33 ? -6.907 8.216 12.453 1.00 0.00 33 ASN A O 7
ATOM 4660 N N . CYS A 1 34 ? -5.930 8.938 10.531 1.00 0.00 34 CYS A N 7
ATOM 4661 C CA . CYS A 1 34 ? -5.717 7.562 10.011 1.00 0.00 34 CYS A CA 7
ATOM 4662 C C . CYS A 1 34 ? -4.646 6.764 10.819 1.00 0.00 34 CYS A C 7
ATOM 4663 O O . CYS A 1 34 ? -3.893 7.325 11.623 1.00 0.00 34 CYS A O 7
ATOM 4670 N N . GLU A 1 35 ? -4.599 5.433 10.569 1.00 0.00 35 GLU A N 7
ATOM 4671 C CA . GLU A 1 35 ? -3.478 4.583 11.087 1.00 0.00 35 GLU A CA 7
ATOM 4672 C C . GLU A 1 35 ? -2.877 3.712 9.920 1.00 0.00 35 GLU A C 7
ATOM 4673 O O . GLU A 1 35 ? -3.343 3.743 8.776 1.00 0.00 35 GLU A O 7
ATOM 4686 N N . CYS A 1 36 ? -1.815 2.924 10.223 1.00 0.00 36 CYS A N 7
ATOM 4687 C CA . CYS A 1 36 ? -1.067 2.131 9.201 1.00 0.00 36 CYS A CA 7
ATOM 4688 C C . CYS A 1 36 ? -1.834 0.794 8.942 1.00 0.00 36 CYS A C 7
ATOM 4689 O O . CYS A 1 36 ? -2.317 0.139 9.873 1.00 0.00 36 CYS A O 7
ATOM 4696 N N . THR A 1 37 ? -1.909 0.381 7.663 1.00 0.00 37 THR A N 7
ATOM 4697 C CA . THR A 1 37 ? -2.424 -0.968 7.284 1.00 0.00 37 THR A CA 7
ATOM 4698 C C . THR A 1 37 ? -1.218 -1.812 6.738 1.00 0.00 37 THR A C 7
ATOM 4699 O O . THR A 1 37 ? -0.585 -1.387 5.762 1.00 0.00 37 THR A O 7
ATOM 4710 N N . PRO A 1 38 ? -0.888 -3.013 7.300 1.00 0.00 38 PRO A N 7
ATOM 4711 C CA . PRO A 1 38 ? 0.269 -3.830 6.855 1.00 0.00 38 PRO A CA 7
ATOM 4712 C C . PRO A 1 38 ? -0.027 -4.745 5.628 1.00 0.00 38 PRO A C 7
ATOM 4713 O O . PRO A 1 38 ? -1.135 -5.274 5.480 1.00 0.00 38 PRO A O 7
ATOM 4724 N N . ARG A 1 39 ? 1.003 -4.971 4.791 1.00 0.00 39 ARG A N 7
ATOM 4725 C CA . ARG A 1 39 ? 0.956 -6.003 3.712 1.00 0.00 39 ARG A CA 7
ATOM 4726 C C . ARG A 1 39 ? 1.342 -7.388 4.327 1.00 0.00 39 ARG A C 7
ATOM 4727 O O . ARG A 1 39 ? 0.496 -8.287 4.348 1.00 0.00 39 ARG A O 7
ATOM 4747 N N . LEU A 1 40 ? 2.577 -7.537 4.851 1.00 0.00 40 LEU A N 7
ATOM 4748 C CA . LEU A 1 40 ? 2.998 -8.715 5.652 1.00 0.00 40 LEU A CA 7
ATOM 4749 C C . LEU A 1 40 ? 3.097 -8.255 7.144 1.00 0.00 40 LEU A C 7
ATOM 4750 O O . LEU A 1 40 ? 2.090 -8.344 7.853 1.00 0.00 40 LEU A O 7
ATOM 4766 N N . ILE A 1 41 ? 4.261 -7.761 7.617 1.00 0.00 41 ILE A N 7
ATOM 4767 C CA . ILE A 1 41 ? 4.432 -7.232 9.002 1.00 0.00 41 ILE A CA 7
ATOM 4768 C C . ILE A 1 41 ? 5.629 -6.216 8.963 1.00 0.00 41 ILE A C 7
ATOM 4769 O O . ILE A 1 41 ? 6.706 -6.494 8.422 1.00 0.00 41 ILE A O 7
ATOM 4785 N N . MET A 1 42 ? 5.410 -5.034 9.566 1.00 0.00 42 MET A N 7
ATOM 4786 C CA . MET A 1 42 ? 6.459 -3.993 9.744 1.00 0.00 42 MET A CA 7
ATOM 4787 C C . MET A 1 42 ? 6.300 -3.394 11.175 1.00 0.00 42 MET A C 7
ATOM 4788 O O . MET A 1 42 ? 5.702 -2.329 11.357 1.00 0.00 42 MET A O 7
ATOM 4802 N N . GLU A 1 43 ? 6.865 -4.110 12.180 1.00 0.00 43 GLU A N 7
ATOM 4803 C CA . GLU A 1 43 ? 6.983 -3.705 13.621 1.00 0.00 43 GLU A CA 7
ATOM 4804 C C . GLU A 1 43 ? 5.586 -3.469 14.281 1.00 0.00 43 GLU A C 7
ATOM 4805 O O . GLU A 1 43 ? 4.811 -2.581 13.911 1.00 0.00 43 GLU A O 7
ATOM 4818 N N . GLY A 1 44 ? 5.346 -4.256 15.338 1.00 0.00 44 GLY A N 7
ATOM 4819 C CA . GLY A 1 44 ? 4.217 -4.039 16.275 1.00 0.00 44 GLY A CA 7
ATOM 4820 C C . GLY A 1 44 ? 2.811 -4.249 15.680 1.00 0.00 44 GLY A C 7
ATOM 4821 O O . GLY A 1 44 ? 2.155 -3.270 15.317 1.00 0.00 44 GLY A O 7
ATOM 4825 N N . LEU A 1 45 ? 2.367 -5.515 15.591 1.00 0.00 45 LEU A N 7
ATOM 4826 C CA . LEU A 1 45 ? 1.067 -5.865 14.962 1.00 0.00 45 LEU A CA 7
ATOM 4827 C C . LEU A 1 45 ? -0.027 -5.950 16.066 1.00 0.00 45 LEU A C 7
ATOM 4828 O O . LEU A 1 45 ? -0.085 -6.920 16.831 1.00 0.00 45 LEU A O 7
ATOM 4844 N N . SER A 1 46 ? -0.891 -4.919 16.119 1.00 0.00 46 SER A N 7
ATOM 4845 C CA . SER A 1 46 ? -2.062 -4.883 17.038 1.00 0.00 46 SER A CA 7
ATOM 4846 C C . SER A 1 46 ? -3.366 -5.040 16.199 1.00 0.00 46 SER A C 7
ATOM 4847 O O . SER A 1 46 ? -4.058 -4.067 15.876 1.00 0.00 46 SER A O 7
ATOM 4855 N N . PHE A 1 47 ? -3.679 -6.297 15.830 1.00 0.00 47 PHE A N 7
ATOM 4856 C CA . PHE A 1 47 ? -4.728 -6.604 14.820 1.00 0.00 47 PHE A CA 7
ATOM 4857 C C . PHE A 1 47 ? -6.125 -6.756 15.500 1.00 0.00 47 PHE A C 7
ATOM 4858 O O . PHE A 1 47 ? -7.008 -5.934 15.237 1.00 0.00 47 PHE A O 7
ATOM 4875 N N . ALA A 1 48 ? -6.318 -7.779 16.355 1.00 0.00 48 ALA A N 7
ATOM 4876 C CA . ALA A 1 48 ? -7.607 -8.040 17.040 1.00 0.00 48 ALA A CA 7
ATOM 4877 C C . ALA A 1 48 ? -7.631 -7.348 18.423 1.00 0.00 48 ALA A C 7
ATOM 4878 O O . ALA A 1 48 ? -8.454 -6.481 18.717 1.00 0.00 48 ALA A O 7
ATOM 4887 N N . GLU A 1 1 ? 6.473 11.301 1.869 1.00 0.00 1 GLU A N 8
ATOM 4888 C CA . GLU A 1 1 ? 6.315 10.999 3.311 1.00 0.00 1 GLU A CA 8
ATOM 4889 C C . GLU A 1 1 ? 7.584 11.502 4.062 1.00 0.00 1 GLU A C 8
ATOM 4890 O O . GLU A 1 1 ? 8.711 11.080 3.777 1.00 0.00 1 GLU A O 8
ATOM 4905 N N . ASP A 1 2 ? 7.377 12.426 5.021 1.00 0.00 2 ASP A N 8
ATOM 4906 C CA . ASP A 1 2 ? 8.476 13.065 5.795 1.00 0.00 2 ASP A CA 8
ATOM 4907 C C . ASP A 1 2 ? 8.440 12.517 7.251 1.00 0.00 2 ASP A C 8
ATOM 4908 O O . ASP A 1 2 ? 7.456 12.719 7.971 1.00 0.00 2 ASP A O 8
ATOM 4918 N N . ASN A 1 3 ? 9.525 11.812 7.657 1.00 0.00 3 ASN A N 8
ATOM 4919 C CA . ASN A 1 3 ? 9.661 11.070 8.964 1.00 0.00 3 ASN A CA 8
ATOM 4920 C C . ASN A 1 3 ? 8.540 9.976 9.039 1.00 0.00 3 ASN A C 8
ATOM 4921 O O . ASN A 1 3 ? 7.471 10.094 9.645 1.00 0.00 3 ASN A O 8
ATOM 4932 N N . CYS A 1 4 ? 8.909 8.927 8.333 1.00 0.00 4 CYS A N 8
ATOM 4933 C CA . CYS A 1 4 ? 8.052 7.777 7.942 1.00 0.00 4 CYS A CA 8
ATOM 4934 C C . CYS A 1 4 ? 7.299 7.051 9.114 1.00 0.00 4 CYS A C 8
ATOM 4935 O O . CYS A 1 4 ? 7.586 7.264 10.298 1.00 0.00 4 CYS A O 8
ATOM 4942 N N . ILE A 1 5 ? 6.319 6.181 8.732 1.00 0.00 5 ILE A N 8
ATOM 4943 C CA . ILE A 1 5 ? 5.470 5.461 9.753 1.00 0.00 5 ILE A CA 8
ATOM 4944 C C . ILE A 1 5 ? 5.880 3.973 9.648 1.00 0.00 5 ILE A C 8
ATOM 4945 O O . ILE A 1 5 ? 5.351 3.208 8.838 1.00 0.00 5 ILE A O 8
ATOM 4961 N N . ALA A 1 6 ? 6.822 3.526 10.478 1.00 0.00 6 ALA A N 8
ATOM 4962 C CA . ALA A 1 6 ? 7.350 2.130 10.349 1.00 0.00 6 ALA A CA 8
ATOM 4963 C C . ALA A 1 6 ? 6.437 1.031 11.037 1.00 0.00 6 ALA A C 8
ATOM 4964 O O . ALA A 1 6 ? 6.890 -0.078 11.338 1.00 0.00 6 ALA A O 8
ATOM 4971 N N . GLU A 1 7 ? 5.160 1.374 11.280 1.00 0.00 7 GLU A N 8
ATOM 4972 C CA . GLU A 1 7 ? 4.206 0.597 12.115 1.00 0.00 7 GLU A CA 8
ATOM 4973 C C . GLU A 1 7 ? 3.060 -0.094 11.324 1.00 0.00 7 GLU A C 8
ATOM 4974 O O . GLU A 1 7 ? 2.810 0.157 10.147 1.00 0.00 7 GLU A O 8
ATOM 4987 N N . ASP A 1 8 ? 2.357 -0.967 12.071 1.00 0.00 8 ASP A N 8
ATOM 4988 C CA . ASP A 1 8 ? 1.058 -1.582 11.681 1.00 0.00 8 ASP A CA 8
ATOM 4989 C C . ASP A 1 8 ? 0.120 -0.966 12.757 1.00 0.00 8 ASP A C 8
ATOM 4990 O O . ASP A 1 8 ? 0.277 -1.070 13.980 1.00 0.00 8 ASP A O 8
ATOM 5000 N N . TYR A 1 9 ? -0.841 -0.271 12.183 1.00 0.00 9 TYR A N 8
ATOM 5001 C CA . TYR A 1 9 ? -1.787 0.683 12.833 1.00 0.00 9 TYR A CA 8
ATOM 5002 C C . TYR A 1 9 ? -1.023 1.773 13.681 1.00 0.00 9 TYR A C 8
ATOM 5003 O O . TYR A 1 9 ? -1.352 2.067 14.834 1.00 0.00 9 TYR A O 8
ATOM 5021 N N . GLY A 1 10 ? -0.030 2.416 13.018 1.00 0.00 10 GLY A N 8
ATOM 5022 C CA . GLY A 1 10 ? 0.644 3.653 13.500 1.00 0.00 10 GLY A CA 8
ATOM 5023 C C . GLY A 1 10 ? -0.282 4.875 13.391 1.00 0.00 10 GLY A C 8
ATOM 5024 O O . GLY A 1 10 ? -1.489 4.738 13.211 1.00 0.00 10 GLY A O 8
ATOM 5028 N N . LYS A 1 11 ? 0.274 6.081 13.495 1.00 0.00 11 LYS A N 8
ATOM 5029 C CA . LYS A 1 11 ? -0.497 7.320 13.148 1.00 0.00 11 LYS A CA 8
ATOM 5030 C C . LYS A 1 11 ? -0.140 7.688 11.677 1.00 0.00 11 LYS A C 8
ATOM 5031 O O . LYS A 1 11 ? 1.033 7.690 11.291 1.00 0.00 11 LYS A O 8
ATOM 5049 N N . CYS A 1 12 ? -1.163 8.041 10.898 1.00 0.00 12 CYS A N 8
ATOM 5050 C CA . CYS A 1 12 ? -1.009 8.512 9.490 1.00 0.00 12 CYS A CA 8
ATOM 5051 C C . CYS A 1 12 ? -2.078 9.563 9.123 1.00 0.00 12 CYS A C 8
ATOM 5052 O O . CYS A 1 12 ? -3.005 9.872 9.883 1.00 0.00 12 CYS A O 8
ATOM 5059 N N . THR A 1 13 ? -1.936 10.083 7.890 1.00 0.00 13 THR A N 8
ATOM 5060 C CA . THR A 1 13 ? -3.018 10.906 7.274 1.00 0.00 13 THR A CA 8
ATOM 5061 C C . THR A 1 13 ? -2.966 10.571 5.752 1.00 0.00 13 THR A C 8
ATOM 5062 O O . THR A 1 13 ? -1.919 10.312 5.141 1.00 0.00 13 THR A O 8
ATOM 5073 N N . TRP A 1 14 ? -4.155 10.686 5.144 1.00 0.00 14 TRP A N 8
ATOM 5074 C CA . TRP A 1 14 ? -4.309 10.639 3.661 1.00 0.00 14 TRP A CA 8
ATOM 5075 C C . TRP A 1 14 ? -4.006 12.084 3.157 1.00 0.00 14 TRP A C 8
ATOM 5076 O O . TRP A 1 14 ? -4.812 13.011 3.293 1.00 0.00 14 TRP A O 8
ATOM 5097 N N . GLY A 1 15 ? -2.777 12.236 2.635 1.00 0.00 15 GLY A N 8
ATOM 5098 C CA . GLY A 1 15 ? -2.159 13.554 2.340 1.00 0.00 15 GLY A CA 8
ATOM 5099 C C . GLY A 1 15 ? -1.277 13.950 3.555 1.00 0.00 15 GLY A C 8
ATOM 5100 O O . GLY A 1 15 ? -1.582 14.906 4.272 1.00 0.00 15 GLY A O 8
ATOM 5104 N N . GLY A 1 16 ? -0.207 13.167 3.772 1.00 0.00 16 GLY A N 8
ATOM 5105 C CA . GLY A 1 16 ? 0.617 13.207 4.999 1.00 0.00 16 GLY A CA 8
ATOM 5106 C C . GLY A 1 16 ? 1.784 12.224 4.877 1.00 0.00 16 GLY A C 8
ATOM 5107 O O . GLY A 1 16 ? 2.330 11.956 3.799 1.00 0.00 16 GLY A O 8
ATOM 5111 N N . THR A 1 17 ? 2.137 11.678 6.045 1.00 0.00 17 THR A N 8
ATOM 5112 C CA . THR A 1 17 ? 3.088 10.530 6.113 1.00 0.00 17 THR A CA 8
ATOM 5113 C C . THR A 1 17 ? 2.255 9.236 5.795 1.00 0.00 17 THR A C 8
ATOM 5114 O O . THR A 1 17 ? 1.112 9.028 6.248 1.00 0.00 17 THR A O 8
ATOM 5125 N N . LYS A 1 18 ? 2.941 8.403 5.000 1.00 0.00 18 LYS A N 8
ATOM 5126 C CA . LYS A 1 18 ? 2.561 6.999 4.698 1.00 0.00 18 LYS A CA 8
ATOM 5127 C C . LYS A 1 18 ? 3.631 6.110 5.392 1.00 0.00 18 LYS A C 8
ATOM 5128 O O . LYS A 1 18 ? 4.607 6.540 6.029 1.00 0.00 18 LYS A O 8
ATOM 5146 N N . CYS A 1 19 ? 3.400 4.805 5.280 1.00 0.00 19 CYS A N 8
ATOM 5147 C CA . CYS A 1 19 ? 4.182 3.831 6.085 1.00 0.00 19 CYS A CA 8
ATOM 5148 C C . CYS A 1 19 ? 5.548 3.579 5.366 1.00 0.00 19 CYS A C 8
ATOM 5149 O O . CYS A 1 19 ? 5.704 3.560 4.140 1.00 0.00 19 CYS A O 8
ATOM 5156 N N . CYS A 1 20 ? 6.537 3.510 6.272 1.00 0.00 20 CYS A N 8
ATOM 5157 C CA . CYS A 1 20 ? 7.989 3.616 6.007 1.00 0.00 20 CYS A CA 8
ATOM 5158 C C . CYS A 1 20 ? 8.566 2.731 4.866 1.00 0.00 20 CYS A C 8
ATOM 5159 O O . CYS A 1 20 ? 9.239 3.276 3.987 1.00 0.00 20 CYS A O 8
ATOM 5166 N N . ARG A 1 21 ? 8.345 1.408 4.897 1.00 0.00 21 ARG A N 8
ATOM 5167 C CA . ARG A 1 21 ? 8.971 0.441 3.933 1.00 0.00 21 ARG A CA 8
ATOM 5168 C C . ARG A 1 21 ? 8.113 0.154 2.657 1.00 0.00 21 ARG A C 8
ATOM 5169 O O . ARG A 1 21 ? 8.097 -0.947 2.098 1.00 0.00 21 ARG A O 8
ATOM 5189 N N . GLY A 1 22 ? 7.439 1.213 2.207 1.00 0.00 22 GLY A N 8
ATOM 5190 C CA . GLY A 1 22 ? 6.504 1.196 1.057 1.00 0.00 22 GLY A CA 8
ATOM 5191 C C . GLY A 1 22 ? 5.187 0.464 1.340 1.00 0.00 22 GLY A C 8
ATOM 5192 O O . GLY A 1 22 ? 4.893 -0.579 0.751 1.00 0.00 22 GLY A O 8
ATOM 5196 N N . ARG A 1 23 ? 4.444 1.053 2.276 1.00 0.00 23 ARG A N 8
ATOM 5197 C CA . ARG A 1 23 ? 3.250 0.416 2.884 1.00 0.00 23 ARG A CA 8
ATOM 5198 C C . ARG A 1 23 ? 2.041 1.423 2.927 1.00 0.00 23 ARG A C 8
ATOM 5199 O O . ARG A 1 23 ? 2.251 2.630 3.139 1.00 0.00 23 ARG A O 8
ATOM 5219 N N . PRO A 1 24 ? 0.755 0.965 2.791 1.00 0.00 24 PRO A N 8
ATOM 5220 C CA . PRO A 1 24 ? -0.436 1.849 2.866 1.00 0.00 24 PRO A CA 8
ATOM 5221 C C . PRO A 1 24 ? -0.881 2.208 4.325 1.00 0.00 24 PRO A C 8
ATOM 5222 O O . PRO A 1 24 ? -0.328 1.760 5.340 1.00 0.00 24 PRO A O 8
ATOM 5233 N N . CYS A 1 25 ? -1.905 3.072 4.388 1.00 0.00 25 CYS A N 8
ATOM 5234 C CA . CYS A 1 25 ? -2.442 3.610 5.662 1.00 0.00 25 CYS A CA 8
ATOM 5235 C C . CYS A 1 25 ? -3.986 3.428 5.591 1.00 0.00 25 CYS A C 8
ATOM 5236 O O . CYS A 1 25 ? -4.655 3.762 4.608 1.00 0.00 25 CYS A O 8
ATOM 5243 N N . ARG A 1 26 ? -4.514 2.839 6.678 1.00 0.00 26 ARG A N 8
ATOM 5244 C CA . ARG A 1 26 ? -5.940 2.455 6.834 1.00 0.00 26 ARG A CA 8
ATOM 5245 C C . ARG A 1 26 ? -6.453 3.250 8.048 1.00 0.00 26 ARG A C 8
ATOM 5246 O O . ARG A 1 26 ? -5.877 3.142 9.141 1.00 0.00 26 ARG A O 8
ATOM 5266 N N . CYS A 1 27 ? -7.517 4.056 7.874 1.00 0.00 27 CYS A N 8
ATOM 5267 C CA . CYS A 1 27 ? -7.901 5.022 8.931 1.00 0.00 27 CYS A CA 8
ATOM 5268 C C . CYS A 1 27 ? -8.590 4.330 10.161 1.00 0.00 27 CYS A C 8
ATOM 5269 O O . CYS A 1 27 ? -8.926 3.140 10.157 1.00 0.00 27 CYS A O 8
ATOM 5276 N N . SER A 1 28 ? -8.797 5.138 11.221 1.00 0.00 28 SER A N 8
ATOM 5277 C CA . SER A 1 28 ? -9.494 4.725 12.474 1.00 0.00 28 SER A CA 8
ATOM 5278 C C . SER A 1 28 ? -11.003 4.351 12.247 1.00 0.00 28 SER A C 8
ATOM 5279 O O . SER A 1 28 ? -11.511 4.201 11.130 1.00 0.00 28 SER A O 8
ATOM 5287 N N . MET A 1 29 ? -11.691 4.173 13.378 1.00 0.00 29 MET A N 8
ATOM 5288 C CA . MET A 1 29 ? -13.107 3.701 13.452 1.00 0.00 29 MET A CA 8
ATOM 5289 C C . MET A 1 29 ? -14.145 4.747 12.935 1.00 0.00 29 MET A C 8
ATOM 5290 O O . MET A 1 29 ? -15.119 4.356 12.284 1.00 0.00 29 MET A O 8
ATOM 5304 N N . ILE A 1 30 ? -13.939 6.045 13.220 1.00 0.00 30 ILE A N 8
ATOM 5305 C CA . ILE A 1 30 ? -14.809 7.152 12.714 1.00 0.00 30 ILE A CA 8
ATOM 5306 C C . ILE A 1 30 ? -14.491 7.389 11.193 1.00 0.00 30 ILE A C 8
ATOM 5307 O O . ILE A 1 30 ? -15.406 7.308 10.368 1.00 0.00 30 ILE A O 8
ATOM 5323 N N . GLY A 1 31 ? -13.229 7.696 10.852 1.00 0.00 31 GLY A N 8
ATOM 5324 C CA . GLY A 1 31 ? -12.847 8.152 9.494 1.00 0.00 31 GLY A CA 8
ATOM 5325 C C . GLY A 1 31 ? -11.636 9.104 9.493 1.00 0.00 31 GLY A C 8
ATOM 5326 O O . GLY A 1 31 ? -10.657 8.863 8.783 1.00 0.00 31 GLY A O 8
ATOM 5330 N N . THR A 1 32 ? -11.721 10.185 10.288 1.00 0.00 32 THR A N 8
ATOM 5331 C CA . THR A 1 32 ? -10.581 11.118 10.523 1.00 0.00 32 THR A CA 8
ATOM 5332 C C . THR A 1 32 ? -9.621 10.526 11.608 1.00 0.00 32 THR A C 8
ATOM 5333 O O . THR A 1 32 ? -9.982 9.654 12.408 1.00 0.00 32 THR A O 8
ATOM 5344 N N . ASN A 1 33 ? -8.370 11.038 11.597 1.00 0.00 33 ASN A N 8
ATOM 5345 C CA . ASN A 1 33 ? -7.218 10.571 12.434 1.00 0.00 33 ASN A CA 8
ATOM 5346 C C . ASN A 1 33 ? -6.774 9.157 11.939 1.00 0.00 33 ASN A C 8
ATOM 5347 O O . ASN A 1 33 ? -6.868 8.167 12.670 1.00 0.00 33 ASN A O 8
ATOM 5358 N N . CYS A 1 34 ? -6.272 9.067 10.688 1.00 0.00 34 CYS A N 8
ATOM 5359 C CA . CYS A 1 34 ? -6.011 7.747 10.048 1.00 0.00 34 CYS A CA 8
ATOM 5360 C C . CYS A 1 34 ? -4.782 7.025 10.707 1.00 0.00 34 CYS A C 8
ATOM 5361 O O . CYS A 1 34 ? -4.046 7.609 11.511 1.00 0.00 34 CYS A O 8
ATOM 5368 N N . GLU A 1 35 ? -4.606 5.722 10.395 1.00 0.00 35 GLU A N 8
ATOM 5369 C CA . GLU A 1 35 ? -3.492 4.899 10.969 1.00 0.00 35 GLU A CA 8
ATOM 5370 C C . GLU A 1 35 ? -2.712 4.123 9.849 1.00 0.00 35 GLU A C 8
ATOM 5371 O O . GLU A 1 35 ? -2.965 4.293 8.660 1.00 0.00 35 GLU A O 8
ATOM 5384 N N . CYS A 1 36 ? -1.753 3.255 10.229 1.00 0.00 36 CYS A N 8
ATOM 5385 C CA . CYS A 1 36 ? -1.005 2.393 9.254 1.00 0.00 36 CYS A CA 8
ATOM 5386 C C . CYS A 1 36 ? -1.790 1.035 9.024 1.00 0.00 36 CYS A C 8
ATOM 5387 O O . CYS A 1 36 ? -2.827 0.734 9.616 1.00 0.00 36 CYS A O 8
ATOM 5394 N N . THR A 1 37 ? -1.215 0.222 8.130 1.00 0.00 37 THR A N 8
ATOM 5395 C CA . THR A 1 37 ? -1.519 -1.217 7.819 1.00 0.00 37 THR A CA 8
ATOM 5396 C C . THR A 1 37 ? -2.104 -2.175 8.937 1.00 0.00 37 THR A C 8
ATOM 5397 O O . THR A 1 37 ? -2.007 -1.889 10.129 1.00 0.00 37 THR A O 8
ATOM 5408 N N . PRO A 1 38 ? -2.655 -3.381 8.569 1.00 0.00 38 PRO A N 8
ATOM 5409 C CA . PRO A 1 38 ? -3.021 -4.467 9.511 1.00 0.00 38 PRO A CA 8
ATOM 5410 C C . PRO A 1 38 ? -1.789 -5.169 10.159 1.00 0.00 38 PRO A C 8
ATOM 5411 O O . PRO A 1 38 ? -0.712 -5.250 9.557 1.00 0.00 38 PRO A O 8
ATOM 5422 N N . ARG A 1 39 ? -1.975 -5.696 11.383 1.00 0.00 39 ARG A N 8
ATOM 5423 C CA . ARG A 1 39 ? -0.870 -6.301 12.184 1.00 0.00 39 ARG A CA 8
ATOM 5424 C C . ARG A 1 39 ? -0.398 -7.655 11.566 1.00 0.00 39 ARG A C 8
ATOM 5425 O O . ARG A 1 39 ? -1.157 -8.349 10.880 1.00 0.00 39 ARG A O 8
ATOM 5445 N N . LEU A 1 40 ? 0.885 -7.999 11.811 1.00 0.00 40 LEU A N 8
ATOM 5446 C CA . LEU A 1 40 ? 1.583 -9.140 11.146 1.00 0.00 40 LEU A CA 8
ATOM 5447 C C . LEU A 1 40 ? 0.885 -10.514 11.420 1.00 0.00 40 LEU A C 8
ATOM 5448 O O . LEU A 1 40 ? 0.248 -10.709 12.459 1.00 0.00 40 LEU A O 8
ATOM 5464 N N . ILE A 1 41 ? 0.960 -11.414 10.409 1.00 0.00 41 ILE A N 8
ATOM 5465 C CA . ILE A 1 41 ? 0.027 -12.577 10.182 1.00 0.00 41 ILE A CA 8
ATOM 5466 C C . ILE A 1 41 ? -1.277 -11.948 9.573 1.00 0.00 41 ILE A C 8
ATOM 5467 O O . ILE A 1 41 ? -1.833 -10.985 10.111 1.00 0.00 41 ILE A O 8
ATOM 5483 N N . MET A 1 42 ? -1.765 -12.517 8.450 1.00 0.00 42 MET A N 8
ATOM 5484 C CA . MET A 1 42 ? -2.899 -11.952 7.656 1.00 0.00 42 MET A CA 8
ATOM 5485 C C . MET A 1 42 ? -4.212 -11.842 8.507 1.00 0.00 42 MET A C 8
ATOM 5486 O O . MET A 1 42 ? -4.557 -12.767 9.248 1.00 0.00 42 MET A O 8
ATOM 5500 N N . GLU A 1 43 ? -4.870 -10.658 8.419 1.00 0.00 43 GLU A N 8
ATOM 5501 C CA . GLU A 1 43 ? -5.924 -10.145 9.363 1.00 0.00 43 GLU A CA 8
ATOM 5502 C C . GLU A 1 43 ? -5.231 -9.697 10.692 1.00 0.00 43 GLU A C 8
ATOM 5503 O O . GLU A 1 43 ? -4.286 -10.325 11.180 1.00 0.00 43 GLU A O 8
ATOM 5516 N N . GLY A 1 44 ? -5.747 -8.600 11.276 1.00 0.00 44 GLY A N 8
ATOM 5517 C CA . GLY A 1 44 ? -5.175 -7.967 12.492 1.00 0.00 44 GLY A CA 8
ATOM 5518 C C . GLY A 1 44 ? -5.129 -8.874 13.744 1.00 0.00 44 GLY A C 8
ATOM 5519 O O . GLY A 1 44 ? -6.161 -9.144 14.365 1.00 0.00 44 GLY A O 8
ATOM 5523 N N . LEU A 1 45 ? -3.919 -9.374 14.046 1.00 0.00 45 LEU A N 8
ATOM 5524 C CA . LEU A 1 45 ? -3.706 -10.508 14.990 1.00 0.00 45 LEU A CA 8
ATOM 5525 C C . LEU A 1 45 ? -2.409 -10.264 15.821 1.00 0.00 45 LEU A C 8
ATOM 5526 O O . LEU A 1 45 ? -2.487 -10.247 17.051 1.00 0.00 45 LEU A O 8
ATOM 5542 N N . SER A 1 46 ? -1.239 -10.108 15.154 1.00 0.00 46 SER A N 8
ATOM 5543 C CA . SER A 1 46 ? 0.118 -9.904 15.751 1.00 0.00 46 SER A CA 8
ATOM 5544 C C . SER A 1 46 ? 0.583 -11.219 16.452 1.00 0.00 46 SER A C 8
ATOM 5545 O O . SER A 1 46 ? 0.194 -11.507 17.589 1.00 0.00 46 SER A O 8
ATOM 5553 N N . PHE A 1 47 ? 1.440 -11.992 15.743 1.00 0.00 47 PHE A N 8
ATOM 5554 C CA . PHE A 1 47 ? 2.161 -13.211 16.245 1.00 0.00 47 PHE A CA 8
ATOM 5555 C C . PHE A 1 47 ? 1.139 -14.350 16.574 1.00 0.00 47 PHE A C 8
ATOM 5556 O O . PHE A 1 47 ? 0.414 -14.294 17.574 1.00 0.00 47 PHE A O 8
ATOM 5573 N N . ALA A 1 48 ? 1.113 -15.393 15.723 1.00 0.00 48 ALA A N 8
ATOM 5574 C CA . ALA A 1 48 ? 0.209 -16.559 15.897 1.00 0.00 48 ALA A CA 8
ATOM 5575 C C . ALA A 1 48 ? 0.995 -17.752 16.483 1.00 0.00 48 ALA A C 8
ATOM 5576 O O . ALA A 1 48 ? 0.750 -18.226 17.592 1.00 0.00 48 ALA A O 8
ATOM 5585 N N . GLU A 1 1 ? 14.555 6.698 3.707 1.00 0.00 1 GLU A N 9
ATOM 5586 C CA . GLU A 1 1 ? 13.869 7.947 4.116 1.00 0.00 1 GLU A CA 9
ATOM 5587 C C . GLU A 1 1 ? 13.855 8.029 5.671 1.00 0.00 1 GLU A C 9
ATOM 5588 O O . GLU A 1 1 ? 13.446 7.086 6.360 1.00 0.00 1 GLU A O 9
ATOM 5603 N N . ASP A 1 2 ? 14.287 9.186 6.210 1.00 0.00 2 ASP A N 9
ATOM 5604 C CA . ASP A 1 2 ? 14.239 9.465 7.679 1.00 0.00 2 ASP A CA 9
ATOM 5605 C C . ASP A 1 2 ? 13.086 10.473 8.016 1.00 0.00 2 ASP A C 9
ATOM 5606 O O . ASP A 1 2 ? 13.312 11.574 8.527 1.00 0.00 2 ASP A O 9
ATOM 5616 N N . ASN A 1 3 ? 11.834 10.060 7.728 1.00 0.00 3 ASN A N 9
ATOM 5617 C CA . ASN A 1 3 ? 10.588 10.746 8.149 1.00 0.00 3 ASN A CA 9
ATOM 5618 C C . ASN A 1 3 ? 9.469 9.881 7.498 1.00 0.00 3 ASN A C 9
ATOM 5619 O O . ASN A 1 3 ? 9.054 10.033 6.343 1.00 0.00 3 ASN A O 9
ATOM 5630 N N . CYS A 1 4 ? 9.049 8.914 8.308 1.00 0.00 4 CYS A N 9
ATOM 5631 C CA . CYS A 1 4 ? 8.153 7.815 7.870 1.00 0.00 4 CYS A CA 9
ATOM 5632 C C . CYS A 1 4 ? 7.363 7.205 9.074 1.00 0.00 4 CYS A C 9
ATOM 5633 O O . CYS A 1 4 ? 7.600 7.529 10.244 1.00 0.00 4 CYS A O 9
ATOM 5640 N N . ILE A 1 5 ? 6.406 6.291 8.747 1.00 0.00 5 ILE A N 9
ATOM 5641 C CA . ILE A 1 5 ? 5.621 5.558 9.810 1.00 0.00 5 ILE A CA 9
ATOM 5642 C C . ILE A 1 5 ? 6.153 4.115 9.745 1.00 0.00 5 ILE A C 9
ATOM 5643 O O . ILE A 1 5 ? 5.757 3.320 8.897 1.00 0.00 5 ILE A O 9
ATOM 5659 N N . ALA A 1 6 ? 7.057 3.724 10.642 1.00 0.00 6 ALA A N 9
ATOM 5660 C CA . ALA A 1 6 ? 7.676 2.366 10.537 1.00 0.00 6 ALA A CA 9
ATOM 5661 C C . ALA A 1 6 ? 6.770 1.200 11.102 1.00 0.00 6 ALA A C 9
ATOM 5662 O O . ALA A 1 6 ? 7.265 0.101 11.377 1.00 0.00 6 ALA A O 9
ATOM 5669 N N . GLU A 1 7 ? 5.453 1.457 11.262 1.00 0.00 7 GLU A N 9
ATOM 5670 C CA . GLU A 1 7 ? 4.506 0.559 11.975 1.00 0.00 7 GLU A CA 9
ATOM 5671 C C . GLU A 1 7 ? 3.141 0.374 11.316 1.00 0.00 7 GLU A C 9
ATOM 5672 O O . GLU A 1 7 ? 2.560 1.318 10.807 1.00 0.00 7 GLU A O 9
ATOM 5685 N N . ASP A 1 8 ? 2.654 -0.884 11.454 1.00 0.00 8 ASP A N 9
ATOM 5686 C CA . ASP A 1 8 ? 1.266 -1.326 11.164 1.00 0.00 8 ASP A CA 9
ATOM 5687 C C . ASP A 1 8 ? 0.430 -0.756 12.347 1.00 0.00 8 ASP A C 9
ATOM 5688 O O . ASP A 1 8 ? 0.747 -0.883 13.536 1.00 0.00 8 ASP A O 9
ATOM 5698 N N . TYR A 1 9 ? -0.628 -0.086 11.935 1.00 0.00 9 TYR A N 9
ATOM 5699 C CA . TYR A 1 9 ? -1.517 0.786 12.769 1.00 0.00 9 TYR A CA 9
ATOM 5700 C C . TYR A 1 9 ? -0.761 1.961 13.512 1.00 0.00 9 TYR A C 9
ATOM 5701 O O . TYR A 1 9 ? -1.279 2.485 14.505 1.00 0.00 9 TYR A O 9
ATOM 5719 N N . GLY A 1 10 ? 0.396 2.447 12.993 1.00 0.00 10 GLY A N 9
ATOM 5720 C CA . GLY A 1 10 ? 1.018 3.718 13.448 1.00 0.00 10 GLY A CA 9
ATOM 5721 C C . GLY A 1 10 ? 0.253 4.882 12.809 1.00 0.00 10 GLY A C 9
ATOM 5722 O O . GLY A 1 10 ? -0.307 4.788 11.713 1.00 0.00 10 GLY A O 9
ATOM 5726 N N . LYS A 1 11 ? 0.236 5.993 13.530 1.00 0.00 11 LYS A N 9
ATOM 5727 C CA . LYS A 1 11 ? -0.665 7.130 13.164 1.00 0.00 11 LYS A CA 9
ATOM 5728 C C . LYS A 1 11 ? -0.127 7.828 11.882 1.00 0.00 11 LYS A C 9
ATOM 5729 O O . LYS A 1 11 ? 1.054 8.134 11.694 1.00 0.00 11 LYS A O 9
ATOM 5747 N N . CYS A 1 12 ? -1.132 8.025 11.043 1.00 0.00 12 CYS A N 9
ATOM 5748 C CA . CYS A 1 12 ? -0.986 8.461 9.633 1.00 0.00 12 CYS A CA 9
ATOM 5749 C C . CYS A 1 12 ? -2.056 9.515 9.266 1.00 0.00 12 CYS A C 9
ATOM 5750 O O . CYS A 1 12 ? -2.895 9.947 10.067 1.00 0.00 12 CYS A O 9
ATOM 5757 N N . THR A 1 13 ? -1.981 9.919 7.991 1.00 0.00 13 THR A N 9
ATOM 5758 C CA . THR A 1 13 ? -3.004 10.795 7.362 1.00 0.00 13 THR A CA 9
ATOM 5759 C C . THR A 1 13 ? -3.143 10.374 5.869 1.00 0.00 13 THR A C 9
ATOM 5760 O O . THR A 1 13 ? -2.211 9.908 5.202 1.00 0.00 13 THR A O 9
ATOM 5771 N N . TRP A 1 14 ? -4.357 10.633 5.358 1.00 0.00 14 TRP A N 9
ATOM 5772 C CA . TRP A 1 14 ? -4.662 10.556 3.897 1.00 0.00 14 TRP A CA 9
ATOM 5773 C C . TRP A 1 14 ? -4.369 12.000 3.393 1.00 0.00 14 TRP A C 9
ATOM 5774 O O . TRP A 1 14 ? -5.154 12.937 3.572 1.00 0.00 14 TRP A O 9
ATOM 5795 N N . GLY A 1 15 ? -3.158 12.140 2.830 1.00 0.00 15 GLY A N 9
ATOM 5796 C CA . GLY A 1 15 ? -2.525 13.455 2.551 1.00 0.00 15 GLY A CA 9
ATOM 5797 C C . GLY A 1 15 ? -1.694 13.743 3.834 1.00 0.00 15 GLY A C 9
ATOM 5798 O O . GLY A 1 15 ? -2.069 14.585 4.654 1.00 0.00 15 GLY A O 9
ATOM 5802 N N . GLY A 1 16 ? -0.604 12.975 3.993 1.00 0.00 16 GLY A N 9
ATOM 5803 C CA . GLY A 1 16 ? 0.162 12.883 5.249 1.00 0.00 16 GLY A CA 9
ATOM 5804 C C . GLY A 1 16 ? 1.449 12.063 5.076 1.00 0.00 16 GLY A C 9
ATOM 5805 O O . GLY A 1 16 ? 2.027 11.951 3.987 1.00 0.00 16 GLY A O 9
ATOM 5809 N N . THR A 1 17 ? 1.850 11.448 6.198 1.00 0.00 17 THR A N 9
ATOM 5810 C CA . THR A 1 17 ? 2.908 10.390 6.186 1.00 0.00 17 THR A CA 9
ATOM 5811 C C . THR A 1 17 ? 2.128 9.040 5.992 1.00 0.00 17 THR A C 9
ATOM 5812 O O . THR A 1 17 ? 1.020 8.819 6.509 1.00 0.00 17 THR A O 9
ATOM 5823 N N . LYS A 1 18 ? 2.784 8.155 5.233 1.00 0.00 18 LYS A N 9
ATOM 5824 C CA . LYS A 1 18 ? 2.391 6.726 5.090 1.00 0.00 18 LYS A CA 9
ATOM 5825 C C . LYS A 1 18 ? 3.592 5.896 5.618 1.00 0.00 18 LYS A C 9
ATOM 5826 O O . LYS A 1 18 ? 4.644 6.385 6.071 1.00 0.00 18 LYS A O 9
ATOM 5844 N N . CYS A 1 19 ? 3.389 4.576 5.605 1.00 0.00 19 CYS A N 9
ATOM 5845 C CA . CYS A 1 19 ? 4.355 3.669 6.277 1.00 0.00 19 CYS A CA 9
ATOM 5846 C C . CYS A 1 19 ? 5.612 3.491 5.374 1.00 0.00 19 CYS A C 9
ATOM 5847 O O . CYS A 1 19 ? 5.642 3.515 4.140 1.00 0.00 19 CYS A O 9
ATOM 5854 N N . CYS A 1 20 ? 6.667 3.441 6.202 1.00 0.00 20 CYS A N 9
ATOM 5855 C CA . CYS A 1 20 ? 8.091 3.609 5.868 1.00 0.00 20 CYS A CA 9
ATOM 5856 C C . CYS A 1 20 ? 8.621 2.788 4.654 1.00 0.00 20 CYS A C 9
ATOM 5857 O O . CYS A 1 20 ? 9.269 3.378 3.785 1.00 0.00 20 CYS A O 9
ATOM 5864 N N . ARG A 1 21 ? 8.371 1.466 4.613 1.00 0.00 21 ARG A N 9
ATOM 5865 C CA . ARG A 1 21 ? 8.865 0.563 3.520 1.00 0.00 21 ARG A CA 9
ATOM 5866 C C . ARG A 1 21 ? 7.866 0.400 2.323 1.00 0.00 21 ARG A C 9
ATOM 5867 O O . ARG A 1 21 ? 7.748 -0.652 1.687 1.00 0.00 21 ARG A O 9
ATOM 5887 N N . GLY A 1 22 ? 7.167 1.495 2.025 1.00 0.00 22 GLY A N 9
ATOM 5888 C CA . GLY A 1 22 ? 6.095 1.553 1.001 1.00 0.00 22 GLY A CA 9
ATOM 5889 C C . GLY A 1 22 ? 4.856 0.705 1.318 1.00 0.00 22 GLY A C 9
ATOM 5890 O O . GLY A 1 22 ? 4.525 -0.250 0.610 1.00 0.00 22 GLY A O 9
ATOM 5894 N N . ARG A 1 23 ? 4.227 1.090 2.425 1.00 0.00 23 ARG A N 9
ATOM 5895 C CA . ARG A 1 23 ? 3.146 0.310 3.068 1.00 0.00 23 ARG A CA 9
ATOM 5896 C C . ARG A 1 23 ? 1.905 1.250 3.260 1.00 0.00 23 ARG A C 9
ATOM 5897 O O . ARG A 1 23 ? 2.088 2.397 3.702 1.00 0.00 23 ARG A O 9
ATOM 5917 N N . PRO A 1 24 ? 0.636 0.840 2.954 1.00 0.00 24 PRO A N 9
ATOM 5918 C CA . PRO A 1 24 ? -0.521 1.775 2.935 1.00 0.00 24 PRO A CA 9
ATOM 5919 C C . PRO A 1 24 ? -1.015 2.227 4.350 1.00 0.00 24 PRO A C 9
ATOM 5920 O O . PRO A 1 24 ? -0.546 1.796 5.412 1.00 0.00 24 PRO A O 9
ATOM 5931 N N . CYS A 1 25 ? -1.964 3.171 4.306 1.00 0.00 25 CYS A N 9
ATOM 5932 C CA . CYS A 1 25 ? -2.610 3.751 5.507 1.00 0.00 25 CYS A CA 9
ATOM 5933 C C . CYS A 1 25 ? -4.131 3.711 5.236 1.00 0.00 25 CYS A C 9
ATOM 5934 O O . CYS A 1 25 ? -4.623 4.157 4.194 1.00 0.00 25 CYS A O 9
ATOM 5941 N N . ARG A 1 26 ? -4.846 3.112 6.206 1.00 0.00 26 ARG A N 9
ATOM 5942 C CA . ARG A 1 26 ? -6.330 3.038 6.229 1.00 0.00 26 ARG A CA 9
ATOM 5943 C C . ARG A 1 26 ? -6.752 3.642 7.589 1.00 0.00 26 ARG A C 9
ATOM 5944 O O . ARG A 1 26 ? -6.188 3.304 8.642 1.00 0.00 26 ARG A O 9
ATOM 5964 N N . CYS A 1 27 ? -7.735 4.564 7.580 1.00 0.00 27 CYS A N 9
ATOM 5965 C CA . CYS A 1 27 ? -8.016 5.367 8.792 1.00 0.00 27 CYS A CA 9
ATOM 5966 C C . CYS A 1 27 ? -8.763 4.559 9.908 1.00 0.00 27 CYS A C 9
ATOM 5967 O O . CYS A 1 27 ? -9.301 3.466 9.701 1.00 0.00 27 CYS A O 9
ATOM 5974 N N . SER A 1 28 ? -8.808 5.183 11.105 1.00 0.00 28 SER A N 9
ATOM 5975 C CA . SER A 1 28 ? -9.633 4.743 12.269 1.00 0.00 28 SER A CA 9
ATOM 5976 C C . SER A 1 28 ? -11.168 4.657 11.954 1.00 0.00 28 SER A C 9
ATOM 5977 O O . SER A 1 28 ? -11.650 4.992 10.866 1.00 0.00 28 SER A O 9
ATOM 5985 N N . MET A 1 29 ? -11.925 4.178 12.955 1.00 0.00 29 MET A N 9
ATOM 5986 C CA . MET A 1 29 ? -13.391 3.897 12.849 1.00 0.00 29 MET A CA 9
ATOM 5987 C C . MET A 1 29 ? -14.279 5.159 12.609 1.00 0.00 29 MET A C 9
ATOM 5988 O O . MET A 1 29 ? -15.307 5.052 11.933 1.00 0.00 29 MET A O 9
ATOM 6002 N N . ILE A 1 30 ? -13.888 6.324 13.153 1.00 0.00 30 ILE A N 9
ATOM 6003 C CA . ILE A 1 30 ? -14.605 7.618 12.940 1.00 0.00 30 ILE A CA 9
ATOM 6004 C C . ILE A 1 30 ? -14.291 8.126 11.487 1.00 0.00 30 ILE A C 9
ATOM 6005 O O . ILE A 1 30 ? -15.224 8.301 10.698 1.00 0.00 30 ILE A O 9
ATOM 6021 N N . GLY A 1 31 ? -13.009 8.355 11.160 1.00 0.00 31 GLY A N 9
ATOM 6022 C CA . GLY A 1 31 ? -12.599 8.951 9.865 1.00 0.00 31 GLY A CA 9
ATOM 6023 C C . GLY A 1 31 ? -11.309 9.785 9.961 1.00 0.00 31 GLY A C 9
ATOM 6024 O O . GLY A 1 31 ? -10.350 9.534 9.227 1.00 0.00 31 GLY A O 9
ATOM 6028 N N . THR A 1 32 ? -11.304 10.774 10.873 1.00 0.00 32 THR A N 9
ATOM 6029 C CA . THR A 1 32 ? -10.075 11.543 11.230 1.00 0.00 32 THR A CA 9
ATOM 6030 C C . THR A 1 32 ? -9.223 10.722 12.252 1.00 0.00 32 THR A C 9
ATOM 6031 O O . THR A 1 32 ? -9.708 9.798 12.916 1.00 0.00 32 THR A O 9
ATOM 6042 N N . ASN A 1 33 ? -7.919 11.077 12.328 1.00 0.00 33 ASN A N 9
ATOM 6043 C CA . ASN A 1 33 ? -6.847 10.322 13.057 1.00 0.00 33 ASN A CA 9
ATOM 6044 C C . ASN A 1 33 ? -6.659 8.943 12.355 1.00 0.00 33 ASN A C 9
ATOM 6045 O O . ASN A 1 33 ? -6.975 7.888 12.912 1.00 0.00 33 ASN A O 9
ATOM 6056 N N . CYS A 1 34 ? -6.121 8.965 11.117 1.00 0.00 34 CYS A N 9
ATOM 6057 C CA . CYS A 1 34 ? -5.933 7.721 10.317 1.00 0.00 34 CYS A CA 9
ATOM 6058 C C . CYS A 1 34 ? -4.770 6.857 10.899 1.00 0.00 34 CYS A C 9
ATOM 6059 O O . CYS A 1 34 ? -3.961 7.344 11.698 1.00 0.00 34 CYS A O 9
ATOM 6066 N N . GLU A 1 35 ? -4.704 5.559 10.520 1.00 0.00 35 GLU A N 9
ATOM 6067 C CA . GLU A 1 35 ? -3.573 4.681 10.969 1.00 0.00 35 GLU A CA 9
ATOM 6068 C C . GLU A 1 35 ? -2.977 3.900 9.753 1.00 0.00 35 GLU A C 9
ATOM 6069 O O . GLU A 1 35 ? -3.432 3.993 8.613 1.00 0.00 35 GLU A O 9
ATOM 6082 N N . CYS A 1 36 ? -1.926 3.117 10.030 1.00 0.00 36 CYS A N 9
ATOM 6083 C CA . CYS A 1 36 ? -1.222 2.286 9.019 1.00 0.00 36 CYS A CA 9
ATOM 6084 C C . CYS A 1 36 ? -1.921 0.882 8.967 1.00 0.00 36 CYS A C 9
ATOM 6085 O O . CYS A 1 36 ? -2.913 0.561 9.630 1.00 0.00 36 CYS A O 9
ATOM 6092 N N . THR A 1 37 ? -1.336 0.068 8.099 1.00 0.00 37 THR A N 9
ATOM 6093 C CA . THR A 1 37 ? -1.650 -1.362 7.807 1.00 0.00 37 THR A CA 9
ATOM 6094 C C . THR A 1 37 ? -2.121 -2.334 8.966 1.00 0.00 37 THR A C 9
ATOM 6095 O O . THR A 1 37 ? -1.981 -2.027 10.150 1.00 0.00 37 THR A O 9
ATOM 6106 N N . PRO A 1 38 ? -2.674 -3.550 8.625 1.00 0.00 38 PRO A N 9
ATOM 6107 C CA . PRO A 1 38 ? -2.960 -4.657 9.573 1.00 0.00 38 PRO A CA 9
ATOM 6108 C C . PRO A 1 38 ? -1.677 -5.295 10.188 1.00 0.00 38 PRO A C 9
ATOM 6109 O O . PRO A 1 38 ? -0.605 -5.260 9.575 1.00 0.00 38 PRO A O 9
ATOM 6120 N N . ARG A 1 39 ? -1.806 -5.871 11.401 1.00 0.00 39 ARG A N 9
ATOM 6121 C CA . ARG A 1 39 ? -0.652 -6.326 12.230 1.00 0.00 39 ARG A CA 9
ATOM 6122 C C . ARG A 1 39 ? 0.233 -7.389 11.493 1.00 0.00 39 ARG A C 9
ATOM 6123 O O . ARG A 1 39 ? -0.221 -8.473 11.114 1.00 0.00 39 ARG A O 9
ATOM 6143 N N . LEU A 1 40 ? 1.500 -6.997 11.282 1.00 0.00 40 LEU A N 9
ATOM 6144 C CA . LEU A 1 40 ? 2.509 -7.768 10.508 1.00 0.00 40 LEU A CA 9
ATOM 6145 C C . LEU A 1 40 ? 3.908 -7.520 11.153 1.00 0.00 40 LEU A C 9
ATOM 6146 O O . LEU A 1 40 ? 4.159 -6.472 11.759 1.00 0.00 40 LEU A O 9
ATOM 6162 N N . ILE A 1 41 ? 4.828 -8.499 11.023 1.00 0.00 41 ILE A N 9
ATOM 6163 C CA . ILE A 1 41 ? 6.101 -8.551 11.814 1.00 0.00 41 ILE A CA 9
ATOM 6164 C C . ILE A 1 41 ? 7.048 -7.356 11.430 1.00 0.00 41 ILE A C 9
ATOM 6165 O O . ILE A 1 41 ? 7.660 -7.311 10.360 1.00 0.00 41 ILE A O 9
ATOM 6181 N N . MET A 1 42 ? 7.117 -6.364 12.342 1.00 0.00 42 MET A N 9
ATOM 6182 C CA . MET A 1 42 ? 7.862 -5.093 12.140 1.00 0.00 42 MET A CA 9
ATOM 6183 C C . MET A 1 42 ? 8.238 -4.559 13.550 1.00 0.00 42 MET A C 9
ATOM 6184 O O . MET A 1 42 ? 7.359 -4.131 14.307 1.00 0.00 42 MET A O 9
ATOM 6198 N N . GLU A 1 43 ? 9.552 -4.556 13.876 1.00 0.00 43 GLU A N 9
ATOM 6199 C CA . GLU A 1 43 ? 10.163 -3.863 15.067 1.00 0.00 43 GLU A CA 9
ATOM 6200 C C . GLU A 1 43 ? 9.693 -4.485 16.429 1.00 0.00 43 GLU A C 9
ATOM 6201 O O . GLU A 1 43 ? 8.636 -5.112 16.545 1.00 0.00 43 GLU A O 9
ATOM 6214 N N . GLY A 1 44 ? 10.481 -4.237 17.493 1.00 0.00 44 GLY A N 9
ATOM 6215 C CA . GLY A 1 44 ? 10.004 -4.407 18.887 1.00 0.00 44 GLY A CA 9
ATOM 6216 C C . GLY A 1 44 ? 9.390 -3.099 19.428 1.00 0.00 44 GLY A C 9
ATOM 6217 O O . GLY A 1 44 ? 10.078 -2.339 20.115 1.00 0.00 44 GLY A O 9
ATOM 6221 N N . LEU A 1 45 ? 8.111 -2.841 19.087 1.00 0.00 45 LEU A N 9
ATOM 6222 C CA . LEU A 1 45 ? 7.431 -1.554 19.402 1.00 0.00 45 LEU A CA 9
ATOM 6223 C C . LEU A 1 45 ? 6.023 -1.895 19.971 1.00 0.00 45 LEU A C 9
ATOM 6224 O O . LEU A 1 45 ? 5.878 -1.910 21.197 1.00 0.00 45 LEU A O 9
ATOM 6240 N N . SER A 1 46 ? 5.019 -2.198 19.123 1.00 0.00 46 SER A N 9
ATOM 6241 C CA . SER A 1 46 ? 3.699 -2.717 19.575 1.00 0.00 46 SER A CA 9
ATOM 6242 C C . SER A 1 46 ? 3.624 -4.229 19.216 1.00 0.00 46 SER A C 9
ATOM 6243 O O . SER A 1 46 ? 3.063 -4.621 18.187 1.00 0.00 46 SER A O 9
ATOM 6251 N N . PHE A 1 47 ? 4.266 -5.059 20.077 1.00 0.00 47 PHE A N 9
ATOM 6252 C CA . PHE A 1 47 ? 4.606 -6.498 19.836 1.00 0.00 47 PHE A CA 9
ATOM 6253 C C . PHE A 1 47 ? 5.489 -6.608 18.538 1.00 0.00 47 PHE A C 9
ATOM 6254 O O . PHE A 1 47 ? 6.701 -6.395 18.641 1.00 0.00 47 PHE A O 9
ATOM 6271 N N . ALA A 1 48 ? 4.915 -6.894 17.352 1.00 0.00 48 ALA A N 9
ATOM 6272 C CA . ALA A 1 48 ? 5.633 -6.817 16.060 1.00 0.00 48 ALA A CA 9
ATOM 6273 C C . ALA A 1 48 ? 4.606 -6.443 14.973 1.00 0.00 48 ALA A C 9
ATOM 6274 O O . ALA A 1 48 ? 4.560 -5.324 14.463 1.00 0.00 48 ALA A O 9
ATOM 6283 N N . GLU A 1 1 ? 7.712 14.805 14.437 1.00 0.00 1 GLU A N 10
ATOM 6284 C CA . GLU A 1 1 ? 8.396 14.633 13.136 1.00 0.00 1 GLU A CA 10
ATOM 6285 C C . GLU A 1 1 ? 8.237 13.149 12.708 1.00 0.00 1 GLU A C 10
ATOM 6286 O O . GLU A 1 1 ? 8.740 12.240 13.380 1.00 0.00 1 GLU A O 10
ATOM 6301 N N . ASP A 1 2 ? 7.564 12.926 11.565 1.00 0.00 2 ASP A N 10
ATOM 6302 C CA . ASP A 1 2 ? 7.454 11.582 10.937 1.00 0.00 2 ASP A CA 10
ATOM 6303 C C . ASP A 1 2 ? 8.018 11.688 9.496 1.00 0.00 2 ASP A C 10
ATOM 6304 O O . ASP A 1 2 ? 7.375 12.235 8.593 1.00 0.00 2 ASP A O 10
ATOM 6314 N N . ASN A 1 3 ? 9.227 11.131 9.293 1.00 0.00 3 ASN A N 10
ATOM 6315 C CA . ASN A 1 3 ? 9.815 10.940 7.922 1.00 0.00 3 ASN A CA 10
ATOM 6316 C C . ASN A 1 3 ? 9.154 9.773 7.112 1.00 0.00 3 ASN A C 10
ATOM 6317 O O . ASN A 1 3 ? 8.878 9.884 5.915 1.00 0.00 3 ASN A O 10
ATOM 6328 N N . CYS A 1 4 ? 8.910 8.698 7.835 1.00 0.00 4 CYS A N 10
ATOM 6329 C CA . CYS A 1 4 ? 8.087 7.545 7.413 1.00 0.00 4 CYS A CA 10
ATOM 6330 C C . CYS A 1 4 ? 7.391 6.937 8.680 1.00 0.00 4 CYS A C 10
ATOM 6331 O O . CYS A 1 4 ? 7.788 7.185 9.827 1.00 0.00 4 CYS A O 10
ATOM 6338 N N . ILE A 1 5 ? 6.329 6.120 8.446 1.00 0.00 5 ILE A N 10
ATOM 6339 C CA . ILE A 1 5 ? 5.540 5.517 9.596 1.00 0.00 5 ILE A CA 10
ATOM 6340 C C . ILE A 1 5 ? 5.811 3.999 9.522 1.00 0.00 5 ILE A C 10
ATOM 6341 O O . ILE A 1 5 ? 5.075 3.230 8.900 1.00 0.00 5 ILE A O 10
ATOM 6357 N N . ALA A 1 6 ? 6.883 3.545 10.184 1.00 0.00 6 ALA A N 10
ATOM 6358 C CA . ALA A 1 6 ? 7.326 2.117 10.076 1.00 0.00 6 ALA A CA 10
ATOM 6359 C C . ALA A 1 6 ? 6.477 1.104 10.940 1.00 0.00 6 ALA A C 10
ATOM 6360 O O . ALA A 1 6 ? 6.907 -0.017 11.230 1.00 0.00 6 ALA A O 10
ATOM 6367 N N . GLU A 1 7 ? 5.274 1.540 11.334 1.00 0.00 7 GLU A N 10
ATOM 6368 C CA . GLU A 1 7 ? 4.402 0.874 12.320 1.00 0.00 7 GLU A CA 10
ATOM 6369 C C . GLU A 1 7 ? 3.257 0.051 11.696 1.00 0.00 7 GLU A C 10
ATOM 6370 O O . GLU A 1 7 ? 2.878 0.203 10.533 1.00 0.00 7 GLU A O 10
ATOM 6383 N N . ASP A 1 8 ? 2.712 -0.822 12.564 1.00 0.00 8 ASP A N 10
ATOM 6384 C CA . ASP A 1 8 ? 1.449 -1.554 12.311 1.00 0.00 8 ASP A CA 10
ATOM 6385 C C . ASP A 1 8 ? 0.477 -0.817 13.270 1.00 0.00 8 ASP A C 10
ATOM 6386 O O . ASP A 1 8 ? 0.649 -0.738 14.494 1.00 0.00 8 ASP A O 10
ATOM 6396 N N . TYR A 1 9 ? -0.539 -0.259 12.626 1.00 0.00 9 TYR A N 10
ATOM 6397 C CA . TYR A 1 9 ? -1.521 0.717 13.203 1.00 0.00 9 TYR A CA 10
ATOM 6398 C C . TYR A 1 9 ? -0.817 2.008 13.795 1.00 0.00 9 TYR A C 10
ATOM 6399 O O . TYR A 1 9 ? -1.300 2.578 14.780 1.00 0.00 9 TYR A O 10
ATOM 6417 N N . GLY A 1 10 ? 0.264 2.525 13.148 1.00 0.00 10 GLY A N 10
ATOM 6418 C CA . GLY A 1 10 ? 0.846 3.855 13.483 1.00 0.00 10 GLY A CA 10
ATOM 6419 C C . GLY A 1 10 ? 0.068 4.992 12.859 1.00 0.00 10 GLY A C 10
ATOM 6420 O O . GLY A 1 10 ? -0.405 4.924 11.725 1.00 0.00 10 GLY A O 10
ATOM 6424 N N . LYS A 1 11 ? -0.036 6.046 13.651 1.00 0.00 11 LYS A N 10
ATOM 6425 C CA . LYS A 1 11 ? -0.945 7.179 13.324 1.00 0.00 11 LYS A CA 10
ATOM 6426 C C . LYS A 1 11 ? -0.314 7.986 12.152 1.00 0.00 11 LYS A C 10
ATOM 6427 O O . LYS A 1 11 ? 0.825 8.466 12.174 1.00 0.00 11 LYS A O 10
ATOM 6445 N N . CYS A 1 12 ? -1.160 8.060 11.141 1.00 0.00 12 CYS A N 10
ATOM 6446 C CA . CYS A 1 12 ? -0.834 8.557 9.787 1.00 0.00 12 CYS A CA 10
ATOM 6447 C C . CYS A 1 12 ? -1.943 9.521 9.301 1.00 0.00 12 CYS A C 10
ATOM 6448 O O . CYS A 1 12 ? -2.855 9.922 10.037 1.00 0.00 12 CYS A O 10
ATOM 6455 N N . THR A 1 13 ? -1.811 9.928 8.031 1.00 0.00 13 THR A N 10
ATOM 6456 C CA . THR A 1 13 ? -2.737 10.919 7.415 1.00 0.00 13 THR A CA 10
ATOM 6457 C C . THR A 1 13 ? -2.887 10.626 5.891 1.00 0.00 13 THR A C 10
ATOM 6458 O O . THR A 1 13 ? -1.960 10.198 5.192 1.00 0.00 13 THR A O 10
ATOM 6469 N N . TRP A 1 14 ? -4.101 10.949 5.403 1.00 0.00 14 TRP A N 10
ATOM 6470 C CA . TRP A 1 14 ? -4.419 11.006 3.944 1.00 0.00 14 TRP A CA 10
ATOM 6471 C C . TRP A 1 14 ? -4.109 12.482 3.559 1.00 0.00 14 TRP A C 10
ATOM 6472 O O . TRP A 1 14 ? -4.858 13.413 3.879 1.00 0.00 14 TRP A O 10
ATOM 6493 N N . GLY A 1 15 ? -2.939 12.662 2.925 1.00 0.00 15 GLY A N 10
ATOM 6494 C CA . GLY A 1 15 ? -2.312 13.996 2.733 1.00 0.00 15 GLY A CA 10
ATOM 6495 C C . GLY A 1 15 ? -1.440 14.175 4.004 1.00 0.00 15 GLY A C 10
ATOM 6496 O O . GLY A 1 15 ? -1.808 14.911 4.924 1.00 0.00 15 GLY A O 10
ATOM 6500 N N . GLY A 1 16 ? -0.325 13.430 4.039 1.00 0.00 16 GLY A N 10
ATOM 6501 C CA . GLY A 1 16 ? 0.479 13.235 5.258 1.00 0.00 16 GLY A CA 10
ATOM 6502 C C . GLY A 1 16 ? 1.719 12.364 5.014 1.00 0.00 16 GLY A C 10
ATOM 6503 O O . GLY A 1 16 ? 2.231 12.237 3.895 1.00 0.00 16 GLY A O 10
ATOM 6507 N N . THR A 1 17 ? 2.153 11.719 6.109 1.00 0.00 17 THR A N 10
ATOM 6508 C CA . THR A 1 17 ? 3.160 10.618 6.024 1.00 0.00 17 THR A CA 10
ATOM 6509 C C . THR A 1 17 ? 2.294 9.321 5.859 1.00 0.00 17 THR A C 10
ATOM 6510 O O . THR A 1 17 ? 1.263 9.103 6.517 1.00 0.00 17 THR A O 10
ATOM 6521 N N . LYS A 1 18 ? 2.792 8.477 4.951 1.00 0.00 18 LYS A N 10
ATOM 6522 C CA . LYS A 1 18 ? 2.310 7.083 4.768 1.00 0.00 18 LYS A CA 10
ATOM 6523 C C . LYS A 1 18 ? 3.304 6.174 5.530 1.00 0.00 18 LYS A C 10
ATOM 6524 O O . LYS A 1 18 ? 4.268 6.586 6.193 1.00 0.00 18 LYS A O 10
ATOM 6542 N N . CYS A 1 19 ? 3.038 4.878 5.433 1.00 0.00 19 CYS A N 10
ATOM 6543 C CA . CYS A 1 19 ? 3.848 3.885 6.182 1.00 0.00 19 CYS A CA 10
ATOM 6544 C C . CYS A 1 19 ? 5.214 3.670 5.480 1.00 0.00 19 CYS A C 10
ATOM 6545 O O . CYS A 1 19 ? 5.358 3.893 4.266 1.00 0.00 19 CYS A O 10
ATOM 6552 N N . CYS A 1 20 ? 6.233 3.265 6.276 1.00 0.00 20 CYS A N 10
ATOM 6553 C CA . CYS A 1 20 ? 7.637 3.288 5.804 1.00 0.00 20 CYS A CA 10
ATOM 6554 C C . CYS A 1 20 ? 7.849 2.220 4.669 1.00 0.00 20 CYS A C 10
ATOM 6555 O O . CYS A 1 20 ? 6.904 1.598 4.190 1.00 0.00 20 CYS A O 10
ATOM 6562 N N . ARG A 1 21 ? 9.115 2.038 4.262 1.00 0.00 21 ARG A N 10
ATOM 6563 C CA . ARG A 1 21 ? 9.646 1.320 3.046 1.00 0.00 21 ARG A CA 10
ATOM 6564 C C . ARG A 1 21 ? 8.605 0.758 2.014 1.00 0.00 21 ARG A C 10
ATOM 6565 O O . ARG A 1 21 ? 8.556 -0.398 1.582 1.00 0.00 21 ARG A O 10
ATOM 6585 N N . GLY A 1 22 ? 7.806 1.758 1.615 1.00 0.00 22 GLY A N 10
ATOM 6586 C CA . GLY A 1 22 ? 6.698 1.626 0.649 1.00 0.00 22 GLY A CA 10
ATOM 6587 C C . GLY A 1 22 ? 5.478 0.819 1.101 1.00 0.00 22 GLY A C 10
ATOM 6588 O O . GLY A 1 22 ? 5.169 -0.223 0.515 1.00 0.00 22 GLY A O 10
ATOM 6592 N N . ARG A 1 23 ? 4.808 1.332 2.136 1.00 0.00 23 ARG A N 10
ATOM 6593 C CA . ARG A 1 23 ? 3.619 0.660 2.728 1.00 0.00 23 ARG A CA 10
ATOM 6594 C C . ARG A 1 23 ? 2.388 1.650 2.729 1.00 0.00 23 ARG A C 10
ATOM 6595 O O . ARG A 1 23 ? 2.559 2.854 2.997 1.00 0.00 23 ARG A O 10
ATOM 6615 N N . PRO A 1 24 ? 1.121 1.181 2.501 1.00 0.00 24 PRO A N 10
ATOM 6616 C CA . PRO A 1 24 ? -0.087 2.046 2.513 1.00 0.00 24 PRO A CA 10
ATOM 6617 C C . PRO A 1 24 ? -0.661 2.329 3.940 1.00 0.00 24 PRO A C 10
ATOM 6618 O O . PRO A 1 24 ? -0.326 1.669 4.932 1.00 0.00 24 PRO A O 10
ATOM 6629 N N . CYS A 1 25 ? -1.575 3.313 3.989 1.00 0.00 25 CYS A N 10
ATOM 6630 C CA . CYS A 1 25 ? -2.382 3.626 5.198 1.00 0.00 25 CYS A CA 10
ATOM 6631 C C . CYS A 1 25 ? -3.899 3.609 4.813 1.00 0.00 25 CYS A C 10
ATOM 6632 O O . CYS A 1 25 ? -4.305 3.875 3.675 1.00 0.00 25 CYS A O 10
ATOM 6639 N N . ARG A 1 26 ? -4.733 3.302 5.819 1.00 0.00 26 ARG A N 10
ATOM 6640 C CA . ARG A 1 26 ? -6.215 3.404 5.741 1.00 0.00 26 ARG A CA 10
ATOM 6641 C C . ARG A 1 26 ? -6.660 3.841 7.159 1.00 0.00 26 ARG A C 10
ATOM 6642 O O . ARG A 1 26 ? -6.090 3.409 8.176 1.00 0.00 26 ARG A O 10
ATOM 6662 N N . CYS A 1 27 ? -7.676 4.723 7.258 1.00 0.00 27 CYS A N 10
ATOM 6663 C CA . CYS A 1 27 ? -7.963 5.355 8.563 1.00 0.00 27 CYS A CA 10
ATOM 6664 C C . CYS A 1 27 ? -8.654 4.401 9.592 1.00 0.00 27 CYS A C 10
ATOM 6665 O O . CYS A 1 27 ? -9.143 3.305 9.302 1.00 0.00 27 CYS A O 10
ATOM 6672 N N . SER A 1 28 ? -8.646 4.929 10.834 1.00 0.00 28 SER A N 10
ATOM 6673 C CA . SER A 1 28 ? -9.341 4.383 12.025 1.00 0.00 28 SER A CA 10
ATOM 6674 C C . SER A 1 28 ? -10.892 4.244 11.838 1.00 0.00 28 SER A C 10
ATOM 6675 O O . SER A 1 28 ? -11.459 4.298 10.741 1.00 0.00 28 SER A O 10
ATOM 6683 N N . MET A 1 29 ? -11.554 4.017 12.971 1.00 0.00 29 MET A N 10
ATOM 6684 C CA . MET A 1 29 ? -13.008 3.684 13.060 1.00 0.00 29 MET A CA 10
ATOM 6685 C C . MET A 1 29 ? -13.954 4.858 12.661 1.00 0.00 29 MET A C 10
ATOM 6686 O O . MET A 1 29 ? -14.988 4.625 12.029 1.00 0.00 29 MET A O 10
ATOM 6700 N N . ILE A 1 30 ? -13.598 6.094 13.054 1.00 0.00 30 ILE A N 10
ATOM 6701 C CA . ILE A 1 30 ? -14.424 7.317 12.788 1.00 0.00 30 ILE A CA 10
ATOM 6702 C C . ILE A 1 30 ? -14.331 7.771 11.288 1.00 0.00 30 ILE A C 10
ATOM 6703 O O . ILE A 1 30 ? -15.367 8.153 10.736 1.00 0.00 30 ILE A O 10
ATOM 6719 N N . GLY A 1 31 ? -13.149 7.734 10.646 1.00 0.00 31 GLY A N 10
ATOM 6720 C CA . GLY A 1 31 ? -12.958 8.249 9.263 1.00 0.00 31 GLY A CA 10
ATOM 6721 C C . GLY A 1 31 ? -11.725 9.158 9.061 1.00 0.00 31 GLY A C 10
ATOM 6722 O O . GLY A 1 31 ? -11.018 9.011 8.062 1.00 0.00 31 GLY A O 10
ATOM 6726 N N . THR A 1 32 ? -11.508 10.107 9.987 1.00 0.00 32 THR A N 10
ATOM 6727 C CA . THR A 1 32 ? -10.299 10.988 10.007 1.00 0.00 32 THR A CA 10
ATOM 6728 C C . THR A 1 32 ? -9.318 10.495 11.121 1.00 0.00 32 THR A C 10
ATOM 6729 O O . THR A 1 32 ? -9.681 9.709 12.003 1.00 0.00 32 THR A O 10
ATOM 6740 N N . ASN A 1 33 ? -8.050 10.977 11.060 1.00 0.00 33 ASN A N 10
ATOM 6741 C CA . ASN A 1 33 ? -6.917 10.583 11.963 1.00 0.00 33 ASN A CA 10
ATOM 6742 C C . ASN A 1 33 ? -6.557 9.113 11.620 1.00 0.00 33 ASN A C 10
ATOM 6743 O O . ASN A 1 33 ? -6.899 8.178 12.356 1.00 0.00 33 ASN A O 10
ATOM 6754 N N . CYS A 1 34 ? -5.868 8.926 10.472 1.00 0.00 34 CYS A N 10
ATOM 6755 C CA . CYS A 1 34 ? -5.669 7.557 9.923 1.00 0.00 34 CYS A CA 10
ATOM 6756 C C . CYS A 1 34 ? -4.669 6.708 10.777 1.00 0.00 34 CYS A C 10
ATOM 6757 O O . CYS A 1 34 ? -3.979 7.224 11.662 1.00 0.00 34 CYS A O 10
ATOM 6764 N N . GLU A 1 35 ? -4.611 5.386 10.487 1.00 0.00 35 GLU A N 10
ATOM 6765 C CA . GLU A 1 35 ? -3.543 4.498 11.065 1.00 0.00 35 GLU A CA 10
ATOM 6766 C C . GLU A 1 35 ? -2.912 3.608 9.935 1.00 0.00 35 GLU A C 10
ATOM 6767 O O . GLU A 1 35 ? -3.386 3.553 8.796 1.00 0.00 35 GLU A O 10
ATOM 6780 N N . CYS A 1 36 ? -1.811 2.900 10.277 1.00 0.00 36 CYS A N 10
ATOM 6781 C CA . CYS A 1 36 ? -0.967 2.166 9.285 1.00 0.00 36 CYS A CA 10
ATOM 6782 C C . CYS A 1 36 ? -1.642 0.789 9.003 1.00 0.00 36 CYS A C 10
ATOM 6783 O O . CYS A 1 36 ? -2.023 0.067 9.933 1.00 0.00 36 CYS A O 10
ATOM 6790 N N . THR A 1 37 ? -1.749 0.414 7.712 1.00 0.00 37 THR A N 10
ATOM 6791 C CA . THR A 1 37 ? -2.205 -0.953 7.325 1.00 0.00 37 THR A CA 10
ATOM 6792 C C . THR A 1 37 ? -0.921 -1.813 7.039 1.00 0.00 37 THR A C 10
ATOM 6793 O O . THR A 1 37 ? -0.148 -1.446 6.145 1.00 0.00 37 THR A O 10
ATOM 6804 N N . PRO A 1 38 ? -0.661 -2.957 7.743 1.00 0.00 38 PRO A N 10
ATOM 6805 C CA . PRO A 1 38 ? 0.571 -3.778 7.542 1.00 0.00 38 PRO A CA 10
ATOM 6806 C C . PRO A 1 38 ? 0.530 -4.832 6.377 1.00 0.00 38 PRO A C 10
ATOM 6807 O O . PRO A 1 38 ? 1.222 -5.851 6.465 1.00 0.00 38 PRO A O 10
ATOM 6818 N N . ARG A 1 39 ? -0.262 -4.605 5.299 1.00 0.00 39 ARG A N 10
ATOM 6819 C CA . ARG A 1 39 ? -0.577 -5.598 4.209 1.00 0.00 39 ARG A CA 10
ATOM 6820 C C . ARG A 1 39 ? -1.054 -7.004 4.755 1.00 0.00 39 ARG A C 10
ATOM 6821 O O . ARG A 1 39 ? -0.681 -8.053 4.217 1.00 0.00 39 ARG A O 10
ATOM 6841 N N . LEU A 1 40 ? -1.902 -7.020 5.807 1.00 0.00 40 LEU A N 10
ATOM 6842 C CA . LEU A 1 40 ? -2.348 -8.261 6.503 1.00 0.00 40 LEU A CA 10
ATOM 6843 C C . LEU A 1 40 ? -3.767 -8.009 7.098 1.00 0.00 40 LEU A C 10
ATOM 6844 O O . LEU A 1 40 ? -4.725 -8.656 6.664 1.00 0.00 40 LEU A O 10
ATOM 6860 N N . ILE A 1 41 ? -3.890 -7.105 8.092 1.00 0.00 41 ILE A N 10
ATOM 6861 C CA . ILE A 1 41 ? -5.145 -6.875 8.866 1.00 0.00 41 ILE A CA 10
ATOM 6862 C C . ILE A 1 41 ? -5.315 -5.327 8.962 1.00 0.00 41 ILE A C 10
ATOM 6863 O O . ILE A 1 41 ? -4.559 -4.630 9.645 1.00 0.00 41 ILE A O 10
ATOM 6879 N N . MET A 1 42 ? -6.314 -4.800 8.232 1.00 0.00 42 MET A N 10
ATOM 6880 C CA . MET A 1 42 ? -6.505 -3.335 8.040 1.00 0.00 42 MET A CA 10
ATOM 6881 C C . MET A 1 42 ? -7.543 -2.773 9.062 1.00 0.00 42 MET A C 10
ATOM 6882 O O . MET A 1 42 ? -8.593 -3.377 9.306 1.00 0.00 42 MET A O 10
ATOM 6896 N N . GLU A 1 43 ? -7.207 -1.596 9.646 1.00 0.00 43 GLU A N 10
ATOM 6897 C CA . GLU A 1 43 ? -7.981 -0.857 10.701 1.00 0.00 43 GLU A CA 10
ATOM 6898 C C . GLU A 1 43 ? -8.002 -1.669 12.040 1.00 0.00 43 GLU A C 10
ATOM 6899 O O . GLU A 1 43 ? -8.227 -2.884 12.089 1.00 0.00 43 GLU A O 10
ATOM 6912 N N . GLY A 1 44 ? -7.751 -0.934 13.130 1.00 0.00 44 GLY A N 10
ATOM 6913 C CA . GLY A 1 44 ? -7.618 -1.518 14.481 1.00 0.00 44 GLY A CA 10
ATOM 6914 C C . GLY A 1 44 ? -7.018 -0.477 15.439 1.00 0.00 44 GLY A C 10
ATOM 6915 O O . GLY A 1 44 ? -5.846 -0.120 15.298 1.00 0.00 44 GLY A O 10
ATOM 6919 N N . LEU A 1 45 ? -7.834 0.011 16.388 1.00 0.00 45 LEU A N 10
ATOM 6920 C CA . LEU A 1 45 ? -7.475 1.160 17.269 1.00 0.00 45 LEU A CA 10
ATOM 6921 C C . LEU A 1 45 ? -7.457 0.748 18.777 1.00 0.00 45 LEU A C 10
ATOM 6922 O O . LEU A 1 45 ? -7.926 -0.327 19.167 1.00 0.00 45 LEU A O 10
ATOM 6938 N N . SER A 1 46 ? -6.919 1.666 19.619 1.00 0.00 46 SER A N 10
ATOM 6939 C CA . SER A 1 46 ? -6.919 1.616 21.120 1.00 0.00 46 SER A CA 10
ATOM 6940 C C . SER A 1 46 ? -5.958 0.489 21.606 1.00 0.00 46 SER A C 10
ATOM 6941 O O . SER A 1 46 ? -6.239 -0.706 21.457 1.00 0.00 46 SER A O 10
ATOM 6949 N N . PHE A 1 47 ? -4.804 0.900 22.168 1.00 0.00 47 PHE A N 10
ATOM 6950 C CA . PHE A 1 47 ? -3.714 -0.036 22.564 1.00 0.00 47 PHE A CA 10
ATOM 6951 C C . PHE A 1 47 ? -3.117 0.473 23.903 1.00 0.00 47 PHE A C 10
ATOM 6952 O O . PHE A 1 47 ? -2.528 1.560 23.965 1.00 0.00 47 PHE A O 10
ATOM 6969 N N . ALA A 1 48 ? -3.270 -0.334 24.970 1.00 0.00 48 ALA A N 10
ATOM 6970 C CA . ALA A 1 48 ? -2.757 0.003 26.320 1.00 0.00 48 ALA A CA 10
ATOM 6971 C C . ALA A 1 48 ? -1.343 -0.590 26.500 1.00 0.00 48 ALA A C 10
ATOM 6972 O O . ALA A 1 48 ? -1.105 -1.794 26.611 1.00 0.00 48 ALA A O 10
ATOM 6981 N N . GLU A 1 1 ? 13.528 3.948 11.649 1.00 0.00 1 GLU A N 11
ATOM 6982 C CA . GLU A 1 1 ? 12.618 5.014 11.178 1.00 0.00 1 GLU A CA 11
ATOM 6983 C C . GLU A 1 1 ? 13.459 6.304 10.960 1.00 0.00 1 GLU A C 11
ATOM 6984 O O . GLU A 1 1 ? 13.971 6.896 11.918 1.00 0.00 1 GLU A O 11
ATOM 6999 N N . ASP A 1 2 ? 13.573 6.743 9.691 1.00 0.00 2 ASP A N 11
ATOM 7000 C CA . ASP A 1 2 ? 14.287 8.000 9.329 1.00 0.00 2 ASP A CA 11
ATOM 7001 C C . ASP A 1 2 ? 13.278 9.193 9.376 1.00 0.00 2 ASP A C 11
ATOM 7002 O O . ASP A 1 2 ? 13.346 9.998 10.310 1.00 0.00 2 ASP A O 11
ATOM 7012 N N . ASN A 1 3 ? 12.363 9.298 8.395 1.00 0.00 3 ASN A N 11
ATOM 7013 C CA . ASN A 1 3 ? 11.210 10.245 8.436 1.00 0.00 3 ASN A CA 11
ATOM 7014 C C . ASN A 1 3 ? 10.089 9.604 7.584 1.00 0.00 3 ASN A C 11
ATOM 7015 O O . ASN A 1 3 ? 9.825 9.872 6.408 1.00 0.00 3 ASN A O 11
ATOM 7026 N N . CYS A 1 4 ? 9.493 8.693 8.331 1.00 0.00 4 CYS A N 11
ATOM 7027 C CA . CYS A 1 4 ? 8.511 7.700 7.834 1.00 0.00 4 CYS A CA 11
ATOM 7028 C C . CYS A 1 4 ? 7.618 7.183 9.016 1.00 0.00 4 CYS A C 11
ATOM 7029 O O . CYS A 1 4 ? 7.803 7.560 10.181 1.00 0.00 4 CYS A O 11
ATOM 7036 N N . IL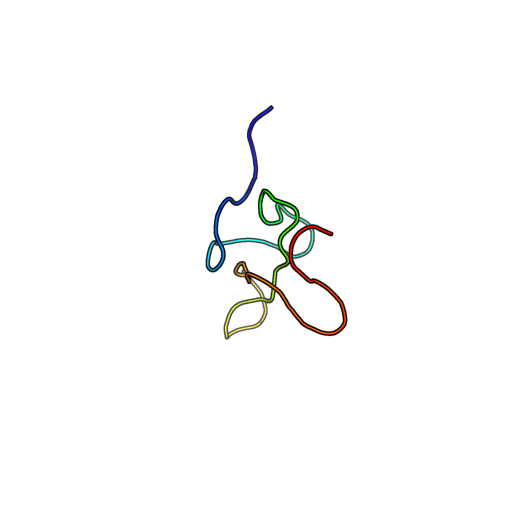E A 1 5 ? 6.623 6.311 8.694 1.00 0.00 5 ILE A N 11
ATOM 7037 C CA . ILE A 1 5 ? 5.790 5.645 9.767 1.00 0.00 5 ILE A CA 11
ATOM 7038 C C . ILE A 1 5 ? 6.211 4.162 9.709 1.00 0.00 5 ILE A C 11
ATOM 7039 O O . ILE A 1 5 ? 5.707 3.382 8.906 1.00 0.00 5 ILE A O 11
ATOM 7055 N N . ALA A 1 6 ? 7.136 3.717 10.565 1.00 0.00 6 ALA A N 11
ATOM 7056 C CA . ALA A 1 6 ? 7.632 2.304 10.486 1.00 0.00 6 ALA A CA 11
ATOM 7057 C C . ALA A 1 6 ? 6.640 1.229 11.096 1.00 0.00 6 ALA A C 11
ATOM 7058 O O . ALA A 1 6 ? 7.028 0.094 11.391 1.00 0.00 6 ALA A O 11
ATOM 7065 N N . GLU A 1 7 ? 5.364 1.616 11.257 1.00 0.00 7 GLU A N 11
ATOM 7066 C CA . GLU A 1 7 ? 4.313 0.861 11.979 1.00 0.00 7 GLU A CA 11
ATOM 7067 C C . GLU A 1 7 ? 3.232 0.301 11.038 1.00 0.00 7 GLU A C 11
ATOM 7068 O O . GLU A 1 7 ? 2.932 0.845 9.978 1.00 0.00 7 GLU A O 11
ATOM 7081 N N . ASP A 1 8 ? 2.658 -0.828 11.494 1.00 0.00 8 ASP A N 11
ATOM 7082 C CA . ASP A 1 8 ? 1.429 -1.452 10.885 1.00 0.00 8 ASP A CA 11
ATOM 7083 C C . ASP A 1 8 ? 0.036 -1.143 11.452 1.00 0.00 8 ASP A C 11
ATOM 7084 O O . ASP A 1 8 ? -0.999 -1.528 10.917 1.00 0.00 8 ASP A O 11
ATOM 7094 N N . TYR A 1 9 ? 0.132 -0.428 12.515 1.00 0.00 9 TYR A N 11
ATOM 7095 C CA . TYR A 1 9 ? -0.976 0.274 13.209 1.00 0.00 9 TYR A CA 11
ATOM 7096 C C . TYR A 1 9 ? -0.419 1.601 13.840 1.00 0.00 9 TYR A C 11
ATOM 7097 O O . TYR A 1 9 ? -0.763 1.968 14.968 1.00 0.00 9 TYR A O 11
ATOM 7115 N N . GLY A 1 10 ? 0.384 2.359 13.051 1.00 0.00 10 GLY A N 11
ATOM 7116 C CA . GLY A 1 10 ? 0.813 3.743 13.391 1.00 0.00 10 GLY A CA 11
ATOM 7117 C C . GLY A 1 10 ? -0.284 4.785 13.175 1.00 0.00 10 GLY A C 11
ATOM 7118 O O . GLY A 1 10 ? -1.352 4.479 12.655 1.00 0.00 10 GLY A O 11
ATOM 7122 N N . LYS A 1 11 ? -0.010 6.027 13.572 1.00 0.00 11 LYS A N 11
ATOM 7123 C CA . LYS A 1 11 ? -0.898 7.171 13.199 1.00 0.00 11 LYS A CA 11
ATOM 7124 C C . LYS A 1 11 ? -0.310 7.795 11.900 1.00 0.00 11 LYS A C 11
ATOM 7125 O O . LYS A 1 11 ? 0.879 8.120 11.815 1.00 0.00 11 LYS A O 11
ATOM 7143 N N . CYS A 1 12 ? -1.194 7.957 10.922 1.00 0.00 12 CYS A N 11
ATOM 7144 C CA . CYS A 1 12 ? -0.871 8.494 9.571 1.00 0.00 12 CYS A CA 11
ATOM 7145 C C . CYS A 1 12 ? -1.981 9.461 9.082 1.00 0.00 12 CYS A C 11
ATOM 7146 O O . CYS A 1 12 ? -3.018 9.662 9.728 1.00 0.00 12 CYS A O 11
ATOM 7153 N N . THR A 1 13 ? -1.749 10.059 7.898 1.00 0.00 13 THR A N 11
ATOM 7154 C CA . THR A 1 13 ? -2.826 10.828 7.192 1.00 0.00 13 THR A CA 11
ATOM 7155 C C . THR A 1 13 ? -2.583 10.645 5.659 1.00 0.00 13 THR A C 11
ATOM 7156 O O . THR A 1 13 ? -1.468 10.452 5.154 1.00 0.00 13 THR A O 11
ATOM 7167 N N . TRP A 1 14 ? -3.705 10.799 4.932 1.00 0.00 14 TRP A N 11
ATOM 7168 C CA . TRP A 1 14 ? -3.708 10.896 3.441 1.00 0.00 14 TRP A CA 11
ATOM 7169 C C . TRP A 1 14 ? -3.354 12.373 3.086 1.00 0.00 14 TRP A C 11
ATOM 7170 O O . TRP A 1 14 ? -4.165 13.291 3.252 1.00 0.00 14 TRP A O 11
ATOM 7191 N N . GLY A 1 15 ? -2.105 12.564 2.635 1.00 0.00 15 GLY A N 11
ATOM 7192 C CA . GLY A 1 15 ? -1.487 13.910 2.492 1.00 0.00 15 GLY A CA 11
ATOM 7193 C C . GLY A 1 15 ? -0.210 14.015 3.373 1.00 0.00 15 GLY A C 11
ATOM 7194 O O . GLY A 1 15 ? 0.848 14.436 2.899 1.00 0.00 15 GLY A O 11
ATOM 7198 N N . GLY A 1 16 ? -0.336 13.603 4.651 1.00 0.00 16 GLY A N 11
ATOM 7199 C CA . GLY A 1 16 ? 0.782 13.396 5.593 1.00 0.00 16 GLY A CA 11
ATOM 7200 C C . GLY A 1 16 ? 1.703 12.214 5.235 1.00 0.00 16 GLY A C 11
ATOM 7201 O O . GLY A 1 16 ? 1.760 11.733 4.096 1.00 0.00 16 GLY A O 11
ATOM 7205 N N . THR A 1 17 ? 2.419 11.747 6.263 1.00 0.00 17 THR A N 11
ATOM 7206 C CA . THR A 1 17 ? 3.342 10.579 6.124 1.00 0.00 17 THR A CA 11
ATOM 7207 C C . THR A 1 17 ? 2.472 9.277 5.980 1.00 0.00 17 THR A C 11
ATOM 7208 O O . THR A 1 17 ? 1.385 9.125 6.562 1.00 0.00 17 THR A O 11
ATOM 7219 N N . LYS A 1 18 ? 3.030 8.359 5.181 1.00 0.00 18 LYS A N 11
ATOM 7220 C CA . LYS A 1 18 ? 2.553 6.953 5.050 1.00 0.00 18 LYS A CA 11
ATOM 7221 C C . LYS A 1 18 ? 3.699 6.063 5.599 1.00 0.00 18 LYS A C 11
ATOM 7222 O O . LYS A 1 18 ? 4.771 6.499 6.060 1.00 0.00 18 LYS A O 11
ATOM 7240 N N . CYS A 1 19 ? 3.430 4.754 5.595 1.00 0.00 19 CYS A N 11
ATOM 7241 C CA . CYS A 1 19 ? 4.342 3.827 6.313 1.00 0.00 19 CYS A CA 11
ATOM 7242 C C . CYS A 1 19 ? 5.573 3.503 5.413 1.00 0.00 19 CYS A C 11
ATOM 7243 O O . CYS A 1 19 ? 5.582 3.427 4.181 1.00 0.00 19 CYS A O 11
ATOM 7250 N N . CYS A 1 20 ? 6.638 3.451 6.229 1.00 0.00 20 CYS A N 11
ATOM 7251 C CA . CYS A 1 20 ? 8.068 3.498 5.879 1.00 0.00 20 CYS A CA 11
ATOM 7252 C C . CYS A 1 20 ? 8.519 2.604 4.687 1.00 0.00 20 CYS A C 11
ATOM 7253 O O . CYS A 1 20 ? 9.140 3.130 3.760 1.00 0.00 20 CYS A O 11
ATOM 7260 N N . ARG A 1 21 ? 8.242 1.288 4.727 1.00 0.00 21 ARG A N 11
ATOM 7261 C CA . ARG A 1 21 ? 8.692 0.318 3.674 1.00 0.00 21 ARG A CA 11
ATOM 7262 C C . ARG A 1 21 ? 7.660 0.088 2.522 1.00 0.00 21 ARG A C 11
ATOM 7263 O O . ARG A 1 21 ? 7.548 -0.995 1.938 1.00 0.00 21 ARG A O 11
ATOM 7283 N N . GLY A 1 22 ? 6.957 1.166 2.184 1.00 0.00 22 GLY A N 11
ATOM 7284 C CA . GLY A 1 22 ? 5.909 1.193 1.137 1.00 0.00 22 GLY A CA 11
ATOM 7285 C C . GLY A 1 22 ? 4.604 0.484 1.521 1.00 0.00 22 GLY A C 11
ATOM 7286 O O . GLY A 1 22 ? 4.212 -0.521 0.922 1.00 0.00 22 GLY A O 11
ATOM 7290 N N . ARG A 1 23 ? 3.978 1.055 2.546 1.00 0.00 23 ARG A N 11
ATOM 7291 C CA . ARG A 1 23 ? 2.827 0.450 3.248 1.00 0.00 23 ARG A CA 11
ATOM 7292 C C . ARG A 1 23 ? 1.628 1.462 3.193 1.00 0.00 23 ARG A C 11
ATOM 7293 O O . ARG A 1 23 ? 1.789 2.598 3.678 1.00 0.00 23 ARG A O 11
ATOM 7313 N N . PRO A 1 24 ? 0.418 1.089 2.673 1.00 0.00 24 PRO A N 11
ATOM 7314 C CA . PRO A 1 24 ? -0.759 1.989 2.628 1.00 0.00 24 PRO A CA 11
ATOM 7315 C C . PRO A 1 24 ? -1.479 2.149 4.004 1.00 0.00 24 PRO A C 11
ATOM 7316 O O . PRO A 1 24 ? -1.277 1.377 4.952 1.00 0.00 24 PRO A O 11
ATOM 7327 N N . CYS A 1 25 ? -2.334 3.181 4.063 1.00 0.00 25 CYS A N 11
ATOM 7328 C CA . CYS A 1 25 ? -3.122 3.519 5.272 1.00 0.00 25 CYS A CA 11
ATOM 7329 C C . CYS A 1 25 ? -4.641 3.356 4.962 1.00 0.00 25 CYS A C 11
ATOM 7330 O O . CYS A 1 25 ? -5.141 3.579 3.854 1.00 0.00 25 CYS A O 11
ATOM 7337 N N . ARG A 1 26 ? -5.350 2.961 6.027 1.00 0.00 26 ARG A N 11
ATOM 7338 C CA . ARG A 1 26 ? -6.826 2.828 6.070 1.00 0.00 26 ARG A CA 11
ATOM 7339 C C . ARG A 1 26 ? -7.240 3.538 7.382 1.00 0.00 26 ARG A C 11
ATOM 7340 O O . ARG A 1 26 ? -6.678 3.248 8.453 1.00 0.00 26 ARG A O 11
ATOM 7360 N N . CYS A 1 27 ? -8.198 4.492 7.329 1.00 0.00 27 CYS A N 11
ATOM 7361 C CA . CYS A 1 27 ? -8.429 5.359 8.511 1.00 0.00 27 CYS A CA 11
ATOM 7362 C C . CYS A 1 27 ? -9.173 4.639 9.689 1.00 0.00 27 CYS A C 11
ATOM 7363 O O . CYS A 1 27 ? -9.740 3.549 9.590 1.00 0.00 27 CYS A O 11
ATOM 7370 N N . SER A 1 28 ? -9.136 5.370 10.822 1.00 0.00 28 SER A N 11
ATOM 7371 C CA . SER A 1 28 ? -9.908 5.120 12.069 1.00 0.00 28 SER A CA 11
ATOM 7372 C C . SER A 1 28 ? -11.454 4.962 11.864 1.00 0.00 28 SER A C 11
ATOM 7373 O O . SER A 1 28 ? -12.005 5.045 10.761 1.00 0.00 28 SER A O 11
ATOM 7381 N N . MET A 1 29 ? -12.136 4.702 12.988 1.00 0.00 29 MET A N 11
ATOM 7382 C CA . MET A 1 29 ? -13.591 4.363 13.053 1.00 0.00 29 MET A CA 11
ATOM 7383 C C . MET A 1 29 ? -14.565 5.459 12.533 1.00 0.00 29 MET A C 11
ATOM 7384 O O . MET A 1 29 ? -15.563 5.150 11.879 1.00 0.00 29 MET A O 11
ATOM 7398 N N . ILE A 1 30 ? -14.233 6.718 12.831 1.00 0.00 30 ILE A N 11
ATOM 7399 C CA . ILE A 1 30 ? -15.024 7.921 12.418 1.00 0.00 30 ILE A CA 11
ATOM 7400 C C . ILE A 1 30 ? -14.810 8.164 10.881 1.00 0.00 30 ILE A C 11
ATOM 7401 O O . ILE A 1 30 ? -15.801 8.305 10.158 1.00 0.00 30 ILE A O 11
ATOM 7417 N N . GLY A 1 31 ? -13.553 8.231 10.414 1.00 0.00 31 GLY A N 11
ATOM 7418 C CA . GLY A 1 31 ? -13.240 8.522 8.992 1.00 0.00 31 GLY A CA 11
ATOM 7419 C C . GLY A 1 31 ? -11.989 9.382 8.729 1.00 0.00 31 GLY A C 11
ATOM 7420 O O . GLY A 1 31 ? -11.249 9.101 7.784 1.00 0.00 31 GLY A O 11
ATOM 7424 N N . THR A 1 32 ? -11.782 10.435 9.537 1.00 0.00 32 THR A N 11
ATOM 7425 C CA . THR A 1 32 ? -10.531 11.253 9.521 1.00 0.00 32 THR A CA 11
ATOM 7426 C C . THR A 1 32 ? -9.563 10.738 10.638 1.00 0.00 32 THR A C 11
ATOM 7427 O O . THR A 1 32 ? -9.958 9.985 11.536 1.00 0.00 32 THR A O 11
ATOM 7438 N N . ASN A 1 33 ? -8.277 11.165 10.559 1.00 0.00 33 ASN A N 11
ATOM 7439 C CA . ASN A 1 33 ? -7.160 10.772 11.480 1.00 0.00 33 ASN A CA 11
ATOM 7440 C C . ASN A 1 33 ? -6.829 9.279 11.210 1.00 0.00 33 ASN A C 11
ATOM 7441 O O . ASN A 1 33 ? -7.144 8.400 12.018 1.00 0.00 33 ASN A O 11
ATOM 7452 N N . CYS A 1 34 ? -6.188 9.000 10.051 1.00 0.00 34 CYS A N 11
ATOM 7453 C CA . CYS A 1 34 ? -5.993 7.590 9.614 1.00 0.00 34 CYS A CA 11
ATOM 7454 C C . CYS A 1 34 ? -4.948 6.820 10.479 1.00 0.00 34 CYS A C 11
ATOM 7455 O O . CYS A 1 34 ? -4.177 7.404 11.248 1.00 0.00 34 CYS A O 11
ATOM 7462 N N . GLU A 1 35 ? -4.944 5.477 10.307 1.00 0.00 35 GLU A N 11
ATOM 7463 C CA . GLU A 1 35 ? -3.858 4.617 10.868 1.00 0.00 35 GLU A CA 11
ATOM 7464 C C . GLU A 1 35 ? -3.246 3.749 9.718 1.00 0.00 35 GLU A C 11
ATOM 7465 O O . GLU A 1 35 ? -3.779 3.635 8.609 1.00 0.00 35 GLU A O 11
ATOM 7478 N N . CYS A 1 36 ? -2.092 3.130 10.024 1.00 0.00 36 CYS A N 11
ATOM 7479 C CA . CYS A 1 36 ? -1.330 2.272 9.064 1.00 0.00 36 CYS A CA 11
ATOM 7480 C C . CYS A 1 36 ? -1.930 0.838 9.098 1.00 0.00 36 CYS A C 11
ATOM 7481 O O . CYS A 1 36 ? -2.596 0.429 10.058 1.00 0.00 36 CYS A O 11
ATOM 7488 N N . THR A 1 37 ? -1.745 0.092 7.992 1.00 0.00 37 THR A N 11
ATOM 7489 C CA . THR A 1 37 ? -2.252 -1.307 7.884 1.00 0.00 37 THR A CA 11
ATOM 7490 C C . THR A 1 37 ? -1.305 -2.104 6.916 1.00 0.00 37 THR A C 11
ATOM 7491 O O . THR A 1 37 ? -0.951 -1.591 5.847 1.00 0.00 37 THR A O 11
ATOM 7502 N N . PRO A 1 38 ? -0.910 -3.375 7.230 1.00 0.00 38 PRO A N 11
ATOM 7503 C CA . PRO A 1 38 ? -0.064 -4.213 6.350 1.00 0.00 38 PRO A CA 11
ATOM 7504 C C . PRO A 1 38 ? -0.875 -4.836 5.173 1.00 0.00 38 PRO A C 11
ATOM 7505 O O . PRO A 1 38 ? -1.922 -5.453 5.402 1.00 0.00 38 PRO A O 11
ATOM 7516 N N . ARG A 1 39 ? -0.401 -4.653 3.925 1.00 0.00 39 ARG A N 11
ATOM 7517 C CA . ARG A 1 39 ? -1.171 -5.053 2.716 1.00 0.00 39 ARG A CA 11
ATOM 7518 C C . ARG A 1 39 ? -0.883 -6.551 2.388 1.00 0.00 39 ARG A C 11
ATOM 7519 O O . ARG A 1 39 ? 0.123 -6.900 1.760 1.00 0.00 39 ARG A O 11
ATOM 7539 N N . LEU A 1 40 ? -1.800 -7.421 2.846 1.00 0.00 40 LEU A N 11
ATOM 7540 C CA . LEU A 1 40 ? -1.750 -8.888 2.603 1.00 0.00 40 LEU A CA 11
ATOM 7541 C C . LEU A 1 40 ? -3.214 -9.410 2.732 1.00 0.00 40 LEU A C 11
ATOM 7542 O O . LEU A 1 40 ? -3.810 -9.789 1.720 1.00 0.00 40 LEU A O 11
ATOM 7558 N N . ILE A 1 41 ? -3.783 -9.411 3.955 1.00 0.00 41 ILE A N 11
ATOM 7559 C CA . ILE A 1 41 ? -5.185 -9.835 4.227 1.00 0.00 41 ILE A CA 11
ATOM 7560 C C . ILE A 1 41 ? -6.051 -8.528 4.330 1.00 0.00 41 ILE A C 11
ATOM 7561 O O . ILE A 1 41 ? -5.716 -7.589 5.064 1.00 0.00 41 ILE A O 11
ATOM 7577 N N . MET A 1 42 ? -7.162 -8.474 3.569 1.00 0.00 42 MET A N 11
ATOM 7578 C CA . MET A 1 42 ? -8.084 -7.304 3.550 1.00 0.00 42 MET A CA 11
ATOM 7579 C C . MET A 1 42 ? -8.921 -7.265 4.872 1.00 0.00 42 MET A C 11
ATOM 7580 O O . MET A 1 42 ? -9.578 -8.241 5.251 1.00 0.00 42 MET A O 11
ATOM 7594 N N . GLU A 1 43 ? -8.824 -6.130 5.587 1.00 0.00 43 GLU A N 11
ATOM 7595 C CA . GLU A 1 43 ? -9.317 -6.000 6.987 1.00 0.00 43 GLU A CA 11
ATOM 7596 C C . GLU A 1 43 ? -10.163 -4.699 7.157 1.00 0.00 43 GLU A C 11
ATOM 7597 O O . GLU A 1 43 ? -10.003 -3.712 6.427 1.00 0.00 43 GLU A O 11
ATOM 7610 N N . GLY A 1 44 ? -11.056 -4.712 8.166 1.00 0.00 44 GLY A N 11
ATOM 7611 C CA . GLY A 1 44 ? -11.961 -3.576 8.458 1.00 0.00 44 GLY A CA 11
ATOM 7612 C C . GLY A 1 44 ? -11.318 -2.395 9.223 1.00 0.00 44 GLY A C 11
ATOM 7613 O O . GLY A 1 44 ? -10.122 -2.121 9.082 1.00 0.00 44 GLY A O 11
ATOM 7617 N N . LEU A 1 45 ? -12.166 -1.663 9.984 1.00 0.00 45 LEU A N 11
ATOM 7618 C CA . LEU A 1 45 ? -11.843 -0.361 10.662 1.00 0.00 45 LEU A CA 11
ATOM 7619 C C . LEU A 1 45 ? -11.416 0.686 9.581 1.00 0.00 45 LEU A C 11
ATOM 7620 O O . LEU A 1 45 ? -10.240 0.769 9.210 1.00 0.00 45 LEU A O 11
ATOM 7636 N N . SER A 1 46 ? -12.407 1.416 9.031 1.00 0.00 46 SER A N 11
ATOM 7637 C CA . SER A 1 46 ? -12.246 2.116 7.728 1.00 0.00 46 SER A CA 11
ATOM 7638 C C . SER A 1 46 ? -12.896 3.528 7.784 1.00 0.00 46 SER A C 11
ATOM 7639 O O . SER A 1 46 ? -12.154 4.511 7.877 1.00 0.00 46 SER A O 11
ATOM 7647 N N . PHE A 1 47 ? -14.234 3.655 7.682 1.00 0.00 47 PHE A N 11
ATOM 7648 C CA . PHE A 1 47 ? -14.914 4.967 7.522 1.00 0.00 47 PHE A CA 11
ATOM 7649 C C . PHE A 1 47 ? -16.407 4.794 7.923 1.00 0.00 47 PHE A C 11
ATOM 7650 O O . PHE A 1 47 ? -17.126 3.971 7.343 1.00 0.00 47 PHE A O 11
ATOM 7667 N N . ALA A 1 48 ? -16.873 5.624 8.874 1.00 0.00 48 ALA A N 11
ATOM 7668 C CA . ALA A 1 48 ? -18.314 5.750 9.203 1.00 0.00 48 ALA A CA 11
ATOM 7669 C C . ALA A 1 48 ? -18.854 7.048 8.566 1.00 0.00 48 ALA A C 11
ATOM 7670 O O . ALA A 1 48 ? -18.559 8.182 8.947 1.00 0.00 48 ALA A O 11
ATOM 7679 N N . GLU A 1 1 ? 7.079 17.410 11.254 1.00 0.00 1 GLU A N 12
ATOM 7680 C CA . GLU A 1 1 ? 8.035 16.392 10.757 1.00 0.00 1 GLU A CA 12
ATOM 7681 C C . GLU A 1 1 ? 7.259 15.080 10.457 1.00 0.00 1 GLU A C 12
ATOM 7682 O O . GLU A 1 1 ? 6.471 14.592 11.276 1.00 0.00 1 GLU A O 12
ATOM 7697 N N . ASP A 1 2 ? 7.540 14.489 9.281 1.00 0.00 2 ASP A N 12
ATOM 7698 C CA . ASP A 1 2 ? 6.930 13.197 8.850 1.00 0.00 2 ASP A CA 12
ATOM 7699 C C . ASP A 1 2 ? 7.627 11.991 9.558 1.00 0.00 2 ASP A C 12
ATOM 7700 O O . ASP A 1 2 ? 6.954 11.271 10.300 1.00 0.00 2 ASP A O 12
ATOM 7710 N N . ASN A 1 3 ? 8.946 11.777 9.326 1.00 0.00 3 ASN A N 12
ATOM 7711 C CA . ASN A 1 3 ? 9.789 10.652 9.895 1.00 0.00 3 ASN A CA 12
ATOM 7712 C C . ASN A 1 3 ? 9.328 9.188 9.528 1.00 0.00 3 ASN A C 12
ATOM 7713 O O . ASN A 1 3 ? 9.741 8.209 10.157 1.00 0.00 3 ASN A O 12
ATOM 7724 N N . CYS A 1 4 ? 8.505 9.078 8.480 1.00 0.00 4 CYS A N 12
ATOM 7725 C CA . CYS A 1 4 ? 7.780 7.863 7.992 1.00 0.00 4 CYS A CA 12
ATOM 7726 C C . CYS A 1 4 ? 6.881 7.193 9.104 1.00 0.00 4 CYS A C 12
ATOM 7727 O O . CYS A 1 4 ? 6.964 7.525 10.293 1.00 0.00 4 CYS A O 12
ATOM 7734 N N . ILE A 1 5 ? 5.990 6.244 8.684 1.00 0.00 5 ILE A N 12
ATOM 7735 C CA . ILE A 1 5 ? 5.177 5.447 9.687 1.00 0.00 5 ILE A CA 12
ATOM 7736 C C . ILE A 1 5 ? 5.744 4.016 9.619 1.00 0.00 5 ILE A C 12
ATOM 7737 O O . ILE A 1 5 ? 5.327 3.186 8.805 1.00 0.00 5 ILE A O 12
ATOM 7753 N N . ALA A 1 6 ? 6.703 3.697 10.493 1.00 0.00 6 ALA A N 12
ATOM 7754 C CA . ALA A 1 6 ? 7.338 2.344 10.465 1.00 0.00 6 ALA A CA 12
ATOM 7755 C C . ALA A 1 6 ? 6.484 1.221 11.179 1.00 0.00 6 ALA A C 12
ATOM 7756 O O . ALA A 1 6 ? 7.007 0.173 11.570 1.00 0.00 6 ALA A O 12
ATOM 7763 N N . GLU A 1 7 ? 5.173 1.473 11.340 1.00 0.00 7 GLU A N 12
ATOM 7764 C CA . GLU A 1 7 ? 4.241 0.673 12.171 1.00 0.00 7 GLU A CA 12
ATOM 7765 C C . GLU A 1 7 ? 3.061 0.060 11.392 1.00 0.00 7 GLU A C 12
ATOM 7766 O O . GLU A 1 7 ? 2.718 0.468 10.285 1.00 0.00 7 GLU A O 12
ATOM 7779 N N . ASP A 1 8 ? 2.455 -0.940 12.066 1.00 0.00 8 ASP A N 12
ATOM 7780 C CA . ASP A 1 8 ? 1.153 -1.551 11.690 1.00 0.00 8 ASP A CA 12
ATOM 7781 C C . ASP A 1 8 ? 0.213 -0.983 12.776 1.00 0.00 8 ASP A C 12
ATOM 7782 O O . ASP A 1 8 ? 0.373 -1.148 13.992 1.00 0.00 8 ASP A O 12
ATOM 7792 N N . TYR A 1 9 ? -0.763 -0.265 12.227 1.00 0.00 9 TYR A N 12
ATOM 7793 C CA . TYR A 1 9 ? -1.723 0.631 12.951 1.00 0.00 9 TYR A CA 12
ATOM 7794 C C . TYR A 1 9 ? -0.959 1.805 13.694 1.00 0.00 9 TYR A C 12
ATOM 7795 O O . TYR A 1 9 ? -1.332 2.192 14.805 1.00 0.00 9 TYR A O 12
ATOM 7813 N N . GLY A 1 10 ? 0.055 2.425 13.027 1.00 0.00 10 GLY A N 12
ATOM 7814 C CA . GLY A 1 10 ? 0.705 3.681 13.488 1.00 0.00 10 GLY A CA 12
ATOM 7815 C C . GLY A 1 10 ? 0.055 4.921 12.906 1.00 0.00 10 GLY A C 12
ATOM 7816 O O . GLY A 1 10 ? -0.449 4.931 11.786 1.00 0.00 10 GLY A O 12
ATOM 7820 N N . LYS A 1 11 ? 0.095 5.973 13.710 1.00 0.00 11 LYS A N 12
ATOM 7821 C CA . LYS A 1 11 ? -0.675 7.223 13.433 1.00 0.00 11 LYS A CA 12
ATOM 7822 C C . LYS A 1 11 ? -0.063 7.971 12.214 1.00 0.00 11 LYS A C 12
ATOM 7823 O O . LYS A 1 11 ? 1.114 8.333 12.159 1.00 0.00 11 LYS A O 12
ATOM 7841 N N . CYS A 1 12 ? -0.965 8.143 11.248 1.00 0.00 12 CYS A N 12
ATOM 7842 C CA . CYS A 1 12 ? -0.644 8.615 9.876 1.00 0.00 12 CYS A CA 12
ATOM 7843 C C . CYS A 1 12 ? -1.784 9.530 9.355 1.00 0.00 12 CYS A C 12
ATOM 7844 O O . CYS A 1 12 ? -2.667 9.985 10.094 1.00 0.00 12 CYS A O 12
ATOM 7851 N N . THR A 1 13 ? -1.703 9.839 8.051 1.00 0.00 13 THR A N 12
ATOM 7852 C CA . THR A 1 13 ? -2.671 10.759 7.383 1.00 0.00 13 THR A CA 12
ATOM 7853 C C . THR A 1 13 ? -2.815 10.368 5.878 1.00 0.00 13 THR A C 12
ATOM 7854 O O . THR A 1 13 ? -1.868 9.957 5.197 1.00 0.00 13 THR A O 12
ATOM 7865 N N . TRP A 1 14 ? -4.050 10.587 5.378 1.00 0.00 14 TRP A N 12
ATOM 7866 C CA . TRP A 1 14 ? -4.380 10.533 3.920 1.00 0.00 14 TRP A CA 12
ATOM 7867 C C . TRP A 1 14 ? -4.164 11.990 3.427 1.00 0.00 14 TRP A C 12
ATOM 7868 O O . TRP A 1 14 ? -4.918 12.913 3.760 1.00 0.00 14 TRP A O 12
ATOM 7889 N N . GLY A 1 15 ? -3.058 12.171 2.686 1.00 0.00 15 GLY A N 12
ATOM 7890 C CA . GLY A 1 15 ? -2.499 13.514 2.371 1.00 0.00 15 GLY A CA 12
ATOM 7891 C C . GLY A 1 15 ? -1.629 13.825 3.619 1.00 0.00 15 GLY A C 12
ATOM 7892 O O . GLY A 1 15 ? -2.023 14.616 4.481 1.00 0.00 15 GLY A O 12
ATOM 7896 N N . GLY A 1 16 ? -0.491 13.117 3.713 1.00 0.00 16 GLY A N 12
ATOM 7897 C CA . GLY A 1 16 ? 0.298 13.047 4.949 1.00 0.00 16 GLY A CA 12
ATOM 7898 C C . GLY A 1 16 ? 1.573 12.209 4.811 1.00 0.00 16 GLY A C 12
ATOM 7899 O O . GLY A 1 16 ? 2.222 12.141 3.761 1.00 0.00 16 GLY A O 12
ATOM 7903 N N . THR A 1 17 ? 1.868 11.533 5.929 1.00 0.00 17 THR A N 12
ATOM 7904 C CA . THR A 1 17 ? 2.902 10.463 5.972 1.00 0.00 17 THR A CA 12
ATOM 7905 C C . THR A 1 17 ? 2.168 9.120 5.646 1.00 0.00 17 THR A C 12
ATOM 7906 O O . THR A 1 17 ? 1.075 8.818 6.154 1.00 0.00 17 THR A O 12
ATOM 7917 N N . LYS A 1 18 ? 2.852 8.343 4.799 1.00 0.00 18 LYS A N 12
ATOM 7918 C CA . LYS A 1 18 ? 2.510 6.924 4.511 1.00 0.00 18 LYS A CA 12
ATOM 7919 C C . LYS A 1 18 ? 3.579 6.065 5.236 1.00 0.00 18 LYS A C 12
ATOM 7920 O O . LYS A 1 18 ? 4.574 6.518 5.830 1.00 0.00 18 LYS A O 12
ATOM 7938 N N . CYS A 1 19 ? 3.338 4.755 5.186 1.00 0.00 19 CYS A N 12
ATOM 7939 C CA . CYS A 1 19 ? 4.124 3.815 6.026 1.00 0.00 19 CYS A CA 12
ATOM 7940 C C . CYS A 1 19 ? 5.520 3.595 5.340 1.00 0.00 19 CYS A C 12
ATOM 7941 O O . CYS A 1 19 ? 5.704 3.578 4.117 1.00 0.00 19 CYS A O 12
ATOM 7948 N N . CYS A 1 20 ? 6.490 3.554 6.262 1.00 0.00 20 CYS A N 12
ATOM 7949 C CA . CYS A 1 20 ? 7.946 3.703 6.032 1.00 0.00 20 CYS A CA 12
ATOM 7950 C C . CYS A 1 20 ? 8.583 2.869 4.883 1.00 0.00 20 CYS A C 12
ATOM 7951 O O . CYS A 1 20 ? 9.235 3.475 4.028 1.00 0.00 20 CYS A O 12
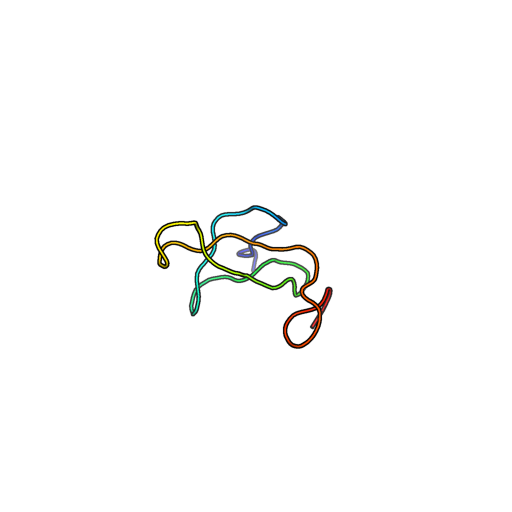ATOM 7958 N N . ARG A 1 21 ? 8.450 1.533 4.874 1.00 0.00 21 ARG A N 12
ATOM 7959 C CA . ARG A 1 21 ? 9.185 0.644 3.909 1.00 0.00 21 ARG A CA 12
ATOM 7960 C C . ARG A 1 21 ? 8.405 0.327 2.594 1.00 0.00 21 ARG A C 12
ATOM 7961 O O . ARG A 1 21 ? 8.506 -0.752 2.001 1.00 0.00 21 ARG A O 12
ATOM 7981 N N . GLY A 1 22 ? 7.656 1.332 2.144 1.00 0.00 22 GLY A N 12
ATOM 7982 C CA . GLY A 1 22 ? 6.724 1.229 0.995 1.00 0.00 22 GLY A CA 12
ATOM 7983 C C . GLY A 1 22 ? 5.476 0.408 1.334 1.00 0.00 22 GLY A C 12
ATOM 7984 O O . GLY A 1 22 ? 5.287 -0.717 0.864 1.00 0.00 22 GLY A O 12
ATOM 7988 N N . ARG A 1 23 ? 4.671 1.030 2.190 1.00 0.00 23 ARG A N 12
ATOM 7989 C CA . ARG A 1 23 ? 3.534 0.374 2.864 1.00 0.00 23 ARG A CA 12
ATOM 7990 C C . ARG A 1 23 ? 2.263 1.296 2.779 1.00 0.00 23 ARG A C 12
ATOM 7991 O O . ARG A 1 23 ? 2.384 2.518 2.987 1.00 0.00 23 ARG A O 12
ATOM 8011 N N . PRO A 1 24 ? 1.023 0.763 2.559 1.00 0.00 24 PRO A N 12
ATOM 8012 C CA . PRO A 1 24 ? -0.221 1.566 2.579 1.00 0.00 24 PRO A CA 12
ATOM 8013 C C . PRO A 1 24 ? -0.707 1.924 4.016 1.00 0.00 24 PRO A C 12
ATOM 8014 O O . PRO A 1 24 ? -0.471 1.198 4.993 1.00 0.00 24 PRO A O 12
ATOM 8025 N N . CYS A 1 25 ? -1.436 3.047 4.086 1.00 0.00 25 CYS A N 12
ATOM 8026 C CA . CYS A 1 25 ? -2.144 3.472 5.318 1.00 0.00 25 CYS A CA 12
ATOM 8027 C C . CYS A 1 25 ? -3.683 3.345 5.076 1.00 0.00 25 CYS A C 12
ATOM 8028 O O . CYS A 1 25 ? -4.195 3.481 3.958 1.00 0.00 25 CYS A O 12
ATOM 8035 N N . ARG A 1 26 ? -4.411 3.082 6.174 1.00 0.00 26 ARG A N 12
ATOM 8036 C CA . ARG A 1 26 ? -5.896 3.139 6.227 1.00 0.00 26 ARG A CA 12
ATOM 8037 C C . ARG A 1 26 ? -6.273 4.364 7.128 1.00 0.00 26 ARG A C 12
ATOM 8038 O O . ARG A 1 26 ? -5.466 5.290 7.280 1.00 0.00 26 ARG A O 12
ATOM 8058 N N . CYS A 1 27 ? -7.464 4.380 7.760 1.00 0.00 27 CYS A N 12
ATOM 8059 C CA . CYS A 1 27 ? -7.757 5.368 8.827 1.00 0.00 27 CYS A CA 12
ATOM 8060 C C . CYS A 1 27 ? -8.439 4.617 10.024 1.00 0.00 27 CYS A C 12
ATOM 8061 O O . CYS A 1 27 ? -8.854 3.452 9.949 1.00 0.00 27 CYS A O 12
ATOM 8068 N N . SER A 1 28 ? -8.583 5.346 11.149 1.00 0.00 28 SER A N 12
ATOM 8069 C CA . SER A 1 28 ? -9.389 4.917 12.333 1.00 0.00 28 SER A CA 12
ATOM 8070 C C . SER A 1 28 ? -10.909 4.711 12.003 1.00 0.00 28 SER A C 12
ATOM 8071 O O . SER A 1 28 ? -11.394 4.939 10.889 1.00 0.00 28 SER A O 12
ATOM 8079 N N . MET A 1 29 ? -11.646 4.244 13.024 1.00 0.00 29 MET A N 12
ATOM 8080 C CA . MET A 1 29 ? -13.090 3.868 12.925 1.00 0.00 29 MET A CA 12
ATOM 8081 C C . MET A 1 29 ? -14.050 5.061 12.619 1.00 0.00 29 MET A C 12
ATOM 8082 O O . MET A 1 29 ? -15.039 4.870 11.905 1.00 0.00 29 MET A O 12
ATOM 8096 N N . ILE A 1 30 ? -13.753 6.263 13.143 1.00 0.00 30 ILE A N 12
ATOM 8097 C CA . ILE A 1 30 ? -14.530 7.506 12.847 1.00 0.00 30 ILE A CA 12
ATOM 8098 C C . ILE A 1 30 ? -14.205 8.025 11.393 1.00 0.00 30 ILE A C 12
ATOM 8099 O O . ILE A 1 30 ? -15.149 8.309 10.650 1.00 0.00 30 ILE A O 12
ATOM 8115 N N . GLY A 1 31 ? -12.928 8.107 10.985 1.00 0.00 31 GLY A N 12
ATOM 8116 C CA . GLY A 1 31 ? -12.525 8.688 9.679 1.00 0.00 31 GLY A CA 12
ATOM 8117 C C . GLY A 1 31 ? -11.280 9.592 9.768 1.00 0.00 31 GLY A C 12
ATOM 8118 O O . GLY A 1 31 ? -10.314 9.397 9.025 1.00 0.00 31 GLY A O 12
ATOM 8122 N N . THR A 1 32 ? -11.322 10.576 10.682 1.00 0.00 32 THR A N 12
ATOM 8123 C CA . THR A 1 32 ? -10.142 11.422 11.030 1.00 0.00 32 THR A CA 12
ATOM 8124 C C . THR A 1 32 ? -9.234 10.666 12.056 1.00 0.00 32 THR A C 12
ATOM 8125 O O . THR A 1 32 ? -9.655 9.715 12.724 1.00 0.00 32 THR A O 12
ATOM 8136 N N . ASN A 1 33 ? -7.961 11.117 12.141 1.00 0.00 33 ASN A N 12
ATOM 8137 C CA . ASN A 1 33 ? -6.855 10.482 12.934 1.00 0.00 33 ASN A CA 12
ATOM 8138 C C . ASN A 1 33 ? -6.529 9.092 12.305 1.00 0.00 33 ASN A C 12
ATOM 8139 O O . ASN A 1 33 ? -6.764 8.040 12.905 1.00 0.00 33 ASN A O 12
ATOM 8150 N N . CYS A 1 34 ? -5.972 9.103 11.077 1.00 0.00 34 CYS A N 12
ATOM 8151 C CA . CYS A 1 34 ? -5.760 7.854 10.291 1.00 0.00 34 CYS A CA 12
ATOM 8152 C C . CYS A 1 34 ? -4.613 6.971 10.891 1.00 0.00 34 CYS A C 12
ATOM 8153 O O . CYS A 1 34 ? -3.842 7.431 11.741 1.00 0.00 34 CYS A O 12
ATOM 8160 N N . GLU A 1 35 ? -4.537 5.682 10.477 1.00 0.00 35 GLU A N 12
ATOM 8161 C CA . GLU A 1 35 ? -3.484 4.745 11.010 1.00 0.00 35 GLU A CA 12
ATOM 8162 C C . GLU A 1 35 ? -2.924 3.826 9.866 1.00 0.00 35 GLU A C 12
ATOM 8163 O O . GLU A 1 35 ? -3.413 3.845 8.739 1.00 0.00 35 GLU A O 12
ATOM 8176 N N . CYS A 1 36 ? -1.885 3.010 10.170 1.00 0.00 36 CYS A N 12
ATOM 8177 C CA . CYS A 1 36 ? -1.202 2.132 9.164 1.00 0.00 36 CYS A CA 12
ATOM 8178 C C . CYS A 1 36 ? -2.001 0.795 9.009 1.00 0.00 36 CYS A C 12
ATOM 8179 O O . CYS A 1 36 ? -2.803 0.407 9.867 1.00 0.00 36 CYS A O 12
ATOM 8186 N N . THR A 1 37 ? -1.761 0.072 7.897 1.00 0.00 37 THR A N 12
ATOM 8187 C CA . THR A 1 37 ? -2.274 -1.320 7.734 1.00 0.00 37 THR A CA 12
ATOM 8188 C C . THR A 1 37 ? -1.124 -2.208 7.119 1.00 0.00 37 THR A C 12
ATOM 8189 O O . THR A 1 37 ? -0.442 -1.767 6.185 1.00 0.00 37 THR A O 12
ATOM 8200 N N . PRO A 1 38 ? -0.905 -3.474 7.594 1.00 0.00 38 PRO A N 12
ATOM 8201 C CA . PRO A 1 38 ? 0.186 -4.355 7.109 1.00 0.00 38 PRO A CA 12
ATOM 8202 C C . PRO A 1 38 ? -0.124 -5.027 5.735 1.00 0.00 38 PRO A C 12
ATOM 8203 O O . PRO A 1 38 ? -1.213 -5.573 5.524 1.00 0.00 38 PRO A O 12
ATOM 8214 N N . ARG A 1 39 ? 0.860 -4.978 4.821 1.00 0.00 39 ARG A N 12
ATOM 8215 C CA . ARG A 1 39 ? 0.722 -5.510 3.430 1.00 0.00 39 ARG A CA 12
ATOM 8216 C C . ARG A 1 39 ? 1.378 -6.917 3.186 1.00 0.00 39 ARG A C 12
ATOM 8217 O O . ARG A 1 39 ? 1.309 -7.379 2.042 1.00 0.00 39 ARG A O 12
ATOM 8237 N N . LEU A 1 40 ? 1.974 -7.619 4.180 1.00 0.00 40 LEU A N 12
ATOM 8238 C CA . LEU A 1 40 ? 2.599 -8.955 3.968 1.00 0.00 40 LEU A CA 12
ATOM 8239 C C . LEU A 1 40 ? 2.296 -9.847 5.209 1.00 0.00 40 LEU A C 12
ATOM 8240 O O . LEU A 1 40 ? 1.429 -10.720 5.104 1.00 0.00 40 LEU A O 12
ATOM 8256 N N . ILE A 1 41 ? 2.968 -9.636 6.359 1.00 0.00 41 ILE A N 12
ATOM 8257 C CA . ILE A 1 41 ? 2.722 -10.414 7.610 1.00 0.00 41 ILE A CA 12
ATOM 8258 C C . ILE A 1 41 ? 1.842 -9.495 8.517 1.00 0.00 41 ILE A C 12
ATOM 8259 O O . ILE A 1 41 ? 2.250 -8.391 8.900 1.00 0.00 41 ILE A O 12
ATOM 8275 N N . MET A 1 42 ? 0.641 -9.990 8.874 1.00 0.00 42 MET A N 12
ATOM 8276 C CA . MET A 1 42 ? -0.360 -9.210 9.653 1.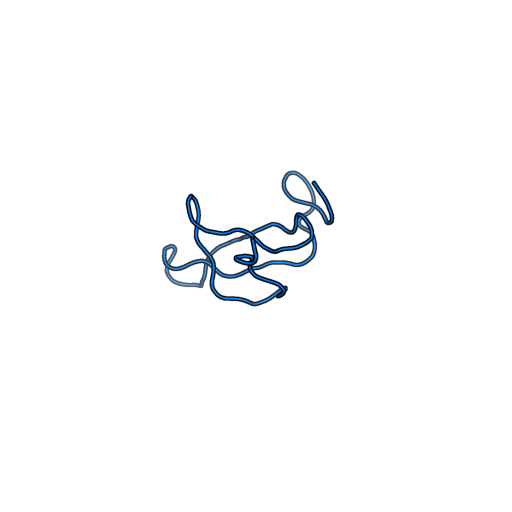00 0.00 42 MET A CA 12
ATOM 8277 C C . MET A 1 42 ? 0.081 -9.058 11.145 1.00 0.00 42 MET A C 12
ATOM 8278 O O . MET A 1 42 ? 0.545 -10.010 11.782 1.00 0.00 42 MET A O 12
ATOM 8292 N N . GLU A 1 43 ? -0.067 -7.820 11.669 1.00 0.00 43 GLU A N 12
ATOM 8293 C CA . GLU A 1 43 ? 0.323 -7.397 13.064 1.00 0.00 43 GLU A CA 12
ATOM 8294 C C . GLU A 1 43 ? 1.817 -7.737 13.430 1.00 0.00 43 GLU A C 12
ATOM 8295 O O . GLU A 1 43 ? 2.136 -8.295 14.487 1.00 0.00 43 GLU A O 12
ATOM 8308 N N . GLY A 1 44 ? 2.720 -7.328 12.536 1.00 0.00 44 GLY A N 12
ATOM 8309 C CA . GLY A 1 44 ? 4.180 -7.491 12.703 1.00 0.00 44 GLY A CA 12
ATOM 8310 C C . GLY A 1 44 ? 4.857 -7.762 11.351 1.00 0.00 44 GLY A C 12
ATOM 8311 O O . GLY A 1 44 ? 4.993 -8.924 10.963 1.00 0.00 44 GLY A O 12
ATOM 8315 N N . LEU A 1 45 ? 5.292 -6.693 10.659 1.00 0.00 45 LEU A N 12
ATOM 8316 C CA . LEU A 1 45 ? 5.935 -6.798 9.317 1.00 0.00 45 LEU A CA 12
ATOM 8317 C C . LEU A 1 45 ? 7.457 -7.123 9.466 1.00 0.00 45 LEU A C 12
ATOM 8318 O O . LEU A 1 45 ? 8.132 -6.630 10.378 1.00 0.00 45 LEU A O 12
ATOM 8334 N N . SER A 1 46 ? 8.000 -7.906 8.514 1.00 0.00 46 SER A N 12
ATOM 8335 C CA . SER A 1 46 ? 9.471 -8.150 8.399 1.00 0.00 46 SER A CA 12
ATOM 8336 C C . SER A 1 46 ? 10.261 -6.866 7.973 1.00 0.00 46 SER A C 12
ATOM 8337 O O . SER A 1 46 ? 11.212 -6.497 8.668 1.00 0.00 46 SER A O 12
ATOM 8345 N N . PHE A 1 47 ? 9.849 -6.180 6.890 1.00 0.00 47 PHE A N 12
ATOM 8346 C CA . PHE A 1 47 ? 10.344 -4.822 6.540 1.00 0.00 47 PHE A CA 12
ATOM 8347 C C . PHE A 1 47 ? 9.258 -3.807 6.994 1.00 0.00 47 PHE A C 12
ATOM 8348 O O . PHE A 1 47 ? 8.270 -3.564 6.291 1.00 0.00 47 PHE A O 12
ATOM 8365 N N . ALA A 1 48 ? 9.445 -3.250 8.206 1.00 0.00 48 ALA A N 12
ATOM 8366 C CA . ALA A 1 48 ? 8.413 -2.426 8.879 1.00 0.00 48 ALA A CA 12
ATOM 8367 C C . ALA A 1 48 ? 8.701 -0.923 8.683 1.00 0.00 48 ALA A C 12
ATOM 8368 O O . ALA A 1 48 ? 7.941 -0.180 8.064 1.00 0.00 48 ALA A O 12
ATOM 8377 N N . GLU A 1 1 ? 6.569 11.785 2.022 1.00 0.00 1 GLU A N 13
ATOM 8378 C CA . GLU A 1 1 ? 6.555 11.001 3.279 1.00 0.00 1 GLU A CA 13
ATOM 8379 C C . GLU A 1 1 ? 7.366 11.799 4.349 1.00 0.00 1 GLU A C 13
ATOM 8380 O O . GLU A 1 1 ? 6.738 12.479 5.165 1.00 0.00 1 GLU A O 13
ATOM 8395 N N . ASP A 1 2 ? 8.721 11.752 4.326 1.00 0.00 2 ASP A N 13
ATOM 8396 C CA . ASP A 1 2 ? 9.662 12.599 5.141 1.00 0.00 2 ASP A CA 13
ATOM 8397 C C . ASP A 1 2 ? 9.501 12.281 6.665 1.00 0.00 2 ASP A C 13
ATOM 8398 O O . ASP A 1 2 ? 8.568 12.752 7.324 1.00 0.00 2 ASP A O 13
ATOM 8408 N N . ASN A 1 3 ? 10.432 11.451 7.202 1.00 0.00 3 ASN A N 13
ATOM 8409 C CA . ASN A 1 3 ? 10.384 10.829 8.573 1.00 0.00 3 ASN A CA 13
ATOM 8410 C C . ASN A 1 3 ? 9.084 9.987 8.668 1.00 0.00 3 ASN A C 13
ATOM 8411 O O . ASN A 1 3 ? 8.004 10.390 9.107 1.00 0.00 3 ASN A O 13
ATOM 8422 N N . CYS A 1 4 ? 9.345 8.795 8.164 1.00 0.00 4 CYS A N 13
ATOM 8423 C CA . CYS A 1 4 ? 8.332 7.767 7.831 1.00 0.00 4 CYS A CA 13
ATOM 8424 C C . CYS A 1 4 ? 7.589 7.129 9.056 1.00 0.00 4 CYS A C 13
ATOM 8425 O O . CYS A 1 4 ? 7.942 7.362 10.218 1.00 0.00 4 CYS A O 13
ATOM 8432 N N . ILE A 1 5 ? 6.535 6.314 8.747 1.00 0.00 5 ILE A N 13
ATOM 8433 C CA . ILE A 1 5 ? 5.722 5.630 9.824 1.00 0.00 5 ILE A CA 13
ATOM 8434 C C . ILE A 1 5 ? 6.081 4.140 9.680 1.00 0.00 5 ILE A C 13
ATOM 8435 O O . ILE A 1 5 ? 5.491 3.406 8.885 1.00 0.00 5 ILE A O 13
ATOM 8451 N N . ALA A 1 6 ? 7.057 3.666 10.462 1.00 0.00 6 ALA A N 13
ATOM 8452 C CA . ALA A 1 6 ? 7.599 2.285 10.270 1.00 0.00 6 ALA A CA 13
ATOM 8453 C C . ALA A 1 6 ? 6.702 1.140 10.881 1.00 0.00 6 ALA A C 13
ATOM 8454 O O . ALA A 1 6 ? 7.164 0.021 11.124 1.00 0.00 6 ALA A O 13
ATOM 8461 N N . GLU A 1 7 ? 5.422 1.460 11.112 1.00 0.00 7 GLU A N 13
ATOM 8462 C CA . GLU A 1 7 ? 4.456 0.638 11.866 1.00 0.00 7 GLU A CA 13
ATOM 8463 C C . GLU A 1 7 ? 3.295 0.099 11.009 1.00 0.00 7 GLU A C 13
ATOM 8464 O O . GLU A 1 7 ? 3.018 0.526 9.888 1.00 0.00 7 GLU A O 13
ATOM 8477 N N . ASP A 1 8 ? 2.624 -0.863 11.660 1.00 0.00 8 ASP A N 13
ATOM 8478 C CA . ASP A 1 8 ? 1.316 -1.413 11.250 1.00 0.00 8 ASP A CA 13
ATOM 8479 C C . ASP A 1 8 ? 0.430 -0.967 12.436 1.00 0.00 8 ASP A C 13
ATOM 8480 O O . ASP A 1 8 ? 0.636 -1.267 13.619 1.00 0.00 8 ASP A O 13
ATOM 8490 N N . TYR A 1 9 ? -0.554 -0.184 12.011 1.00 0.00 9 TYR A N 13
ATOM 8491 C CA . TYR A 1 9 ? -1.495 0.626 12.858 1.00 0.00 9 TYR A CA 13
ATOM 8492 C C . TYR A 1 9 ? -0.743 1.796 13.627 1.00 0.00 9 TYR A C 13
ATOM 8493 O O . TYR A 1 9 ? -1.086 2.129 14.764 1.00 0.00 9 TYR A O 13
ATOM 8511 N N . GLY A 1 10 ? 0.223 2.471 12.949 1.00 0.00 10 GLY A N 13
ATOM 8512 C CA . GLY A 1 10 ? 0.849 3.744 13.396 1.00 0.00 10 GLY A CA 13
ATOM 8513 C C . GLY A 1 10 ? 0.128 4.927 12.757 1.00 0.00 10 GLY A C 13
ATOM 8514 O O . GLY A 1 10 ? -0.434 4.852 11.665 1.00 0.00 10 GLY A O 13
ATOM 8518 N N . LYS A 1 11 ? 0.161 6.037 13.473 1.00 0.00 11 LYS A N 13
ATOM 8519 C CA . LYS A 1 11 ? -0.680 7.223 13.123 1.00 0.00 11 LYS A CA 13
ATOM 8520 C C . LYS A 1 11 ? -0.116 7.946 11.864 1.00 0.00 11 LYS A C 13
ATOM 8521 O O . LYS A 1 11 ? 1.015 8.438 11.814 1.00 0.00 11 LYS A O 13
ATOM 8539 N N . CYS A 1 12 ? -1.010 7.955 10.871 1.00 0.00 12 CYS A N 13
ATOM 8540 C CA . CYS A 1 12 ? -0.785 8.543 9.524 1.00 0.00 12 CYS A CA 13
ATOM 8541 C C . CYS A 1 12 ? -1.927 9.510 9.149 1.00 0.00 12 CYS A C 13
ATOM 8542 O O . CYS A 1 12 ? -2.919 9.675 9.871 1.00 0.00 12 CYS A O 13
ATOM 8549 N N . THR A 1 13 ? -1.771 10.156 7.977 1.00 0.00 13 THR A N 13
ATOM 8550 C CA . THR A 1 13 ? -2.903 10.937 7.385 1.00 0.00 13 THR A CA 13
ATOM 8551 C C . THR A 1 13 ? -2.828 10.740 5.842 1.00 0.00 13 THR A C 13
ATOM 8552 O O . THR A 1 13 ? -1.761 10.583 5.233 1.00 0.00 13 THR A O 13
ATOM 8563 N N . TRP A 1 14 ? -4.016 10.849 5.222 1.00 0.00 14 TRP A N 13
ATOM 8564 C CA . TRP A 1 14 ? -4.146 10.933 3.738 1.00 0.00 14 TRP A CA 13
ATOM 8565 C C . TRP A 1 14 ? -3.904 12.435 3.382 1.00 0.00 14 TRP A C 13
ATOM 8566 O O . TRP A 1 14 ? -4.765 13.306 3.543 1.00 0.00 14 TRP A O 13
ATOM 8587 N N . GLY A 1 15 ? -2.654 12.684 2.959 1.00 0.00 15 GLY A N 13
ATOM 8588 C CA . GLY A 1 15 ? -2.064 14.038 2.813 1.00 0.00 15 GLY A CA 13
ATOM 8589 C C . GLY A 1 15 ? -1.169 14.307 4.057 1.00 0.00 15 GLY A C 13
ATOM 8590 O O . GLY A 1 15 ? -1.449 15.210 4.849 1.00 0.00 15 GLY A O 13
ATOM 8594 N N . GLY A 1 16 ? -0.121 13.481 4.211 1.00 0.00 16 GLY A N 13
ATOM 8595 C CA . GLY A 1 16 ? 0.707 13.393 5.435 1.00 0.00 16 GLY A CA 13
ATOM 8596 C C . GLY A 1 16 ? 1.909 12.472 5.200 1.00 0.00 16 GLY A C 13
ATOM 8597 O O . GLY A 1 16 ? 2.432 12.319 4.088 1.00 0.00 16 GLY A O 13
ATOM 8601 N N . THR A 1 17 ? 2.321 11.839 6.305 1.00 0.00 17 THR A N 13
ATOM 8602 C CA . THR A 1 17 ? 3.314 10.724 6.244 1.00 0.00 17 THR A CA 13
ATOM 8603 C C . THR A 1 17 ? 2.490 9.425 5.921 1.00 0.00 17 THR A C 13
ATOM 8604 O O . THR A 1 17 ? 1.383 9.173 6.436 1.00 0.00 17 THR A O 13
ATOM 8615 N N . LYS A 1 18 ? 3.133 8.640 5.041 1.00 0.00 18 LYS A N 13
ATOM 8616 C CA . LYS A 1 18 ? 2.747 7.245 4.696 1.00 0.00 18 LYS A CA 13
ATOM 8617 C C . LYS A 1 18 ? 3.662 6.299 5.517 1.00 0.00 18 LYS A C 13
ATOM 8618 O O . LYS A 1 18 ? 4.614 6.674 6.222 1.00 0.00 18 LYS A O 13
ATOM 8636 N N . CYS A 1 19 ? 3.338 5.009 5.409 1.00 0.00 19 CYS A N 13
ATOM 8637 C CA . CYS A 1 19 ? 3.958 3.996 6.292 1.00 0.00 19 CYS A CA 13
ATOM 8638 C C . CYS A 1 19 ? 5.224 3.492 5.498 1.00 0.00 19 CYS A C 13
ATOM 8639 O O . CYS A 1 19 ? 5.201 3.078 4.337 1.00 0.00 19 CYS A O 13
ATOM 8646 N N . CYS A 1 20 ? 6.333 3.700 6.221 1.00 0.00 20 CYS A N 13
ATOM 8647 C CA . CYS A 1 20 ? 7.761 3.698 5.812 1.00 0.00 20 CYS A CA 13
ATOM 8648 C C . CYS A 1 20 ? 8.192 2.791 4.613 1.00 0.00 20 CYS A C 13
ATOM 8649 O O . CYS A 1 20 ? 8.645 3.347 3.609 1.00 0.00 20 CYS A O 13
ATOM 8656 N N . ARG A 1 21 ? 8.114 1.452 4.716 1.00 0.00 21 ARG A N 13
ATOM 8657 C CA . ARG A 1 21 ? 8.714 0.501 3.717 1.00 0.00 21 ARG A CA 13
ATOM 8658 C C . ARG A 1 21 ? 7.727 0.064 2.587 1.00 0.00 21 ARG A C 13
ATOM 8659 O O . ARG A 1 21 ? 7.701 -1.080 2.122 1.00 0.00 21 ARG A O 13
ATOM 8679 N N . GLY A 1 22 ? 6.924 1.032 2.165 1.00 0.00 22 GLY A N 13
ATOM 8680 C CA . GLY A 1 22 ? 5.771 0.811 1.257 1.00 0.00 22 GLY A CA 13
ATOM 8681 C C . GLY A 1 22 ? 4.533 0.109 1.850 1.00 0.00 22 GLY A C 13
ATOM 8682 O O . GLY A 1 22 ? 3.909 -0.739 1.207 1.00 0.00 22 GLY A O 13
ATOM 8686 N N . ARG A 1 23 ? 4.188 0.536 3.063 1.00 0.00 23 ARG A N 13
ATOM 8687 C CA . ARG A 1 23 ? 2.939 0.178 3.750 1.00 0.00 23 ARG A CA 13
ATOM 8688 C C . ARG A 1 23 ? 1.865 1.271 3.376 1.00 0.00 23 ARG A C 13
ATOM 8689 O O . ARG A 1 23 ? 2.123 2.480 3.559 1.00 0.00 23 ARG A O 13
ATOM 8709 N N . PRO A 1 24 ? 0.647 0.903 2.873 1.00 0.00 24 PRO A N 13
ATOM 8710 C CA . PRO A 1 24 ? -0.479 1.856 2.728 1.00 0.00 24 PRO A CA 13
ATOM 8711 C C . PRO A 1 24 ? -1.150 2.185 4.103 1.00 0.00 24 PRO A C 13
ATOM 8712 O O . PRO A 1 24 ? -0.713 1.709 5.160 1.00 0.00 24 PRO A O 13
ATOM 8723 N N . CYS A 1 25 ? -2.197 3.024 4.085 1.00 0.00 25 CYS A N 13
ATOM 8724 C CA . CYS A 1 25 ? -2.951 3.387 5.314 1.00 0.00 25 CYS A CA 13
ATOM 8725 C C . CYS A 1 25 ? -4.472 3.155 5.065 1.00 0.00 25 CYS A C 13
ATOM 8726 O O . CYS A 1 25 ? -5.013 3.329 3.967 1.00 0.00 25 CYS A O 13
ATOM 8733 N N . ARG A 1 26 ? -5.138 2.752 6.159 1.00 0.00 26 ARG A N 13
ATOM 8734 C CA . ARG A 1 26 ? -6.615 2.657 6.258 1.00 0.00 26 ARG A CA 13
ATOM 8735 C C . ARG A 1 26 ? -6.953 3.381 7.580 1.00 0.00 26 ARG A C 13
ATOM 8736 O O . ARG A 1 26 ? -6.359 3.113 8.638 1.00 0.00 26 ARG A O 13
ATOM 8756 N N . CYS A 1 27 ? -7.896 4.339 7.522 1.00 0.00 27 CYS A N 13
ATOM 8757 C CA . CYS A 1 27 ? -8.096 5.254 8.667 1.00 0.00 27 CYS A CA 13
ATOM 8758 C C . CYS A 1 27 ? -8.885 4.595 9.846 1.00 0.00 27 CYS A C 13
ATOM 8759 O O . CYS A 1 27 ? -9.474 3.513 9.743 1.00 0.00 27 CYS A O 13
ATOM 8766 N N . SER A 1 28 ? -8.850 5.304 10.990 1.00 0.00 28 SER A N 13
ATOM 8767 C CA . SER A 1 28 ? -9.426 4.849 12.282 1.00 0.00 28 SER A CA 13
ATOM 8768 C C . SER A 1 28 ? -10.995 4.853 12.291 1.00 0.00 28 SER A C 13
ATOM 8769 O O . SER A 1 28 ? -11.686 4.897 11.267 1.00 0.00 28 SER A O 13
ATOM 8777 N N . MET A 1 29 ? -11.517 4.735 13.512 1.00 0.00 29 MET A N 13
ATOM 8778 C CA . MET A 1 29 ? -12.963 4.528 13.830 1.00 0.00 29 MET A CA 13
ATOM 8779 C C . MET A 1 29 ? -13.907 5.706 13.444 1.00 0.00 29 MET A C 13
ATOM 8780 O O . MET A 1 29 ? -15.015 5.488 12.944 1.00 0.00 29 MET A O 13
ATOM 8794 N N . ILE A 1 30 ? -13.426 6.931 13.673 1.00 0.00 30 ILE A N 13
ATOM 8795 C CA . ILE A 1 30 ? -14.124 8.195 13.278 1.00 0.00 30 ILE A CA 13
ATOM 8796 C C . ILE A 1 30 ? -13.998 8.366 11.723 1.00 0.00 30 ILE A C 13
ATOM 8797 O O . ILE A 1 30 ? -15.023 8.495 11.047 1.00 0.00 30 ILE A O 13
ATOM 8813 N N . GLY A 1 31 ? -12.765 8.387 11.192 1.00 0.00 31 GLY A N 13
ATOM 8814 C CA . GLY A 1 31 ? -12.500 8.756 9.779 1.00 0.00 31 GLY A CA 13
ATOM 8815 C C . GLY A 1 31 ? -11.253 9.641 9.590 1.00 0.00 31 GLY A C 13
ATOM 8816 O O . GLY A 1 31 ? -10.411 9.344 8.739 1.00 0.00 31 GLY A O 13
ATOM 8820 N N . THR A 1 32 ? -11.153 10.726 10.379 1.00 0.00 32 THR A N 13
ATOM 8821 C CA . THR A 1 32 ? -9.922 11.567 10.449 1.00 0.00 32 THR A CA 13
ATOM 8822 C C . THR A 1 32 ? -8.960 10.984 11.533 1.00 0.00 32 THR A C 13
ATOM 8823 O O . THR A 1 32 ? -9.364 10.275 12.463 1.00 0.00 32 THR A O 13
ATOM 8834 N N . ASN A 1 33 ? -7.659 11.305 11.358 1.00 0.00 33 ASN A N 13
ATOM 8835 C CA . ASN A 1 33 ? -6.500 10.722 12.110 1.00 0.00 33 ASN A CA 13
ATOM 8836 C C . ASN A 1 33 ? -6.404 9.211 11.735 1.00 0.00 33 ASN A C 13
ATOM 8837 O O . ASN A 1 33 ? -6.744 8.315 12.515 1.00 0.00 33 ASN A O 13
ATOM 8848 N N . CYS A 1 34 ? -5.925 8.964 10.500 1.00 0.00 34 CYS A N 13
ATOM 8849 C CA . CYS A 1 34 ? -5.819 7.590 9.932 1.00 0.00 34 CYS A CA 13
ATOM 8850 C C . CYS A 1 34 ? -4.713 6.743 10.639 1.00 0.00 34 CYS A C 13
ATOM 8851 O O . CYS A 1 34 ? -3.911 7.274 11.416 1.00 0.00 34 CYS A O 13
ATOM 8858 N N . GLU A 1 35 ? -4.680 5.416 10.375 1.00 0.00 35 GLU A N 13
ATOM 8859 C CA . GLU A 1 35 ? -3.540 4.565 10.860 1.00 0.00 35 GLU A CA 13
ATOM 8860 C C . GLU A 1 35 ? -2.990 3.671 9.696 1.00 0.00 35 GLU A C 13
ATOM 8861 O O . GLU A 1 35 ? -3.548 3.571 8.602 1.00 0.00 35 GLU A O 13
ATOM 8874 N N . CYS A 1 36 ? -1.850 3.018 9.986 1.00 0.00 36 CYS A N 13
ATOM 8875 C CA . CYS A 1 36 ? -1.051 2.209 9.016 1.00 0.00 36 CYS A CA 13
ATOM 8876 C C . CYS A 1 36 ? -1.669 0.782 8.913 1.00 0.00 36 CYS A C 13
ATOM 8877 O O . CYS A 1 36 ? -2.464 0.343 9.754 1.00 0.00 36 CYS A O 13
ATOM 8884 N N . THR A 1 37 ? -1.331 0.063 7.836 1.00 0.00 37 THR A N 13
ATOM 8885 C CA . THR A 1 37 ? -1.784 -1.345 7.652 1.00 0.00 37 THR A CA 13
ATOM 8886 C C . THR A 1 37 ? -0.631 -2.154 6.953 1.00 0.00 37 THR A C 13
ATOM 8887 O O . THR A 1 37 ? 0.062 -1.604 6.087 1.00 0.00 37 THR A O 13
ATOM 8898 N N . PRO A 1 38 ? -0.434 -3.475 7.264 1.00 0.00 38 PRO A N 13
ATOM 8899 C CA . PRO A 1 38 ? 0.513 -4.379 6.548 1.00 0.00 38 PRO A CA 13
ATOM 8900 C C . PRO A 1 38 ? 0.433 -4.352 4.985 1.00 0.00 38 PRO A C 13
ATOM 8901 O O . PRO A 1 38 ? -0.598 -3.991 4.405 1.00 0.00 38 PRO A O 13
ATOM 8912 N N . ARG A 1 39 ? 1.540 -4.733 4.317 1.00 0.00 39 ARG A N 13
ATOM 8913 C CA . ARG A 1 39 ? 1.701 -4.551 2.846 1.00 0.00 39 ARG A CA 13
ATOM 8914 C C . ARG A 1 39 ? 0.767 -5.507 2.047 1.00 0.00 39 ARG A C 13
ATOM 8915 O O . ARG A 1 39 ? 0.760 -6.725 2.257 1.00 0.00 39 ARG A O 13
ATOM 8935 N N . LEU A 1 40 ? 0.018 -4.915 1.099 1.00 0.00 40 LEU A N 13
ATOM 8936 C CA . LEU A 1 40 ? -0.765 -5.676 0.091 1.00 0.00 40 LEU A CA 13
ATOM 8937 C C . LEU A 1 40 ? -0.005 -5.544 -1.260 1.00 0.00 40 LEU A C 13
ATOM 8938 O O . LEU A 1 40 ? -0.221 -4.603 -2.033 1.00 0.00 40 LEU A O 13
ATOM 8954 N N . ILE A 1 41 ? 0.941 -6.475 -1.497 1.00 0.00 41 ILE A N 13
ATOM 8955 C CA . ILE A 1 41 ? 1.963 -6.334 -2.572 1.00 0.00 41 ILE A CA 13
ATOM 8956 C C . ILE A 1 41 ? 1.439 -7.065 -3.857 1.00 0.00 41 ILE A C 13
ATOM 8957 O O . ILE A 1 41 ? 1.039 -8.235 -3.826 1.00 0.00 41 ILE A O 13
ATOM 8973 N N . MET A 1 42 ? 1.440 -6.325 -4.979 1.00 0.00 42 MET A N 13
ATOM 8974 C CA . MET A 1 42 ? 1.005 -6.838 -6.311 1.00 0.00 42 MET A CA 13
ATOM 8975 C C . MET A 1 42 ? 2.088 -6.466 -7.367 1.00 0.00 42 MET A C 13
ATOM 8976 O O . MET A 1 42 ? 2.692 -7.378 -7.937 1.00 0.00 42 MET A O 13
ATOM 8990 N N . GLU A 1 43 ? 2.336 -5.152 -7.603 1.00 0.00 43 GLU A N 13
ATOM 8991 C CA . GLU A 1 43 ? 3.441 -4.579 -8.443 1.00 0.00 43 GLU A CA 13
ATOM 8992 C C . GLU A 1 43 ? 3.141 -4.817 -9.957 1.00 0.00 43 GLU A C 13
ATOM 8993 O O . GLU A 1 43 ? 2.817 -5.925 -10.401 1.00 0.00 43 GLU A O 13
ATOM 9006 N N . GLY A 1 44 ? 3.301 -3.743 -10.744 1.00 0.00 44 GLY A N 13
ATOM 9007 C CA . GLY A 1 44 ? 3.149 -3.807 -12.212 1.00 0.00 44 GLY A CA 13
ATOM 9008 C C . GLY A 1 44 ? 3.313 -2.423 -12.859 1.00 0.00 44 GLY A C 13
ATOM 9009 O O . GLY A 1 44 ? 2.317 -1.758 -13.160 1.00 0.00 44 GLY A O 13
ATOM 9013 N N . LEU A 1 45 ? 4.574 -2.015 -13.084 1.00 0.00 45 LEU A N 13
ATOM 9014 C CA . LEU A 1 45 ? 4.908 -0.776 -13.833 1.00 0.00 45 LEU A CA 13
ATOM 9015 C C . LEU A 1 45 ? 6.215 -1.087 -14.613 1.00 0.00 45 LEU A C 13
ATOM 9016 O O . LEU A 1 45 ? 7.316 -0.983 -14.061 1.00 0.00 45 LEU A O 13
ATOM 9032 N N . SER A 1 46 ? 6.052 -1.535 -15.884 1.00 0.00 46 SER A N 13
ATOM 9033 C CA . SER A 1 46 ? 7.099 -2.192 -16.737 1.00 0.00 46 SER A CA 13
ATOM 9034 C C . SER A 1 46 ? 7.502 -3.562 -16.085 1.00 0.00 46 SER A C 13
ATOM 9035 O O . SER A 1 46 ? 6.935 -4.590 -16.468 1.00 0.00 46 SER A O 13
ATOM 9043 N N . PHE A 1 47 ? 8.414 -3.579 -15.096 1.00 0.00 47 PHE A N 13
ATOM 9044 C CA . PHE A 1 47 ? 8.711 -4.772 -14.259 1.00 0.00 47 PHE A CA 13
ATOM 9045 C C . PHE A 1 47 ? 7.649 -4.919 -13.120 1.00 0.00 47 PHE A C 13
ATOM 9046 O O . PHE A 1 47 ? 7.205 -3.928 -12.525 1.00 0.00 47 PHE A O 13
ATOM 9063 N N . ALA A 1 48 ? 7.298 -6.176 -12.793 1.00 0.00 48 ALA A N 13
ATOM 9064 C CA . ALA A 1 48 ? 6.444 -6.494 -11.623 1.00 0.00 48 ALA A CA 13
ATOM 9065 C C . ALA A 1 48 ? 7.351 -6.947 -10.458 1.00 0.00 48 ALA A C 13
ATOM 9066 O O . ALA A 1 48 ? 7.676 -8.115 -10.238 1.00 0.00 48 ALA A O 13
ATOM 9075 N N . GLU A 1 1 ? 10.367 5.746 11.123 1.00 0.00 1 GLU A N 14
ATOM 9076 C CA . GLU A 1 1 ? 11.773 5.866 11.572 1.00 0.00 1 GLU A CA 14
ATOM 9077 C C . GLU A 1 1 ? 12.472 6.904 10.650 1.00 0.00 1 GLU A C 14
ATOM 9078 O O . GLU A 1 1 ? 12.870 6.605 9.520 1.00 0.00 1 GLU A O 14
ATOM 9093 N N . ASP A 1 2 ? 12.583 8.156 11.153 1.00 0.00 2 ASP A N 14
ATOM 9094 C CA . ASP A 1 2 ? 13.151 9.346 10.440 1.00 0.00 2 ASP A CA 14
ATOM 9095 C C . ASP A 1 2 ? 12.350 9.624 9.120 1.00 0.00 2 ASP A C 14
ATOM 9096 O O . ASP A 1 2 ? 12.646 9.064 8.060 1.00 0.00 2 ASP A O 14
ATOM 9106 N N . ASN A 1 3 ? 11.330 10.505 9.228 1.00 0.00 3 ASN A N 14
ATOM 9107 C CA . ASN A 1 3 ? 10.435 10.984 8.103 1.00 0.00 3 ASN A CA 14
ATOM 9108 C C . ASN A 1 3 ? 9.541 9.883 7.420 1.00 0.00 3 ASN A C 14
ATOM 9109 O O . ASN A 1 3 ? 8.976 10.103 6.343 1.00 0.00 3 ASN A O 14
ATOM 9120 N N . CYS A 1 4 ? 9.354 8.755 8.101 1.00 0.00 4 CYS A N 14
ATOM 9121 C CA . CYS A 1 4 ? 8.373 7.707 7.719 1.00 0.00 4 CYS A CA 14
ATOM 9122 C C . CYS A 1 4 ? 7.540 7.251 8.955 1.00 0.00 4 CYS A C 14
ATOM 9123 O O . CYS A 1 4 ? 7.744 7.665 10.103 1.00 0.00 4 CYS A O 14
ATOM 9130 N N . ILE A 1 5 ? 6.577 6.350 8.636 1.00 0.00 5 ILE A N 14
ATOM 9131 C CA . ILE A 1 5 ? 5.809 5.623 9.713 1.00 0.00 5 ILE A CA 14
ATOM 9132 C C . ILE A 1 5 ? 6.329 4.165 9.677 1.00 0.00 5 ILE A C 14
ATOM 9133 O O . ILE A 1 5 ? 5.842 3.344 8.900 1.00 0.00 5 ILE A O 14
ATOM 9149 N N . ALA A 1 6 ? 7.273 3.793 10.562 1.00 0.00 6 ALA A N 14
ATOM 9150 C CA . ALA A 1 6 ? 7.771 2.367 10.609 1.00 0.00 6 ALA A CA 14
ATOM 9151 C C . ALA A 1 6 ? 6.716 1.265 11.065 1.00 0.00 6 ALA A C 14
ATOM 9152 O O . ALA A 1 6 ? 6.965 0.065 10.946 1.00 0.00 6 ALA A O 14
ATOM 9159 N N . GLU A 1 7 ? 5.561 1.759 11.525 1.00 0.00 7 GLU A N 14
ATOM 9160 C CA . GLU A 1 7 ? 4.245 1.136 11.821 1.00 0.00 7 GLU A CA 14
ATOM 9161 C C . GLU A 1 7 ? 4.100 -0.365 12.287 1.00 0.00 7 GLU A C 14
ATOM 9162 O O . GLU A 1 7 ? 4.899 -1.289 12.129 1.00 0.00 7 GLU A O 14
ATOM 9175 N N . ASP A 1 8 ? 2.863 -0.461 12.785 1.00 0.00 8 ASP A N 14
ATOM 9176 C CA . ASP A 1 8 ? 2.035 -1.640 13.119 1.00 0.00 8 ASP A CA 14
ATOM 9177 C C . ASP A 1 8 ? 0.964 -0.893 13.924 1.00 0.00 8 ASP A C 14
ATOM 9178 O O . ASP A 1 8 ? 1.065 -0.491 15.090 1.00 0.00 8 ASP A O 14
ATOM 9188 N N . TYR A 1 9 ? -0.062 -0.731 13.116 1.00 0.00 9 TYR A N 14
ATOM 9189 C CA . TYR A 1 9 ? -1.245 0.156 13.362 1.00 0.00 9 TYR A CA 14
ATOM 9190 C C . TYR A 1 9 ? -0.768 1.590 13.798 1.00 0.00 9 TYR A C 14
ATOM 9191 O O . TYR A 1 9 ? -1.277 2.177 14.757 1.00 0.00 9 TYR A O 14
ATOM 9209 N N . GLY A 1 10 ? 0.215 2.133 13.024 1.00 0.00 10 GLY A N 14
ATOM 9210 C CA . GLY A 1 10 ? 0.778 3.491 13.227 1.00 0.00 10 GLY A CA 14
ATOM 9211 C C . GLY A 1 10 ? -0.256 4.602 13.040 1.00 0.00 10 GLY A C 14
ATOM 9212 O O . GLY A 1 10 ? -1.377 4.359 12.598 1.00 0.00 10 GLY A O 14
ATOM 9216 N N . LYS A 1 11 ? 0.131 5.826 13.383 1.00 0.00 11 LYS A N 14
ATOM 9217 C CA . LYS A 1 11 ? -0.703 7.016 13.037 1.00 0.00 11 LYS A CA 14
ATOM 9218 C C . LYS A 1 11 ? -0.179 7.559 11.682 1.00 0.00 11 LYS A C 14
ATOM 9219 O O . LYS A 1 11 ? 1.014 7.816 11.487 1.00 0.00 11 LYS A O 14
ATOM 9237 N N . CYS A 1 12 ? -1.143 7.731 10.791 1.00 0.00 12 CYS A N 14
ATOM 9238 C CA . C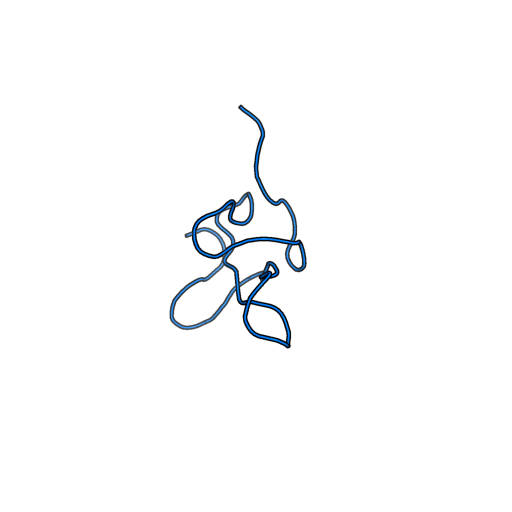YS A 1 12 ? -0.932 8.283 9.429 1.00 0.00 12 CYS A CA 14
ATOM 9239 C C . CYS A 1 12 ? -1.999 9.347 9.097 1.00 0.00 12 CYS A C 14
ATOM 9240 O O . CYS A 1 12 ? -2.938 9.610 9.860 1.00 0.00 12 CYS A O 14
ATOM 9247 N N . THR A 1 13 ? -1.836 9.955 7.909 1.00 0.00 13 THR A N 14
ATOM 9248 C CA . THR A 1 13 ? -2.912 10.828 7.347 1.00 0.00 13 THR A CA 14
ATOM 9249 C C . THR A 1 13 ? -2.902 10.596 5.806 1.00 0.00 13 THR A C 14
ATOM 9250 O O . THR A 1 13 ? -1.882 10.320 5.159 1.00 0.00 13 THR A O 14
ATOM 9261 N N . TRP A 1 14 ? -4.094 10.822 5.235 1.00 0.00 14 TRP A N 14
ATOM 9262 C CA . TRP A 1 14 ? -4.286 10.892 3.760 1.00 0.00 14 TRP A CA 14
ATOM 9263 C C . TRP A 1 14 ? -3.932 12.358 3.357 1.00 0.00 14 TRP A C 14
ATOM 9264 O O . TRP A 1 14 ? -4.695 13.303 3.588 1.00 0.00 14 TRP A O 14
ATOM 9285 N N . GLY A 1 15 ? -2.716 12.508 2.811 1.00 0.00 15 GLY A N 14
ATOM 9286 C CA . GLY A 1 15 ? -2.062 13.825 2.598 1.00 0.00 15 GLY A CA 14
ATOM 9287 C C . GLY A 1 15 ? -1.151 14.117 3.820 1.00 0.00 15 GLY A C 14
ATOM 9288 O O . GLY A 1 15 ? -1.426 15.026 4.608 1.00 0.00 15 GLY A O 14
ATOM 9292 N N . GLY A 1 16 ? -0.093 13.305 3.959 1.00 0.00 16 GLY A N 14
ATOM 9293 C CA . GLY A 1 16 ? 0.755 13.246 5.168 1.00 0.00 16 GLY A CA 14
ATOM 9294 C C . GLY A 1 16 ? 1.901 12.247 4.973 1.00 0.00 16 GLY A C 14
ATOM 9295 O O . GLY A 1 16 ? 2.357 11.953 3.860 1.00 0.00 16 GLY A O 14
ATOM 9299 N N . THR A 1 17 ? 2.337 11.706 6.116 1.00 0.00 17 THR A N 14
ATOM 9300 C CA . THR A 1 17 ? 3.285 10.552 6.129 1.00 0.00 17 THR A CA 14
ATOM 9301 C C . THR A 1 17 ? 2.435 9.252 5.884 1.00 0.00 17 THR A C 14
ATOM 9302 O O . THR A 1 17 ? 1.297 9.078 6.362 1.00 0.00 17 THR A O 14
ATOM 9313 N N . LYS A 1 18 ? 3.092 8.366 5.120 1.00 0.00 18 LYS A N 14
ATOM 9314 C CA . LYS A 1 18 ? 2.667 6.959 4.901 1.00 0.00 18 LYS A CA 14
ATOM 9315 C C . LYS A 1 18 ? 3.788 6.064 5.506 1.00 0.00 18 LYS A C 14
ATOM 9316 O O . LYS A 1 18 ? 4.832 6.475 6.045 1.00 0.00 18 LYS A O 14
ATOM 9334 N N . CYS A 1 19 ? 3.512 4.767 5.416 1.00 0.00 19 CYS A N 14
ATOM 9335 C CA . CYS A 1 19 ? 4.327 3.760 6.139 1.00 0.00 19 CYS A CA 14
ATOM 9336 C C . CYS A 1 19 ? 5.650 3.517 5.348 1.00 0.00 19 CYS A C 14
ATOM 9337 O O . CYS A 1 19 ? 5.757 3.589 4.119 1.00 0.00 19 CYS A O 14
ATOM 9344 N N . CYS A 1 20 ? 6.674 3.352 6.203 1.00 0.00 20 CYS A N 14
ATOM 9345 C CA . CYS A 1 20 ? 8.111 3.444 5.864 1.00 0.00 20 CYS A CA 14
ATOM 9346 C C . CYS A 1 20 ? 8.601 2.583 4.663 1.00 0.00 20 CYS A C 14
ATOM 9347 O O . CYS A 1 20 ? 9.310 3.122 3.808 1.00 0.00 20 CYS A O 14
ATOM 9354 N N . ARG A 1 21 ? 8.258 1.285 4.615 1.00 0.00 21 ARG A N 14
ATOM 9355 C CA . ARG A 1 21 ? 8.724 0.351 3.536 1.00 0.00 21 ARG A CA 14
ATOM 9356 C C . ARG A 1 21 ? 7.762 0.281 2.299 1.00 0.00 21 ARG A C 14
ATOM 9357 O O . ARG A 1 21 ? 7.547 -0.759 1.669 1.00 0.00 21 ARG A O 14
ATOM 9377 N N . GLY A 1 22 ? 7.210 1.451 1.969 1.00 0.00 22 GLY A N 14
ATOM 9378 C CA . GLY A 1 22 ? 6.220 1.646 0.879 1.00 0.00 22 GLY A CA 14
ATOM 9379 C C . GLY A 1 22 ? 4.875 0.932 1.084 1.00 0.00 22 GLY A C 14
ATOM 9380 O O . GLY A 1 22 ? 4.459 0.100 0.274 1.00 0.00 22 GLY A O 14
ATOM 9384 N N . ARG A 1 23 ? 4.250 1.289 2.204 1.00 0.00 23 ARG A N 14
ATOM 9385 C CA . ARG A 1 23 ? 3.065 0.578 2.740 1.00 0.00 23 ARG A CA 14
ATOM 9386 C C . ARG A 1 23 ? 1.844 1.564 2.893 1.00 0.00 23 ARG A C 14
ATOM 9387 O O . ARG A 1 23 ? 2.044 2.738 3.253 1.00 0.00 23 ARG A O 14
ATOM 9407 N N . PRO A 1 24 ? 0.566 1.124 2.651 1.00 0.00 24 PRO A N 14
ATOM 9408 C CA . PRO A 1 24 ? -0.618 2.024 2.620 1.00 0.00 24 PRO A CA 14
ATOM 9409 C C . PRO A 1 24 ? -1.207 2.378 4.027 1.00 0.00 24 PRO A C 14
ATOM 9410 O O . PRO A 1 24 ? -0.717 1.952 5.078 1.00 0.00 24 PRO A O 14
ATOM 9421 N N . CYS A 1 25 ? -2.264 3.209 3.992 1.00 0.00 25 CYS A N 14
ATOM 9422 C CA . CYS A 1 25 ? -2.924 3.787 5.192 1.00 0.00 25 CYS A CA 14
ATOM 9423 C C . CYS A 1 25 ? -4.452 3.879 4.899 1.00 0.00 25 CYS A C 14
ATOM 9424 O O . CYS A 1 25 ? -4.904 4.159 3.783 1.00 0.00 25 CYS A O 14
ATOM 9431 N N . ARG A 1 26 ? -5.239 3.602 5.951 1.00 0.00 26 ARG A N 14
ATOM 9432 C CA . ARG A 1 26 ? -6.723 3.538 5.917 1.00 0.00 26 ARG A CA 14
ATOM 9433 C C . ARG A 1 26 ? -7.181 3.991 7.327 1.00 0.00 26 ARG A C 14
ATOM 9434 O O . ARG A 1 26 ? -6.613 3.548 8.338 1.00 0.00 26 ARG A O 14
ATOM 9454 N N . CYS A 1 27 ? -8.192 4.883 7.438 1.00 0.00 27 CYS A N 14
ATOM 9455 C CA . CYS A 1 27 ? -8.465 5.512 8.755 1.00 0.00 27 CYS A CA 14
ATOM 9456 C C . CYS A 1 27 ? -9.135 4.551 9.794 1.00 0.00 27 CYS A C 14
ATOM 9457 O O . CYS A 1 27 ? -9.652 3.466 9.513 1.00 0.00 27 CYS A O 14
ATOM 9464 N N . SER A 1 28 ? -9.051 5.061 11.039 1.00 0.00 28 SER A N 14
ATOM 9465 C CA . SER A 1 28 ? -9.590 4.454 12.279 1.00 0.00 28 SER A CA 14
ATOM 9466 C C . SER A 1 28 ? -11.152 4.326 12.289 1.00 0.00 28 SER A C 14
ATOM 9467 O O . SER A 1 28 ? -11.853 4.388 11.273 1.00 0.00 28 SER A O 14
ATOM 9475 N N . MET A 1 29 ? -11.654 4.079 13.498 1.00 0.00 29 MET A N 14
ATOM 9476 C CA . MET A 1 29 ? -13.079 3.739 13.797 1.00 0.00 29 MET A CA 14
ATOM 9477 C C . MET A 1 29 ? -14.097 4.882 13.512 1.00 0.00 29 MET A C 14
ATOM 9478 O O . MET A 1 29 ? -15.170 4.645 12.951 1.00 0.00 29 MET A O 14
ATOM 9492 N N . ILE A 1 30 ? -13.726 6.100 13.917 1.00 0.00 30 ILE A N 14
ATOM 9493 C CA . ILE A 1 30 ? -14.558 7.330 13.744 1.00 0.00 30 ILE A CA 14
ATOM 9494 C C . ILE A 1 30 ? -14.551 7.837 12.250 1.00 0.00 30 ILE A C 14
ATOM 9495 O O . ILE A 1 30 ? -15.601 8.293 11.787 1.00 0.00 30 ILE A O 14
ATOM 9511 N N . GLY A 1 31 ? -13.421 7.752 11.525 1.00 0.00 31 GLY A N 14
ATOM 9512 C CA . GLY A 1 31 ? -13.306 8.259 10.131 1.00 0.00 31 GLY A CA 14
ATOM 9513 C C . GLY A 1 31 ? -12.152 9.251 9.865 1.00 0.00 31 GLY A C 14
ATOM 9514 O O . GLY A 1 31 ? -11.543 9.195 8.794 1.00 0.00 31 GLY A O 14
ATOM 9518 N N . THR A 1 32 ? -11.885 10.163 10.814 1.00 0.00 32 THR A N 14
ATOM 9519 C CA . THR A 1 32 ? -10.712 11.089 10.768 1.00 0.00 32 THR A CA 14
ATOM 9520 C C . THR A 1 32 ? -9.618 10.584 11.763 1.00 0.00 32 THR A C 14
ATOM 9521 O O . THR A 1 32 ? -9.879 9.776 12.663 1.00 0.00 32 THR A O 14
ATOM 9532 N N . ASN A 1 33 ? -8.373 11.087 11.573 1.00 0.00 33 ASN A N 14
ATOM 9533 C CA . ASN A 1 33 ? -7.135 10.677 12.314 1.00 0.00 33 ASN A CA 14
ATOM 9534 C C . ASN A 1 33 ? -6.808 9.220 11.886 1.00 0.00 33 ASN A C 14
ATOM 9535 O O . ASN A 1 33 ? -7.052 8.260 12.628 1.00 0.00 33 ASN A O 14
ATOM 9546 N N . CYS A 1 34 ? -6.259 9.076 10.657 1.00 0.00 34 CYS A N 14
ATOM 9547 C CA . CYS A 1 34 ? -6.111 7.729 10.045 1.00 0.00 34 CYS A CA 14
ATOM 9548 C C . CYS A 1 34 ? -5.029 6.859 10.772 1.00 0.00 34 CYS A C 14
ATOM 9549 O O . CYS A 1 34 ? -4.157 7.374 11.482 1.00 0.00 34 CYS A O 14
ATOM 9556 N N . GLU A 1 35 ? -5.100 5.526 10.548 1.00 0.00 35 GLU A N 14
ATOM 9557 C CA . GLU A 1 35 ? -3.995 4.605 10.964 1.00 0.00 35 GLU A CA 14
ATOM 9558 C C . GLU A 1 35 ? -3.431 3.899 9.691 1.00 0.00 35 GLU A C 14
ATOM 9559 O O . GLU A 1 35 ? -3.917 3.997 8.563 1.00 0.00 35 GLU A O 14
ATOM 9572 N N . CYS A 1 36 ? -2.339 3.182 9.935 1.00 0.00 36 CYS A N 14
ATOM 9573 C CA . CYS A 1 36 ? -1.562 2.465 8.902 1.00 0.00 36 CYS A CA 14
ATOM 9574 C C . CYS A 1 36 ? -2.086 1.005 8.784 1.00 0.00 36 CYS A C 14
ATOM 9575 O O . CYS A 1 36 ? -2.376 0.357 9.798 1.00 0.00 36 CYS A O 14
ATOM 9582 N N . THR A 1 37 ? -2.150 0.479 7.551 1.00 0.00 37 THR A N 14
ATOM 9583 C CA . THR A 1 37 ? -2.449 -0.963 7.306 1.00 0.00 37 THR A CA 14
ATOM 9584 C C . THR A 1 37 ? -1.094 -1.671 6.942 1.00 0.00 37 THR A C 14
ATOM 9585 O O . THR A 1 37 ? -0.533 -1.374 5.880 1.00 0.00 37 THR A O 14
ATOM 9596 N N . PRO A 1 38 ? -0.549 -2.614 7.774 1.00 0.00 38 PRO A N 14
ATOM 9597 C CA . PRO A 1 38 ? 0.741 -3.318 7.502 1.00 0.00 38 PRO A CA 14
ATOM 9598 C C . PRO A 1 38 ? 0.818 -4.194 6.212 1.00 0.00 38 PRO A C 14
ATOM 9599 O O . PRO A 1 38 ? 1.895 -4.254 5.615 1.00 0.00 38 PRO A O 14
ATOM 9610 N N . ARG A 1 39 ? -0.277 -4.903 5.833 1.00 0.00 39 ARG A N 14
ATOM 9611 C CA . ARG A 1 39 ? -0.347 -5.956 4.759 1.00 0.00 39 ARG A CA 14
ATOM 9612 C C . ARG A 1 39 ? 0.907 -6.909 4.751 1.00 0.00 39 ARG A C 14
ATOM 9613 O O . ARG A 1 39 ? 1.726 -6.921 3.826 1.00 0.00 39 ARG A O 14
ATOM 9633 N N . LEU A 1 40 ? 1.013 -7.735 5.810 1.00 0.00 40 LEU A N 14
ATOM 9634 C CA . LEU A 1 40 ? 2.123 -8.720 5.971 1.00 0.00 40 LEU A CA 14
ATOM 9635 C C . LEU A 1 40 ? 1.811 -10.079 5.258 1.00 0.00 40 LEU A C 14
ATOM 9636 O O . LEU A 1 40 ? 2.718 -10.618 4.621 1.00 0.00 40 LEU A O 14
ATOM 9652 N N . ILE A 1 41 ? 0.559 -10.598 5.311 1.00 0.00 41 ILE A N 14
ATOM 9653 C CA . ILE A 1 41 ? 0.040 -11.767 4.521 1.00 0.00 41 ILE A CA 14
ATOM 9654 C C . ILE A 1 41 ? 0.788 -13.056 5.017 1.00 0.00 41 ILE A C 14
ATOM 9655 O O . ILE A 1 41 ? 1.867 -13.396 4.522 1.00 0.00 41 ILE A O 14
ATOM 9671 N N . MET A 1 42 ? 0.169 -13.759 5.997 1.00 0.00 42 MET A N 14
ATOM 9672 C CA . MET A 1 42 ? 0.640 -15.047 6.607 1.00 0.00 42 MET A CA 14
ATOM 9673 C C . MET A 1 42 ? 2.031 -14.835 7.312 1.00 0.00 42 MET A C 14
ATOM 9674 O O . MET A 1 42 ? 2.023 -14.433 8.478 1.00 0.00 42 MET A O 14
ATOM 9688 N N . GLU A 1 43 ? 3.182 -15.101 6.643 1.00 0.00 43 GLU A N 14
ATOM 9689 C CA . GLU A 1 43 ? 4.586 -14.942 7.155 1.00 0.00 43 GLU A CA 14
ATOM 9690 C C . GLU A 1 43 ? 4.891 -16.033 8.233 1.00 0.00 43 GLU A C 14
ATOM 9691 O O . GLU A 1 43 ? 4.110 -16.283 9.159 1.00 0.00 43 GLU A O 14
ATOM 9704 N N . GLY A 1 44 ? 6.073 -16.660 8.095 1.00 0.00 44 GLY A N 14
ATOM 9705 C CA . GLY A 1 44 ? 6.555 -17.693 9.038 1.00 0.00 44 GLY A CA 14
ATOM 9706 C C . GLY A 1 44 ? 6.175 -19.111 8.580 1.00 0.00 44 GLY A C 14
ATOM 9707 O O . GLY A 1 44 ? 5.061 -19.565 8.856 1.00 0.00 44 GLY A O 14
ATOM 9711 N N . LEU A 1 45 ? 7.109 -19.803 7.903 1.00 0.00 45 LEU A N 14
ATOM 9712 C CA . LEU A 1 45 ? 6.868 -21.172 7.350 1.00 0.00 45 LEU A CA 14
ATOM 9713 C C . LEU A 1 45 ? 6.791 -22.309 8.430 1.00 0.00 45 LEU A C 14
ATOM 9714 O O . LEU A 1 45 ? 6.176 -23.337 8.133 1.00 0.00 45 LEU A O 14
ATOM 9730 N N . SER A 1 46 ? 7.354 -22.148 9.649 1.00 0.00 46 SER A N 14
ATOM 9731 C CA . SER A 1 46 ? 7.140 -23.089 10.777 1.00 0.00 46 SER A CA 14
ATOM 9732 C C . SER A 1 46 ? 5.922 -22.585 11.606 1.00 0.00 46 SER A C 14
ATOM 9733 O O . SER A 1 46 ? 5.990 -21.553 12.284 1.00 0.00 46 SER A O 14
ATOM 9741 N N . PHE A 1 47 ? 4.796 -23.312 11.500 1.00 0.00 47 PHE A N 14
ATOM 9742 C CA . PHE A 1 47 ? 3.493 -22.881 12.083 1.00 0.00 47 PHE A CA 14
ATOM 9743 C C . PHE A 1 47 ? 3.256 -23.612 13.438 1.00 0.00 47 PHE A C 14
ATOM 9744 O O . PHE A 1 47 ? 3.260 -22.950 14.480 1.00 0.00 47 PHE A O 14
ATOM 9761 N N . ALA A 1 48 ? 3.072 -24.948 13.431 1.00 0.00 48 ALA A N 14
ATOM 9762 C CA . ALA A 1 48 ? 2.866 -25.752 14.660 1.00 0.00 48 ALA A CA 14
ATOM 9763 C C . ALA A 1 48 ? 4.227 -26.274 15.170 1.00 0.00 48 ALA A C 14
ATOM 9764 O O . ALA A 1 48 ? 4.910 -27.114 14.581 1.00 0.00 48 ALA A O 14
ATOM 9773 N N . GLU A 1 1 ? 12.874 5.454 12.348 1.00 0.00 1 GLU A N 15
ATOM 9774 C CA . GLU A 1 1 ? 11.913 6.389 11.718 1.00 0.00 1 GLU A CA 15
ATOM 9775 C C . GLU A 1 1 ? 12.558 7.801 11.711 1.00 0.00 1 GLU A C 15
ATOM 9776 O O . GLU A 1 1 ? 12.632 8.476 12.744 1.00 0.00 1 GLU A O 15
ATOM 9791 N N . ASP A 1 2 ? 12.997 8.245 10.518 1.00 0.00 2 ASP A N 15
ATOM 9792 C CA . ASP A 1 2 ? 13.458 9.648 10.289 1.00 0.00 2 ASP A CA 15
ATOM 9793 C C . ASP A 1 2 ? 12.233 10.510 9.852 1.00 0.00 2 ASP A C 15
ATOM 9794 O O . ASP A 1 2 ? 11.835 11.409 10.599 1.00 0.00 2 ASP A O 15
ATOM 9804 N N . ASN A 1 3 ? 11.644 10.231 8.674 1.00 0.00 3 ASN A N 15
ATOM 9805 C CA . ASN A 1 3 ? 10.336 10.809 8.247 1.00 0.00 3 ASN A CA 15
ATOM 9806 C C . ASN A 1 3 ? 9.654 9.765 7.328 1.00 0.00 3 ASN A C 15
ATOM 9807 O O . ASN A 1 3 ? 9.544 9.834 6.100 1.00 0.00 3 ASN A O 15
ATOM 9818 N N . CYS A 1 4 ? 9.188 8.798 8.098 1.00 0.00 4 CYS A N 15
ATOM 9819 C CA . CYS A 1 4 ? 8.323 7.685 7.648 1.00 0.00 4 CYS A CA 15
ATOM 9820 C C . CYS A 1 4 ? 7.579 7.055 8.875 1.00 0.00 4 CYS A C 15
ATOM 9821 O O . CYS A 1 4 ? 7.940 7.283 10.038 1.00 0.00 4 CYS A O 15
ATOM 9828 N N . ILE A 1 5 ? 6.527 6.239 8.588 1.00 0.00 5 ILE A N 15
ATOM 9829 C CA . ILE A 1 5 ? 5.711 5.600 9.694 1.00 0.00 5 ILE A CA 15
ATOM 9830 C C . ILE A 1 5 ? 5.957 4.080 9.567 1.00 0.00 5 ILE A C 15
ATOM 9831 O O . ILE A 1 5 ? 5.241 3.362 8.866 1.00 0.00 5 ILE A O 15
ATOM 9847 N N . ALA A 1 6 ? 6.974 3.558 10.261 1.00 0.00 6 ALA A N 15
ATOM 9848 C CA . ALA A 1 6 ? 7.385 2.128 10.075 1.00 0.00 6 ALA A CA 15
ATOM 9849 C C . ALA A 1 6 ? 6.495 1.095 10.869 1.00 0.00 6 ALA A C 15
ATOM 9850 O O . ALA A 1 6 ? 6.905 -0.037 11.145 1.00 0.00 6 ALA A O 15
ATOM 9857 N N . GLU A 1 7 ? 5.278 1.529 11.224 1.00 0.00 7 GLU A N 15
ATOM 9858 C CA . GLU A 1 7 ? 4.369 0.836 12.153 1.00 0.00 7 GLU A CA 15
ATOM 9859 C C . GLU A 1 7 ? 3.239 0.052 11.461 1.00 0.00 7 GLU A C 15
ATOM 9860 O O . GLU A 1 7 ? 2.821 0.322 10.334 1.00 0.00 7 GLU A O 15
ATOM 9873 N N . ASP A 1 8 ? 2.748 -0.928 12.241 1.00 0.00 8 ASP A N 15
ATOM 9874 C CA . ASP A 1 8 ? 1.503 -1.658 11.942 1.00 0.00 8 ASP A CA 15
ATOM 9875 C C . ASP A 1 8 ? 0.527 -1.069 12.981 1.00 0.00 8 ASP A C 15
ATOM 9876 O O . ASP A 1 8 ? 0.706 -1.066 14.206 1.00 0.00 8 ASP A O 15
ATOM 9886 N N . TYR A 1 9 ? -0.516 -0.547 12.364 1.00 0.00 9 TYR A N 15
ATOM 9887 C CA . TYR A 1 9 ? -1.576 0.318 12.976 1.00 0.00 9 TYR A CA 15
ATOM 9888 C C . TYR A 1 9 ? -0.955 1.576 13.728 1.00 0.00 9 TYR A C 15
ATOM 9889 O O . TYR A 1 9 ? -1.410 1.972 14.805 1.00 0.00 9 TYR A O 15
ATOM 9907 N N . GLY A 1 10 ? 0.041 2.240 13.081 1.00 0.00 10 GLY A N 15
ATOM 9908 C CA . GLY A 1 10 ? 0.606 3.569 13.465 1.00 0.00 10 GLY A CA 15
ATOM 9909 C C . GLY A 1 10 ? -0.364 4.741 13.294 1.00 0.00 10 GLY A C 15
ATOM 9910 O O . GLY A 1 10 ? -1.520 4.538 12.949 1.00 0.00 10 GLY A O 15
ATOM 9914 N N . LYS A 1 11 ? 0.092 5.975 13.522 1.00 0.00 11 LYS A N 15
ATOM 9915 C CA . LYS A 1 11 ? -0.711 7.179 13.128 1.00 0.00 11 LYS A CA 15
ATOM 9916 C C . LYS A 1 11 ? -0.160 7.656 11.749 1.00 0.00 11 LYS A C 15
ATOM 9917 O O . LYS A 1 11 ? 1.047 7.859 11.593 1.00 0.00 11 LYS A O 15
ATOM 9935 N N . CYS A 1 12 ? -1.072 7.867 10.803 1.00 0.00 12 CYS A N 15
ATOM 9936 C CA . CYS A 1 12 ? -0.790 8.526 9.490 1.00 0.00 12 CYS A CA 15
ATOM 9937 C C . CYS A 1 12 ? -1.892 9.564 9.170 1.00 0.00 12 CYS A C 15
ATOM 9938 O O . CYS A 1 12 ? -2.858 9.747 9.923 1.00 0.00 12 CYS A O 15
ATOM 9945 N N . THR A 1 13 ? -1.722 10.286 8.041 1.00 0.00 13 THR A N 15
ATOM 9946 C CA . THR A 1 13 ? -2.798 11.230 7.583 1.00 0.00 13 THR A CA 15
ATOM 9947 C C . THR A 1 13 ? -2.864 11.199 6.025 1.00 0.00 13 THR A C 15
ATOM 9948 O O . THR A 1 13 ? -1.883 10.959 5.309 1.00 0.00 13 THR A O 15
ATOM 9959 N N . TRP A 1 14 ? -4.068 11.555 5.535 1.00 0.00 14 TRP A N 15
ATOM 9960 C CA . TRP A 1 14 ? -4.314 11.844 4.094 1.00 0.00 14 TRP A CA 15
ATOM 9961 C C . TRP A 1 14 ? -3.793 13.296 3.853 1.00 0.00 14 TRP A C 15
ATOM 9962 O O . TRP A 1 14 ? -4.403 14.281 4.288 1.00 0.00 14 TRP A O 15
ATOM 9983 N N . GLY A 1 15 ? -2.619 13.390 3.208 1.00 0.00 15 GLY A N 15
ATOM 9984 C CA . GLY A 1 15 ? -1.841 14.653 3.119 1.00 0.00 15 GLY A CA 15
ATOM 9985 C C . GLY A 1 15 ? -0.907 14.752 4.353 1.00 0.00 15 GLY A C 15
ATOM 9986 O O . GLY A 1 15 ? -1.104 15.597 5.229 1.00 0.00 15 GLY A O 15
ATOM 9990 N N . GLY A 1 16 ? 0.081 13.847 4.395 1.00 0.00 16 GLY A N 15
ATOM 9991 C CA . GLY A 1 16 ? 0.929 13.605 5.581 1.00 0.00 16 GLY A CA 15
ATOM 9992 C C . GLY A 1 16 ? 2.061 12.630 5.242 1.00 0.00 16 GLY A C 15
ATOM 9993 O O . GLY A 1 16 ? 2.502 12.478 4.095 1.00 0.00 16 GLY A O 15
ATOM 9997 N N . THR A 1 17 ? 2.504 11.948 6.302 1.00 0.00 17 THR A N 15
ATOM 9998 C CA . THR A 1 17 ? 3.433 10.790 6.159 1.00 0.00 17 THR A CA 15
ATOM 9999 C C . THR A 1 17 ? 2.534 9.527 5.879 1.00 0.00 17 THR A C 15
ATOM 10000 O O . THR A 1 17 ? 1.428 9.343 6.425 1.00 0.00 17 THR A O 15
ATOM 10011 N N . LYS A 1 18 ? 3.112 8.685 5.002 1.00 0.00 18 LYS A N 15
ATOM 10012 C CA . LYS A 1 18 ? 2.640 7.302 4.707 1.00 0.00 18 LYS A CA 15
ATOM 10013 C C . LYS A 1 18 ? 3.596 6.339 5.456 1.00 0.00 18 LYS A C 15
ATOM 10014 O O . LYS A 1 18 ? 4.579 6.701 6.125 1.00 0.00 18 LYS A O 15
ATOM 10032 N N . CYS A 1 19 ? 3.267 5.052 5.350 1.00 0.00 19 CYS A N 15
ATOM 10033 C CA . CYS A 1 19 ? 3.930 4.041 6.210 1.00 0.00 19 CYS A CA 15
ATOM 10034 C C . CYS A 1 19 ? 5.224 3.573 5.440 1.00 0.00 19 CYS A C 15
ATOM 10035 O O . CYS A 1 19 ? 5.259 3.329 4.230 1.00 0.00 19 CYS A O 15
ATOM 10042 N N . CYS A 1 20 ? 6.307 3.597 6.240 1.00 0.00 20 CYS A N 15
ATOM 10043 C CA . CYS A 1 20 ? 7.742 3.556 5.838 1.00 0.00 20 CYS A CA 15
ATOM 10044 C C . CYS A 1 20 ? 8.182 2.527 4.757 1.00 0.00 20 CYS A C 15
ATOM 10045 O O . CYS A 1 20 ? 8.878 2.927 3.819 1.00 0.00 20 CYS A O 15
ATOM 10052 N N . ARG A 1 21 ? 7.845 1.236 4.907 1.00 0.00 21 ARG A N 15
ATOM 10053 C CA . ARG A 1 21 ? 8.400 0.127 4.055 1.00 0.00 21 ARG A CA 15
ATOM 10054 C C . ARG A 1 21 ? 7.538 -0.170 2.784 1.00 0.00 21 ARG A C 15
ATOM 10055 O O . ARG A 1 21 ? 7.366 -1.309 2.335 1.00 0.00 21 ARG A O 15
ATOM 10075 N N . GLY A 1 22 ? 7.004 0.919 2.233 1.00 0.00 22 GLY A N 15
ATOM 10076 C CA . GLY A 1 22 ? 5.970 0.895 1.170 1.00 0.00 22 GLY A CA 15
ATOM 10077 C C . GLY A 1 22 ? 4.641 0.274 1.635 1.00 0.00 22 GLY A C 15
ATOM 10078 O O . GLY A 1 22 ? 4.167 -0.723 1.084 1.00 0.00 22 GLY A O 15
ATOM 10082 N N . ARG A 1 23 ? 4.106 0.885 2.692 1.00 0.00 23 ARG A N 15
ATOM 10083 C CA . ARG A 1 23 ? 2.972 0.352 3.460 1.00 0.00 23 ARG A CA 15
ATOM 10084 C C . ARG A 1 23 ? 1.768 1.351 3.286 1.00 0.00 23 ARG A C 15
ATOM 10085 O O . ARG A 1 23 ? 1.948 2.577 3.459 1.00 0.00 23 ARG A O 15
ATOM 10105 N N . PRO A 1 24 ? 0.524 0.865 2.970 1.00 0.00 24 PRO A N 15
ATOM 10106 C CA . PRO A 1 24 ? -0.689 1.717 2.895 1.00 0.00 24 PRO A CA 15
ATOM 10107 C C . PRO A 1 24 ? -1.202 2.172 4.295 1.00 0.00 24 PRO A C 15
ATOM 10108 O O . PRO A 1 24 ? -0.504 2.053 5.309 1.00 0.00 24 PRO A O 15
ATOM 10119 N N . CYS A 1 25 ? -2.415 2.736 4.323 1.00 0.00 25 CYS A N 15
ATOM 10120 C CA . CYS A 1 25 ? -3.050 3.199 5.577 1.00 0.00 25 CYS A CA 15
ATOM 10121 C C . CYS A 1 25 ? -4.555 2.802 5.554 1.00 0.00 25 CYS A C 15
ATOM 10122 O O . CYS A 1 25 ? -5.270 3.049 4.576 1.00 0.00 25 CYS A O 15
ATOM 10129 N N . ARG A 1 26 ? -5.017 2.183 6.666 1.00 0.00 26 ARG A N 15
ATOM 10130 C CA . ARG A 1 26 ? -6.463 1.934 6.920 1.00 0.00 26 ARG A CA 15
ATOM 10131 C C . ARG A 1 26 ? -6.824 2.982 7.997 1.00 0.00 26 ARG A C 15
ATOM 10132 O O . ARG A 1 26 ? -6.211 3.012 9.074 1.00 0.00 26 ARG A O 15
ATOM 10152 N N . CYS A 1 27 ? -7.796 3.864 7.714 1.00 0.00 27 CYS A N 15
ATOM 10153 C CA . CYS A 1 27 ? -8.010 5.035 8.593 1.00 0.00 27 CYS A CA 15
ATOM 10154 C C . CYS A 1 27 ? -8.824 4.679 9.882 1.00 0.00 27 CYS A C 15
ATOM 10155 O O . CYS A 1 27 ? -9.416 3.604 10.035 1.00 0.00 27 CYS A O 15
ATOM 10162 N N . SER A 1 28 ? -8.858 5.666 10.797 1.00 0.00 28 SER A N 15
ATOM 10163 C CA . SER A 1 28 ? -9.729 5.681 12.006 1.00 0.00 28 SER A CA 15
ATOM 10164 C C . SER A 1 28 ? -11.260 5.630 11.671 1.00 0.00 28 SER A C 15
ATOM 10165 O O . SER A 1 28 ? -11.695 5.542 10.516 1.00 0.00 28 SER A O 15
ATOM 10173 N N . MET A 1 29 ? -12.071 5.655 12.738 1.00 0.00 29 MET A N 15
ATOM 10174 C CA . MET A 1 29 ? -13.553 5.464 12.683 1.00 0.00 29 MET A CA 15
ATOM 10175 C C . MET A 1 29 ? -14.317 6.584 11.908 1.00 0.00 29 MET A C 15
ATOM 10176 O O . MET A 1 29 ? -15.308 6.283 11.237 1.00 0.00 29 MET A O 15
ATOM 10190 N N . ILE A 1 30 ? -13.862 7.844 12.007 1.00 0.00 30 ILE A N 15
ATOM 10191 C CA . ILE A 1 30 ? -14.473 8.999 11.268 1.00 0.00 30 ILE A CA 15
ATOM 10192 C C . ILE A 1 30 ? -14.086 8.971 9.745 1.00 0.00 30 ILE A C 15
ATOM 10193 O O . ILE A 1 30 ? -14.980 9.161 8.915 1.00 0.00 30 ILE A O 15
ATOM 10209 N N . GLY A 1 31 ? -12.813 8.736 9.382 1.00 0.00 31 GLY A N 15
ATOM 10210 C CA . GLY A 1 31 ? -12.336 8.811 7.976 1.00 0.00 31 GLY A CA 15
ATOM 10211 C C . GLY A 1 31 ? -10.992 9.549 7.816 1.00 0.00 31 GLY A C 15
ATOM 10212 O O . GLY A 1 31 ? -10.054 9.016 7.219 1.00 0.00 31 GLY A O 15
ATOM 10216 N N . THR A 1 32 ? -10.919 10.777 8.355 1.00 0.00 32 THR A N 15
ATOM 10217 C CA . THR A 1 32 ? -9.644 11.549 8.466 1.00 0.00 32 THR A CA 15
ATOM 10218 C C . THR A 1 32 ? -8.908 11.149 9.789 1.00 0.00 32 THR A C 15
ATOM 10219 O O . THR A 1 32 ? -9.479 10.523 10.689 1.00 0.00 32 THR A O 15
ATOM 10230 N N . ASN A 1 33 ? -7.601 11.495 9.871 1.00 0.00 33 ASN A N 15
ATOM 10231 C CA . ASN A 1 33 ? -6.651 11.058 10.951 1.00 0.00 33 ASN A CA 15
ATOM 10232 C C . ASN A 1 33 ? -6.477 9.509 10.867 1.00 0.00 33 ASN A C 15
ATOM 10233 O O . ASN A 1 33 ? -6.889 8.759 11.755 1.00 0.00 33 ASN A O 15
ATOM 10244 N N . CYS A 1 34 ? -5.856 9.042 9.767 1.00 0.00 34 CYS A N 15
ATOM 10245 C CA . CYS A 1 34 ? -5.783 7.591 9.447 1.00 0.00 34 CYS A CA 15
ATOM 10246 C C . CYS A 1 34 ? -4.755 6.835 10.352 1.00 0.00 34 CYS A C 15
ATOM 10247 O O . CYS A 1 34 ? -4.043 7.426 11.171 1.00 0.00 34 CYS A O 15
ATOM 10254 N N . GLU A 1 35 ? -4.699 5.499 10.184 1.00 0.00 35 GLU A N 15
ATOM 10255 C CA . GLU A 1 35 ? -3.629 4.650 10.799 1.00 0.00 35 GLU A CA 15
ATOM 10256 C C . GLU A 1 35 ? -2.912 3.828 9.685 1.00 0.00 35 GLU A C 15
ATOM 10257 O O . GLU A 1 35 ? -3.358 3.774 8.542 1.00 0.00 35 GLU A O 15
ATOM 10270 N N . CYS A 1 36 ? -1.792 3.180 10.043 1.00 0.00 36 CYS A N 15
ATOM 10271 C CA . CYS A 1 36 ? -0.901 2.454 9.071 1.00 0.00 36 CYS A CA 15
ATOM 10272 C C . CYS A 1 36 ? -1.424 1.009 8.861 1.00 0.00 36 CYS A C 15
ATOM 10273 O O . CYS A 1 36 ? -2.209 0.485 9.659 1.00 0.00 36 CYS A O 15
ATOM 10280 N N . THR A 1 37 ? -0.964 0.358 7.761 1.00 0.00 37 THR A N 15
ATOM 10281 C CA . THR A 1 37 ? -1.158 -1.112 7.486 1.00 0.00 37 THR A CA 15
ATOM 10282 C C . THR A 1 37 ? -2.680 -1.435 7.154 1.00 0.00 37 THR A C 15
ATOM 10283 O O . THR A 1 37 ? -3.571 -0.607 7.369 1.00 0.00 37 THR A O 15
ATOM 10294 N N . PRO A 1 38 ? -3.003 -2.638 6.602 1.00 0.00 38 PRO A N 15
ATOM 10295 C CA . PRO A 1 38 ? -4.385 -3.065 6.243 1.00 0.00 38 PRO A CA 15
ATOM 10296 C C . PRO A 1 38 ? -5.336 -3.308 7.444 1.00 0.00 38 PRO A C 15
ATOM 10297 O O . PRO A 1 38 ? -4.870 -3.404 8.579 1.00 0.00 38 PRO A O 15
ATOM 10308 N N . ARG A 1 39 ? -6.651 -3.472 7.184 1.00 0.00 39 ARG A N 15
ATOM 10309 C CA . ARG A 1 39 ? -7.604 -3.944 8.230 1.00 0.00 39 ARG A CA 15
ATOM 10310 C C . ARG A 1 39 ? -7.661 -5.506 8.142 1.00 0.00 39 ARG A C 15
ATOM 10311 O O . ARG A 1 39 ? -8.538 -6.099 7.506 1.00 0.00 39 ARG A O 15
ATOM 10331 N N . LEU A 1 40 ? -6.654 -6.142 8.768 1.00 0.00 40 LEU A N 15
ATOM 10332 C CA . LEU A 1 40 ? -6.398 -7.600 8.687 1.00 0.00 40 LEU A CA 15
ATOM 10333 C C . LEU A 1 40 ? -5.259 -7.872 9.704 1.00 0.00 40 LEU A C 15
ATOM 10334 O O . LEU A 1 40 ? -4.123 -7.424 9.504 1.00 0.00 40 LEU A O 15
ATOM 10350 N N . ILE A 1 41 ? -5.560 -8.638 10.768 1.00 0.00 41 ILE A N 15
ATOM 10351 C CA . ILE A 1 41 ? -4.525 -9.087 11.754 1.00 0.00 41 ILE A CA 15
ATOM 10352 C C . ILE A 1 41 ? -4.093 -10.550 11.380 1.00 0.00 41 ILE A C 15
ATOM 10353 O O . ILE A 1 41 ? -4.348 -11.530 12.088 1.00 0.00 41 ILE A O 15
ATOM 10369 N N . MET A 1 42 ? -3.377 -10.649 10.243 1.00 0.00 42 MET A N 15
ATOM 10370 C CA . MET A 1 42 ? -2.741 -11.893 9.740 1.00 0.00 42 MET A CA 15
ATOM 10371 C C . MET A 1 42 ? -1.754 -11.407 8.637 1.00 0.00 42 MET A C 15
ATOM 10372 O O . MET A 1 42 ? -2.141 -11.221 7.477 1.00 0.00 42 MET A O 15
ATOM 10386 N N . GLU A 1 43 ? -0.499 -11.119 9.038 1.00 0.00 43 GLU A N 15
ATOM 10387 C CA . GLU A 1 43 ? 0.441 -10.301 8.218 1.00 0.00 43 GLU A CA 15
ATOM 10388 C C . GLU A 1 43 ? 1.871 -10.909 8.301 1.00 0.00 43 GLU A C 15
ATOM 10389 O O . GLU A 1 43 ? 2.333 -11.352 9.360 1.00 0.00 43 GLU A O 15
ATOM 10402 N N . GLY A 1 44 ? 2.578 -10.877 7.157 1.00 0.00 44 GLY A N 15
ATOM 10403 C CA . GLY A 1 44 ? 3.960 -11.403 7.039 1.00 0.00 44 GLY A CA 15
ATOM 10404 C C . GLY A 1 44 ? 5.037 -10.467 7.622 1.00 0.00 44 GLY A C 15
ATOM 10405 O O . GLY A 1 44 ? 5.513 -10.706 8.735 1.00 0.00 44 GLY A O 15
ATOM 10409 N N . LEU A 1 45 ? 5.389 -9.398 6.879 1.00 0.00 45 LEU A N 15
ATOM 10410 C CA . LEU A 1 45 ? 6.334 -8.354 7.363 1.00 0.00 45 LEU A CA 15
ATOM 10411 C C . LEU A 1 45 ? 5.527 -7.355 8.242 1.00 0.00 45 LEU A C 15
ATOM 10412 O O . LEU A 1 45 ? 4.726 -6.560 7.734 1.00 0.00 45 LEU A O 15
ATOM 10428 N N . SER A 1 46 ? 5.704 -7.466 9.573 1.00 0.00 46 SER A N 15
ATOM 10429 C CA . SER A 1 46 ? 4.804 -6.808 10.551 1.00 0.00 46 SER A CA 15
ATOM 10430 C C . SER A 1 46 ? 5.588 -6.505 11.857 1.00 0.00 46 SER A C 15
ATOM 10431 O O . SER A 1 46 ? 6.026 -7.413 12.573 1.00 0.00 46 SER A O 15
ATOM 10439 N N . PHE A 1 47 ? 5.719 -5.204 12.172 1.00 0.00 47 PHE A N 15
ATOM 10440 C CA . PHE A 1 47 ? 6.160 -4.730 13.512 1.00 0.00 47 PHE A CA 15
ATOM 10441 C C . PHE A 1 47 ? 5.565 -3.307 13.739 1.00 0.00 47 PHE A C 15
ATOM 10442 O O . PHE A 1 47 ? 5.575 -2.452 12.845 1.00 0.00 47 PHE A O 15
ATOM 10459 N N . ALA A 1 48 ? 5.100 -3.054 14.977 1.00 0.00 48 ALA A N 15
ATOM 10460 C CA . ALA A 1 48 ? 4.638 -1.712 15.406 1.00 0.00 48 ALA A CA 15
ATOM 10461 C C . ALA A 1 48 ? 5.825 -0.945 16.029 1.00 0.00 48 ALA A C 15
ATOM 10462 O O . ALA A 1 48 ? 6.103 -0.942 17.230 1.00 0.00 48 ALA A O 15
ATOM 10471 N N . GLU A 1 1 ? 16.938 10.842 4.118 1.00 0.00 1 GLU A N 16
ATOM 10472 C CA . GLU A 1 1 ? 15.783 11.445 4.823 1.00 0.00 1 GLU A CA 16
ATOM 10473 C C . GLU A 1 1 ? 15.121 10.347 5.696 1.00 0.00 1 GLU A C 16
ATOM 10474 O O . GLU A 1 1 ? 14.518 9.399 5.179 1.00 0.00 1 GLU A O 16
ATOM 10489 N N . ASP A 1 2 ? 15.222 10.511 7.028 1.00 0.00 2 ASP A N 16
ATOM 10490 C CA . ASP A 1 2 ? 14.535 9.630 8.012 1.00 0.00 2 ASP A CA 16
ATOM 10491 C C . ASP A 1 2 ? 13.300 10.409 8.556 1.00 0.00 2 ASP A C 16
ATOM 10492 O O . ASP A 1 2 ? 13.434 11.375 9.315 1.00 0.00 2 ASP A O 16
ATOM 10502 N N . ASN A 1 3 ? 12.095 9.974 8.140 1.00 0.00 3 ASN A N 16
ATOM 10503 C CA . ASN A 1 3 ? 10.797 10.489 8.639 1.00 0.00 3 ASN A CA 16
ATOM 10504 C C . ASN A 1 3 ? 9.730 9.688 7.835 1.00 0.00 3 ASN A C 16
ATOM 10505 O O . ASN A 1 3 ? 9.284 10.028 6.733 1.00 0.00 3 ASN A O 16
ATOM 10516 N N . CYS A 1 4 ? 9.370 8.580 8.470 1.00 0.00 4 CYS A N 16
ATOM 10517 C CA . CYS A 1 4 ? 8.420 7.579 7.924 1.00 0.00 4 CYS A CA 16
ATOM 10518 C C . CYS A 1 4 ? 7.529 6.966 9.061 1.00 0.00 4 CYS A C 16
ATOM 10519 O O . CYS A 1 4 ? 7.776 7.180 10.255 1.00 0.00 4 CYS A O 16
ATOM 10526 N N . ILE A 1 5 ? 6.483 6.180 8.665 1.00 0.00 5 ILE A N 16
ATOM 10527 C CA . ILE A 1 5 ? 5.586 5.508 9.688 1.00 0.00 5 ILE A CA 16
ATOM 10528 C C . ILE A 1 5 ? 5.895 3.998 9.568 1.00 0.00 5 ILE A C 16
ATOM 10529 O O . ILE A 1 5 ? 5.237 3.240 8.854 1.00 0.00 5 ILE A O 16
ATOM 10545 N N . ALA A 1 6 ? 6.915 3.533 10.297 1.00 0.00 6 ALA A N 16
ATOM 10546 C CA . ALA A 1 6 ? 7.344 2.102 10.204 1.00 0.00 6 ALA A CA 16
ATOM 10547 C C . ALA A 1 6 ? 6.452 1.110 11.056 1.00 0.00 6 ALA A C 16
ATOM 10548 O O . ALA A 1 6 ? 6.872 0.001 11.404 1.00 0.00 6 ALA A O 16
ATOM 10555 N N . GLU A 1 7 ? 5.227 1.548 11.387 1.00 0.00 7 GLU A N 16
ATOM 10556 C CA . GLU A 1 7 ? 4.321 0.904 12.363 1.00 0.00 7 GLU A CA 16
ATOM 10557 C C . GLU A 1 7 ? 3.162 0.099 11.734 1.00 0.00 7 GLU A C 16
ATOM 10558 O O . GLU A 1 7 ? 2.769 0.278 10.583 1.00 0.00 7 GLU A O 16
ATOM 10571 N N . ASP A 1 8 ? 2.630 -0.794 12.592 1.00 0.00 8 ASP A N 16
ATOM 10572 C CA . ASP A 1 8 ? 1.363 -1.539 12.370 1.00 0.00 8 ASP A CA 16
ATOM 10573 C C . ASP A 1 8 ? 0.374 -0.759 13.279 1.00 0.00 8 ASP A C 16
ATOM 10574 O O . ASP A 1 8 ? 0.555 -0.595 14.493 1.00 0.00 8 ASP A O 16
ATOM 10584 N N . TYR A 1 9 ? -0.659 -0.253 12.613 1.00 0.00 9 TYR A N 16
ATOM 10585 C CA . TYR A 1 9 ? -1.639 0.753 13.148 1.00 0.00 9 TYR A CA 16
ATOM 10586 C C . TYR A 1 9 ? -0.916 2.037 13.743 1.00 0.00 9 TYR A C 16
ATOM 10587 O O . TYR A 1 9 ? -1.373 2.609 14.739 1.00 0.00 9 TYR A O 16
ATOM 10605 N N . GLY A 1 10 ? 0.160 2.535 13.079 1.00 0.00 10 GLY A N 16
ATOM 10606 C CA . GLY A 1 10 ? 0.771 3.856 13.396 1.00 0.00 10 GLY A CA 16
ATOM 10607 C C . GLY A 1 10 ? 0.024 5.001 12.753 1.00 0.00 10 GLY A C 16
ATOM 10608 O O . GLY A 1 10 ? -0.451 4.922 11.620 1.00 0.00 10 GLY A O 16
ATOM 10612 N N . LYS A 1 11 ? -0.054 6.076 13.521 1.00 0.00 11 LYS A N 16
ATOM 10613 C CA . LYS A 1 11 ? -0.933 7.221 13.159 1.00 0.00 11 LYS A CA 16
ATOM 10614 C C . LYS A 1 11 ? -0.261 7.965 11.973 1.00 0.00 11 LYS A C 16
ATOM 10615 O O . LYS A 1 11 ? 0.901 8.385 11.963 1.00 0.00 11 LYS A O 16
ATOM 10633 N N . CYS A 1 12 ? -1.136 8.049 10.998 1.00 0.00 12 CYS A N 16
ATOM 10634 C CA . CYS A 1 12 ? -0.831 8.480 9.616 1.00 0.00 12 CYS A CA 16
ATOM 10635 C C . CYS A 1 12 ? -1.954 9.388 9.063 1.00 0.00 12 CYS A C 16
ATOM 10636 O O . CYS A 1 12 ? -2.929 9.746 9.735 1.00 0.00 12 CYS A O 16
ATOM 10643 N N . THR A 1 13 ? -1.756 9.788 7.799 1.00 0.00 13 THR A N 16
ATOM 10644 C CA . THR A 1 13 ? -2.713 10.658 7.065 1.00 0.00 13 THR A CA 16
ATOM 10645 C C . THR A 1 13 ? -2.716 10.235 5.563 1.00 0.00 13 THR A C 16
ATOM 10646 O O . THR A 1 13 ? -1.829 9.566 5.022 1.00 0.00 13 THR A O 16
ATOM 10657 N N . TRP A 1 14 ? -3.785 10.693 4.924 1.00 0.00 14 TRP A N 16
ATOM 10658 C CA . TRP A 1 14 ? -3.952 10.666 3.443 1.00 0.00 14 TRP A CA 16
ATOM 10659 C C . TRP A 1 14 ? -3.478 12.059 2.931 1.00 0.00 14 TRP A C 16
ATOM 10660 O O . TRP A 1 14 ? -4.250 13.024 2.934 1.00 0.00 14 TRP A O 16
ATOM 10681 N N . GLY A 1 15 ? -2.197 12.153 2.537 1.00 0.00 15 GLY A N 16
ATOM 10682 C CA . GLY A 1 15 ? -1.536 13.459 2.261 1.00 0.00 15 GLY A CA 16
ATOM 10683 C C . GLY A 1 15 ? -0.301 13.736 3.159 1.00 0.00 15 GLY A C 16
ATOM 10684 O O . GLY A 1 15 ? 0.701 14.267 2.673 1.00 0.00 15 GLY A O 16
ATOM 10688 N N . GLY A 1 16 ? -0.377 13.367 4.454 1.00 0.00 16 GLY A N 16
ATOM 10689 C CA . GLY A 1 16 ? 0.771 13.352 5.390 1.00 0.00 16 GLY A CA 16
ATOM 10690 C C . GLY A 1 16 ? 1.856 12.307 5.064 1.00 0.00 16 GLY A C 16
ATOM 10691 O O . GLY A 1 16 ? 2.085 11.923 3.911 1.00 0.00 16 GLY A O 16
ATOM 10695 N N . THR A 1 17 ? 2.492 11.825 6.138 1.00 0.00 17 THR A N 16
ATOM 10696 C CA . THR A 1 17 ? 3.419 10.651 6.050 1.00 0.00 17 THR A CA 16
ATOM 10697 C C . THR A 1 17 ? 2.534 9.363 5.862 1.00 0.00 17 THR A C 16
ATOM 10698 O O . THR A 1 17 ? 1.457 9.179 6.457 1.00 0.00 17 THR A O 16
ATOM 10709 N N . LYS A 1 18 ? 3.080 8.494 5.002 1.00 0.00 18 LYS A N 16
ATOM 10710 C CA . LYS A 1 18 ? 2.603 7.100 4.799 1.00 0.00 18 LYS A CA 16
ATOM 10711 C C . LYS A 1 18 ? 3.659 6.172 5.450 1.00 0.00 18 LYS A C 16
ATOM 10712 O O . LYS A 1 18 ? 4.670 6.566 6.059 1.00 0.00 18 LYS A O 16
ATOM 10730 N N . CYS A 1 19 ? 3.374 4.876 5.346 1.00 0.00 19 CYS A N 16
ATOM 10731 C CA . CYS A 1 19 ? 4.168 3.873 6.099 1.00 0.00 19 CYS A CA 16
ATOM 10732 C C . CYS A 1 19 ? 5.494 3.606 5.319 1.00 0.00 19 CYS A C 16
ATOM 10733 O O . CYS A 1 19 ? 5.611 3.664 4.089 1.00 0.00 19 CYS A O 16
ATOM 10740 N N . CYS A 1 20 ? 6.505 3.424 6.180 1.00 0.00 20 CYS A N 16
ATOM 10741 C CA . CYS A 1 20 ? 7.947 3.480 5.849 1.00 0.00 20 CYS A CA 16
ATOM 10742 C C . CYS A 1 20 ? 8.441 2.644 4.634 1.00 0.00 20 CYS A C 16
ATOM 10743 O O . CYS A 1 20 ? 9.154 3.204 3.796 1.00 0.00 20 CYS A O 16
ATOM 10750 N N . ARG A 1 21 ? 8.119 1.343 4.557 1.00 0.00 21 ARG A N 16
ATOM 10751 C CA . ARG A 1 21 ? 8.698 0.413 3.530 1.00 0.00 21 ARG A CA 16
ATOM 10752 C C . ARG A 1 21 ? 7.856 0.303 2.213 1.00 0.00 21 ARG A C 16
ATOM 10753 O O . ARG A 1 21 ? 7.770 -0.743 1.561 1.00 0.00 21 ARG A O 16
ATOM 10773 N N . GLY A 1 22 ? 7.243 1.431 1.851 1.00 0.00 22 GLY A N 16
ATOM 10774 C CA . GLY A 1 22 ? 6.227 1.523 0.770 1.00 0.00 22 GLY A CA 16
ATOM 10775 C C . GLY A 1 22 ? 4.937 0.759 1.099 1.00 0.00 22 GLY A C 16
ATOM 10776 O O . GLY A 1 22 ? 4.609 -0.260 0.486 1.00 0.00 22 GLY A O 16
ATOM 10780 N N . ARG A 1 23 ? 4.263 1.297 2.109 1.00 0.00 23 ARG A N 16
ATOM 10781 C CA . ARG A 1 23 ? 3.131 0.637 2.788 1.00 0.00 23 ARG A CA 16
ATOM 10782 C C . ARG A 1 23 ? 1.897 1.609 2.813 1.00 0.00 23 ARG A C 16
ATOM 10783 O O . ARG A 1 23 ? 2.070 2.787 3.176 1.00 0.00 23 ARG A O 16
ATOM 10803 N N . PRO A 1 24 ? 0.641 1.170 2.496 1.00 0.00 24 PRO A N 16
ATOM 10804 C CA . PRO A 1 24 ? -0.560 2.041 2.553 1.00 0.00 24 PRO A CA 16
ATOM 10805 C C . PRO A 1 24 ? -1.110 2.268 4.000 1.00 0.00 24 PRO A C 16
ATOM 10806 O O . PRO A 1 24 ? -0.660 1.673 4.988 1.00 0.00 24 PRO A O 16
ATOM 10817 N N . CYS A 1 25 ? -2.109 3.159 4.080 1.00 0.00 25 CYS A N 16
ATOM 10818 C CA . CYS A 1 25 ? -2.861 3.442 5.327 1.00 0.00 25 CYS A CA 16
ATOM 10819 C C . CYS A 1 25 ? -4.386 3.336 5.017 1.00 0.00 25 CYS A C 16
ATOM 10820 O O . CYS A 1 25 ? -4.871 3.670 3.929 1.00 0.00 25 CYS A O 16
ATOM 10827 N N . ARG A 1 26 ? -5.129 2.859 6.026 1.00 0.00 26 ARG A N 16
ATOM 10828 C CA . ARG A 1 26 ? -6.616 2.873 6.049 1.00 0.00 26 ARG A CA 16
ATOM 10829 C C . ARG A 1 26 ? -6.971 3.474 7.430 1.00 0.00 26 ARG A C 16
ATOM 10830 O O . ARG A 1 26 ? -6.358 3.142 8.459 1.00 0.00 26 ARG A O 16
ATOM 10850 N N . CYS A 1 27 ? -7.957 4.397 7.466 1.00 0.00 27 CYS A N 16
ATOM 10851 C CA . CYS A 1 27 ? -8.166 5.191 8.697 1.00 0.00 27 CYS A CA 16
ATOM 10852 C C . CYS A 1 27 ? -8.847 4.398 9.862 1.00 0.00 27 CYS A C 16
ATOM 10853 O O . CYS A 1 27 ? -9.402 3.303 9.731 1.00 0.00 27 CYS A O 16
ATOM 10860 N N . SER A 1 28 ? -8.749 5.069 11.027 1.00 0.00 28 SER A N 16
ATOM 10861 C CA . SER A 1 28 ? -9.357 4.676 12.320 1.00 0.00 28 SER A CA 16
ATOM 10862 C C . SER A 1 28 ? -10.927 4.644 12.294 1.00 0.00 28 SER A C 16
ATOM 10863 O O . SER A 1 28 ? -11.597 4.620 11.257 1.00 0.00 28 SER A O 16
ATOM 10871 N N . MET A 1 29 ? -11.474 4.600 13.509 1.00 0.00 29 MET A N 16
ATOM 10872 C CA . MET A 1 29 ? -12.936 4.497 13.815 1.00 0.00 29 MET A CA 16
ATOM 10873 C C . MET A 1 29 ? -13.836 5.651 13.275 1.00 0.00 29 MET A C 16
ATOM 10874 O O . MET A 1 29 ? -14.973 5.425 12.855 1.00 0.00 29 MET A O 16
ATOM 10888 N N . ILE A 1 30 ? -13.289 6.867 13.314 1.00 0.00 30 ILE A N 16
ATOM 10889 C CA . ILE A 1 30 ? -13.984 8.126 12.898 1.00 0.00 30 ILE A CA 16
ATOM 10890 C C . ILE A 1 30 ? -14.080 8.165 11.330 1.00 0.00 30 ILE A C 16
ATOM 10891 O O . ILE A 1 30 ? -15.174 8.382 10.801 1.00 0.00 30 ILE A O 16
ATOM 10907 N N . GLY A 1 31 ? -12.948 7.984 10.629 1.00 0.00 31 GLY A N 16
ATOM 10908 C CA . GLY A 1 31 ? -12.854 8.218 9.163 1.00 0.00 31 GLY A CA 16
ATOM 10909 C C . GLY A 1 31 ? -11.681 9.127 8.727 1.00 0.00 31 GLY A C 16
ATOM 10910 O O . GLY A 1 31 ? -11.049 8.850 7.706 1.00 0.00 31 GLY A O 16
ATOM 10914 N N . THR A 1 32 ? -11.404 10.195 9.497 1.00 0.00 32 THR A N 16
ATOM 10915 C CA . THR A 1 32 ? -10.182 11.039 9.342 1.00 0.00 32 THR A CA 16
ATOM 10916 C C . THR A 1 32 ? -9.224 10.752 10.545 1.00 0.00 32 THR A C 16
ATOM 10917 O O . THR A 1 32 ? -9.622 10.201 11.578 1.00 0.00 32 THR A O 16
ATOM 10928 N N . ASN A 1 33 ? -7.933 11.131 10.371 1.00 0.00 33 ASN A N 16
ATOM 10929 C CA . ASN A 1 33 ? -6.788 10.805 11.286 1.00 0.00 33 ASN A CA 16
ATOM 10930 C C . ASN A 1 33 ? -6.517 9.281 11.148 1.00 0.00 33 ASN A C 16
ATOM 10931 O O . ASN A 1 33 ? -6.899 8.473 12.005 1.00 0.00 33 ASN A O 16
ATOM 10942 N N . CYS A 1 34 ? -5.861 8.901 10.029 1.00 0.00 34 CYS A N 16
ATOM 10943 C CA . CYS A 1 34 ? -5.734 7.466 9.663 1.00 0.00 34 CYS A CA 16
ATOM 10944 C C . CYS A 1 34 ? -4.717 6.693 10.563 1.00 0.00 34 CYS A C 16
ATOM 10945 O O . CYS A 1 34 ? -3.980 7.283 11.358 1.00 0.00 34 CYS A O 16
ATOM 10952 N N . GLU A 1 35 ? -4.690 5.348 10.399 1.00 0.00 35 GLU A N 16
ATOM 10953 C CA . GLU A 1 35 ? -3.607 4.502 11.004 1.00 0.00 35 GLU A CA 16
ATOM 10954 C C . GLU A 1 35 ? -3.017 3.549 9.899 1.00 0.00 35 GLU A C 16
ATOM 10955 O O . GLU A 1 35 ? -3.536 3.417 8.785 1.00 0.00 35 GLU A O 16
ATOM 10968 N N . CYS A 1 36 ? -1.897 2.879 10.241 1.00 0.00 36 CYS A N 16
ATOM 10969 C CA . CYS A 1 36 ? -1.063 2.103 9.271 1.00 0.00 36 CYS A CA 16
ATOM 10970 C C . CYS A 1 36 ? -1.698 0.694 9.049 1.00 0.00 36 CYS A C 16
ATOM 10971 O O . CYS A 1 36 ? -2.321 0.120 9.950 1.00 0.00 36 CYS A O 16
ATOM 10978 N N . THR A 1 37 ? -1.492 0.118 7.849 1.00 0.00 37 THR A N 16
ATOM 10979 C CA . THR A 1 37 ? -1.902 -1.290 7.568 1.00 0.00 37 THR A CA 16
ATOM 10980 C C . THR A 1 37 ? -0.733 -2.248 8.002 1.00 0.00 37 THR A C 16
ATOM 10981 O O . THR A 1 37 ? 0.375 -2.082 7.478 1.00 0.00 37 THR A O 16
ATOM 10992 N N . PRO A 1 38 ? -0.916 -3.255 8.913 1.00 0.00 38 PRO A N 16
ATOM 10993 C CA . PRO A 1 38 ? 0.115 -4.283 9.240 1.00 0.00 38 PRO A CA 16
ATOM 10994 C C . PRO A 1 38 ? 0.733 -5.030 8.007 1.00 0.00 38 PRO A C 16
ATOM 10995 O O . PRO A 1 38 ? 1.941 -4.908 7.805 1.00 0.00 38 PRO A O 16
ATOM 11006 N N . ARG A 1 39 ? -0.106 -5.733 7.206 1.00 0.00 39 ARG A N 16
ATOM 11007 C CA . ARG A 1 39 ? 0.194 -6.430 5.908 1.00 0.00 39 ARG A CA 16
ATOM 11008 C C . ARG A 1 39 ? 1.448 -7.380 5.945 1.00 0.00 39 ARG A C 16
ATOM 11009 O O . ARG A 1 39 ? 2.542 -7.036 6.399 1.00 0.00 39 ARG A O 16
ATOM 11029 N N . LEU A 1 40 ? 1.260 -8.591 5.367 1.00 0.00 40 LEU A N 16
ATOM 11030 C CA . LEU A 1 40 ? 2.322 -9.608 5.065 1.00 0.00 40 LEU A CA 16
ATOM 11031 C C . LEU A 1 40 ? 2.861 -10.213 6.404 1.00 0.00 40 LEU A C 16
ATOM 11032 O O . LEU A 1 40 ? 3.663 -9.597 7.115 1.00 0.00 40 LEU A O 16
ATOM 11048 N N . ILE A 1 41 ? 2.427 -11.453 6.699 1.00 0.00 41 ILE A N 16
ATOM 11049 C CA . ILE A 1 41 ? 2.993 -12.285 7.801 1.00 0.00 41 ILE A CA 16
ATOM 11050 C C . ILE A 1 41 ? 3.869 -13.407 7.144 1.00 0.00 41 ILE A C 16
ATOM 11051 O O . ILE A 1 41 ? 3.460 -14.061 6.175 1.00 0.00 41 ILE A O 16
ATOM 11067 N N . MET A 1 42 ? 5.075 -13.631 7.704 1.00 0.00 42 MET A N 16
ATOM 11068 C CA . MET A 1 42 ? 5.990 -14.704 7.236 1.00 0.00 42 MET A CA 16
ATOM 11069 C C . MET A 1 42 ? 5.620 -16.030 7.968 1.00 0.00 42 MET A C 16
ATOM 11070 O O . MET A 1 42 ? 5.876 -16.188 9.167 1.00 0.00 42 MET A O 16
ATOM 11084 N N . GLU A 1 43 ? 5.018 -16.967 7.214 1.00 0.00 43 GLU A N 16
ATOM 11085 C CA . GLU A 1 43 ? 4.740 -18.346 7.694 1.00 0.00 43 GLU A CA 16
ATOM 11086 C C . GLU A 1 43 ? 5.578 -19.326 6.830 1.00 0.00 43 GLU A C 16
ATOM 11087 O O . GLU A 1 43 ? 5.599 -19.268 5.595 1.00 0.00 43 GLU A O 16
ATOM 11100 N N . GLY A 1 44 ? 6.274 -20.221 7.538 1.00 0.00 44 GLY A N 16
ATOM 11101 C CA . GLY A 1 44 ? 7.262 -21.141 6.933 1.00 0.00 44 GLY A CA 16
ATOM 11102 C C . GLY A 1 44 ? 8.671 -20.523 6.899 1.00 0.00 44 GLY A C 16
ATOM 11103 O O . GLY A 1 44 ? 9.087 -19.994 5.864 1.00 0.00 44 GLY A O 16
ATOM 11107 N N . LEU A 1 45 ? 9.382 -20.593 8.038 1.00 0.00 45 LEU A N 16
ATOM 11108 C CA . LEU A 1 45 ? 10.746 -20.012 8.181 1.00 0.00 45 LEU A CA 16
ATOM 11109 C C . LEU A 1 45 ? 11.788 -21.130 7.872 1.00 0.00 45 LEU A C 16
ATOM 11110 O O . LEU A 1 45 ? 12.413 -21.086 6.808 1.00 0.00 45 LEU A O 16
ATOM 11126 N N . SER A 1 46 ? 11.927 -22.142 8.751 1.00 0.00 46 SER A N 16
ATOM 11127 C CA . SER A 1 46 ? 12.624 -23.416 8.424 1.00 0.00 46 SER A CA 16
ATOM 11128 C C . SER A 1 46 ? 11.575 -24.441 7.891 1.00 0.00 46 SER A C 16
ATOM 11129 O O . SER A 1 46 ? 11.582 -24.735 6.692 1.00 0.00 46 SER A O 16
ATOM 11137 N N . PHE A 1 47 ? 10.663 -24.936 8.751 1.00 0.00 47 PHE A N 16
ATOM 11138 C CA . PHE A 1 47 ? 9.468 -25.706 8.324 1.00 0.00 47 PHE A CA 16
ATOM 11139 C C . PHE A 1 47 ? 8.354 -25.411 9.370 1.00 0.00 47 PHE A C 16
ATOM 11140 O O . PHE A 1 47 ? 8.407 -25.897 10.506 1.00 0.00 47 PHE A O 16
ATOM 11157 N N . ALA A 1 48 ? 7.351 -24.607 8.968 1.00 0.00 48 ALA A N 16
ATOM 11158 C CA . ALA A 1 48 ? 6.211 -24.240 9.842 1.00 0.00 48 ALA A CA 16
ATOM 11159 C C . ALA A 1 48 ? 4.961 -24.054 8.958 1.00 0.00 48 ALA A C 16
ATOM 11160 O O . ALA A 1 48 ? 4.814 -23.138 8.147 1.00 0.00 48 ALA A O 16
ATOM 11169 N N . GLU A 1 1 ? 7.889 12.846 3.502 1.00 0.00 1 GLU A N 17
ATOM 11170 C CA . GLU A 1 1 ? 7.739 12.057 4.748 1.00 0.00 1 GLU A CA 17
ATOM 11171 C C . GLU A 1 1 ? 8.287 12.866 5.961 1.00 0.00 1 GLU A C 17
ATOM 11172 O O . GLU A 1 1 ? 9.295 13.578 5.865 1.00 0.00 1 GLU A O 17
ATOM 11187 N N . ASP A 1 2 ? 7.639 12.684 7.128 1.00 0.00 2 ASP A N 17
ATOM 11188 C CA . ASP A 1 2 ? 8.170 13.175 8.432 1.00 0.00 2 ASP A CA 17
ATOM 11189 C C . ASP A 1 2 ? 8.765 11.952 9.192 1.00 0.00 2 ASP A C 17
ATOM 11190 O O . ASP A 1 2 ? 8.109 11.329 10.034 1.00 0.00 2 ASP A O 17
ATOM 11200 N N . ASN A 1 3 ? 10.027 11.605 8.839 1.00 0.00 3 ASN A N 17
ATOM 11201 C CA . ASN A 1 3 ? 10.803 10.404 9.341 1.00 0.00 3 ASN A CA 17
ATOM 11202 C C . ASN A 1 3 ? 10.132 8.996 9.123 1.00 0.00 3 ASN A C 17
ATOM 11203 O O . ASN A 1 3 ? 10.508 8.001 9.750 1.00 0.00 3 ASN A O 17
ATOM 11214 N N . CYS A 1 4 ? 9.185 8.940 8.182 1.00 0.00 4 CYS A N 17
ATOM 11215 C CA . CYS A 1 4 ? 8.327 7.776 7.803 1.00 0.00 4 CYS A CA 17
ATOM 11216 C C . CYS A 1 4 ? 7.517 7.188 9.024 1.00 0.00 4 CYS A C 17
ATOM 11217 O O . CYS A 1 4 ? 7.709 7.562 10.187 1.00 0.00 4 CYS A O 17
ATOM 11224 N N . ILE A 1 5 ? 6.562 6.270 8.711 1.00 0.00 5 ILE A N 17
ATOM 11225 C CA . ILE A 1 5 ? 5.740 5.583 9.783 1.00 0.00 5 ILE A CA 17
ATOM 11226 C C . ILE A 1 5 ? 6.171 4.106 9.695 1.00 0.00 5 ILE A C 17
ATOM 11227 O O . ILE A 1 5 ? 5.677 3.339 8.876 1.00 0.00 5 ILE A O 17
ATOM 11243 N N . ALA A 1 6 ? 7.099 3.648 10.538 1.00 0.00 6 ALA A N 17
ATOM 11244 C CA . ALA A 1 6 ? 7.622 2.247 10.406 1.00 0.00 6 ALA A CA 17
ATOM 11245 C C . ALA A 1 6 ? 6.661 1.140 11.007 1.00 0.00 6 ALA A C 17
ATOM 11246 O O . ALA A 1 6 ? 7.087 0.022 11.313 1.00 0.00 6 ALA A O 17
ATOM 11253 N N . GLU A 1 7 ? 5.371 1.487 11.166 1.00 0.00 7 GLU A N 17
ATOM 11254 C CA . GLU A 1 7 ? 4.358 0.701 11.911 1.00 0.00 7 GLU A CA 17
ATOM 11255 C C . GLU A 1 7 ? 3.163 0.197 11.077 1.00 0.00 7 GLU A C 17
ATOM 11256 O O . GLU A 1 7 ? 2.847 0.667 9.987 1.00 0.00 7 GLU A O 17
ATOM 11269 N N . ASP A 1 8 ? 2.507 -0.780 11.727 1.00 0.00 8 ASP A N 17
ATOM 11270 C CA . ASP A 1 8 ? 1.174 -1.316 11.375 1.00 0.00 8 ASP A CA 17
ATOM 11271 C C . ASP A 1 8 ? 0.330 -0.762 12.540 1.00 0.00 8 ASP A C 17
ATOM 11272 O O . ASP A 1 8 ? 0.613 -0.933 13.729 1.00 0.00 8 ASP A O 17
ATOM 11282 N N . TYR A 1 9 ? -0.705 -0.054 12.116 1.00 0.00 9 TYR A N 17
ATOM 11283 C CA . TYR A 1 9 ? -1.604 0.798 12.969 1.00 0.00 9 TYR A CA 17
ATOM 11284 C C . TYR A 1 9 ? -0.834 2.007 13.651 1.00 0.00 9 TYR A C 17
ATOM 11285 O O . TYR A 1 9 ? -1.220 2.461 14.733 1.00 0.00 9 TYR A O 17
ATOM 11303 N N . GLY A 1 10 ? 0.195 2.580 12.972 1.00 0.00 10 GLY A N 17
ATOM 11304 C CA . GLY A 1 10 ? 0.833 3.866 13.349 1.00 0.00 10 GLY A CA 17
ATOM 11305 C C . GLY A 1 10 ? 0.072 5.015 12.701 1.00 0.00 10 GLY A C 17
ATOM 11306 O O . GLY A 1 10 ? -0.478 4.918 11.602 1.00 0.00 10 GLY A O 17
ATOM 11310 N N . LYS A 1 11 ? 0.060 6.119 13.427 1.00 0.00 11 LYS A N 17
ATOM 11311 C CA . LYS A 1 11 ? -0.824 7.270 13.076 1.00 0.00 11 LYS A CA 17
ATOM 11312 C C . LYS A 1 11 ? -0.223 8.013 11.842 1.00 0.00 11 LYS A C 17
ATOM 11313 O O . LYS A 1 11 ? 0.931 8.450 11.802 1.00 0.00 11 LYS A O 17
ATOM 11331 N N . CYS A 1 12 ? -1.110 8.099 10.861 1.00 0.00 12 CYS A N 17
ATOM 11332 C CA . CYS A 1 12 ? -0.837 8.580 9.484 1.00 0.00 12 CYS A CA 17
ATOM 11333 C C . CYS A 1 12 ? -1.965 9.536 9.019 1.00 0.00 12 CYS A C 17
ATOM 11334 O O . CYS A 1 12 ? -2.968 9.770 9.706 1.00 0.00 12 CYS A O 17
ATOM 11341 N N . THR A 1 13 ? -1.784 10.085 7.807 1.00 0.00 13 THR A N 17
ATOM 11342 C CA . THR A 1 13 ? -2.882 10.837 7.123 1.00 0.00 13 THR A CA 17
ATOM 11343 C C . THR A 1 13 ? -2.754 10.552 5.593 1.00 0.00 13 THR A C 17
ATOM 11344 O O . THR A 1 13 ? -1.672 10.322 5.034 1.00 0.00 13 THR A O 17
ATOM 11355 N N . TRP A 1 14 ? -3.914 10.676 4.923 1.00 0.00 14 TRP A N 17
ATOM 11356 C CA . TRP A 1 14 ? -3.986 10.695 3.431 1.00 0.00 14 TRP A CA 17
ATOM 11357 C C . TRP A 1 14 ? -3.680 12.172 3.025 1.00 0.00 14 TRP A C 17
ATOM 11358 O O . TRP A 1 14 ? -4.508 13.078 3.169 1.00 0.00 14 TRP A O 17
ATOM 11379 N N . GLY A 1 15 ? -2.430 12.373 2.577 1.00 0.00 15 GLY A N 17
ATOM 11380 C CA . GLY A 1 15 ? -1.822 13.715 2.386 1.00 0.00 15 GLY A CA 17
ATOM 11381 C C . GLY A 1 15 ? -0.987 14.059 3.650 1.00 0.00 15 GLY A C 17
ATOM 11382 O O . GLY A 1 15 ? -1.311 14.991 4.390 1.00 0.00 15 GLY A O 17
ATOM 11386 N N . GLY A 1 16 ? 0.066 13.259 3.878 1.00 0.00 16 GLY A N 17
ATOM 11387 C CA . GLY A 1 16 ? 0.850 13.238 5.132 1.00 0.00 16 GLY A CA 17
ATOM 11388 C C . GLY A 1 16 ? 2.018 12.253 4.991 1.00 0.00 16 GLY A C 17
ATOM 11389 O O . GLY A 1 16 ? 2.535 11.973 3.901 1.00 0.00 16 GLY A O 17
ATOM 11393 N N . THR A 1 17 ? 2.407 11.713 6.150 1.00 0.00 17 THR A N 17
ATOM 11394 C CA . THR A 1 17 ? 3.354 10.557 6.195 1.00 0.00 17 THR A CA 17
ATOM 11395 C C . THR A 1 17 ? 2.463 9.276 6.048 1.00 0.00 17 THR A C 17
ATOM 11396 O O . THR A 1 17 ? 1.378 9.134 6.632 1.00 0.00 17 THR A O 17
ATOM 11407 N N . LYS A 1 18 ? 3.009 8.358 5.246 1.00 0.00 18 LYS A N 17
ATOM 11408 C CA . LYS A 1 18 ? 2.519 6.961 5.111 1.00 0.00 18 LYS A CA 17
ATOM 11409 C C . LYS A 1 18 ? 3.681 6.078 5.630 1.00 0.00 18 LYS A C 17
ATOM 11410 O O . LYS A 1 18 ? 4.748 6.519 6.101 1.00 0.00 18 LYS A O 17
ATOM 11428 N N . CYS A 1 19 ? 3.434 4.767 5.588 1.00 0.00 19 CYS A N 17
ATOM 11429 C CA . CYS A 1 19 ? 4.361 3.838 6.282 1.00 0.00 19 CYS A CA 17
ATOM 11430 C C . CYS A 1 19 ? 5.602 3.569 5.378 1.00 0.00 19 CYS A C 17
ATOM 11431 O O . CYS A 1 19 ? 5.625 3.556 4.144 1.00 0.00 19 CYS A O 17
ATOM 11438 N N . CYS A 1 20 ? 6.660 3.486 6.200 1.00 0.00 20 CYS A N 17
ATOM 11439 C CA . CYS A 1 20 ? 8.091 3.568 5.857 1.00 0.00 20 CYS A CA 17
ATOM 11440 C C . CYS A 1 20 ? 8.573 2.695 4.663 1.00 0.00 20 CYS A C 17
ATOM 11441 O O . CYS A 1 20 ? 9.257 3.229 3.785 1.00 0.00 20 CYS A O 17
ATOM 11448 N N . ARG A 1 21 ? 8.253 1.389 4.645 1.00 0.00 21 ARG A N 17
ATOM 11449 C CA . ARG A 1 21 ? 8.721 0.439 3.582 1.00 0.00 21 ARG A CA 17
ATOM 11450 C C . ARG A 1 21 ? 7.739 0.304 2.367 1.00 0.00 21 ARG A C 17
ATOM 11451 O O . ARG A 1 21 ? 7.576 -0.756 1.754 1.00 0.00 21 ARG A O 17
ATOM 11471 N N . GLY A 1 22 ? 7.103 1.429 2.034 1.00 0.00 22 GLY A N 17
ATOM 11472 C CA . GLY A 1 22 ? 6.017 1.515 1.024 1.00 0.00 22 GLY A CA 17
ATOM 11473 C C . GLY A 1 22 ? 4.754 0.720 1.387 1.00 0.00 22 GLY A C 17
ATOM 11474 O O . GLY A 1 22 ? 4.381 -0.245 0.715 1.00 0.00 22 GLY A O 17
ATOM 11478 N N . ARG A 1 23 ? 4.153 1.166 2.485 1.00 0.00 23 ARG A N 17
ATOM 11479 C CA . ARG A 1 23 ? 3.067 0.439 3.177 1.00 0.00 23 ARG A CA 17
ATOM 11480 C C . ARG A 1 23 ? 1.805 1.366 3.271 1.00 0.00 23 ARG A C 17
ATOM 11481 O O . ARG A 1 23 ? 1.941 2.524 3.711 1.00 0.00 23 ARG A O 17
ATOM 11501 N N . PRO A 1 24 ? 0.571 0.911 2.885 1.00 0.00 24 PRO A N 17
ATOM 11502 C CA . PRO A 1 24 ? -0.632 1.780 2.821 1.00 0.00 24 PRO A CA 17
ATOM 11503 C C . PRO A 1 24 ? -1.282 2.073 4.209 1.00 0.00 24 PRO A C 17
ATOM 11504 O O . PRO A 1 24 ? -0.894 1.514 5.244 1.00 0.00 24 PRO A O 17
ATOM 11515 N N . CYS A 1 25 ? -2.285 2.967 4.189 1.00 0.00 25 CYS A N 17
ATOM 11516 C CA . CYS A 1 25 ? -3.054 3.354 5.397 1.00 0.00 25 CYS A CA 17
ATOM 11517 C C . CYS A 1 25 ? -4.574 3.125 5.136 1.00 0.00 25 CYS A C 17
ATOM 11518 O O . CYS A 1 25 ? -5.113 3.302 4.038 1.00 0.00 25 CYS A O 17
ATOM 11525 N N . ARG A 1 26 ? -5.238 2.723 6.229 1.00 0.00 26 ARG A N 17
ATOM 11526 C CA . ARG A 1 26 ? -6.710 2.580 6.335 1.00 0.00 26 ARG A CA 17
ATOM 11527 C C . ARG A 1 26 ? -7.075 3.301 7.658 1.00 0.00 26 ARG A C 17
ATOM 11528 O O . ARG A 1 26 ? -6.434 3.059 8.696 1.00 0.00 26 ARG A O 17
ATOM 11548 N N . CYS A 1 27 ? -8.079 4.207 7.657 1.00 0.00 27 CYS A N 17
ATOM 11549 C CA . CYS A 1 27 ? -8.265 5.084 8.841 1.00 0.00 27 CYS A CA 17
ATOM 11550 C C . CYS A 1 27 ? -8.869 4.347 10.086 1.00 0.00 27 CYS A C 17
ATOM 11551 O O . CYS A 1 27 ? -9.398 3.232 10.044 1.00 0.00 27 CYS A O 17
ATOM 11558 N N . SER A 1 28 ? -8.737 5.083 11.209 1.00 0.00 28 SER A N 17
ATOM 11559 C CA . SER A 1 28 ? -9.276 4.743 12.549 1.00 0.00 28 SER A CA 17
ATOM 11560 C C . SER A 1 28 ? -10.843 4.666 12.593 1.00 0.00 28 SER A C 17
ATOM 11561 O O . SER A 1 28 ? -11.551 4.542 11.587 1.00 0.00 28 SER A O 17
ATOM 11569 N N . MET A 1 29 ? -11.346 4.685 13.827 1.00 0.00 29 MET A N 17
ATOM 11570 C CA . MET A 1 29 ? -12.781 4.463 14.181 1.00 0.00 29 MET A CA 17
ATOM 11571 C C . MET A 1 29 ? -13.740 5.588 13.682 1.00 0.00 29 MET A C 17
ATOM 11572 O O . MET A 1 29 ? -14.844 5.294 13.215 1.00 0.00 29 MET A O 17
ATOM 11586 N N . ILE A 1 30 ? -13.310 6.854 13.815 1.00 0.00 30 ILE A N 17
ATOM 11587 C CA . ILE A 1 30 ? -14.127 8.049 13.439 1.00 0.00 30 ILE A CA 17
ATOM 11588 C C . ILE A 1 30 ? -14.184 8.220 11.875 1.00 0.00 30 ILE A C 17
ATOM 11589 O O . ILE A 1 30 ? -15.282 8.439 11.354 1.00 0.00 30 ILE A O 17
ATOM 11605 N N . GLY A 1 31 ? -13.062 8.089 11.146 1.00 0.00 31 GLY A N 17
ATOM 11606 C CA . GLY A 1 31 ? -13.016 8.312 9.676 1.00 0.00 31 GLY A CA 17
ATOM 11607 C C . GLY A 1 31 ? -11.841 9.183 9.183 1.00 0.00 31 GLY A C 17
ATOM 11608 O O . GLY A 1 31 ? -11.212 8.842 8.179 1.00 0.00 31 GLY A O 17
ATOM 11612 N N . THR A 1 32 ? -11.577 10.304 9.874 1.00 0.00 32 THR A N 17
ATOM 11613 C CA . THR A 1 32 ? -10.366 11.149 9.645 1.00 0.00 32 THR A CA 17
ATOM 11614 C C . THR A 1 32 ? -9.291 10.811 10.728 1.00 0.00 32 THR A C 17
ATOM 11615 O O . THR A 1 32 ? -9.584 10.220 11.774 1.00 0.00 32 THR A O 17
ATOM 11626 N N . ASN A 1 33 ? -8.025 11.202 10.445 1.00 0.00 33 ASN A N 17
ATOM 11627 C CA . ASN A 1 33 ? -6.804 10.870 11.251 1.00 0.00 33 ASN A CA 17
ATOM 11628 C C . ASN A 1 33 ? -6.566 9.341 11.113 1.00 0.00 33 ASN A C 17
ATOM 11629 O O . ASN A 1 33 ? -6.858 8.552 12.021 1.00 0.00 33 ASN A O 17
ATOM 11640 N N . CYS A 1 34 ? -6.031 8.941 9.940 1.00 0.00 34 CYS A N 17
ATOM 11641 C CA . CYS A 1 34 ? -5.887 7.498 9.610 1.00 0.00 34 CYS A CA 17
ATOM 11642 C C . CYS A 1 34 ? -4.795 6.782 10.471 1.00 0.00 34 CYS A C 17
ATOM 11643 O O . CYS A 1 34 ? -3.979 7.416 11.145 1.00 0.00 34 CYS A O 17
ATOM 11650 N N . GLU A 1 35 ? -4.792 5.433 10.397 1.00 0.00 35 GLU A N 17
ATOM 11651 C CA . GLU A 1 35 ? -3.663 4.616 10.944 1.00 0.00 35 GLU A CA 17
ATOM 11652 C C . GLU A 1 35 ? -3.131 3.696 9.788 1.00 0.00 35 GLU A C 17
ATOM 11653 O O . GLU A 1 35 ? -3.696 3.595 8.695 1.00 0.00 35 GLU A O 17
ATOM 11666 N N . CYS A 1 36 ? -2.005 3.015 10.057 1.00 0.00 36 CYS A N 17
ATOM 11667 C CA . CYS A 1 36 ? -1.294 2.157 9.062 1.00 0.00 36 CYS A CA 17
ATOM 11668 C C . CYS A 1 36 ? -1.923 0.733 9.092 1.00 0.00 36 CYS A C 17
ATOM 11669 O O . CYS A 1 36 ? -2.703 0.367 9.982 1.00 0.00 36 CYS A O 17
ATOM 11676 N N . THR A 1 37 ? -1.645 -0.058 8.045 1.00 0.00 37 THR A N 17
ATOM 11677 C CA . THR A 1 37 ? -2.191 -1.440 7.946 1.00 0.00 37 THR A CA 17
ATOM 11678 C C . THR A 1 37 ? -1.112 -2.366 7.278 1.00 0.00 37 THR A C 17
ATOM 11679 O O . THR A 1 37 ? -0.476 -1.958 6.296 1.00 0.00 37 THR A O 17
ATOM 11690 N N . PRO A 1 38 ? -0.899 -3.628 7.761 1.00 0.00 38 PRO A N 17
ATOM 11691 C CA . PRO A 1 38 ? 0.086 -4.569 7.177 1.00 0.00 38 PRO A CA 17
ATOM 11692 C C . PRO A 1 38 ? -0.392 -5.224 5.845 1.00 0.00 38 PRO A C 17
ATOM 11693 O O . PRO A 1 38 ? -1.590 -5.256 5.538 1.00 0.00 38 PRO A O 17
ATOM 11704 N N . ARG A 1 39 ? 0.568 -5.775 5.072 1.00 0.00 39 ARG A N 17
ATOM 11705 C CA . ARG A 1 39 ? 0.269 -6.520 3.814 1.00 0.00 39 ARG A CA 17
ATOM 11706 C C . ARG A 1 39 ? -0.312 -7.910 4.214 1.00 0.00 39 ARG A C 17
ATOM 11707 O O . ARG A 1 39 ? 0.403 -8.763 4.748 1.00 0.00 39 ARG A O 17
ATOM 11727 N N . LEU A 1 40 ? -1.640 -8.059 3.997 1.00 0.00 40 LEU A N 17
ATOM 11728 C CA . LEU A 1 40 ? -2.519 -9.170 4.494 1.00 0.00 40 LEU A CA 17
ATOM 11729 C C . LEU A 1 40 ? -2.819 -8.771 5.980 1.00 0.00 40 LEU A C 17
ATOM 11730 O O . LEU A 1 40 ? -1.914 -8.667 6.819 1.00 0.00 40 LEU A O 17
ATOM 11746 N N . ILE A 1 41 ? -4.098 -8.467 6.276 1.00 0.00 41 ILE A N 17
ATOM 11747 C CA . ILE A 1 41 ? -4.471 -7.679 7.489 1.00 0.00 41 ILE A CA 17
ATOM 11748 C C . ILE A 1 41 ? -4.663 -8.711 8.650 1.00 0.00 41 ILE A C 17
ATOM 11749 O O . ILE A 1 41 ? -5.672 -9.422 8.718 1.00 0.00 41 ILE A O 17
ATOM 11765 N N . MET A 1 42 ? -3.655 -8.776 9.540 1.00 0.00 42 MET A N 17
ATOM 11766 C CA . MET A 1 42 ? -3.635 -9.716 10.688 1.00 0.00 42 MET A CA 17
ATOM 11767 C C . MET A 1 42 ? -2.724 -9.080 11.778 1.00 0.00 42 MET A C 17
ATOM 11768 O O . MET A 1 42 ? -1.503 -8.983 11.605 1.00 0.00 42 MET A O 17
ATOM 11782 N N . GLU A 1 43 ? -3.337 -8.657 12.899 1.00 0.00 43 GLU A N 17
ATOM 11783 C CA . GLU A 1 43 ? -2.609 -8.028 14.035 1.00 0.00 43 GLU A CA 17
ATOM 11784 C C . GLU A 1 43 ? -2.288 -9.112 15.102 1.00 0.00 43 GLU A C 17
ATOM 11785 O O . GLU A 1 43 ? -3.137 -9.923 15.490 1.00 0.00 43 GLU A O 17
ATOM 11798 N N . GLY A 1 44 ? -1.030 -9.085 15.564 1.00 0.00 44 GLY A N 17
ATOM 11799 C CA . GLY A 1 44 ? -0.492 -10.094 16.504 1.00 0.00 44 GLY A CA 17
ATOM 11800 C C . GLY A 1 44 ? -0.720 -9.727 17.984 1.00 0.00 44 GLY A C 17
ATOM 11801 O O . GLY A 1 44 ? -1.854 -9.798 18.467 1.00 0.00 44 GLY A O 17
ATOM 11805 N N . LEU A 1 45 ? 0.361 -9.343 18.685 1.00 0.00 45 LEU A N 17
ATOM 11806 C CA . LEU A 1 45 ? 0.300 -8.954 20.125 1.00 0.00 45 LEU A CA 17
ATOM 11807 C C . LEU A 1 45 ? 0.186 -7.405 20.255 1.00 0.00 45 LEU A C 17
ATOM 11808 O O . LEU A 1 45 ? -0.848 -6.920 20.724 1.00 0.00 45 LEU A O 17
ATOM 11824 N N . SER A 1 46 ? 1.213 -6.642 19.832 1.00 0.00 46 SER A N 17
ATOM 11825 C CA . SER A 1 46 ? 1.204 -5.156 19.879 1.00 0.00 46 SER A CA 17
ATOM 11826 C C . SER A 1 46 ? 0.395 -4.579 18.679 1.00 0.00 46 SER A C 17
ATOM 11827 O O . SER A 1 46 ? 0.549 -5.018 17.532 1.00 0.00 46 SER A O 17
ATOM 11835 N N . PHE A 1 47 ? -0.453 -3.573 18.965 1.00 0.00 47 PHE A N 17
ATOM 11836 C CA . PHE A 1 47 ? -1.301 -2.915 17.934 1.00 0.00 47 PHE A CA 17
ATOM 11837 C C . PHE A 1 47 ? -0.426 -1.941 17.087 1.00 0.00 47 PHE A C 17
ATOM 11838 O O . PHE A 1 47 ? -0.066 -2.317 15.971 1.00 0.00 47 PHE A O 17
ATOM 11855 N N . ALA A 1 48 ? -0.044 -0.760 17.611 1.00 0.00 48 ALA A N 17
ATOM 11856 C CA . ALA A 1 48 ? 0.803 0.219 16.882 1.00 0.00 48 ALA A CA 17
ATOM 11857 C C . ALA A 1 48 ? 2.282 -0.241 16.857 1.00 0.00 48 ALA A C 17
ATOM 11858 O O . ALA A 1 48 ? 2.885 -0.479 15.811 1.00 0.00 48 ALA A O 17
ATOM 11867 N N . GLU A 1 1 ? 13.241 4.234 11.976 1.00 0.00 1 GLU A N 18
ATOM 11868 C CA . GLU A 1 1 ? 12.250 5.212 11.478 1.00 0.00 1 GLU A CA 18
ATOM 11869 C C . GLU A 1 1 ? 12.979 6.563 11.232 1.00 0.00 1 GLU A C 18
ATOM 11870 O O . GLU A 1 1 ? 13.527 7.168 12.162 1.00 0.00 1 GLU A O 18
ATOM 11885 N N . ASP A 1 2 ? 12.957 7.032 9.972 1.00 0.00 2 ASP A N 18
ATOM 11886 C CA . ASP A 1 2 ? 13.540 8.347 9.587 1.00 0.00 2 ASP A CA 18
ATOM 11887 C C . ASP A 1 2 ? 12.637 8.944 8.469 1.00 0.00 2 ASP A C 18
ATOM 11888 O O . ASP A 1 2 ? 12.571 8.423 7.350 1.00 0.00 2 ASP A O 18
ATOM 11898 N N . ASN A 1 3 ? 11.921 10.042 8.811 1.00 0.00 3 ASN A N 18
ATOM 11899 C CA . ASN A 1 3 ? 10.933 10.773 7.922 1.00 0.00 3 ASN A CA 18
ATOM 11900 C C . ASN A 1 3 ? 9.732 9.906 7.377 1.00 0.00 3 ASN A C 18
ATOM 11901 O O . ASN A 1 3 ? 9.097 10.235 6.369 1.00 0.00 3 ASN A O 18
ATOM 11912 N N . CYS A 1 4 ? 9.427 8.825 8.090 1.00 0.00 4 CYS A N 18
ATOM 11913 C CA . CYS A 1 4 ? 8.458 7.785 7.663 1.00 0.00 4 CYS A CA 18
ATOM 11914 C C . CYS A 1 4 ? 7.634 7.250 8.884 1.00 0.00 4 CYS A C 18
ATOM 11915 O O . CYS A 1 4 ? 7.844 7.653 10.034 1.00 0.00 4 CYS A O 18
ATOM 11922 N N . ILE A 1 5 ? 6.664 6.334 8.604 1.00 0.00 5 ILE A N 18
ATOM 11923 C CA . ILE A 1 5 ? 5.876 5.663 9.704 1.00 0.00 5 ILE A CA 18
ATOM 11924 C C . ILE A 1 5 ? 6.312 4.183 9.656 1.00 0.00 5 ILE A C 18
ATOM 11925 O O . ILE A 1 5 ? 5.757 3.391 8.893 1.00 0.00 5 ILE A O 18
ATOM 11941 N N . ALA A 1 6 ? 7.280 3.770 10.495 1.00 0.00 6 ALA A N 18
ATOM 11942 C CA . ALA A 1 6 ? 7.757 2.338 10.487 1.00 0.00 6 ALA A CA 18
ATOM 11943 C C . ALA A 1 6 ? 6.704 1.242 10.969 1.00 0.00 6 ALA A C 18
ATOM 11944 O O . ALA A 1 6 ? 6.948 0.039 10.871 1.00 0.00 6 ALA A O 18
ATOM 11951 N N . GLU A 1 7 ? 5.552 1.749 11.419 1.00 0.00 7 GLU A N 18
ATOM 11952 C CA . GLU A 1 7 ? 4.231 1.146 11.727 1.00 0.00 7 GLU A CA 18
ATOM 11953 C C . GLU A 1 7 ? 4.059 -0.351 12.171 1.00 0.00 7 GLU A C 18
ATOM 11954 O O . GLU A 1 7 ? 4.752 -1.302 11.809 1.00 0.00 7 GLU A O 18
ATOM 11967 N N . ASP A 1 8 ? 2.929 -0.430 12.887 1.00 0.00 8 ASP A N 18
ATOM 11968 C CA . ASP A 1 8 ? 2.146 -1.630 13.278 1.00 0.00 8 ASP A CA 18
ATOM 11969 C C . ASP A 1 8 ? 0.973 -0.845 13.919 1.00 0.00 8 ASP A C 18
ATOM 11970 O O . ASP A 1 8 ? 1.025 -0.336 15.048 1.00 0.00 8 ASP A O 18
ATOM 11980 N N . TYR A 1 9 ? -0.065 -0.722 13.089 1.00 0.00 9 TYR A N 18
ATOM 11981 C CA . TYR A 1 9 ? -1.229 0.219 13.290 1.00 0.00 9 TYR A CA 18
ATOM 11982 C C . TYR A 1 9 ? -0.717 1.667 13.670 1.00 0.00 9 TYR A C 18
ATOM 11983 O O . TYR A 1 9 ? -1.270 2.337 14.549 1.00 0.00 9 TYR A O 18
ATOM 12001 N N . GLY A 1 10 ? 0.337 2.139 12.947 1.00 0.00 10 GLY A N 18
ATOM 12002 C CA . GLY A 1 10 ? 0.936 3.485 13.142 1.00 0.00 10 GLY A CA 18
ATOM 12003 C C . GLY A 1 10 ? 0.018 4.618 12.700 1.00 0.00 10 GLY A C 18
ATOM 12004 O O . GLY A 1 10 ? -0.900 4.439 11.905 1.00 0.00 10 GLY A O 18
ATOM 12008 N N . LYS A 1 11 ? 0.288 5.797 13.238 1.00 0.00 11 LYS A N 18
ATOM 12009 C CA . LYS A 1 11 ? -0.614 6.965 13.015 1.00 0.00 11 LYS A CA 18
ATOM 12010 C C . LYS A 1 11 ? -0.101 7.712 11.753 1.00 0.00 11 LYS A C 18
ATOM 12011 O O . LYS A 1 11 ? 1.056 8.136 11.649 1.00 0.00 11 LYS A O 18
ATOM 12029 N N . CYS A 1 12 ? -1.038 7.838 10.824 1.00 0.00 12 CYS A N 18
ATOM 12030 C CA . CYS A 1 12 ? -0.817 8.429 9.477 1.00 0.00 12 CYS A CA 18
ATOM 12031 C C . CYS A 1 12 ? -1.934 9.432 9.115 1.00 0.00 12 CYS A C 18
ATOM 12032 O O . CYS A 1 12 ? -2.905 9.639 9.855 1.00 0.00 12 CYS A O 18
ATOM 12039 N N . THR A 1 13 ? -1.777 10.054 7.931 1.00 0.00 13 THR A N 18
ATOM 12040 C CA . THR A 1 13 ? -2.885 10.867 7.340 1.00 0.00 13 THR A CA 18
ATOM 12041 C C . THR A 1 13 ? -2.814 10.672 5.794 1.00 0.00 13 THR A C 18
ATOM 12042 O O . THR A 1 13 ? -1.754 10.477 5.183 1.00 0.00 13 THR A O 18
ATOM 12053 N N . TRP A 1 14 ? -3.997 10.832 5.176 1.00 0.00 14 TRP A N 18
ATOM 12054 C CA . TRP A 1 14 ? -4.124 10.933 3.692 1.00 0.00 14 TRP A CA 18
ATOM 12055 C C . TRP A 1 14 ? -3.864 12.436 3.358 1.00 0.00 14 TRP A C 18
ATOM 12056 O O . TRP A 1 14 ? -4.710 13.315 3.554 1.00 0.00 14 TRP A O 18
ATOM 12077 N N . GLY A 1 15 ? -2.621 12.681 2.911 1.00 0.00 15 GLY A N 18
ATOM 12078 C CA . GLY A 1 15 ? -2.030 14.038 2.779 1.00 0.00 15 GLY A CA 18
ATOM 12079 C C . GLY A 1 15 ? -1.125 14.297 4.017 1.00 0.00 15 GLY A C 18
ATOM 12080 O O . GLY A 1 15 ? -1.400 15.187 4.825 1.00 0.00 15 GLY A O 18
ATOM 12084 N N . GLY A 1 16 ? -0.071 13.475 4.144 1.00 0.00 16 GLY A N 18
ATOM 12085 C CA . GLY A 1 16 ? 0.775 13.374 5.354 1.00 0.00 16 GLY A CA 18
ATOM 12086 C C . GLY A 1 16 ? 1.943 12.412 5.097 1.00 0.00 16 GLY A C 18
ATOM 12087 O O . GLY A 1 16 ? 2.400 12.196 3.967 1.00 0.00 16 GLY A O 18
ATOM 12091 N N . THR A 1 17 ? 2.404 11.815 6.202 1.00 0.00 17 THR A N 18
ATOM 12092 C CA . THR A 1 17 ? 3.370 10.676 6.133 1.00 0.00 17 THR A CA 18
ATOM 12093 C C . THR A 1 17 ? 2.508 9.380 5.904 1.00 0.00 17 THR A C 18
ATOM 12094 O O . THR A 1 17 ? 1.398 9.190 6.440 1.00 0.00 17 THR A O 18
ATOM 12105 N N . LYS A 1 18 ? 3.117 8.514 5.081 1.00 0.00 18 LYS A N 18
ATOM 12106 C CA . LYS A 1 18 ? 2.676 7.112 4.854 1.00 0.00 18 LYS A CA 18
ATOM 12107 C C . LYS A 1 18 ? 3.765 6.202 5.487 1.00 0.00 18 LYS A C 18
ATOM 12108 O O . LYS A 1 18 ? 4.797 6.604 6.051 1.00 0.00 18 LYS A O 18
ATOM 12126 N N . CYS A 1 19 ? 3.484 4.906 5.398 1.00 0.00 19 CYS A N 18
ATOM 12127 C CA . CYS A 1 19 ? 4.278 3.905 6.151 1.00 0.00 19 CYS A CA 18
ATOM 12128 C C . CYS A 1 19 ? 5.575 3.573 5.352 1.00 0.00 19 CYS A C 18
ATOM 12129 O O . CYS A 1 19 ? 5.643 3.495 4.120 1.00 0.00 19 CYS A O 18
ATOM 12136 N N . CYS A 1 20 ? 6.614 3.498 6.199 1.00 0.00 20 CYS A N 18
ATOM 12137 C CA . CYS A 1 20 ? 8.053 3.524 5.858 1.00 0.00 20 CYS A CA 18
ATOM 12138 C C . CYS A 1 20 ? 8.507 2.583 4.702 1.00 0.00 20 CYS A C 18
ATOM 12139 O O . CYS A 1 20 ? 9.166 3.065 3.777 1.00 0.00 20 CYS A O 18
ATOM 12146 N N . ARG A 1 21 ? 8.196 1.276 4.774 1.00 0.00 21 ARG A N 18
ATOM 12147 C CA . ARG A 1 21 ? 8.691 0.252 3.795 1.00 0.00 21 ARG A CA 18
ATOM 12148 C C . ARG A 1 21 ? 7.728 0.001 2.584 1.00 0.00 21 ARG A C 18
ATOM 12149 O O . ARG A 1 21 ? 7.604 -1.104 2.047 1.00 0.00 21 ARG A O 18
ATOM 12169 N N . GLY A 1 22 ? 7.076 1.083 2.162 1.00 0.00 22 GLY A N 18
ATOM 12170 C CA . GLY A 1 22 ? 6.085 1.092 1.059 1.00 0.00 22 GLY A CA 18
ATOM 12171 C C . GLY A 1 22 ? 4.741 0.435 1.405 1.00 0.00 22 GLY A C 18
ATOM 12172 O O . GLY A 1 22 ? 4.363 -0.595 0.840 1.00 0.00 22 GLY A O 18
ATOM 12176 N N . ARG A 1 23 ? 4.072 1.070 2.364 1.00 0.00 23 ARG A N 18
ATOM 12177 C CA . ARG A 1 23 ? 2.865 0.517 3.028 1.00 0.00 23 ARG A CA 18
ATOM 12178 C C . ARG A 1 23 ? 1.708 1.588 2.968 1.00 0.00 23 ARG A C 18
ATOM 12179 O O . ARG A 1 23 ? 1.943 2.757 3.332 1.00 0.00 23 ARG A O 18
ATOM 12199 N N . PRO A 1 24 ? 0.444 1.229 2.573 1.00 0.00 24 PRO A N 18
ATOM 12200 C CA . PRO A 1 24 ? -0.713 2.164 2.565 1.00 0.00 24 PRO A CA 18
ATOM 12201 C C . PRO A 1 24 ? -1.390 2.353 3.965 1.00 0.00 24 PRO A C 18
ATOM 12202 O O . PRO A 1 24 ? -0.944 1.802 4.980 1.00 0.00 24 PRO A O 18
ATOM 12213 N N . CYS A 1 25 ? -2.472 3.155 3.993 1.00 0.00 25 CYS A N 18
ATOM 12214 C CA . CYS A 1 25 ? -3.234 3.449 5.236 1.00 0.00 25 CYS A CA 18
ATOM 12215 C C . CYS A 1 25 ? -4.758 3.206 5.001 1.00 0.00 25 CYS A C 18
ATOM 12216 O O . CYS A 1 25 ? -5.297 3.281 3.891 1.00 0.00 25 CYS A O 18
ATOM 12223 N N . ARG A 1 26 ? -5.430 2.910 6.127 1.00 0.00 26 ARG A N 18
ATOM 12224 C CA . ARG A 1 26 ? -6.899 2.742 6.221 1.00 0.00 26 ARG A CA 18
ATOM 12225 C C . ARG A 1 26 ? -7.270 3.524 7.506 1.00 0.00 26 ARG A C 18
ATOM 12226 O O . ARG A 1 26 ? -6.783 3.217 8.606 1.00 0.00 26 ARG A O 18
ATOM 12246 N N . CYS A 1 27 ? -8.116 4.563 7.377 1.00 0.00 27 CYS A N 18
ATOM 12247 C CA . CYS A 1 27 ? -8.315 5.505 8.503 1.00 0.00 27 CYS A CA 18
ATOM 12248 C C . CYS A 1 27 ? -9.228 4.918 9.634 1.00 0.00 27 CYS A C 18
ATOM 12249 O O . CYS A 1 27 ? -9.908 3.897 9.490 1.00 0.00 27 CYS A O 18
ATOM 12256 N N . SER A 1 28 ? -9.240 5.645 10.768 1.00 0.00 28 SER A N 18
ATOM 12257 C CA . SER A 1 28 ? -10.146 5.402 11.927 1.00 0.00 28 SER A CA 18
ATOM 12258 C C . SER A 1 28 ? -11.670 5.522 11.572 1.00 0.00 28 SER A C 18
ATOM 12259 O O . SER A 1 28 ? -12.081 5.765 10.432 1.00 0.00 28 SER A O 18
ATOM 12267 N N . MET A 1 29 ? -12.500 5.286 12.600 1.00 0.00 29 MET A N 18
ATOM 12268 C CA . MET A 1 29 ? -13.985 5.129 12.490 1.00 0.00 29 MET A CA 18
ATOM 12269 C C . MET A 1 29 ? -14.749 6.375 11.955 1.00 0.00 29 MET A C 18
ATOM 12270 O O . MET A 1 29 ? -15.669 6.255 11.142 1.00 0.00 29 MET A O 18
ATOM 12284 N N . ILE A 1 30 ? -14.328 7.547 12.432 1.00 0.00 30 ILE A N 18
ATOM 12285 C CA . ILE A 1 30 ? -14.884 8.871 12.015 1.00 0.00 30 ILE A CA 18
ATOM 12286 C C . ILE A 1 30 ? -14.391 9.282 10.574 1.00 0.00 30 ILE A C 18
ATOM 12287 O O . ILE A 1 30 ? -15.193 9.840 9.821 1.00 0.00 30 ILE A O 18
ATOM 12303 N N . GLY A 1 31 ? -13.128 9.003 10.202 1.00 0.00 31 GLY A N 18
ATOM 12304 C CA . GLY A 1 31 ? -12.549 9.421 8.898 1.00 0.00 31 GLY A CA 18
ATOM 12305 C C . GLY A 1 31 ? -11.207 10.174 9.010 1.00 0.00 31 GLY A C 18
ATOM 12306 O O . GLY A 1 31 ? -10.261 9.865 8.281 1.00 0.00 31 GLY A O 18
ATOM 12310 N N . THR A 1 32 ? -11.144 11.158 9.923 1.00 0.00 32 THR A N 18
ATOM 12311 C CA . THR A 1 32 ? -9.878 11.862 10.284 1.00 0.00 32 THR A CA 18
ATOM 12312 C C . THR A 1 32 ? -9.120 11.044 11.379 1.00 0.00 32 THR A C 18
ATOM 12313 O O . THR A 1 32 ? -9.686 10.188 12.069 1.00 0.00 32 THR A O 18
ATOM 12324 N N . ASN A 1 33 ? -7.804 11.334 11.505 1.00 0.00 33 ASN A N 18
ATOM 12325 C CA . ASN A 1 33 ? -6.828 10.613 12.388 1.00 0.00 33 ASN A CA 18
ATOM 12326 C C . ASN A 1 33 ? -6.670 9.148 11.875 1.00 0.00 33 ASN A C 18
ATOM 12327 O O . ASN A 1 33 ? -7.036 8.184 12.552 1.00 0.00 33 ASN A O 18
ATOM 12338 N N . CYS A 1 34 ? -6.101 8.994 10.660 1.00 0.00 34 CYS A N 18
ATOM 12339 C CA . CYS A 1 34 ? -5.995 7.662 9.999 1.00 0.00 34 CYS A CA 18
ATOM 12340 C C . CYS A 1 34 ? -4.945 6.747 10.701 1.00 0.00 34 CYS A C 18
ATOM 12341 O O . CYS A 1 34 ? -4.043 7.250 11.384 1.00 0.00 34 CYS A O 18
ATOM 12348 N N . GLU A 1 35 ? -5.053 5.408 10.519 1.00 0.00 35 GLU A N 18
ATOM 12349 C CA . GLU A 1 35 ? -3.946 4.494 10.960 1.00 0.00 35 GLU A CA 18
ATOM 12350 C C . GLU A 1 35 ? -3.488 3.636 9.739 1.00 0.00 35 GLU A C 18
ATOM 12351 O O . GLU A 1 35 ? -4.054 3.616 8.645 1.00 0.00 35 GLU A O 18
ATOM 12364 N N . CYS A 1 36 ? -2.374 2.952 9.993 1.00 0.00 36 CYS A N 18
ATOM 12365 C CA . CYS A 1 36 ? -1.583 2.219 8.988 1.00 0.00 36 CYS A CA 18
ATOM 12366 C C . CYS A 1 36 ? -1.965 0.716 8.943 1.00 0.00 36 CYS A C 18
ATOM 12367 O O . CYS A 1 36 ? -2.445 0.123 9.917 1.00 0.00 36 CYS A O 18
ATOM 12374 N N . THR A 1 37 ? -1.671 0.101 7.787 1.00 0.00 37 THR A N 18
ATOM 12375 C CA . THR A 1 37 ? -1.733 -1.375 7.616 1.00 0.00 37 THR A CA 18
ATOM 12376 C C . THR A 1 37 ? -0.280 -1.916 7.886 1.00 0.00 37 THR A C 18
ATOM 12377 O O . THR A 1 37 ? 0.636 -1.492 7.168 1.00 0.00 37 THR A O 18
ATOM 12388 N N . PRO A 1 38 ? -0.008 -2.836 8.867 1.00 0.00 38 PRO A N 18
ATOM 12389 C CA . PRO A 1 38 ? 1.342 -3.450 9.087 1.00 0.00 38 PRO A CA 18
ATOM 12390 C C . PRO A 1 38 ? 2.032 -4.016 7.798 1.00 0.00 38 PRO A C 18
ATOM 12391 O O . PRO A 1 38 ? 3.151 -3.610 7.471 1.00 0.00 38 PRO A O 18
ATOM 12402 N N . ARG A 1 39 ? 1.335 -4.904 7.070 1.00 0.00 39 ARG A N 18
ATOM 12403 C CA . ARG A 1 39 ? 1.723 -5.367 5.713 1.00 0.00 39 ARG A CA 18
ATOM 12404 C C . ARG A 1 39 ? 0.375 -5.753 5.026 1.00 0.00 39 ARG A C 18
ATOM 12405 O O . ARG A 1 39 ? -0.135 -4.969 4.221 1.00 0.00 39 ARG A O 18
ATOM 12425 N N . LEU A 1 40 ? -0.206 -6.919 5.375 1.00 0.00 40 LEU A N 18
ATOM 12426 C CA . LEU A 1 40 ? -1.586 -7.316 4.991 1.00 0.00 40 LEU A CA 18
ATOM 12427 C C . LEU A 1 40 ? -2.436 -7.328 6.296 1.00 0.00 40 LEU A C 18
ATOM 12428 O O . LEU A 1 40 ? -2.037 -7.913 7.311 1.00 0.00 40 LEU A O 18
ATOM 12444 N N . ILE A 1 41 ? -3.627 -6.700 6.249 1.00 0.00 41 ILE A N 18
ATOM 12445 C CA . ILE A 1 41 ? -4.567 -6.654 7.412 1.00 0.00 41 ILE A CA 18
ATOM 12446 C C . ILE A 1 41 ? -5.532 -7.880 7.294 1.00 0.00 41 ILE A C 18
ATOM 12447 O O . ILE A 1 41 ? -6.530 -7.868 6.568 1.00 0.00 41 ILE A O 18
ATOM 12463 N N . MET A 1 42 ? -5.202 -8.954 8.039 1.00 0.00 42 MET A N 18
ATOM 12464 C CA . MET A 1 42 ? -6.036 -10.183 8.117 1.00 0.00 42 MET A CA 18
ATOM 12465 C C . MET A 1 42 ? -5.794 -10.826 9.514 1.00 0.00 42 MET A C 18
ATOM 12466 O O . MET A 1 42 ? -4.651 -11.066 9.923 1.00 0.00 42 MET A O 18
ATOM 12480 N N . GLU A 1 43 ? -6.892 -11.094 10.242 1.00 0.00 43 GLU A N 18
ATOM 12481 C CA . GLU A 1 43 ? -6.827 -11.615 11.635 1.00 0.00 43 GLU A CA 18
ATOM 12482 C C . GLU A 1 43 ? -7.024 -13.158 11.608 1.00 0.00 43 GLU A C 18
ATOM 12483 O O . GLU A 1 43 ? -7.961 -13.678 10.991 1.00 0.00 43 GLU A O 18
ATOM 12496 N N . GLY A 1 44 ? -6.124 -13.862 12.310 1.00 0.00 44 GLY A N 18
ATOM 12497 C CA . GLY A 1 44 ? -6.138 -15.339 12.408 1.00 0.00 44 GLY A CA 18
ATOM 12498 C C . GLY A 1 44 ? -5.034 -15.994 11.558 1.00 0.00 44 GLY A C 18
ATOM 12499 O O . GLY A 1 44 ? -5.314 -16.471 10.457 1.00 0.00 44 GLY A O 18
ATOM 12503 N N . LEU A 1 45 ? -3.793 -16.022 12.098 1.00 0.00 45 LEU A N 18
ATOM 12504 C CA . LEU A 1 45 ? -2.570 -16.634 11.481 1.00 0.00 45 LEU A CA 18
ATOM 12505 C C . LEU A 1 45 ? -2.238 -15.919 10.118 1.00 0.00 45 LEU A C 18
ATOM 12506 O O . LEU A 1 45 ? -1.591 -14.868 10.159 1.00 0.00 45 LEU A O 18
ATOM 12522 N N . SER A 1 46 ? -2.638 -16.461 8.949 1.00 0.00 46 SER A N 18
ATOM 12523 C CA . SER A 1 46 ? -2.259 -15.914 7.619 1.00 0.00 46 SER A CA 18
ATOM 12524 C C . SER A 1 46 ? -3.360 -16.277 6.583 1.00 0.00 46 SER A C 18
ATOM 12525 O O . SER A 1 46 ? -3.824 -17.421 6.507 1.00 0.00 46 SER A O 18
ATOM 12533 N N . PHE A 1 47 ? -3.745 -15.279 5.767 1.00 0.00 47 PHE A N 18
ATOM 12534 C CA . PHE A 1 47 ? -4.715 -15.460 4.652 1.00 0.00 47 PHE A CA 18
ATOM 12535 C C . PHE A 1 47 ? -4.173 -14.655 3.440 1.00 0.00 47 PHE A C 18
ATOM 12536 O O . PHE A 1 47 ? -4.113 -13.420 3.469 1.00 0.00 47 PHE A O 18
ATOM 12553 N N . ALA A 1 48 ? -3.785 -15.378 2.373 1.00 0.00 48 ALA A N 18
ATOM 12554 C CA . ALA A 1 48 ? -3.228 -14.766 1.140 1.00 0.00 48 ALA A CA 18
ATOM 12555 C C . ALA A 1 48 ? -4.359 -14.445 0.135 1.00 0.00 48 ALA A C 18
ATOM 12556 O O . ALA A 1 48 ? -4.599 -13.302 -0.250 1.00 0.00 48 ALA A O 18
ATOM 12565 N N . GLU A 1 1 ? 14.268 13.635 3.471 1.00 0.00 1 GLU A N 19
ATOM 12566 C CA . GLU A 1 1 ? 13.055 13.765 4.312 1.00 0.00 1 GLU A CA 19
ATOM 12567 C C . GLU A 1 1 ? 13.038 12.586 5.320 1.00 0.00 1 GLU A C 19
ATOM 12568 O O . GLU A 1 1 ? 12.934 11.417 4.928 1.00 0.00 1 GLU A O 19
ATOM 12583 N N . ASP A 1 2 ? 13.119 12.916 6.623 1.00 0.00 2 ASP A N 19
ATOM 12584 C CA . ASP A 1 2 ? 13.041 11.914 7.723 1.00 0.00 2 ASP A CA 19
ATOM 12585 C C . ASP A 1 2 ? 11.710 12.165 8.486 1.00 0.00 2 ASP A C 19
ATOM 12586 O O . ASP A 1 2 ? 11.632 13.026 9.369 1.00 0.00 2 ASP A O 19
ATOM 12596 N N . ASN A 1 3 ? 10.670 11.393 8.112 1.00 0.00 3 ASN A N 19
ATOM 12597 C CA . ASN A 1 3 ? 9.353 11.332 8.790 1.00 0.00 3 ASN A CA 19
ATOM 12598 C C . ASN A 1 3 ? 8.545 10.385 7.874 1.00 0.00 3 ASN A C 19
ATOM 12599 O O . ASN A 1 3 ? 7.951 10.726 6.845 1.00 0.00 3 ASN A O 19
ATOM 12610 N N . CYS A 1 4 ? 8.591 9.169 8.380 1.00 0.00 4 CYS A N 19
ATOM 12611 C CA . CYS A 1 4 ? 7.808 8.015 7.877 1.00 0.00 4 CYS A CA 19
ATOM 12612 C C . CYS A 1 4 ? 6.972 7.362 9.035 1.00 0.00 4 CYS A C 19
ATOM 12613 O O . CYS A 1 4 ? 7.138 7.699 10.214 1.00 0.00 4 CYS A O 19
ATOM 12620 N N . ILE A 1 5 ? 6.062 6.406 8.679 1.00 0.00 5 ILE A N 19
ATOM 12621 C CA . ILE A 1 5 ? 5.299 5.629 9.738 1.00 0.00 5 ILE A CA 19
ATOM 12622 C C . ILE A 1 5 ? 5.962 4.242 9.740 1.00 0.00 5 ILE A C 19
ATOM 12623 O O . ILE A 1 5 ? 5.660 3.386 8.910 1.00 0.00 5 ILE A O 19
ATOM 12639 N N . ALA A 1 6 ? 6.878 3.971 10.669 1.00 0.00 6 ALA A N 19
ATOM 12640 C CA . ALA A 1 6 ? 7.625 2.674 10.625 1.00 0.00 6 ALA A CA 19
ATOM 12641 C C . ALA A 1 6 ? 6.803 1.428 11.135 1.00 0.00 6 ALA A C 19
ATOM 12642 O O . ALA A 1 6 ? 7.371 0.346 11.312 1.00 0.00 6 ALA A O 19
ATOM 12649 N N . GLU A 1 7 ? 5.482 1.594 11.355 1.00 0.00 7 GLU A N 19
ATOM 12650 C CA . GLU A 1 7 ? 4.608 0.598 12.026 1.00 0.00 7 GLU A CA 19
ATOM 12651 C C . GLU A 1 7 ? 3.245 0.399 11.371 1.00 0.00 7 GLU A C 19
ATOM 12652 O O . GLU A 1 7 ? 2.609 1.355 10.951 1.00 0.00 7 GLU A O 19
ATOM 12665 N N . ASP A 1 8 ? 2.813 -0.888 11.400 1.00 0.00 8 ASP A N 19
ATOM 12666 C CA . ASP A 1 8 ? 1.434 -1.317 11.073 1.00 0.00 8 ASP A CA 19
ATOM 12667 C C . ASP A 1 8 ? 0.587 -0.910 12.306 1.00 0.00 8 ASP A C 19
ATOM 12668 O O . ASP A 1 8 ? 0.920 -1.122 13.480 1.00 0.00 8 ASP A O 19
ATOM 12678 N N . TYR A 1 9 ? -0.519 -0.284 11.947 1.00 0.00 9 TYR A N 19
ATOM 12679 C CA . TYR A 1 9 ? -1.453 0.459 12.862 1.00 0.00 9 TYR A CA 19
ATOM 12680 C C . TYR A 1 9 ? -0.706 1.607 13.667 1.00 0.00 9 TYR A C 19
ATOM 12681 O O . TYR A 1 9 ? -1.098 1.946 14.788 1.00 0.00 9 TYR A O 19
ATOM 12699 N N . GLY A 1 10 ? 0.316 2.253 13.044 1.00 0.00 10 GLY A N 19
ATOM 12700 C CA . GLY A 1 10 ? 0.959 3.490 13.536 1.00 0.00 10 GLY A CA 19
ATOM 12701 C C . GLY A 1 10 ? 0.210 4.708 13.014 1.00 0.00 10 GLY A C 19
ATOM 12702 O O . GLY A 1 10 ? -0.387 4.717 11.936 1.00 0.00 10 GLY A O 19
ATOM 12706 N N . LYS A 1 11 ? 0.269 5.745 13.832 1.00 0.00 11 LYS A N 19
ATOM 12707 C CA . LYS A 1 11 ? -0.574 6.962 13.632 1.00 0.00 11 LYS A CA 19
ATOM 12708 C C . LYS A 1 11 ? 0.007 7.785 12.448 1.00 0.00 11 LYS A C 19
ATOM 12709 O O . LYS A 1 11 ? 1.179 8.165 12.389 1.00 0.00 11 LYS A O 19
ATOM 12727 N N . CYS A 1 12 ? -0.901 7.988 11.493 1.00 0.00 12 CYS A N 19
ATOM 12728 C CA . CYS A 1 12 ? -0.589 8.523 10.148 1.00 0.00 12 CYS A CA 19
ATOM 12729 C C . CYS A 1 12 ? -1.720 9.479 9.674 1.00 0.00 12 CYS A C 19
ATOM 12730 O O . CYS A 1 12 ? -2.573 9.951 10.436 1.00 0.00 12 CYS A O 19
ATOM 12737 N N . THR A 1 13 ? -1.666 9.776 8.371 1.00 0.00 13 THR A N 19
ATOM 12738 C CA . THR A 1 13 ? -2.716 10.543 7.645 1.00 0.00 13 THR A CA 19
ATOM 12739 C C . THR A 1 13 ? -2.915 9.894 6.238 1.00 0.00 13 THR A C 19
ATOM 12740 O O . THR A 1 13 ? -1.975 9.445 5.570 1.00 0.00 13 THR A O 19
ATOM 12751 N N . TRP A 1 14 ? -4.187 9.917 5.796 1.00 0.00 14 TRP A N 19
ATOM 12752 C CA . TRP A 1 14 ? -4.580 9.573 4.396 1.00 0.00 14 TRP A CA 19
ATOM 12753 C C . TRP A 1 14 ? -4.527 10.928 3.632 1.00 0.00 14 TRP A C 19
ATOM 12754 O O . TRP A 1 14 ? -5.343 11.831 3.852 1.00 0.00 14 TRP A O 19
ATOM 12775 N N . GLY A 1 15 ? -3.493 11.061 2.785 1.00 0.00 15 GLY A N 19
ATOM 12776 C CA . GLY A 1 15 ? -3.089 12.369 2.197 1.00 0.00 15 GLY A CA 19
ATOM 12777 C C . GLY A 1 15 ? -2.186 12.972 3.308 1.00 0.00 15 GLY A C 19
ATOM 12778 O O . GLY A 1 15 ? -2.608 13.859 4.056 1.00 0.00 15 GLY A O 19
ATOM 12782 N N . GLY A 1 16 ? -0.978 12.398 3.431 1.00 0.00 16 GLY A N 19
ATOM 12783 C CA . GLY A 1 16 ? -0.111 12.607 4.598 1.00 0.00 16 GLY A CA 19
ATOM 12784 C C . GLY A 1 16 ? 1.184 11.792 4.512 1.00 0.00 16 GLY A C 19
ATOM 12785 O O . GLY A 1 16 ? 1.779 11.589 3.447 1.00 0.00 16 GLY A O 19
ATOM 12789 N N . THR A 1 17 ? 1.564 11.297 5.696 1.00 0.00 17 THR A N 19
ATOM 12790 C CA . THR A 1 17 ? 2.631 10.264 5.828 1.00 0.00 17 THR A CA 19
ATOM 12791 C C . THR A 1 17 ? 1.904 8.887 5.743 1.00 0.00 17 THR A C 19
ATOM 12792 O O . THR A 1 17 ? 0.851 8.658 6.352 1.00 0.00 17 THR A O 19
ATOM 12803 N N . LYS A 1 18 ? 2.535 7.983 4.995 1.00 0.00 18 LYS A N 19
ATOM 12804 C CA . LYS A 1 18 ? 2.167 6.543 4.986 1.00 0.00 18 LYS A CA 19
ATOM 12805 C C . LYS A 1 18 ? 3.437 5.802 5.478 1.00 0.00 18 LYS A C 19
ATOM 12806 O O . LYS A 1 18 ? 4.500 6.353 5.828 1.00 0.00 18 LYS A O 19
ATOM 12824 N N . CYS A 1 19 ? 3.273 4.485 5.574 1.00 0.00 19 CYS A N 19
ATOM 12825 C CA . CYS A 1 19 ? 4.296 3.654 6.256 1.00 0.00 19 CYS A CA 19
ATOM 12826 C C . CYS A 1 19 ? 5.587 3.535 5.394 1.00 0.00 19 CYS A C 19
ATOM 12827 O O . CYS A 1 19 ? 5.649 3.517 4.161 1.00 0.00 19 CYS A O 19
ATOM 12834 N N . CYS A 1 20 ? 6.616 3.573 6.256 1.00 0.00 20 CYS A N 19
ATOM 12835 C CA . CYS A 1 20 ? 8.039 3.809 5.963 1.00 0.00 20 CYS A CA 19
ATOM 12836 C C . CYS A 1 20 ? 8.651 2.957 4.812 1.00 0.00 20 CYS A C 19
ATOM 12837 O O . CYS A 1 20 ? 9.213 3.541 3.882 1.00 0.00 20 CYS A O 19
ATOM 12844 N N . ARG A 1 21 ? 8.564 1.615 4.889 1.00 0.00 21 ARG A N 19
ATOM 12845 C CA . ARG A 1 21 ? 9.149 0.687 3.866 1.00 0.00 21 ARG A CA 19
ATOM 12846 C C . ARG A 1 21 ? 8.153 0.281 2.728 1.00 0.00 21 ARG A C 19
ATOM 12847 O O . ARG A 1 21 ? 8.167 -0.832 2.192 1.00 0.00 21 ARG A O 19
ATOM 12867 N N . GLY A 1 22 ? 7.325 1.250 2.345 1.00 0.00 22 GLY A N 19
ATOM 12868 C CA . GLY A 1 22 ? 6.367 1.142 1.222 1.00 0.00 22 GLY A CA 19
ATOM 12869 C C . GLY A 1 22 ? 5.099 0.339 1.529 1.00 0.00 22 GLY A C 19
ATOM 12870 O O . GLY A 1 22 ? 4.837 -0.708 0.931 1.00 0.00 22 GLY A O 19
ATOM 12874 N N . ARG A 1 23 ? 4.345 0.884 2.479 1.00 0.00 23 ARG A N 19
ATOM 12875 C CA . ARG A 1 23 ? 3.131 0.241 3.036 1.00 0.00 23 ARG A CA 19
ATOM 12876 C C . ARG A 1 23 ? 1.976 1.299 3.082 1.00 0.00 23 ARG A C 19
ATOM 12877 O O . ARG A 1 23 ? 2.220 2.433 3.519 1.00 0.00 23 ARG A O 19
ATOM 12897 N N . PRO A 1 24 ? 0.706 0.989 2.682 1.00 0.00 24 PRO A N 19
ATOM 12898 C CA . PRO A 1 24 ? -0.398 1.982 2.658 1.00 0.00 24 PRO A CA 19
ATOM 12899 C C . PRO A 1 24 ? -0.983 2.308 4.064 1.00 0.00 24 PRO A C 19
ATOM 12900 O O . PRO A 1 24 ? -0.864 1.522 5.011 1.00 0.00 24 PRO A O 19
ATOM 12911 N N . CYS A 1 25 ? -1.654 3.469 4.149 1.00 0.00 25 CYS A N 19
ATOM 12912 C CA . CYS A 1 25 ? -2.462 3.843 5.338 1.00 0.00 25 CYS A CA 19
ATOM 12913 C C . CYS A 1 25 ? -3.974 3.815 4.946 1.00 0.00 25 CYS A C 19
ATOM 12914 O O . CYS A 1 25 ? -4.380 4.018 3.796 1.00 0.00 25 CYS A O 19
ATOM 12921 N N . ARG A 1 26 ? -4.800 3.550 5.972 1.00 0.00 26 ARG A N 19
ATOM 12922 C CA . ARG A 1 26 ? -6.281 3.580 5.887 1.00 0.00 26 ARG A CA 19
ATOM 12923 C C . ARG A 1 26 ? -6.743 4.095 7.277 1.00 0.00 26 ARG A C 19
ATOM 12924 O O . ARG A 1 26 ? -6.278 3.631 8.332 1.00 0.00 26 ARG A O 19
ATOM 12944 N N . CYS A 1 27 ? -7.652 5.087 7.287 1.00 0.00 27 CYS A N 19
ATOM 12945 C CA . CYS A 1 27 ? -7.955 5.807 8.543 1.00 0.00 27 CYS A CA 19
ATOM 12946 C C . CYS A 1 27 ? -8.886 5.001 9.521 1.00 0.00 27 CYS A C 19
ATOM 12947 O O . CYS A 1 27 ? -9.415 3.925 9.222 1.00 0.00 27 CYS A O 19
ATOM 12954 N N . SER A 1 28 ? -9.076 5.612 10.710 1.00 0.00 28 SER A N 19
ATOM 12955 C CA . SER A 1 28 ? -10.065 5.218 11.757 1.00 0.00 28 SER A CA 19
ATOM 12956 C C . SER A 1 28 ? -11.536 5.072 11.237 1.00 0.00 28 SER A C 19
ATOM 12957 O O . SER A 1 28 ? -11.863 5.374 10.083 1.00 0.00 28 SER A O 19
ATOM 12965 N N . MET A 1 29 ? -12.428 4.595 12.129 1.00 0.00 29 MET A N 19
ATOM 12966 C CA . MET A 1 29 ? -13.892 4.444 11.841 1.00 0.00 29 MET A CA 19
ATOM 12967 C C . MET A 1 29 ? -14.592 5.809 11.531 1.00 0.00 29 MET A C 19
ATOM 12968 O O . MET A 1 29 ? -15.376 5.882 10.581 1.00 0.00 29 MET A O 19
ATOM 12982 N N . ILE A 1 30 ? -14.283 6.873 12.298 1.00 0.00 30 ILE A N 19
ATOM 12983 C CA . ILE A 1 30 ? -14.704 8.277 11.963 1.00 0.00 30 ILE A CA 19
ATOM 12984 C C . ILE A 1 30 ? -13.847 8.880 10.785 1.00 0.00 30 ILE A C 19
ATOM 12985 O O . ILE A 1 30 ? -14.401 9.629 9.976 1.00 0.00 30 ILE A O 19
ATOM 13001 N N . GLY A 1 31 ? -12.541 8.566 10.681 1.00 0.00 31 GLY A N 19
ATOM 13002 C CA . GLY A 1 31 ? -11.639 9.082 9.628 1.00 0.00 31 GLY A CA 19
ATOM 13003 C C . GLY A 1 31 ? -10.998 10.438 9.971 1.00 0.00 31 GLY A C 19
ATOM 13004 O O . GLY A 1 31 ? -11.241 11.439 9.292 1.00 0.00 31 GLY A O 19
ATOM 13008 N N . THR A 1 32 ? -10.206 10.445 11.056 1.00 0.00 32 THR A N 19
ATOM 13009 C CA . THR A 1 32 ? -9.661 11.696 11.694 1.00 0.00 32 THR A CA 19
ATOM 13010 C C . THR A 1 32 ? -8.297 11.509 12.438 1.00 0.00 32 THR A C 19
ATOM 13011 O O . THR A 1 32 ? -7.449 12.404 12.494 1.00 0.00 32 THR A O 19
ATOM 13022 N N . ASN A 1 33 ? -8.174 10.326 12.999 1.00 0.00 33 ASN A N 19
ATOM 13023 C CA . ASN A 1 33 ? -6.962 9.788 13.660 1.00 0.00 33 ASN A CA 19
ATOM 13024 C C . ASN A 1 33 ? -6.404 8.565 12.871 1.00 0.00 33 ASN A C 19
ATOM 13025 O O . ASN A 1 33 ? -6.197 7.483 13.429 1.00 0.00 33 ASN A O 19
ATOM 13036 N N . CYS A 1 34 ? -6.163 8.768 11.559 1.00 0.00 34 CYS A N 19
ATOM 13037 C CA . CYS A 1 34 ? -5.835 7.673 10.595 1.00 0.00 34 CYS A CA 19
ATOM 13038 C C . CYS A 1 34 ? -4.636 6.777 11.047 1.00 0.00 34 CYS A C 19
ATOM 13039 O O . CYS A 1 34 ? -3.767 7.250 11.789 1.00 0.00 34 CYS A O 19
ATOM 13046 N N . GLU A 1 35 ? -4.596 5.495 10.615 1.00 0.00 35 GLU A N 19
ATOM 13047 C CA . GLU A 1 35 ? -3.491 4.571 11.051 1.00 0.00 35 GLU A CA 19
ATOM 13048 C C . GLU A 1 35 ? -2.985 3.709 9.840 1.00 0.00 35 GLU A C 19
ATOM 13049 O O . GLU A 1 35 ? -3.547 3.716 8.742 1.00 0.00 35 GLU A O 19
ATOM 13062 N N . CYS A 1 36 ? -1.886 2.956 10.064 1.00 0.00 36 CYS A N 19
ATOM 13063 C CA . CYS A 1 36 ? -1.201 2.144 9.010 1.00 0.00 36 CYS A CA 19
ATOM 13064 C C . CYS A 1 36 ? -1.870 0.741 8.913 1.00 0.00 36 CYS A C 19
ATOM 13065 O O . CYS A 1 36 ? -2.541 0.256 9.832 1.00 0.00 36 CYS A O 19
ATOM 13072 N N . THR A 1 37 ? -1.727 0.116 7.734 1.00 0.00 37 THR A N 19
ATOM 13073 C CA . THR A 1 37 ? -2.347 -1.208 7.443 1.00 0.00 37 THR A CA 19
ATOM 13074 C C . THR A 1 37 ? -1.342 -2.046 6.582 1.00 0.00 37 THR A C 19
ATOM 13075 O O . THR A 1 37 ? -0.854 -1.527 5.569 1.00 0.00 37 THR A O 19
ATOM 13086 N N . PRO A 1 38 ? -1.048 -3.346 6.898 1.00 0.00 38 PRO A N 19
ATOM 13087 C CA . PRO A 1 38 ? -0.279 -4.255 6.010 1.00 0.00 38 PRO A CA 19
ATOM 13088 C C . PRO A 1 38 ? -1.116 -4.729 4.776 1.00 0.00 38 PRO A C 19
ATOM 13089 O O . PRO A 1 38 ? -1.778 -5.770 4.823 1.00 0.00 38 PRO A O 19
ATOM 13100 N N . ARG A 1 39 ? -1.104 -3.905 3.700 1.00 0.00 39 ARG A N 19
ATOM 13101 C CA . ARG A 1 39 ? -1.982 -4.010 2.490 1.00 0.00 39 ARG A CA 19
ATOM 13102 C C . ARG A 1 39 ? -3.477 -3.814 2.919 1.00 0.00 39 ARG A C 19
ATOM 13103 O O . ARG A 1 39 ? -4.063 -4.663 3.602 1.00 0.00 39 ARG A O 19
ATOM 13123 N N . LEU A 1 40 ? -4.098 -2.704 2.474 1.00 0.00 40 LEU A N 19
ATOM 13124 C CA . LEU A 1 40 ? -5.535 -2.425 2.748 1.00 0.00 40 LEU A CA 19
ATOM 13125 C C . LEU A 1 40 ? -6.418 -3.282 1.782 1.00 0.00 40 LEU A C 19
ATOM 13126 O O . LEU A 1 40 ? -6.204 -3.307 0.564 1.00 0.00 40 LEU A O 19
ATOM 13142 N N . ILE A 1 41 ? -7.386 -4.021 2.353 1.00 0.00 41 ILE A N 19
ATOM 13143 C CA . ILE A 1 41 ? -8.167 -5.052 1.600 1.00 0.00 41 ILE A CA 19
ATOM 13144 C C . ILE A 1 41 ? -9.360 -4.349 0.873 1.00 0.00 41 ILE A C 19
ATOM 13145 O O . ILE A 1 41 ? -10.112 -3.559 1.456 1.00 0.00 41 ILE A O 19
ATOM 13161 N N . MET A 1 42 ? -9.509 -4.662 -0.427 1.00 0.00 42 MET A N 19
ATOM 13162 C CA . MET A 1 42 ? -10.583 -4.093 -1.285 1.00 0.00 42 MET A CA 19
ATOM 13163 C C . MET A 1 42 ? -11.854 -4.986 -1.146 1.00 0.00 42 MET A C 19
ATOM 13164 O O . MET A 1 42 ? -11.841 -6.180 -1.468 1.00 0.00 42 MET A O 19
ATOM 13178 N N . GLU A 1 43 ? -12.933 -4.387 -0.610 1.00 0.00 43 GLU A N 19
ATOM 13179 C CA . GLU A 1 43 ? -14.177 -5.120 -0.247 1.00 0.00 43 GLU A CA 19
ATOM 13180 C C . GLU A 1 43 ? -15.383 -4.473 -0.985 1.00 0.00 43 GLU A C 19
ATOM 13181 O O . GLU A 1 43 ? -15.535 -3.247 -1.044 1.00 0.00 43 GLU A O 19
ATOM 13194 N N . GLY A 1 44 ? -16.248 -5.341 -1.525 1.00 0.00 44 GLY A N 19
ATOM 13195 C CA . GLY A 1 44 ? -17.441 -4.917 -2.286 1.00 0.00 44 GLY A CA 19
ATOM 13196 C C . GLY A 1 44 ? -18.190 -6.162 -2.780 1.00 0.00 44 GLY A C 19
ATOM 13197 O O . GLY A 1 44 ? -19.031 -6.701 -2.055 1.00 0.00 44 GLY A O 19
ATOM 13201 N N . LEU A 1 45 ? -17.838 -6.634 -3.991 1.00 0.00 45 LEU A N 19
ATOM 13202 C CA . LEU A 1 45 ? -18.260 -7.971 -4.483 1.00 0.00 45 LEU A CA 19
ATOM 13203 C C . LEU A 1 45 ? -17.113 -8.980 -4.171 1.00 0.00 45 LEU A C 19
ATOM 13204 O O . LEU A 1 45 ? -16.195 -9.180 -4.975 1.00 0.00 45 LEU A O 19
ATOM 13220 N N . SER A 1 46 ? -17.189 -9.599 -2.979 1.00 0.00 46 SER A N 19
ATOM 13221 C CA . SER A 1 46 ? -16.271 -10.698 -2.573 1.00 0.00 46 SER A CA 19
ATOM 13222 C C . SER A 1 46 ? -17.118 -11.879 -2.006 1.00 0.00 46 SER A C 19
ATOM 13223 O O . SER A 1 46 ? -17.107 -12.174 -0.805 1.00 0.00 46 SER A O 19
ATOM 13231 N N . PHE A 1 47 ? -17.875 -12.541 -2.905 1.00 0.00 47 PHE A N 19
ATOM 13232 C CA . PHE A 1 47 ? -18.813 -13.650 -2.552 1.00 0.00 47 PHE A CA 19
ATOM 13233 C C . PHE A 1 47 ? -19.266 -14.394 -3.852 1.00 0.00 47 PHE A C 19
ATOM 13234 O O . PHE A 1 47 ? -19.215 -15.627 -3.865 1.00 0.00 47 PHE A O 19
ATOM 13251 N N . ALA A 1 48 ? -19.701 -13.682 -4.913 1.00 0.00 48 ALA A N 19
ATOM 13252 C CA . ALA A 1 48 ? -20.132 -14.285 -6.196 1.00 0.00 48 ALA A CA 19
ATOM 13253 C C . ALA A 1 48 ? -19.209 -13.768 -7.317 1.00 0.00 48 ALA A C 19
ATOM 13254 O O . ALA A 1 48 ? -19.231 -12.616 -7.757 1.00 0.00 48 ALA A O 19
ATOM 13263 N N . GLU A 1 1 ? 8.964 7.659 15.053 1.00 0.00 1 GLU A N 20
ATOM 13264 C CA . GLU A 1 1 ? 8.140 8.592 14.251 1.00 0.00 1 GLU A CA 20
ATOM 13265 C C . GLU A 1 1 ? 8.938 9.909 14.069 1.00 0.00 1 GLU A C 20
ATOM 13266 O O . GLU A 1 1 ? 9.174 10.653 15.029 1.00 0.00 1 GLU A O 20
ATOM 13281 N N . ASP A 1 2 ? 9.341 10.183 12.816 1.00 0.00 2 ASP A N 20
ATOM 13282 C CA . ASP A 1 2 ? 10.065 11.435 12.445 1.00 0.00 2 ASP A CA 20
ATOM 13283 C C . ASP A 1 2 ? 9.668 11.859 10.996 1.00 0.00 2 ASP A C 20
ATOM 13284 O O . ASP A 1 2 ? 9.178 12.978 10.822 1.00 0.00 2 ASP A O 20
ATOM 13294 N N . ASN A 1 3 ? 9.874 11.002 9.976 1.00 0.00 3 ASN A N 20
ATOM 13295 C CA . ASN A 1 3 ? 9.496 11.286 8.548 1.00 0.00 3 ASN A CA 20
ATOM 13296 C C . ASN A 1 3 ? 8.840 10.096 7.769 1.00 0.00 3 ASN A C 20
ATOM 13297 O O . ASN A 1 3 ? 8.601 10.198 6.561 1.00 0.00 3 ASN A O 20
ATOM 13308 N N . CYS A 1 4 ? 8.503 9.016 8.472 1.00 0.00 4 CYS A N 20
ATOM 13309 C CA . CYS A 1 4 ? 7.730 7.870 7.930 1.00 0.00 4 CYS A CA 20
ATOM 13310 C C . CYS A 1 4 ? 6.820 7.234 9.040 1.00 0.00 4 CYS A C 20
ATOM 13311 O O . CYS A 1 4 ? 6.956 7.550 10.230 1.00 0.00 4 CYS A O 20
ATOM 13318 N N . ILE A 1 5 ? 5.889 6.313 8.636 1.00 0.00 5 ILE A N 20
ATOM 13319 C CA . ILE A 1 5 ? 5.078 5.544 9.665 1.00 0.00 5 ILE A CA 20
ATOM 13320 C C . ILE A 1 5 ? 5.678 4.125 9.670 1.00 0.00 5 ILE A C 20
ATOM 13321 O O . ILE A 1 5 ? 5.301 3.253 8.880 1.00 0.00 5 ILE A O 20
ATOM 13337 N N . ALA A 1 6 ? 6.624 3.874 10.582 1.00 0.00 6 ALA A N 20
ATOM 13338 C CA . ALA A 1 6 ? 7.339 2.562 10.607 1.00 0.00 6 ALA A CA 20
ATOM 13339 C C . ALA A 1 6 ? 6.540 1.404 11.321 1.00 0.00 6 ALA A C 20
ATOM 13340 O O . ALA A 1 6 ? 7.113 0.391 11.730 1.00 0.00 6 ALA A O 20
ATOM 13347 N N . GLU A 1 7 ? 5.216 1.580 11.449 1.00 0.00 7 GLU A N 20
ATOM 13348 C CA . GLU A 1 7 ? 4.316 0.722 12.252 1.00 0.00 7 GLU A CA 20
ATOM 13349 C C . GLU A 1 7 ? 3.238 0.024 11.393 1.00 0.00 7 GLU A C 20
ATOM 13350 O O . GLU A 1 7 ? 2.953 0.388 10.252 1.00 0.00 7 GLU A O 20
ATOM 13363 N N . ASP A 1 8 ? 2.631 -0.993 12.033 1.00 0.00 8 ASP A N 20
ATOM 13364 C CA . ASP A 1 8 ? 1.396 -1.661 11.549 1.00 0.00 8 ASP A CA 20
ATOM 13365 C C . ASP A 1 8 ? 0.398 -1.224 12.655 1.00 0.00 8 ASP A C 20
ATOM 13366 O O . ASP A 1 8 ? 0.556 -1.442 13.863 1.00 0.00 8 ASP A O 20
ATOM 13376 N N . TYR A 1 9 ? -0.621 -0.547 12.148 1.00 0.00 9 TYR A N 20
ATOM 13377 C CA . TYR A 1 9 ? -1.633 0.252 12.921 1.00 0.00 9 TYR A CA 20
ATOM 13378 C C . TYR A 1 9 ? -0.915 1.386 13.764 1.00 0.00 9 TYR A C 20
ATOM 13379 O O . TYR A 1 9 ? -1.210 1.609 14.942 1.00 0.00 9 TYR A O 20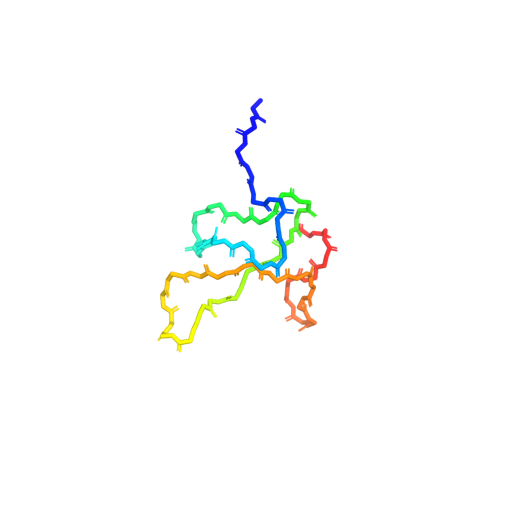
ATOM 13397 N N . GLY A 1 10 ? -0.019 2.148 13.085 1.00 0.00 10 GLY A N 20
ATOM 13398 C CA . GLY A 1 10 ? 0.597 3.403 13.590 1.00 0.00 10 GLY A CA 20
ATOM 13399 C C . GLY A 1 10 ? -0.345 4.609 13.566 1.00 0.00 10 GLY A C 20
ATOM 13400 O O . GLY A 1 10 ? -1.533 4.469 13.301 1.00 0.00 10 GLY A O 20
ATOM 13404 N N . LYS A 1 11 ? 0.190 5.803 13.827 1.00 0.00 11 LYS A N 20
ATOM 13405 C CA . LYS A 1 11 ? -0.558 7.074 13.565 1.00 0.00 11 LYS A CA 20
ATOM 13406 C C . LYS A 1 11 ? -0.071 7.605 12.196 1.00 0.00 11 LYS A C 20
ATOM 13407 O O . LYS A 1 11 ? 1.131 7.727 11.964 1.00 0.00 11 LYS A O 20
ATOM 13425 N N . CYS A 1 12 ? -1.019 7.966 11.333 1.00 0.00 12 CYS A N 20
ATOM 13426 C CA . CYS A 1 12 ? -0.717 8.490 9.965 1.00 0.00 12 CYS A CA 20
ATOM 13427 C C . CYS A 1 12 ? -1.791 9.519 9.522 1.00 0.00 12 CYS A C 20
ATOM 13428 O O . CYS A 1 12 ? -2.671 9.944 10.280 1.00 0.00 12 CYS A O 20
ATOM 13435 N N . THR A 1 13 ? -1.659 9.934 8.249 1.00 0.00 13 THR A N 20
ATOM 13436 C CA . THR A 1 13 ? -2.611 10.879 7.603 1.00 0.00 13 THR A CA 20
ATOM 13437 C C . THR A 1 13 ? -2.771 10.500 6.101 1.00 0.00 13 THR A C 20
ATOM 13438 O O . THR A 1 13 ? -1.824 10.106 5.412 1.00 0.00 13 THR A O 20
ATOM 13449 N N . TRP A 1 14 ? -4.009 10.704 5.612 1.00 0.00 14 TRP A N 20
ATOM 13450 C CA . TRP A 1 14 ? -4.342 10.655 4.154 1.00 0.00 14 TRP A CA 20
ATOM 13451 C C . TRP A 1 14 ? -4.156 12.117 3.667 1.00 0.00 14 TRP A C 20
ATOM 13452 O O . TRP A 1 14 ? -4.836 13.046 4.121 1.00 0.00 14 TRP A O 20
ATOM 13473 N N . GLY A 1 15 ? -3.156 12.303 2.789 1.00 0.00 15 GLY A N 20
ATOM 13474 C CA . GLY A 1 15 ? -2.624 13.657 2.453 1.00 0.00 15 GLY A CA 20
ATOM 13475 C C . GLY A 1 15 ? -1.706 13.975 3.669 1.00 0.00 15 GLY A C 20
ATOM 13476 O O . GLY A 1 15 ? -2.044 14.799 4.525 1.00 0.00 15 GLY A O 20
ATOM 13480 N N . GLY A 1 16 ? -0.598 13.223 3.743 1.00 0.00 16 GLY A N 20
ATOM 13481 C CA . GLY A 1 16 ? 0.231 13.133 4.948 1.00 0.00 16 GLY A CA 20
ATOM 13482 C C . GLY A 1 16 ? 1.469 12.256 4.738 1.00 0.00 16 GLY A C 20
ATOM 13483 O O . GLY A 1 16 ? 2.066 12.176 3.659 1.00 0.00 16 GLY A O 20
ATOM 13487 N N . THR A 1 17 ? 1.798 11.567 5.834 1.00 0.00 17 THR A N 20
ATOM 13488 C CA . THR A 1 17 ? 2.806 10.472 5.828 1.00 0.00 17 THR A CA 20
ATOM 13489 C C . THR A 1 17 ? 2.063 9.117 5.561 1.00 0.00 17 THR A C 20
ATOM 13490 O O . THR A 1 17 ? 1.003 8.826 6.142 1.00 0.00 17 THR A O 20
ATOM 13501 N N . LYS A 1 18 ? 2.714 8.318 4.697 1.00 0.00 18 LYS A N 20
ATOM 13502 C CA . LYS A 1 18 ? 2.374 6.884 4.465 1.00 0.00 18 LYS A CA 20
ATOM 13503 C C . LYS A 1 18 ? 3.462 6.048 5.202 1.00 0.00 18 LYS A C 20
ATOM 13504 O O . LYS A 1 18 ? 4.464 6.519 5.765 1.00 0.00 18 LYS A O 20
ATOM 13522 N N . CYS A 1 19 ? 3.225 4.738 5.194 1.00 0.00 19 CYS A N 20
ATOM 13523 C CA . CYS A 1 19 ? 4.017 3.812 6.043 1.00 0.00 19 CYS A CA 20
ATOM 13524 C C . CYS A 1 19 ? 5.412 3.564 5.374 1.00 0.00 19 CYS A C 20
ATOM 13525 O O . CYS A 1 19 ? 5.595 3.477 4.154 1.00 0.00 19 CYS A O 20
ATOM 13532 N N . CYS A 1 20 ? 6.378 3.563 6.303 1.00 0.00 20 CYS A N 20
ATOM 13533 C CA . CYS A 1 20 ? 7.837 3.681 6.077 1.00 0.00 20 CYS A CA 20
ATOM 13534 C C . CYS A 1 20 ? 8.468 2.750 5.001 1.00 0.00 20 CYS A C 20
ATOM 13535 O O . CYS A 1 20 ? 9.170 3.261 4.124 1.00 0.00 20 CYS A O 20
ATOM 13542 N N . ARG A 1 21 ? 8.271 1.424 5.094 1.00 0.00 21 ARG A N 20
ATOM 13543 C CA . ARG A 1 21 ? 8.995 0.418 4.245 1.00 0.00 21 ARG A CA 20
ATOM 13544 C C . ARG A 1 21 ? 8.263 0.033 2.917 1.00 0.00 21 ARG A C 20
ATOM 13545 O O . ARG A 1 21 ? 8.354 -1.089 2.409 1.00 0.00 21 ARG A O 20
ATOM 13565 N N . GLY A 1 22 ? 7.573 1.029 2.368 1.00 0.00 22 GLY A N 20
ATOM 13566 C CA . GLY A 1 22 ? 6.694 0.886 1.184 1.00 0.00 22 GLY A CA 20
ATOM 13567 C C . GLY A 1 22 ? 5.375 0.165 1.486 1.00 0.00 22 GLY A C 20
ATOM 13568 O O . GLY A 1 22 ? 5.140 -0.961 1.040 1.00 0.00 22 GLY A O 20
ATOM 13572 N N . ARG A 1 23 ? 4.562 0.856 2.284 1.00 0.00 23 ARG A N 20
ATOM 13573 C CA . ARG A 1 23 ? 3.339 0.278 2.892 1.00 0.00 23 ARG A CA 20
ATOM 13574 C C . ARG A 1 23 ? 2.163 1.322 2.829 1.00 0.00 23 ARG A C 20
ATOM 13575 O O . ARG A 1 23 ? 2.399 2.529 3.020 1.00 0.00 23 ARG A O 20
ATOM 13595 N N . PRO A 1 24 ? 0.873 0.909 2.630 1.00 0.00 24 PRO A N 20
ATOM 13596 C CA . PRO A 1 24 ? -0.292 1.827 2.696 1.00 0.00 24 PRO A CA 20
ATOM 13597 C C . PRO A 1 24 ? -0.716 2.206 4.153 1.00 0.00 24 PRO A C 20
ATOM 13598 O O . PRO A 1 24 ? -0.437 1.498 5.127 1.00 0.00 24 PRO A O 20
ATOM 13609 N N . CYS A 1 25 ? -1.427 3.340 4.244 1.00 0.00 25 CYS A N 20
ATOM 13610 C CA . CYS A 1 25 ? -2.082 3.825 5.493 1.00 0.00 25 CYS A CA 20
ATOM 13611 C C . CYS A 1 25 ? -3.612 3.846 5.194 1.00 0.00 25 CYS A C 20
ATOM 13612 O O . CYS A 1 25 ? -4.071 4.217 4.107 1.00 0.00 25 CYS A O 20
ATOM 13619 N N . ARG A 1 26 ? -4.389 3.393 6.195 1.00 0.00 26 ARG A N 20
ATOM 13620 C CA . ARG A 1 26 ? -5.871 3.283 6.144 1.00 0.00 26 ARG A CA 20
ATOM 13621 C C . ARG A 1 26 ? -6.350 3.823 7.508 1.00 0.00 26 ARG A C 20
ATOM 13622 O O . ARG A 1 26 ? -5.817 3.463 8.569 1.00 0.00 26 ARG A O 20
ATOM 13642 N N . CYS A 1 27 ? -7.353 4.721 7.483 1.00 0.00 27 CYS A N 20
ATOM 13643 C CA . CYS A 1 27 ? -7.704 5.483 8.699 1.00 0.00 27 CYS A CA 20
ATOM 13644 C C . CYS A 1 27 ? -8.471 4.633 9.762 1.00 0.00 27 CYS A C 20
ATOM 13645 O O . CYS A 1 27 ? -9.016 3.554 9.501 1.00 0.00 27 CYS A O 20
ATOM 13652 N N . SER A 1 28 ? -8.524 5.211 10.978 1.00 0.00 28 SER A N 20
ATOM 13653 C CA . SER A 1 28 ? -9.363 4.729 12.104 1.00 0.00 28 SER A CA 20
ATOM 13654 C C . SER A 1 28 ? -10.900 4.858 11.812 1.00 0.00 28 SER A C 20
ATOM 13655 O O . SER A 1 28 ? -11.364 5.084 10.688 1.00 0.00 28 SER A O 20
ATOM 13663 N N . MET A 1 29 ? -11.673 4.684 12.885 1.00 0.00 29 MET A N 20
ATOM 13664 C CA . MET A 1 29 ? -13.161 4.832 12.898 1.00 0.00 29 MET A CA 20
ATOM 13665 C C . MET A 1 29 ? -13.671 6.272 12.542 1.00 0.00 29 MET A C 20
ATOM 13666 O O . MET A 1 29 ? -14.729 6.398 11.919 1.00 0.00 29 MET A O 20
ATOM 13680 N N . ILE A 1 30 ? -12.935 7.328 12.937 1.00 0.00 30 ILE A N 20
ATOM 13681 C CA . ILE A 1 30 ? -13.301 8.754 12.666 1.00 0.00 30 ILE A CA 20
ATOM 13682 C C . ILE A 1 30 ? -13.029 9.103 11.155 1.00 0.00 30 ILE A C 20
ATOM 13683 O O . ILE A 1 30 ? -13.914 9.662 10.501 1.00 0.00 30 ILE A O 20
ATOM 13699 N N . GLY A 1 31 ? -11.819 8.820 10.640 1.00 0.00 31 GLY A N 20
ATOM 13700 C CA . GLY A 1 31 ? -11.366 9.294 9.304 1.00 0.00 31 GLY A CA 20
ATOM 13701 C C . GLY A 1 31 ? -10.682 10.685 9.280 1.00 0.00 31 GLY A C 20
ATOM 13702 O O . GLY A 1 31 ? -10.994 11.515 8.422 1.00 0.00 31 GLY A O 20
ATOM 13706 N N . THR A 1 32 ? -9.767 10.921 10.233 1.00 0.00 32 THR A N 20
ATOM 13707 C CA . THR A 1 32 ? -9.117 12.256 10.509 1.00 0.00 32 THR A CA 20
ATOM 13708 C C . THR A 1 32 ? -7.758 12.146 11.291 1.00 0.00 32 THR A C 20
ATOM 13709 O O . THR A 1 32 ? -6.815 12.919 11.101 1.00 0.00 32 THR A O 20
ATOM 13720 N N . ASN A 1 33 ? -7.752 11.156 12.158 1.00 0.00 33 ASN A N 20
ATOM 13721 C CA . ASN A 1 33 ? -6.585 10.634 12.907 1.00 0.00 33 ASN A CA 20
ATOM 13722 C C . ASN A 1 33 ? -6.270 9.195 12.389 1.00 0.00 33 ASN A C 20
ATOM 13723 O O . ASN A 1 33 ? -6.275 8.208 13.133 1.00 0.00 33 ASN A O 20
ATOM 13734 N N . CYS A 1 34 ? -5.982 9.120 11.073 1.00 0.00 34 CYS A N 20
ATOM 13735 C CA . CYS A 1 34 ? -5.746 7.853 10.321 1.00 0.00 34 CYS A CA 20
ATOM 13736 C C . CYS A 1 34 ? -4.588 6.982 10.915 1.00 0.00 34 CYS A C 20
ATOM 13737 O O . CYS A 1 34 ? -3.838 7.438 11.783 1.00 0.00 34 CYS A O 20
ATOM 13744 N N . GLU A 1 35 ? -4.479 5.706 10.472 1.00 0.00 35 GLU A N 20
ATOM 13745 C CA . GLU A 1 35 ? -3.424 4.775 10.993 1.00 0.00 35 GLU A CA 20
ATOM 13746 C C . GLU A 1 35 ? -2.666 4.039 9.838 1.00 0.00 35 GLU A C 20
ATOM 13747 O O . GLU A 1 35 ? -2.974 4.183 8.654 1.00 0.00 35 GLU A O 20
ATOM 13760 N N . CYS A 1 36 ? -1.659 3.224 10.209 1.00 0.00 36 CYS A N 20
ATOM 13761 C CA . CYS A 1 36 ? -0.955 2.329 9.238 1.00 0.00 36 CYS A CA 20
ATOM 13762 C C . CYS A 1 36 ? -1.815 1.032 9.035 1.00 0.00 36 CYS A C 20
ATOM 13763 O O . CYS A 1 36 ? -2.683 0.676 9.842 1.00 0.00 36 CYS A O 20
ATOM 13770 N N . THR A 1 37 ? -1.547 0.305 7.938 1.00 0.00 37 THR A N 20
ATOM 13771 C CA . THR A 1 37 ? -2.103 -1.061 7.733 1.00 0.00 37 THR A CA 20
ATOM 13772 C C . THR A 1 37 ? -1.015 -1.927 6.992 1.00 0.00 37 THR A C 20
ATOM 13773 O O . THR A 1 37 ? -0.353 -1.420 6.076 1.00 0.00 37 THR A O 20
ATOM 13784 N N . PRO A 1 38 ? -0.823 -3.238 7.333 1.00 0.00 38 PRO A N 20
ATOM 13785 C CA . PRO A 1 38 ? 0.200 -4.109 6.694 1.00 0.00 38 PRO A CA 20
ATOM 13786 C C . PRO A 1 38 ? -0.274 -4.747 5.347 1.00 0.00 38 PRO A C 20
ATOM 13787 O O . PRO A 1 38 ? -0.572 -5.944 5.278 1.00 0.00 38 PRO A O 20
ATOM 13798 N N . ARG A 1 39 ? -0.351 -3.917 4.278 1.00 0.00 39 ARG A N 20
ATOM 13799 C CA . ARG A 1 39 ? -0.918 -4.266 2.928 1.00 0.00 39 ARG A CA 20
ATOM 13800 C C . ARG A 1 39 ? -2.305 -4.991 3.049 1.00 0.00 39 ARG A C 20
ATOM 13801 O O . ARG A 1 39 ? -2.434 -6.200 2.819 1.00 0.00 39 ARG A O 20
ATOM 13821 N N . LEU A 1 40 ? -3.331 -4.218 3.455 1.00 0.00 40 LEU A N 20
ATOM 13822 C CA . LEU A 1 40 ? -4.696 -4.742 3.714 1.00 0.00 40 LEU A CA 20
ATOM 13823 C C . LEU A 1 40 ? -5.664 -3.535 3.583 1.00 0.00 40 LEU A C 20
ATOM 13824 O O . LEU A 1 40 ? -5.692 -2.645 4.441 1.00 0.00 40 LEU A O 20
ATOM 13840 N N . ILE A 1 41 ? -6.461 -3.521 2.500 1.00 0.00 41 ILE A N 20
ATOM 13841 C CA . ILE A 1 41 ? -7.391 -2.392 2.197 1.00 0.00 41 ILE A CA 20
ATOM 13842 C C . ILE A 1 41 ? -8.754 -2.677 2.907 1.00 0.00 41 ILE A C 20
ATOM 13843 O O . ILE A 1 41 ? -9.388 -3.719 2.706 1.00 0.00 41 ILE A O 20
ATOM 13859 N N . MET A 1 42 ? -9.189 -1.712 3.739 1.00 0.00 42 MET A N 20
ATOM 13860 C CA . MET A 1 42 ? -10.531 -1.738 4.383 1.00 0.00 42 MET A CA 20
ATOM 13861 C C . MET A 1 42 ? -11.431 -0.734 3.604 1.00 0.00 42 MET A C 20
ATOM 13862 O O . MET A 1 42 ? -11.344 0.488 3.768 1.00 0.00 42 MET A O 20
ATOM 13876 N N . GLU A 1 43 ? -12.267 -1.289 2.705 1.00 0.00 43 GLU A N 20
ATOM 13877 C CA . GLU A 1 43 ? -13.139 -0.495 1.801 1.00 0.00 43 GLU A CA 20
ATOM 13878 C C . GLU A 1 43 ? -14.390 -1.349 1.455 1.00 0.00 43 GLU A C 20
ATOM 13879 O O . GLU A 1 43 ? -14.307 -2.545 1.148 1.00 0.00 43 GLU A O 20
ATOM 13892 N N . GLY A 1 44 ? -15.549 -0.678 1.488 1.00 0.00 44 GLY A N 20
ATOM 13893 C CA . GLY A 1 44 ? -16.857 -1.315 1.218 1.00 0.00 44 GLY A CA 20
ATOM 13894 C C . GLY A 1 44 ? -17.274 -1.202 -0.259 1.00 0.00 44 GLY A C 20
ATOM 13895 O O . GLY A 1 44 ? -17.780 -0.158 -0.679 1.00 0.00 44 GLY A O 20
ATOM 13899 N N . LEU A 1 45 ? -17.059 -2.286 -1.026 1.00 0.00 45 LEU A N 20
ATOM 13900 C CA . LEU A 1 45 ? -17.452 -2.351 -2.459 1.00 0.00 45 LEU A CA 20
ATOM 13901 C C . LEU A 1 45 ? -17.745 -3.840 -2.811 1.00 0.00 45 LEU A C 20
ATOM 13902 O O . LEU A 1 45 ? -16.925 -4.735 -2.573 1.00 0.00 45 LEU A O 20
ATOM 13918 N N . SER A 1 46 ? -18.932 -4.084 -3.398 1.00 0.00 46 SER A N 20
ATOM 13919 C CA . SER A 1 46 ? -19.342 -5.434 -3.872 1.00 0.00 46 SER A CA 20
ATOM 13920 C C . SER A 1 46 ? -18.993 -5.588 -5.385 1.00 0.00 46 SER A C 20
ATOM 13921 O O . SER A 1 46 ? -18.071 -6.343 -5.710 1.00 0.00 46 SER A O 20
ATOM 13929 N N . PHE A 1 47 ? -19.696 -4.874 -6.284 1.00 0.00 47 PHE A N 20
ATOM 13930 C CA . PHE A 1 47 ? -19.426 -4.899 -7.747 1.00 0.00 47 PHE A CA 20
ATOM 13931 C C . PHE A 1 47 ? -18.497 -3.706 -8.136 1.00 0.00 47 PHE A C 20
ATOM 13932 O O . PHE A 1 47 ? -17.363 -3.953 -8.555 1.00 0.00 47 PHE A O 20
ATOM 13949 N N . ALA A 1 48 ? -18.984 -2.444 -8.027 1.00 0.00 48 ALA A N 20
ATOM 13950 C CA . ALA A 1 48 ? -18.310 -1.189 -8.483 1.00 0.00 48 ALA A CA 20
ATOM 13951 C C . ALA A 1 48 ? -18.049 -1.242 -10.013 1.00 0.00 48 ALA A C 20
ATOM 13952 O O . ALA A 1 48 ? -17.060 -1.758 -10.537 1.00 0.00 48 ALA A O 20
ATOM 13961 N N . GLU A 1 1 ? 7.426 6.778 13.630 1.00 0.00 1 GLU A N 21
ATOM 13962 C CA . GLU A 1 1 ? 6.729 8.036 13.263 1.00 0.00 1 GLU A CA 21
ATOM 13963 C C . GLU A 1 1 ? 7.695 9.238 13.511 1.00 0.00 1 GLU A C 21
ATOM 13964 O O . GLU A 1 1 ? 7.629 9.936 14.528 1.00 0.00 1 GLU A O 21
ATOM 13979 N N . ASP A 1 2 ? 8.601 9.477 12.538 1.00 0.00 2 ASP A N 21
ATOM 13980 C CA . ASP A 1 2 ? 9.533 10.642 12.544 1.00 0.00 2 ASP A CA 21
ATOM 13981 C C . ASP A 1 2 ? 9.596 11.139 11.067 1.00 0.00 2 ASP A C 21
ATOM 13982 O O . ASP A 1 2 ? 8.745 11.950 10.690 1.00 0.00 2 ASP A O 21
ATOM 13992 N N . ASN A 1 3 ? 10.540 10.653 10.232 1.00 0.00 3 ASN A N 21
ATOM 13993 C CA . ASN A 1 3 ? 10.531 10.899 8.745 1.00 0.00 3 ASN A CA 21
ATOM 13994 C C . ASN A 1 3 ? 9.867 9.770 7.875 1.00 0.00 3 ASN A C 21
ATOM 13995 O O . ASN A 1 3 ? 9.821 9.864 6.645 1.00 0.00 3 ASN A O 21
ATOM 14006 N N . CYS A 1 4 ? 9.337 8.747 8.538 1.00 0.00 4 CYS A N 21
ATOM 14007 C CA . CYS A 1 4 ? 8.475 7.692 7.959 1.00 0.00 4 CYS A CA 21
ATOM 14008 C C . CYS A 1 4 ? 7.654 7.023 9.112 1.00 0.00 4 CYS A C 21
ATOM 14009 O O . CYS A 1 4 ? 7.960 7.186 10.300 1.00 0.00 4 CYS A O 21
ATOM 14016 N N . ILE A 1 5 ? 6.601 6.244 8.744 1.00 0.00 5 ILE A N 21
ATOM 14017 C CA . ILE A 1 5 ? 5.748 5.559 9.788 1.00 0.00 5 ILE A CA 21
ATOM 14018 C C . ILE A 1 5 ? 6.159 4.076 9.688 1.00 0.00 5 ILE A C 21
ATOM 14019 O O . ILE A 1 5 ? 5.641 3.308 8.884 1.00 0.00 5 ILE A O 21
ATOM 14035 N N . ALA A 1 6 ? 7.102 3.623 10.514 1.00 0.00 6 ALA A N 21
ATOM 14036 C CA . ALA A 1 6 ? 7.594 2.211 10.412 1.00 0.00 6 ALA A CA 21
ATOM 14037 C C . ALA A 1 6 ? 6.636 1.149 11.096 1.00 0.00 6 ALA A C 21
ATOM 14038 O O . ALA A 1 6 ? 7.057 0.045 11.456 1.00 0.00 6 ALA A O 21
ATOM 14045 N N . GLU A 1 7 ? 5.355 1.522 11.271 1.00 0.00 7 GLU A N 21
ATOM 14046 C CA . GLU A 1 7 ? 4.357 0.795 12.094 1.00 0.00 7 GLU A CA 21
ATOM 14047 C C . GLU A 1 7 ? 3.183 0.146 11.328 1.00 0.00 7 GLU A C 21
ATOM 14048 O O . GLU A 1 7 ? 2.879 0.423 10.169 1.00 0.00 7 GLU A O 21
ATOM 14061 N N . ASP A 1 8 ? 2.544 -0.739 12.116 1.00 0.00 8 ASP A N 21
ATOM 14062 C CA . ASP A 1 8 ? 1.241 -1.383 11.840 1.00 0.00 8 ASP A CA 21
ATOM 14063 C C . ASP A 1 8 ? 0.355 -0.716 12.929 1.00 0.00 8 ASP A C 21
ATOM 14064 O O . ASP A 1 8 ? 0.632 -0.726 14.137 1.00 0.00 8 ASP A O 21
ATOM 14074 N N . TYR A 1 9 ? -0.708 -0.106 12.427 1.00 0.00 9 TYR A N 21
ATOM 14075 C CA . TYR A 1 9 ? -1.621 0.836 13.161 1.00 0.00 9 TYR A CA 21
ATOM 14076 C C . TYR A 1 9 ? -0.851 2.103 13.737 1.00 0.00 9 TYR A C 21
ATOM 14077 O O . TYR A 1 9 ? -1.271 2.676 14.748 1.00 0.00 9 TYR A O 21
ATOM 14095 N N . GLY A 1 10 ? 0.212 2.598 13.050 1.00 0.00 10 GLY A N 21
ATOM 14096 C CA . GLY A 1 10 ? 0.844 3.909 13.346 1.00 0.00 10 GLY A CA 21
ATOM 14097 C C . GLY A 1 10 ? 0.074 5.030 12.670 1.00 0.00 10 GLY A C 21
ATOM 14098 O O . GLY A 1 10 ? -0.483 4.893 11.579 1.00 0.00 10 GLY A O 21
ATOM 14102 N N . LYS A 1 11 ? 0.073 6.148 13.375 1.00 0.00 11 LYS A N 21
ATOM 14103 C CA . LYS A 1 11 ? -0.804 7.301 13.026 1.00 0.00 11 LYS A CA 21
ATOM 14104 C C . LYS A 1 11 ? -0.205 8.035 11.791 1.00 0.00 11 LYS A C 21
ATOM 14105 O O . LYS A 1 11 ? 0.884 8.618 11.798 1.00 0.00 11 LYS A O 21
ATOM 14123 N N . CYS A 1 12 ? -1.026 7.939 10.745 1.00 0.00 12 CYS A N 21
ATOM 14124 C CA . CYS A 1 12 ? -0.777 8.499 9.397 1.00 0.00 12 CYS A CA 21
ATOM 14125 C C . CYS A 1 12 ? -1.906 9.484 9.013 1.00 0.00 12 CYS A C 21
ATOM 14126 O O . CYS A 1 12 ? -2.888 9.684 9.739 1.00 0.00 12 CYS A O 21
ATOM 14133 N N . THR A 1 13 ? -1.754 10.099 7.830 1.00 0.00 13 THR A N 21
ATOM 14134 C CA . THR A 1 13 ? -2.869 10.888 7.223 1.00 0.00 13 THR A CA 21
ATOM 14135 C C . THR A 1 13 ? -2.814 10.614 5.690 1.00 0.00 13 THR A C 21
ATOM 14136 O O . THR A 1 13 ? -1.759 10.392 5.080 1.00 0.00 13 THR A O 21
ATOM 14147 N N . TRP A 1 14 ? -4.003 10.733 5.078 1.00 0.00 14 TRP A N 21
ATOM 14148 C CA . TRP A 1 14 ? -4.145 10.747 3.592 1.00 0.00 14 TRP A CA 21
ATOM 14149 C C . TRP A 1 14 ? -3.872 12.222 3.157 1.00 0.00 14 TRP A C 21
ATOM 14150 O O . TRP A 1 14 ? -4.718 13.116 3.263 1.00 0.00 14 TRP A O 21
ATOM 14171 N N . GLY A 1 15 ? -2.613 12.426 2.732 1.00 0.00 15 GLY A N 21
ATOM 14172 C CA . GLY A 1 15 ? -1.999 13.760 2.514 1.00 0.00 15 GLY A CA 21
ATOM 14173 C C . GLY A 1 15 ? -1.085 14.081 3.731 1.00 0.00 15 GLY A C 21
ATOM 14174 O O . GLY A 1 15 ? -1.341 15.029 4.478 1.00 0.00 15 GLY A O 21
ATOM 14178 N N . GLY A 1 16 ? -0.046 13.250 3.915 1.00 0.00 16 GLY A N 21
ATOM 14179 C CA . GLY A 1 16 ? 0.799 13.217 5.131 1.00 0.00 16 GLY A CA 21
ATOM 14180 C C . GLY A 1 16 ? 1.949 12.215 4.955 1.00 0.00 16 GLY A C 21
ATOM 14181 O O . GLY A 1 16 ? 2.374 11.873 3.843 1.00 0.00 16 GLY A O 21
ATOM 14185 N N . THR A 1 17 ? 2.432 11.724 6.106 1.00 0.00 17 THR A N 21
ATOM 14186 C CA . THR A 1 17 ? 3.383 10.568 6.123 1.00 0.00 17 THR A CA 21
ATOM 14187 C C . THR A 1 17 ? 2.494 9.282 5.977 1.00 0.00 17 THR A C 21
ATOM 14188 O O . THR A 1 17 ? 1.411 9.131 6.568 1.00 0.00 17 THR A O 21
ATOM 14199 N N . LYS A 1 18 ? 3.046 8.379 5.161 1.00 0.00 18 LYS A N 21
ATOM 14200 C CA . LYS A 1 18 ? 2.571 6.979 5.005 1.00 0.00 18 LYS A CA 21
ATOM 14201 C C . LYS A 1 18 ? 3.679 6.085 5.618 1.00 0.00 18 LYS A C 21
ATOM 14202 O O . LYS A 1 18 ? 4.736 6.519 6.116 1.00 0.00 18 LYS A O 21
ATOM 14220 N N . CYS A 1 19 ? 3.400 4.779 5.611 1.00 0.00 19 CYS A N 21
ATOM 14221 C CA . CYS A 1 19 ? 4.323 3.829 6.283 1.00 0.00 19 CYS A CA 21
ATOM 14222 C C . CYS A 1 19 ? 5.569 3.584 5.376 1.00 0.00 19 CYS A C 21
ATOM 14223 O O . CYS A 1 19 ? 5.593 3.609 4.143 1.00 0.00 19 CYS A O 21
ATOM 14230 N N . CYS A 1 20 ? 6.628 3.480 6.196 1.00 0.00 20 CYS A N 21
ATOM 14231 C CA . CYS A 1 20 ? 8.061 3.575 5.853 1.00 0.00 20 CYS A CA 21
ATOM 14232 C C . CYS A 1 20 ? 8.544 2.783 4.606 1.00 0.00 20 CYS A C 21
ATOM 14233 O O . CYS A 1 20 ? 9.212 3.385 3.761 1.00 0.00 20 CYS A O 21
ATOM 14240 N N . ARG A 1 21 ? 8.239 1.478 4.495 1.00 0.00 21 ARG A N 21
ATOM 14241 C CA . ARG A 1 21 ? 8.658 0.639 3.320 1.00 0.00 21 ARG A CA 21
ATOM 14242 C C . ARG A 1 21 ? 7.601 0.606 2.162 1.00 0.00 21 ARG A C 21
ATOM 14243 O O . ARG A 1 21 ? 7.399 -0.396 1.468 1.00 0.00 21 ARG A O 21
ATOM 14263 N N . GLY A 1 22 ? 6.969 1.761 1.957 1.00 0.00 22 GLY A N 21
ATOM 14264 C CA . GLY A 1 22 ? 5.882 1.966 0.969 1.00 0.00 22 GLY A CA 21
ATOM 14265 C C . GLY A 1 22 ? 4.593 1.177 1.237 1.00 0.00 22 GLY A C 21
ATOM 14266 O O . GLY A 1 22 ? 4.148 0.374 0.412 1.00 0.00 22 GLY A O 21
ATOM 14270 N N . ARG A 1 23 ? 4.046 1.431 2.424 1.00 0.00 23 ARG A N 21
ATOM 14271 C CA . ARG A 1 23 ? 2.936 0.638 2.993 1.00 0.00 23 ARG A CA 21
ATOM 14272 C C . ARG A 1 23 ? 1.674 1.553 3.147 1.00 0.00 23 ARG A C 21
ATOM 14273 O O . ARG A 1 23 ? 1.802 2.670 3.677 1.00 0.00 23 ARG A O 21
ATOM 14293 N N . PRO A 1 24 ? 0.445 1.123 2.719 1.00 0.00 24 PRO A N 21
ATOM 14294 C CA . PRO A 1 24 ? -0.769 1.974 2.752 1.00 0.00 24 PRO A CA 21
ATOM 14295 C C . PRO A 1 24 ? -1.392 2.128 4.175 1.00 0.00 24 PRO A C 21
ATOM 14296 O O . PRO A 1 24 ? -0.938 1.543 5.166 1.00 0.00 24 PRO A O 21
ATOM 14307 N N . CYS A 1 25 ? -2.443 2.959 4.233 1.00 0.00 25 CYS A N 21
ATOM 14308 C CA . CYS A 1 25 ? -3.178 3.257 5.483 1.00 0.00 25 CYS A CA 21
ATOM 14309 C C . CYS A 1 25 ? -4.700 3.013 5.254 1.00 0.00 25 CYS A C 21
ATOM 14310 O O . CYS A 1 25 ? -5.264 3.227 4.175 1.00 0.00 25 CYS A O 21
ATOM 14317 N N . ARG A 1 26 ? -5.339 2.556 6.342 1.00 0.00 26 ARG A N 21
ATOM 14318 C CA . ARG A 1 26 ? -6.810 2.450 6.468 1.00 0.00 26 ARG A CA 21
ATOM 14319 C C . ARG A 1 26 ? -7.132 3.248 7.755 1.00 0.00 26 ARG A C 21
ATOM 14320 O O . ARG A 1 26 ? -6.551 3.010 8.826 1.00 0.00 26 ARG A O 21
ATOM 14340 N N . CYS A 1 27 ? -8.042 4.232 7.646 1.00 0.00 27 CYS A N 21
ATOM 14341 C CA . CYS A 1 27 ? -8.220 5.207 8.743 1.00 0.00 27 CYS A CA 21
ATOM 14342 C C . CYS A 1 27 ? -9.059 4.640 9.935 1.00 0.00 27 CYS A C 21
ATOM 14343 O O . CYS A 1 27 ? -9.746 3.617 9.846 1.00 0.00 27 CYS A O 21
ATOM 14350 N N . SER A 1 28 ? -8.961 5.359 11.070 1.00 0.00 28 SER A N 21
ATOM 14351 C CA . SER A 1 28 ? -9.558 4.949 12.367 1.00 0.00 28 SER A CA 21
ATOM 14352 C C . SER A 1 28 ? -11.104 5.214 12.438 1.00 0.00 28 SER A C 21
ATOM 14353 O O . SER A 1 28 ? -11.784 5.567 11.468 1.00 0.00 28 SER A O 21
ATOM 14361 N N . MET A 1 29 ? -11.623 5.022 13.657 1.00 0.00 29 MET A N 21
ATOM 14362 C CA . MET A 1 29 ? -13.019 5.403 14.080 1.00 0.00 29 MET A CA 21
ATOM 14363 C C . MET A 1 29 ? -13.378 6.944 14.056 1.00 0.00 29 MET A C 21
ATOM 14364 O O . MET A 1 29 ? -14.548 7.329 14.126 1.00 0.00 29 MET A O 21
ATOM 14378 N N . ILE A 1 30 ? -12.346 7.774 13.958 1.00 0.00 30 ILE A N 21
ATOM 14379 C CA . ILE A 1 30 ? -12.353 9.217 13.698 1.00 0.00 30 ILE A CA 21
ATOM 14380 C C . ILE A 1 30 ? -11.340 9.189 12.508 1.00 0.00 30 ILE A C 21
ATOM 14381 O O . ILE A 1 30 ? -10.115 9.252 12.655 1.00 0.00 30 ILE A O 21
ATOM 14397 N N . GLY A 1 31 ? -11.953 9.016 11.334 1.00 0.00 31 GLY A N 21
ATOM 14398 C CA . GLY A 1 31 ? -11.310 8.859 10.003 1.00 0.00 31 GLY A CA 21
ATOM 14399 C C . GLY A 1 31 ? -10.263 9.919 9.618 1.00 0.00 31 GLY A C 21
ATOM 14400 O O . GLY A 1 31 ? -9.305 9.613 8.904 1.00 0.00 31 GLY A O 21
ATOM 14404 N N . THR A 1 32 ? -10.434 11.146 10.148 1.00 0.00 32 THR A N 21
ATOM 14405 C CA . THR A 1 32 ? -9.326 12.149 10.082 1.00 0.00 32 THR A CA 21
ATOM 14406 C C . THR A 1 32 ? -8.442 11.764 11.307 1.00 0.00 32 THR A C 21
ATOM 14407 O O . THR A 1 32 ? -8.895 11.655 12.450 1.00 0.00 32 THR A O 21
ATOM 14418 N N . ASN A 1 33 ? -7.182 11.530 10.947 1.00 0.00 33 ASN A N 21
ATOM 14419 C CA . ASN A 1 33 ? -6.108 10.882 11.769 1.00 0.00 33 ASN A CA 21
ATOM 14420 C C . ASN A 1 33 ? -6.277 9.356 11.447 1.00 0.00 33 ASN A C 21
ATOM 14421 O O . ASN A 1 33 ? -6.827 8.572 12.230 1.00 0.00 33 ASN A O 21
ATOM 14432 N N . CYS A 1 34 ? -5.783 8.956 10.257 1.00 0.00 34 CYS A N 21
ATOM 14433 C CA . CYS A 1 34 ? -5.790 7.534 9.805 1.00 0.00 34 CYS A CA 21
ATOM 14434 C C . CYS A 1 34 ? -4.733 6.675 10.573 1.00 0.00 34 CYS A C 21
ATOM 14435 O O . CYS A 1 34 ? -3.915 7.210 11.330 1.00 0.00 34 CYS A O 21
ATOM 14442 N N . GLU A 1 35 ? -4.748 5.335 10.377 1.00 0.00 35 GLU A N 21
ATOM 14443 C CA . GLU A 1 35 ? -3.633 4.465 10.896 1.00 0.00 35 GLU A CA 21
ATOM 14444 C C . GLU A 1 35 ? -3.123 3.492 9.774 1.00 0.00 35 GLU A C 21
ATOM 14445 O O . GLU A 1 35 ? -3.704 3.360 8.697 1.00 0.00 35 GLU A O 21
ATOM 14458 N N . CYS A 1 36 ? -1.996 2.812 10.067 1.00 0.00 36 CYS A N 21
ATOM 14459 C CA . CYS A 1 36 ? -1.212 2.003 9.077 1.00 0.00 36 CYS A CA 21
ATOM 14460 C C . CYS A 1 36 ? -1.709 0.524 9.058 1.00 0.00 36 CYS A C 21
ATOM 14461 O O . CYS A 1 36 ? -2.398 0.049 9.969 1.00 0.00 36 CYS A O 21
ATOM 14468 N N . THR A 1 37 ? -1.388 -0.191 7.959 1.00 0.00 37 THR A N 21
ATOM 14469 C CA . THR A 1 37 ? -1.973 -1.539 7.688 1.00 0.00 37 THR A CA 21
ATOM 14470 C C . THR A 1 37 ? -0.919 -2.668 8.006 1.00 0.00 37 THR A C 21
ATOM 14471 O O . THR A 1 37 ? 0.154 -2.670 7.390 1.00 0.00 37 THR A O 21
ATOM 14482 N N . PRO A 1 38 ? -1.183 -3.651 8.925 1.00 0.00 38 PRO A N 21
ATOM 14483 C CA . PRO A 1 38 ? -0.344 -4.870 9.128 1.00 0.00 38 PRO A CA 21
ATOM 14484 C C . PRO A 1 38 ? -0.035 -5.725 7.858 1.00 0.00 38 PRO A C 21
ATOM 14485 O O . PRO A 1 38 ? -0.782 -5.712 6.874 1.00 0.00 38 PRO A O 21
ATOM 14496 N N . ARG A 1 39 ? 1.060 -6.505 7.941 1.00 0.00 39 ARG A N 21
ATOM 14497 C CA . ARG A 1 39 ? 1.433 -7.506 6.904 1.00 0.00 39 ARG A CA 21
ATOM 14498 C C . ARG A 1 39 ? 1.979 -8.779 7.621 1.00 0.00 39 ARG A C 21
ATOM 14499 O O . ARG A 1 39 ? 2.899 -8.709 8.443 1.00 0.00 39 ARG A O 21
ATOM 14519 N N . LEU A 1 40 ? 1.387 -9.945 7.267 1.00 0.00 40 LEU A N 21
ATOM 14520 C CA . LEU A 1 40 ? 1.724 -11.329 7.756 1.00 0.00 40 LEU A CA 21
ATOM 14521 C C . LEU A 1 40 ? 1.986 -11.416 9.316 1.00 0.00 40 LEU A C 21
ATOM 14522 O O . LEU A 1 40 ? 1.454 -10.600 10.075 1.00 0.00 40 LEU A O 21
ATOM 14538 N N . ILE A 1 41 ? 2.718 -12.457 9.792 1.00 0.00 41 ILE A N 21
ATOM 14539 C CA . ILE A 1 41 ? 3.098 -12.713 11.226 1.00 0.00 41 ILE A CA 21
ATOM 14540 C C . ILE A 1 41 ? 1.812 -13.216 11.974 1.00 0.00 41 ILE A C 21
ATOM 14541 O O . ILE A 1 41 ? 0.855 -12.462 12.182 1.00 0.00 41 ILE A O 21
ATOM 14557 N N . MET A 1 42 ? 1.851 -14.482 12.429 1.00 0.00 42 MET A N 21
ATOM 14558 C CA . MET A 1 42 ? 0.880 -15.020 13.428 1.00 0.00 42 MET A CA 21
ATOM 14559 C C . MET A 1 42 ? 1.620 -15.366 14.764 1.00 0.00 42 MET A C 21
ATOM 14560 O O . MET A 1 42 ? 2.853 -15.450 14.837 1.00 0.00 42 MET A O 21
ATOM 14574 N N . GLU A 1 43 ? 0.833 -15.575 15.839 1.00 0.00 43 GLU A N 21
ATOM 14575 C CA . GLU A 1 43 ? 1.373 -15.838 17.205 1.00 0.00 43 GLU A CA 21
ATOM 14576 C C . GLU A 1 43 ? 1.928 -17.294 17.312 1.00 0.00 43 GLU A C 21
ATOM 14577 O O . GLU A 1 43 ? 1.366 -18.248 16.760 1.00 0.00 43 GLU A O 21
ATOM 14590 N N . GLY A 1 44 ? 3.054 -17.425 18.034 1.00 0.00 44 GLY A N 21
ATOM 14591 C CA . GLY A 1 44 ? 3.791 -18.702 18.163 1.00 0.00 44 GLY A CA 21
ATOM 14592 C C . GLY A 1 44 ? 4.918 -18.797 17.120 1.00 0.00 44 GLY A C 21
ATOM 14593 O O . GLY A 1 44 ? 5.953 -18.138 17.266 1.00 0.00 44 GLY A O 21
ATOM 14597 N N . LEU A 1 45 ? 4.687 -19.593 16.063 1.00 0.00 45 LEU A N 21
ATOM 14598 C CA . LEU A 1 45 ? 5.588 -19.646 14.880 1.00 0.00 45 LEU A CA 21
ATOM 14599 C C . LEU A 1 45 ? 5.032 -18.663 13.811 1.00 0.00 45 LEU A C 21
ATOM 14600 O O . LEU A 1 45 ? 3.902 -18.818 13.336 1.00 0.00 45 LEU A O 21
ATOM 14616 N N . SER A 1 46 ? 5.836 -17.645 13.453 1.00 0.00 46 SER A N 21
ATOM 14617 C CA . SER A 1 46 ? 5.375 -16.512 12.607 1.00 0.00 46 SER A CA 21
ATOM 14618 C C . SER A 1 46 ? 5.366 -16.918 11.106 1.00 0.00 46 SER A C 21
ATOM 14619 O O . SER A 1 46 ? 6.402 -17.274 10.533 1.00 0.00 46 SER A O 21
ATOM 14627 N N . PHE A 1 47 ? 4.167 -16.871 10.500 1.00 0.00 47 PHE A N 21
ATOM 14628 C CA . PHE A 1 47 ? 3.947 -17.271 9.083 1.00 0.00 47 PHE A CA 21
ATOM 14629 C C . PHE A 1 47 ? 3.050 -16.188 8.414 1.00 0.00 47 PHE A C 21
ATOM 14630 O O . PHE A 1 47 ? 3.575 -15.382 7.640 1.00 0.00 47 PHE A O 21
ATOM 14647 N N . ALA A 1 48 ? 1.730 -16.167 8.694 1.00 0.00 48 ALA A N 21
ATOM 14648 C CA . ALA A 1 48 ? 0.777 -15.210 8.086 1.00 0.00 48 ALA A CA 21
ATOM 14649 C C . ALA A 1 48 ? -0.401 -15.017 9.059 1.00 0.00 48 ALA A C 21
ATOM 14650 O O . ALA A 1 48 ? -1.207 -15.902 9.353 1.00 0.00 48 ALA A O 21
ATOM 14659 N N . GLU A 1 1 ? 10.107 15.836 14.227 1.00 0.00 1 GLU A N 22
ATOM 14660 C CA . GLU A 1 1 ? 10.703 15.335 12.967 1.00 0.00 1 GLU A CA 22
ATOM 14661 C C . GLU A 1 1 ? 9.557 14.864 12.022 1.00 0.00 1 GLU A C 22
ATOM 14662 O O . GLU A 1 1 ? 9.257 15.580 11.063 1.00 0.00 1 GLU A O 22
ATOM 14677 N N . ASP A 1 2 ? 8.952 13.676 12.270 1.00 0.00 2 ASP A N 22
ATOM 14678 C CA . ASP A 1 2 ? 7.936 12.997 11.397 1.00 0.00 2 ASP A CA 22
ATOM 14679 C C . ASP A 1 2 ? 8.557 12.722 9.987 1.00 0.00 2 ASP A C 22
ATOM 14680 O O . ASP A 1 2 ? 8.496 13.558 9.078 1.00 0.00 2 ASP A O 22
ATOM 14690 N N . ASN A 1 3 ? 9.177 11.536 9.841 1.00 0.00 3 ASN A N 22
ATOM 14691 C CA . ASN A 1 3 ? 9.875 11.130 8.590 1.00 0.00 3 ASN A CA 22
ATOM 14692 C C . ASN A 1 3 ? 8.976 10.142 7.797 1.00 0.00 3 ASN A C 22
ATOM 14693 O O . ASN A 1 3 ? 8.318 10.505 6.818 1.00 0.00 3 ASN A O 22
ATOM 14704 N N . CYS A 1 4 ? 8.978 8.920 8.288 1.00 0.00 4 CYS A N 22
ATOM 14705 C CA . CYS A 1 4 ? 8.091 7.819 7.843 1.00 0.00 4 CYS A CA 22
ATOM 14706 C C . CYS A 1 4 ? 7.298 7.214 9.052 1.00 0.00 4 CYS A C 22
ATOM 14707 O O . CYS A 1 4 ? 7.515 7.570 10.218 1.00 0.00 4 CYS A O 22
ATOM 14714 N N . ILE A 1 5 ? 6.359 6.277 8.741 1.00 0.00 5 ILE A N 22
ATOM 14715 C CA . ILE A 1 5 ? 5.601 5.535 9.816 1.00 0.00 5 ILE A CA 22
ATOM 14716 C C . ILE A 1 5 ? 6.191 4.117 9.769 1.00 0.00 5 ILE A C 22
ATOM 14717 O O . ILE A 1 5 ? 5.813 3.291 8.941 1.00 0.00 5 ILE A O 22
ATOM 14733 N N . ALA A 1 6 ? 7.124 3.781 10.661 1.00 0.00 6 ALA A N 22
ATOM 14734 C CA . ALA A 1 6 ? 7.715 2.407 10.639 1.00 0.00 6 ALA A CA 22
ATOM 14735 C C . ALA A 1 6 ? 6.781 1.297 11.282 1.00 0.00 6 ALA A C 22
ATOM 14736 O O . ALA A 1 6 ? 7.248 0.211 11.638 1.00 0.00 6 ALA A O 22
ATOM 14743 N N . GLU A 1 7 ? 5.472 1.596 11.422 1.00 0.00 7 GLU A N 22
ATOM 14744 C CA . GLU A 1 7 ? 4.490 0.791 12.192 1.00 0.00 7 GLU A CA 22
ATOM 14745 C C . GLU A 1 7 ? 3.207 0.467 11.441 1.00 0.00 7 GLU A C 22
ATOM 14746 O O . GLU A 1 7 ? 2.607 1.350 10.852 1.00 0.00 7 GLU A O 22
ATOM 14759 N N . ASP A 1 8 ? 2.789 -0.816 11.563 1.00 0.00 8 ASP A N 22
ATOM 14760 C CA . ASP A 1 8 ? 1.448 -1.295 11.151 1.00 0.00 8 ASP A CA 22
ATOM 14761 C C . ASP A 1 8 ? 0.524 -0.913 12.329 1.00 0.00 8 ASP A C 22
ATOM 14762 O O . ASP A 1 8 ? 0.751 -1.205 13.510 1.00 0.00 8 ASP A O 22
ATOM 14772 N N . TYR A 1 9 ? -0.512 -0.193 11.912 1.00 0.00 9 TYR A N 22
ATOM 14773 C CA . TYR A 1 9 ? -1.481 0.538 12.792 1.00 0.00 9 TYR A CA 22
ATOM 14774 C C . TYR A 1 9 ? -0.756 1.635 13.673 1.00 0.00 9 TYR A C 22
ATOM 14775 O O . TYR A 1 9 ? -1.078 1.843 14.846 1.00 0.00 9 TYR A O 22
ATOM 14793 N N . GLY A 1 10 ? 0.172 2.391 13.034 1.00 0.00 10 GLY A N 22
ATOM 14794 C CA . GLY A 1 10 ? 0.780 3.633 13.567 1.00 0.00 10 GLY A CA 22
ATOM 14795 C C . GLY A 1 10 ? -0.197 4.810 13.398 1.00 0.00 10 GLY A C 22
ATOM 14796 O O . GLY A 1 10 ? -1.375 4.625 13.096 1.00 0.00 10 GLY A O 22
ATOM 14800 N N . LYS A 1 11 ? 0.291 6.034 13.586 1.00 0.00 11 LYS A N 22
ATOM 14801 C CA . LYS A 1 11 ? -0.501 7.248 13.211 1.00 0.00 11 LYS A CA 22
ATOM 14802 C C . LYS A 1 11 ? -0.090 7.685 11.782 1.00 0.00 11 LYS A C 22
ATOM 14803 O O . LYS A 1 11 ? 1.092 7.849 11.464 1.00 0.00 11 LYS A O 22
ATOM 14821 N N . CYS A 1 12 ? -1.127 7.901 10.969 1.00 0.00 12 CYS A N 22
ATOM 14822 C CA . CYS A 1 12 ? -0.992 8.391 9.570 1.00 0.00 12 CYS A CA 22
ATOM 14823 C C . CYS A 1 12 ? -2.025 9.503 9.274 1.00 0.00 12 CYS A C 22
ATOM 14824 O O . CYS A 1 12 ? -2.848 9.898 10.111 1.00 0.00 12 CYS A O 22
ATOM 14831 N N . THR A 1 13 ? -1.968 9.984 8.022 1.00 0.00 13 THR A N 22
ATOM 14832 C CA . THR A 1 13 ? -3.035 10.872 7.479 1.00 0.00 13 THR A CA 22
ATOM 14833 C C . THR A 1 13 ? -3.187 10.546 5.961 1.00 0.00 13 THR A C 22
ATOM 14834 O O . THR A 1 13 ? -2.251 10.173 5.242 1.00 0.00 13 THR A O 22
ATOM 14845 N N . TRP A 1 14 ? -4.440 10.726 5.497 1.00 0.00 14 TRP A N 22
ATOM 14846 C CA . TRP A 1 14 ? -4.789 10.709 4.042 1.00 0.00 14 TRP A CA 22
ATOM 14847 C C . TRP A 1 14 ? -4.538 12.178 3.598 1.00 0.00 14 TRP A C 22
ATOM 14848 O O . TRP A 1 14 ? -5.301 13.108 3.878 1.00 0.00 14 TRP A O 22
ATOM 14869 N N . GLY A 1 15 ? -3.358 12.329 2.979 1.00 0.00 15 GLY A N 22
ATOM 14870 C CA . GLY A 1 15 ? -2.706 13.640 2.739 1.00 0.00 15 GLY A CA 22
ATOM 14871 C C . GLY A 1 15 ? -1.835 13.804 4.024 1.00 0.00 15 GLY A C 22
ATOM 14872 O O . GLY A 1 15 ? -2.139 14.628 4.891 1.00 0.00 15 GLY A O 22
ATOM 14876 N N . GLY A 1 16 ? -0.802 12.948 4.134 1.00 0.00 16 GLY A N 22
ATOM 14877 C CA . GLY A 1 16 ? -0.042 12.735 5.376 1.00 0.00 16 GLY A CA 22
ATOM 14878 C C . GLY A 1 16 ? 1.268 11.963 5.163 1.00 0.00 16 GLY A C 22
ATOM 14879 O O . GLY A 1 16 ? 1.846 11.926 4.071 1.00 0.00 16 GLY A O 22
ATOM 14883 N N . THR A 1 17 ? 1.691 11.302 6.252 1.00 0.00 17 THR A N 22
ATOM 14884 C CA . THR A 1 17 ? 2.779 10.282 6.191 1.00 0.00 17 THR A CA 22
ATOM 14885 C C . THR A 1 17 ? 2.052 8.917 5.929 1.00 0.00 17 THR A C 22
ATOM 14886 O O . THR A 1 17 ? 0.920 8.664 6.380 1.00 0.00 17 THR A O 22
ATOM 14897 N N . LYS A 1 18 ? 2.774 8.058 5.198 1.00 0.00 18 LYS A N 22
ATOM 14898 C CA . LYS A 1 18 ? 2.427 6.621 5.010 1.00 0.00 18 LYS A CA 22
ATOM 14899 C C . LYS A 1 18 ? 3.594 5.805 5.636 1.00 0.00 18 LYS A C 22
ATOM 14900 O O . LYS A 1 18 ? 4.639 6.301 6.089 1.00 0.00 18 LYS A O 22
ATOM 14918 N N . CYS A 1 19 ? 3.381 4.487 5.656 1.00 0.00 19 CYS A N 22
ATOM 14919 C CA . CYS A 1 19 ? 4.364 3.569 6.294 1.00 0.00 19 CYS A CA 22
ATOM 14920 C C . CYS A 1 19 ? 5.630 3.441 5.402 1.00 0.00 19 CYS A C 22
ATOM 14921 O O . CYS A 1 19 ? 5.671 3.518 4.170 1.00 0.00 19 CYS A O 22
ATOM 14928 N N . CYS A 1 20 ? 6.675 3.360 6.240 1.00 0.00 20 CYS A N 22
ATOM 14929 C CA . CYS A 1 20 ? 8.098 3.549 5.919 1.00 0.00 20 CYS A CA 22
ATOM 14930 C C . CYS A 1 20 ? 8.631 2.728 4.704 1.00 0.00 20 CYS A C 22
ATOM 14931 O O . CYS A 1 20 ? 9.273 3.314 3.829 1.00 0.00 20 CYS A O 22
ATOM 14938 N N . ARG A 1 21 ? 8.380 1.404 4.670 1.00 0.00 21 AR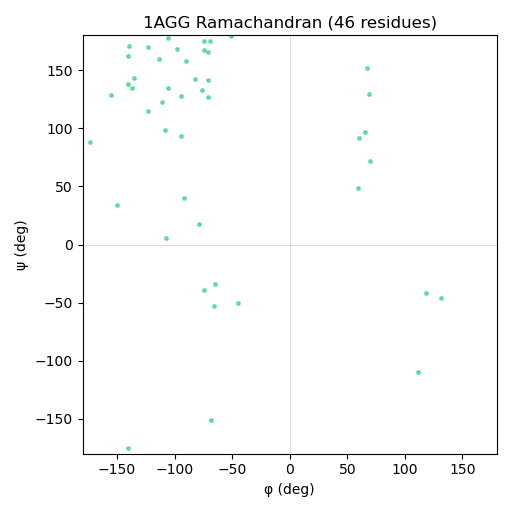G A N 22
ATOM 14939 C CA . ARG A 1 21 ? 8.837 0.499 3.565 1.00 0.00 21 ARG A CA 22
ATOM 14940 C C . ARG A 1 21 ? 7.797 0.328 2.403 1.00 0.00 21 ARG A C 22
ATOM 14941 O O . ARG A 1 21 ? 7.652 -0.730 1.782 1.00 0.00 21 ARG A O 22
ATOM 14961 N N . GLY A 1 22 ? 7.106 1.428 2.110 1.00 0.00 22 GLY A N 22
ATOM 14962 C CA . GLY A 1 22 ? 6.102 1.527 1.023 1.00 0.00 22 GLY A CA 22
ATOM 14963 C C . GLY A 1 22 ? 4.803 0.747 1.259 1.00 0.00 22 GLY A C 22
ATOM 14964 O O . GLY A 1 22 ? 4.449 -0.162 0.504 1.00 0.00 22 GLY A O 22
ATOM 14968 N N . ARG A 1 23 ? 4.139 1.142 2.341 1.00 0.00 23 ARG A N 22
ATOM 14969 C CA . ARG A 1 23 ? 2.982 0.411 2.904 1.00 0.00 23 ARG A CA 22
ATOM 14970 C C . ARG A 1 23 ? 1.803 1.427 3.052 1.00 0.00 23 ARG A C 22
ATOM 14971 O O . ARG A 1 23 ? 1.930 2.362 3.849 1.00 0.00 23 ARG A O 22
ATOM 14991 N N . PRO A 1 24 ? 0.648 1.310 2.331 1.00 0.00 24 PRO A N 22
ATOM 14992 C CA . PRO A 1 24 ? -0.489 2.265 2.440 1.00 0.00 24 PRO A CA 22
ATOM 14993 C C . PRO A 1 24 ? -1.121 2.401 3.862 1.00 0.00 24 PRO A C 22
ATOM 14994 O O . PRO A 1 24 ? -0.947 1.555 4.748 1.00 0.00 24 PRO A O 22
ATOM 15005 N N . CYS A 1 25 ? -1.854 3.511 4.033 1.00 0.00 25 CYS A N 22
ATOM 15006 C CA . CYS A 1 25 ? -2.542 3.868 5.302 1.00 0.00 25 CYS A CA 22
ATOM 15007 C C . CYS A 1 25 ? -4.079 3.789 5.055 1.00 0.00 25 CYS A C 22
ATOM 15008 O O . CYS A 1 25 ? -4.606 3.958 3.948 1.00 0.00 25 CYS A O 22
ATOM 15015 N N . ARG A 1 26 ? -4.775 3.463 6.151 1.00 0.00 26 ARG A N 22
ATOM 15016 C CA . ARG A 1 26 ? -6.228 3.175 6.192 1.00 0.00 26 ARG A CA 22
ATOM 15017 C C . ARG A 1 26 ? -6.689 3.750 7.551 1.00 0.00 26 ARG A C 22
ATOM 15018 O O . ARG A 1 26 ? -6.119 3.420 8.603 1.00 0.00 26 ARG A O 22
ATOM 15038 N N . CYS A 1 27 ? -7.706 4.634 7.544 1.00 0.00 27 CYS A N 22
ATOM 15039 C CA . CYS A 1 27 ? -8.027 5.411 8.764 1.00 0.00 27 CYS A CA 22
ATOM 15040 C C . CYS A 1 27 ? -8.745 4.552 9.862 1.00 0.00 27 CYS A C 22
ATOM 15041 O O . CYS A 1 27 ? -9.157 3.405 9.650 1.00 0.00 27 CYS A O 22
ATOM 15048 N N . SER A 1 28 ? -8.894 5.171 11.054 1.00 0.00 28 SER A N 22
ATOM 15049 C CA . SER A 1 28 ? -9.630 4.595 12.215 1.00 0.00 28 SER A CA 22
ATOM 15050 C C . SER A 1 28 ? -11.157 4.377 11.922 1.00 0.00 28 SER A C 22
ATOM 15051 O O . SER A 1 28 ? -11.657 4.451 10.793 1.00 0.00 28 SER A O 22
ATOM 15059 N N . MET A 1 29 ? -11.874 4.053 13.000 1.00 0.00 29 MET A N 22
ATOM 15060 C CA . MET A 1 29 ? -13.298 3.604 12.969 1.00 0.00 29 MET A CA 22
ATOM 15061 C C . MET A 1 29 ? -14.302 4.750 12.628 1.00 0.00 29 MET A C 22
ATOM 15062 O O . MET A 1 29 ? -15.254 4.514 11.879 1.00 0.00 29 MET A O 22
ATOM 15076 N N . ILE A 1 30 ? -14.082 5.963 13.164 1.00 0.00 30 ILE A N 22
ATOM 15077 C CA . ILE A 1 30 ? -14.909 7.168 12.843 1.00 0.00 30 ILE A CA 22
ATOM 15078 C C . ILE A 1 30 ? -14.588 7.750 11.410 1.00 0.00 30 ILE A C 22
ATOM 15079 O O . ILE A 1 30 ? -15.527 8.199 10.746 1.00 0.00 30 ILE A O 22
ATOM 15095 N N . GLY A 1 31 ? -13.324 7.742 10.945 1.00 0.00 31 GLY A N 22
ATOM 15096 C CA . GLY A 1 31 ? -12.913 8.411 9.681 1.00 0.00 31 GLY A CA 22
ATOM 15097 C C . GLY A 1 31 ? -11.689 9.339 9.829 1.00 0.00 31 GLY A C 22
ATOM 15098 O O . GLY A 1 31 ? -10.758 9.271 9.024 1.00 0.00 31 GLY A O 22
ATOM 15102 N N . THR A 1 32 ? -11.705 10.199 10.862 1.00 0.00 32 THR A N 22
ATOM 15103 C CA . THR A 1 32 ? -10.523 11.009 11.280 1.00 0.00 32 THR A CA 22
ATOM 15104 C C . THR A 1 32 ? -9.552 10.128 12.148 1.00 0.00 32 THR A C 22
ATOM 15105 O O . THR A 1 32 ? -9.834 8.969 12.471 1.00 0.00 32 THR A O 22
ATOM 15116 N N . ASN A 1 33 ? -8.384 10.710 12.504 1.00 0.00 33 ASN A N 22
ATOM 15117 C CA . ASN A 1 33 ? -7.253 10.082 13.269 1.00 0.00 33 ASN A CA 22
ATOM 15118 C C . ASN A 1 33 ? -6.750 8.789 12.553 1.00 0.00 33 ASN A C 22
ATOM 15119 O O . ASN A 1 33 ? -6.723 7.697 13.123 1.00 0.00 33 ASN A O 22
ATOM 15130 N N . CYS A 1 34 ? -6.338 8.941 11.275 1.00 0.00 34 CYS A N 22
ATOM 15131 C CA . CYS A 1 34 ? -6.042 7.773 10.398 1.00 0.00 34 CYS A CA 22
ATOM 15132 C C . CYS A 1 34 ? -4.801 6.961 10.904 1.00 0.00 34 CYS A C 22
ATOM 15133 O O . CYS A 1 34 ? -3.977 7.482 11.665 1.00 0.00 34 CYS A O 22
ATOM 15140 N N . GLU A 1 35 ? -4.696 5.674 10.499 1.00 0.00 35 GLU A N 22
ATOM 15141 C CA . GLU A 1 35 ? -3.556 4.797 10.935 1.00 0.00 35 GLU A CA 22
ATOM 15142 C C . GLU A 1 35 ? -2.891 4.055 9.721 1.00 0.00 35 GLU A C 22
ATOM 15143 O O . GLU A 1 35 ? -3.295 4.177 8.566 1.00 0.00 35 GLU A O 22
ATOM 15156 N N . CYS A 1 36 ? -1.843 3.264 10.016 1.00 0.00 36 CYS A N 22
ATOM 15157 C CA . CYS A 1 36 ? -1.116 2.433 8.998 1.00 0.00 36 CYS A CA 22
ATOM 15158 C C . CYS A 1 36 ? -1.812 1.041 8.868 1.00 0.00 36 CYS A C 22
ATOM 15159 O O . CYS A 1 36 ? -2.568 0.605 9.745 1.00 0.00 36 CYS A O 22
ATOM 15166 N N . THR A 1 37 ? -1.569 0.338 7.743 1.00 0.00 37 THR A N 22
ATOM 15167 C CA . THR A 1 37 ? -2.087 -1.052 7.559 1.00 0.00 37 THR A CA 22
ATOM 15168 C C . THR A 1 37 ? -1.025 -1.901 6.752 1.00 0.00 37 THR A C 22
ATOM 15169 O O . THR A 1 37 ? -0.487 -1.411 5.751 1.00 0.00 37 THR A O 22
ATOM 15180 N N . PRO A 1 38 ? -0.724 -3.182 7.139 1.00 0.00 38 PRO A N 22
ATOM 15181 C CA . PRO A 1 38 ? 0.309 -4.027 6.483 1.00 0.00 38 PRO A CA 22
ATOM 15182 C C . PRO A 1 38 ? -0.241 -4.826 5.260 1.00 0.00 38 PRO A C 22
ATOM 15183 O O . PRO A 1 38 ? -0.705 -5.964 5.408 1.00 0.00 38 PRO A O 22
ATOM 15194 N N . ARG A 1 39 ? -0.204 -4.225 4.058 1.00 0.00 39 ARG A N 22
ATOM 15195 C CA . ARG A 1 39 ? -0.898 -4.795 2.872 1.00 0.00 39 ARG A CA 22
ATOM 15196 C C . ARG A 1 39 ? 0.065 -5.747 2.106 1.00 0.00 39 ARG A C 22
ATOM 15197 O O . ARG A 1 39 ? 1.146 -5.350 1.658 1.00 0.00 39 ARG A O 22
ATOM 15217 N N . LEU A 1 40 ? -0.378 -7.007 1.939 1.00 0.00 40 LEU A N 22
ATOM 15218 C CA . LEU A 1 40 ? 0.344 -8.036 1.134 1.00 0.00 40 LEU A CA 22
ATOM 15219 C C . LEU A 1 40 ? 0.221 -7.741 -0.395 1.00 0.00 40 LEU A C 22
ATOM 15220 O O . LEU A 1 40 ? 1.250 -7.559 -1.052 1.00 0.00 40 LEU A O 22
ATOM 15236 N N . ILE A 1 41 ? -1.012 -7.635 -0.933 1.00 0.00 41 ILE A N 22
ATOM 15237 C CA . ILE A 1 41 ? -1.267 -7.012 -2.263 1.00 0.00 41 ILE A CA 22
ATOM 15238 C C . ILE A 1 41 ? -1.504 -5.499 -1.954 1.00 0.00 41 ILE A C 22
ATOM 15239 O O . ILE A 1 41 ? -2.506 -5.117 -1.336 1.00 0.00 41 ILE A O 22
ATOM 15255 N N . MET A 1 42 ? -0.542 -4.663 -2.384 1.00 0.00 42 MET A N 22
ATOM 15256 C CA . MET A 1 42 ? -0.485 -3.214 -2.027 1.00 0.00 42 MET A CA 22
ATOM 15257 C C . MET A 1 42 ? -1.691 -2.374 -2.573 1.00 0.00 42 MET A C 22
ATOM 15258 O O . MET A 1 42 ? -2.212 -1.532 -1.836 1.00 0.00 42 MET A O 22
ATOM 15272 N N . GLU A 1 43 ? -2.139 -2.608 -3.822 1.00 0.00 43 GLU A N 22
ATOM 15273 C CA . GLU A 1 43 ? -3.318 -1.922 -4.413 1.00 0.00 43 GLU A CA 22
ATOM 15274 C C . GLU A 1 43 ? -4.646 -2.462 -3.786 1.00 0.00 43 GLU A C 22
ATOM 15275 O O . GLU A 1 43 ? -4.847 -3.673 -3.635 1.00 0.00 43 GLU A O 22
ATOM 15288 N N . GLY A 1 44 ? -5.536 -1.526 -3.423 1.00 0.00 44 GLY A N 22
ATOM 15289 C CA . GLY A 1 44 ? -6.856 -1.861 -2.850 1.00 0.00 44 GLY A CA 22
ATOM 15290 C C . GLY A 1 44 ? -7.656 -0.609 -2.430 1.00 0.00 44 GLY A C 22
ATOM 15291 O O . GLY A 1 44 ? -7.504 0.485 -2.985 1.00 0.00 44 GLY A O 22
ATOM 15295 N N . LEU A 1 45 ? -8.545 -0.810 -1.445 1.00 0.00 45 LEU A N 22
ATOM 15296 C CA . LEU A 1 45 ? -9.383 0.276 -0.863 1.00 0.00 45 LEU A CA 22
ATOM 15297 C C . LEU A 1 45 ? -9.616 -0.065 0.639 1.00 0.00 45 LEU A C 22
ATOM 15298 O O . LEU A 1 45 ? -9.033 0.598 1.502 1.00 0.00 45 LEU A O 22
ATOM 15314 N N . SER A 1 46 ? -10.426 -1.099 0.942 1.00 0.00 46 SER A N 22
ATOM 15315 C CA . SER A 1 46 ? -10.540 -1.677 2.304 1.00 0.00 46 SER A CA 22
ATOM 15316 C C . SER A 1 46 ? -9.736 -3.007 2.322 1.00 0.00 46 SER A C 22
ATOM 15317 O O . SER A 1 46 ? -10.253 -4.072 1.966 1.00 0.00 46 SER A O 22
ATOM 15325 N N . PHE A 1 47 ? -8.444 -2.913 2.696 1.00 0.00 47 PHE A N 22
ATOM 15326 C CA . PHE A 1 47 ? -7.498 -4.059 2.639 1.00 0.00 47 PHE A CA 22
ATOM 15327 C C . PHE A 1 47 ? -6.609 -4.006 3.915 1.00 0.00 47 PHE A C 22
ATOM 15328 O O . PHE A 1 47 ? -5.951 -2.998 4.199 1.00 0.00 47 PHE A O 22
ATOM 15345 N N . ALA A 1 48 ? -6.585 -5.127 4.662 1.00 0.00 48 ALA A N 22
ATOM 15346 C CA . ALA A 1 48 ? -5.790 -5.253 5.907 1.00 0.00 48 ALA A CA 22
ATOM 15347 C C . ALA A 1 48 ? -4.349 -5.713 5.588 1.00 0.00 48 ALA A C 22
ATOM 15348 O O . ALA A 1 48 ? -3.364 -5.038 5.874 1.00 0.00 48 ALA A O 22
ATOM 15357 N N . GLU A 1 1 ? 13.595 14.377 11.446 1.00 0.00 1 GLU A N 23
ATOM 15358 C CA . GLU A 1 1 ? 13.823 13.345 12.488 1.00 0.00 1 GLU A CA 23
ATOM 15359 C C . GLU A 1 1 ? 13.521 11.954 11.857 1.00 0.00 1 GLU A C 23
ATOM 15360 O O . GLU A 1 1 ? 14.467 11.212 11.574 1.00 0.00 1 GLU A O 23
ATOM 15375 N N . ASP A 1 2 ? 12.239 11.613 11.619 1.00 0.00 2 ASP A N 23
ATOM 15376 C CA . ASP A 1 2 ? 11.836 10.398 10.861 1.00 0.00 2 ASP A CA 23
ATOM 15377 C C . ASP A 1 2 ? 10.748 10.833 9.837 1.00 0.00 2 ASP A C 23
ATOM 15378 O O . ASP A 1 2 ? 9.698 11.377 10.201 1.00 0.00 2 ASP A O 23
ATOM 15388 N N . ASN A 1 3 ? 11.028 10.591 8.545 1.00 0.00 3 ASN A N 23
ATOM 15389 C CA . ASN A 1 3 ? 10.117 10.988 7.415 1.00 0.00 3 ASN A CA 23
ATOM 15390 C C . ASN A 1 3 ? 9.218 9.847 6.826 1.00 0.00 3 ASN A C 23
ATOM 15391 O O . ASN A 1 3 ? 8.630 9.990 5.749 1.00 0.00 3 ASN A O 23
ATOM 15402 N N . CYS A 1 4 ? 9.075 8.761 7.580 1.00 0.00 4 CYS A N 23
ATOM 15403 C CA . CYS A 1 4 ? 8.146 7.643 7.287 1.00 0.00 4 CYS A CA 23
ATOM 15404 C C . CYS A 1 4 ? 7.498 7.107 8.610 1.00 0.00 4 CYS A C 23
ATOM 15405 O O . CYS A 1 4 ? 7.900 7.455 9.728 1.00 0.00 4 CYS A O 23
ATOM 15412 N N . ILE A 1 5 ? 6.466 6.237 8.443 1.00 0.00 5 ILE A N 23
ATOM 15413 C CA . ILE A 1 5 ? 5.750 5.624 9.626 1.00 0.00 5 ILE A CA 23
ATOM 15414 C C . ILE A 1 5 ? 6.186 4.144 9.627 1.00 0.00 5 ILE A C 23
ATOM 15415 O O . ILE A 1 5 ? 5.586 3.324 8.931 1.00 0.00 5 ILE A O 23
ATOM 15431 N N . ALA A 1 6 ? 7.204 3.772 10.427 1.00 0.00 6 ALA A N 23
ATOM 15432 C CA . ALA A 1 6 ? 7.721 2.351 10.429 1.00 0.00 6 ALA A CA 23
ATOM 15433 C C . ALA A 1 6 ? 6.720 1.232 10.957 1.00 0.00 6 ALA A C 23
ATOM 15434 O O . ALA A 1 6 ? 6.985 0.035 10.841 1.00 0.00 6 ALA A O 23
ATOM 15441 N N . GLU A 1 7 ? 5.582 1.714 11.462 1.00 0.00 7 GLU A N 23
ATOM 15442 C CA . GLU A 1 7 ? 4.290 1.080 11.825 1.00 0.00 7 GLU A CA 23
ATOM 15443 C C . GLU A 1 7 ? 4.137 -0.435 12.213 1.00 0.00 7 GLU A C 23
ATOM 15444 O O . GLU A 1 7 ? 4.868 -1.361 11.860 1.00 0.00 7 GLU A O 23
ATOM 15457 N N . ASP A 1 8 ? 2.967 -0.548 12.860 1.00 0.00 8 ASP A N 23
ATOM 15458 C CA . ASP A 1 8 ? 2.164 -1.758 13.169 1.00 0.00 8 ASP A CA 23
ATOM 15459 C C . ASP A 1 8 ? 0.990 -1.006 13.837 1.00 0.00 8 ASP A C 23
ATOM 15460 O O . ASP A 1 8 ? 1.012 -0.591 15.005 1.00 0.00 8 ASP A O 23
ATOM 15470 N N . TYR A 1 9 ? -0.016 -0.804 12.982 1.00 0.00 9 TYR A N 23
ATOM 15471 C CA . TYR A 1 9 ? -1.179 0.130 13.209 1.00 0.00 9 TYR A CA 23
ATOM 15472 C C . TYR A 1 9 ? -0.681 1.505 13.792 1.00 0.00 9 TYR A C 23
ATOM 15473 O O . TYR A 1 9 ? -1.219 2.041 14.765 1.00 0.00 9 TYR A O 23
ATOM 15491 N N . GLY A 1 10 ? 0.346 2.069 13.098 1.00 0.00 10 GLY A N 23
ATOM 15492 C CA . GLY A 1 10 ? 0.861 3.443 13.335 1.00 0.00 10 GLY A CA 23
ATOM 15493 C C . GLY A 1 10 ? -0.185 4.541 13.119 1.00 0.00 10 GLY A C 23
ATOM 15494 O O . GLY A 1 10 ? -1.292 4.278 12.653 1.00 0.00 10 GLY A O 23
ATOM 15498 N N . LYS A 1 11 ? 0.175 5.779 13.457 1.00 0.00 11 LYS A N 23
ATOM 15499 C CA . LYS A 1 11 ? -0.672 6.946 13.069 1.00 0.00 11 LYS A CA 23
ATOM 15500 C C . LYS A 1 11 ? -0.115 7.473 11.726 1.00 0.00 11 LYS A C 23
ATOM 15501 O O . LYS A 1 11 ? 1.087 7.645 11.502 1.00 0.00 11 LYS A O 23
ATOM 15519 N N . CYS A 1 12 ? -1.101 7.721 10.884 1.00 0.00 12 CYS A N 23
ATOM 15520 C CA . CYS A 1 12 ? -0.918 8.312 9.535 1.00 0.00 12 CYS A CA 23
ATOM 15521 C C . CYS A 1 12 ? -1.979 9.397 9.255 1.00 0.00 12 CYS A C 23
ATOM 15522 O O . CYS A 1 12 ? -2.884 9.673 10.055 1.00 0.00 12 CYS A O 23
ATOM 15529 N N . THR A 1 13 ? -1.848 10.001 8.062 1.00 0.00 13 THR A N 23
ATOM 15530 C CA . THR A 1 13 ? -2.921 10.888 7.524 1.00 0.00 13 THR A CA 23
ATOM 15531 C C . THR A 1 13 ? -2.905 10.657 5.983 1.00 0.00 13 THR A C 23
ATOM 15532 O O . THR A 1 13 ? -1.873 10.434 5.332 1.00 0.00 13 THR A O 23
ATOM 15543 N N . TRP A 1 14 ? -4.107 10.823 5.415 1.00 0.00 14 TRP A N 23
ATOM 15544 C CA . TRP A 1 14 ? -4.296 10.880 3.938 1.00 0.00 14 TRP A CA 23
ATOM 15545 C C . TRP A 1 14 ? -4.020 12.362 3.535 1.00 0.00 14 TRP A C 23
ATOM 15546 O O . TRP A 1 14 ? -4.830 13.267 3.764 1.00 0.00 14 TRP A O 23
ATOM 15567 N N . GLY A 1 15 ? -2.810 12.571 2.991 1.00 0.00 15 GLY A N 23
ATOM 15568 C CA . GLY A 1 15 ? -2.219 13.917 2.777 1.00 0.00 15 GLY A CA 23
ATOM 15569 C C . GLY A 1 15 ? -1.294 14.234 3.984 1.00 0.00 15 GLY A C 23
ATOM 15570 O O . GLY A 1 15 ? -1.581 15.129 4.782 1.00 0.00 15 GLY A O 23
ATOM 15574 N N . GLY A 1 16 ? -0.209 13.453 4.097 1.00 0.00 16 GLY A N 23
ATOM 15575 C CA . GLY A 1 16 ? 0.667 13.410 5.288 1.00 0.00 16 GLY A CA 23
ATOM 15576 C C . GLY A 1 16 ? 1.815 12.424 5.051 1.00 0.00 16 GLY A C 23
ATOM 15577 O O . GLY A 1 16 ? 2.265 12.172 3.925 1.00 0.00 16 GLY A O 23
ATOM 15581 N N . THR A 1 17 ? 2.267 11.850 6.171 1.00 0.00 17 THR A N 23
ATOM 15582 C CA . THR A 1 17 ? 3.213 10.695 6.128 1.00 0.00 17 THR A CA 23
ATOM 15583 C C . THR A 1 17 ? 2.334 9.421 5.861 1.00 0.00 17 THR A C 23
ATOM 15584 O O . THR A 1 17 ? 1.231 9.215 6.403 1.00 0.00 17 THR A O 23
ATOM 15595 N N . LYS A 1 18 ? 2.930 8.592 4.995 1.00 0.00 18 LYS A N 23
ATOM 15596 C CA . LYS A 1 18 ? 2.485 7.207 4.710 1.00 0.00 18 LYS A CA 23
ATOM 15597 C C . LYS A 1 18 ? 3.521 6.282 5.400 1.00 0.00 18 LYS A C 23
ATOM 15598 O O . LYS A 1 18 ? 4.538 6.663 6.001 1.00 0.00 18 LYS A O 23
ATOM 15616 N N . CYS A 1 19 ? 3.219 4.996 5.315 1.00 0.00 19 CYS A N 23
ATOM 15617 C CA . CYS A 1 19 ? 3.959 3.989 6.115 1.00 0.00 19 CYS A CA 23
ATOM 15618 C C . CYS A 1 19 ? 5.302 3.676 5.425 1.00 0.00 19 CYS A C 23
ATOM 15619 O O . CYS A 1 19 ? 5.448 3.797 4.198 1.00 0.00 19 CYS A O 23
ATOM 15626 N N . CYS A 1 20 ? 6.305 3.326 6.264 1.00 0.00 20 CYS A N 23
ATOM 15627 C CA . CYS A 1 20 ? 7.713 3.286 5.818 1.00 0.00 20 CYS A CA 23
ATOM 15628 C C . CYS A 1 20 ? 7.886 2.164 4.730 1.00 0.00 20 CYS A C 23
ATOM 15629 O O . CYS A 1 20 ? 6.945 1.464 4.360 1.00 0.00 20 CYS A O 23
ATOM 15636 N N . ARG A 1 21 ? 9.126 2.049 4.243 1.00 0.00 21 ARG A N 23
ATOM 15637 C CA . ARG A 1 21 ? 9.626 1.304 3.031 1.00 0.00 21 ARG A CA 23
ATOM 15638 C C . ARG A 1 21 ? 8.549 0.584 2.146 1.00 0.00 21 ARG A C 23
ATOM 15639 O O . ARG A 1 21 ? 8.525 -0.616 1.856 1.00 0.00 21 ARG A O 23
ATOM 15659 N N . GLY A 1 22 ? 7.667 1.499 1.715 1.00 0.00 22 GLY A N 23
ATOM 15660 C CA . GLY A 1 22 ? 6.550 1.234 0.785 1.00 0.00 22 GLY A CA 23
ATOM 15661 C C . GLY A 1 22 ? 5.324 0.496 1.337 1.00 0.00 22 GLY A C 23
ATOM 15662 O O . GLY A 1 22 ? 4.995 -0.599 0.872 1.00 0.00 22 GLY A O 23
ATOM 15666 N N . ARG A 1 23 ? 4.668 1.128 2.315 1.00 0.00 23 ARG A N 23
ATOM 15667 C CA . ARG A 1 23 ? 3.476 0.540 2.994 1.00 0.00 23 ARG A CA 23
ATOM 15668 C C . ARG A 1 23 ? 2.239 1.537 2.917 1.00 0.00 23 ARG A C 23
ATOM 15669 O O . ARG A 1 23 ? 2.417 2.766 3.038 1.00 0.00 23 ARG A O 23
ATOM 15689 N N . PRO A 1 24 ? 0.963 1.041 2.801 1.00 0.00 24 PRO A N 23
ATOM 15690 C CA . PRO A 1 24 ? -0.263 1.885 2.744 1.00 0.00 24 PRO A CA 23
ATOM 15691 C C . PRO A 1 24 ? -0.880 2.250 4.140 1.00 0.00 24 PRO A C 23
ATOM 15692 O O . PRO A 1 24 ? -0.508 1.712 5.189 1.00 0.00 24 PRO A O 23
ATOM 15703 N N . CYS A 1 25 ? -1.870 3.162 4.094 1.00 0.00 25 CYS A N 23
ATOM 15704 C CA . CYS A 1 25 ? -2.603 3.671 5.289 1.00 0.00 25 CYS A CA 23
ATOM 15705 C C . CYS A 1 25 ? -4.130 3.675 4.968 1.00 0.00 25 CYS A C 23
ATOM 15706 O O . CYS A 1 25 ? -4.582 3.857 3.831 1.00 0.00 25 CYS A O 23
ATOM 15713 N N . ARG A 1 26 ? -4.915 3.441 6.032 1.00 0.00 26 ARG A N 23
ATOM 15714 C CA . ARG A 1 26 ? -6.390 3.283 5.988 1.00 0.00 26 ARG A CA 23
ATOM 15715 C C . ARG A 1 26 ? -6.890 3.859 7.336 1.00 0.00 26 ARG A C 23
ATOM 15716 O O . ARG A 1 26 ? -6.395 3.486 8.411 1.00 0.00 26 ARG A O 23
ATOM 15736 N N . CYS A 1 27 ? -7.862 4.791 7.305 1.00 0.00 27 CYS A N 23
ATOM 15737 C CA . CYS A 1 27 ? -8.199 5.550 8.533 1.00 0.00 27 CYS A CA 23
ATOM 15738 C C . CYS A 1 27 ? -9.016 4.694 9.565 1.00 0.00 27 CYS A C 23
ATOM 15739 O O . CYS A 1 27 ? -9.459 3.570 9.302 1.00 0.00 27 CYS A O 23
ATOM 15746 N N . SER A 1 28 ? -9.176 5.275 10.772 1.00 0.00 28 SER A N 23
ATOM 15747 C CA . SER A 1 28 ? -9.815 4.618 11.946 1.00 0.00 28 SER A CA 23
ATOM 15748 C C . SER A 1 28 ? -11.347 4.336 11.747 1.00 0.00 28 SER A C 23
ATOM 15749 O O . SER A 1 28 ? -11.929 4.425 10.660 1.00 0.00 28 SER A O 23
ATOM 15757 N N . MET A 1 29 ? -11.960 3.942 12.865 1.00 0.00 29 MET A N 23
ATOM 15758 C CA . MET A 1 29 ? -13.372 3.457 12.961 1.00 0.00 29 MET A CA 23
ATOM 15759 C C . MET A 1 29 ? -14.453 4.540 12.663 1.00 0.00 29 MET A C 23
ATOM 15760 O O . MET A 1 29 ? -15.422 4.280 11.944 1.00 0.00 29 MET A O 23
ATOM 15774 N N . ILE A 1 30 ? -14.236 5.743 13.204 1.00 0.00 30 ILE A N 23
ATOM 15775 C CA . ILE A 1 30 ? -15.059 6.957 12.908 1.00 0.00 30 ILE A CA 23
ATOM 15776 C C . ILE A 1 30 ? -14.691 7.477 11.472 1.00 0.00 30 ILE A C 23
ATOM 15777 O O . ILE A 1 30 ? -15.590 7.624 10.639 1.00 0.00 30 ILE A O 23
ATOM 15793 N N . GLY A 1 31 ? -13.405 7.766 11.215 1.00 0.00 31 GLY A N 23
ATOM 15794 C CA . GLY A 1 31 ? -12.964 8.442 9.970 1.00 0.00 31 GLY A CA 23
ATOM 15795 C C . GLY A 1 31 ? -11.745 9.370 10.143 1.00 0.00 31 GLY A C 23
ATOM 15796 O O . GLY A 1 31 ? -10.813 9.312 9.338 1.00 0.00 31 GLY A O 23
ATOM 15800 N N . THR A 1 32 ? -11.770 10.233 11.172 1.00 0.00 32 THR A N 23
ATOM 15801 C CA . THR A 1 32 ? -10.612 11.101 11.535 1.00 0.00 32 THR A CA 23
ATOM 15802 C C . THR A 1 32 ? -9.618 10.304 12.442 1.00 0.00 32 THR A C 23
ATOM 15803 O O . THR A 1 32 ? -9.962 9.309 13.091 1.00 0.00 32 THR A O 23
ATOM 15814 N N . ASN A 1 33 ? -8.358 10.793 12.458 1.00 0.00 33 ASN A N 23
ATOM 15815 C CA . ASN A 1 33 ? -7.182 10.178 13.154 1.00 0.00 33 ASN A CA 23
ATOM 15816 C C . ASN A 1 33 ? -6.788 8.863 12.408 1.00 0.00 33 ASN A C 23
ATOM 15817 O O . ASN A 1 33 ? -6.879 7.766 12.967 1.00 0.00 33 ASN A O 23
ATOM 15828 N N . CYS A 1 34 ? -6.333 8.978 11.138 1.00 0.00 34 CYS A N 23
ATOM 15829 C CA . CYS A 1 34 ? -6.115 7.778 10.275 1.00 0.00 34 CYS A CA 23
ATOM 15830 C C . CYS A 1 34 ? -4.961 6.883 10.834 1.00 0.00 34 CYS A C 23
ATOM 15831 O O . CYS A 1 34 ? -4.065 7.380 11.528 1.00 0.00 34 CYS A O 23
ATOM 15838 N N . GLU A 1 35 ? -4.997 5.564 10.539 1.00 0.00 35 GLU A N 23
ATOM 15839 C CA . GLU A 1 35 ? -3.894 4.644 10.967 1.00 0.00 35 GLU A CA 23
ATOM 15840 C C . GLU A 1 35 ? -3.268 3.953 9.724 1.00 0.00 35 GLU A C 23
ATOM 15841 O O . GLU A 1 35 ? -3.704 4.056 8.578 1.00 0.00 35 GLU A O 23
ATOM 15854 N N . CYS A 1 36 ? -2.188 3.238 10.018 1.00 0.00 36 CYS A N 23
ATOM 15855 C CA . CYS A 1 36 ? -1.446 2.417 9.049 1.00 0.00 36 CYS A CA 23
ATOM 15856 C C . CYS A 1 36 ? -1.984 0.950 9.055 1.00 0.00 36 CYS A C 23
ATOM 15857 O O . CYS A 1 36 ? -2.640 0.502 10.003 1.00 0.00 36 CYS A O 23
ATOM 15864 N N . THR A 1 37 ? -1.664 0.191 7.995 1.00 0.00 37 THR A N 23
ATOM 15865 C CA . THR A 1 37 ? -1.877 -1.285 7.979 1.00 0.00 37 THR A CA 23
ATOM 15866 C C . THR A 1 37 ? -0.493 -1.905 7.552 1.00 0.00 37 THR A C 23
ATOM 15867 O O . THR A 1 37 ? 0.083 -1.473 6.543 1.00 0.00 37 THR A O 23
ATOM 15878 N N . PRO A 1 38 ? 0.076 -2.904 8.290 1.00 0.00 38 PRO A N 23
ATOM 15879 C CA . PRO A 1 38 ? 1.454 -3.401 8.056 1.00 0.00 38 PRO A CA 23
ATOM 15880 C C . PRO A 1 38 ? 1.530 -4.410 6.868 1.00 0.00 38 PRO A C 23
ATOM 15881 O O . PRO A 1 38 ? 1.152 -5.579 7.002 1.00 0.00 38 PRO A O 23
ATOM 15892 N N . ARG A 1 39 ? 2.010 -3.927 5.707 1.00 0.00 39 ARG A N 23
ATOM 15893 C CA . ARG A 1 39 ? 2.129 -4.742 4.469 1.00 0.00 39 ARG A CA 23
ATOM 15894 C C . ARG A 1 39 ? 3.611 -5.191 4.299 1.00 0.00 39 ARG A C 23
ATOM 15895 O O . ARG A 1 39 ? 4.409 -4.534 3.623 1.00 0.00 39 ARG A O 23
ATOM 15915 N N . LEU A 1 40 ? 3.950 -6.342 4.899 1.00 0.00 40 LEU A N 23
ATOM 15916 C CA . LEU A 1 40 ? 5.249 -7.030 4.666 1.00 0.00 40 LEU A CA 23
ATOM 15917 C C . LEU A 1 40 ? 4.895 -8.434 4.097 1.00 0.00 40 LEU A C 23
ATOM 15918 O O . LEU A 1 40 ? 4.766 -9.418 4.831 1.00 0.00 40 LEU A O 23
ATOM 15934 N N . ILE A 1 41 ? 4.660 -8.464 2.761 1.00 0.00 41 ILE A N 23
ATOM 15935 C CA . ILE A 1 41 ? 3.882 -9.515 1.996 1.00 0.00 41 ILE A CA 23
ATOM 15936 C C . ILE A 1 41 ? 2.672 -10.079 2.839 1.00 0.00 41 ILE A C 23
ATOM 15937 O O . ILE A 1 41 ? 2.649 -11.235 3.275 1.00 0.00 41 ILE A O 23
ATOM 15953 N N . MET A 1 42 ? 1.660 -9.211 3.045 1.00 0.00 42 MET A N 23
ATOM 15954 C CA . MET A 1 42 ? 0.410 -9.566 3.773 1.00 0.00 42 MET A CA 23
ATOM 15955 C C . MET A 1 42 ? -0.778 -9.162 2.858 1.00 0.00 42 MET A C 23
ATOM 15956 O O . MET A 1 42 ? -1.280 -8.033 2.899 1.00 0.00 42 MET A O 23
ATOM 15970 N N . GLU A 1 43 ? -1.184 -10.115 1.997 1.00 0.00 43 GLU A N 23
ATOM 15971 C CA . GLU A 1 43 ? -2.245 -9.907 0.974 1.00 0.00 43 GLU A CA 23
ATOM 15972 C C . GLU A 1 43 ? -2.655 -11.290 0.385 1.00 0.00 43 GLU A C 23
ATOM 15973 O O . GLU A 1 43 ? -1.836 -12.207 0.233 1.00 0.00 43 GLU A O 23
ATOM 15986 N N . GLY A 1 44 ? -3.934 -11.396 -0.020 1.00 0.00 44 GLY A N 23
ATOM 15987 C CA . GLY A 1 44 ? -4.435 -12.555 -0.797 1.00 0.00 44 GLY A CA 23
ATOM 15988 C C . GLY A 1 44 ? -3.957 -12.548 -2.265 1.00 0.00 44 GLY A C 23
ATOM 15989 O O . GLY A 1 44 ? -3.016 -13.272 -2.604 1.00 0.00 44 GLY A O 23
ATOM 15993 N N . LEU A 1 45 ? -4.593 -11.715 -3.108 1.00 0.00 45 LEU A N 23
ATOM 15994 C CA . LEU A 1 45 ? -4.155 -11.498 -4.511 1.00 0.00 45 LEU A CA 23
ATOM 15995 C C . LEU A 1 45 ? -4.388 -9.999 -4.852 1.00 0.00 45 LEU A C 23
ATOM 15996 O O . LEU A 1 45 ? -5.532 -9.532 -4.885 1.00 0.00 45 LEU A O 23
ATOM 16012 N N . SER A 1 46 ? -3.278 -9.274 -5.123 1.00 0.00 46 SER A N 23
ATOM 16013 C CA . SER A 1 46 ? -3.235 -7.849 -5.592 1.00 0.00 46 SER A CA 23
ATOM 16014 C C . SER A 1 46 ? -3.734 -6.892 -4.461 1.00 0.00 46 SER A C 23
ATOM 16015 O O . SER A 1 46 ? -4.918 -6.864 -4.107 1.00 0.00 46 SER A O 23
ATOM 16023 N N . PHE A 1 47 ? -2.795 -6.100 -3.912 1.00 0.00 47 PHE A N 23
ATOM 16024 C CA . PHE A 1 47 ? -3.085 -5.095 -2.855 1.00 0.00 47 PHE A CA 23
ATOM 16025 C C . PHE A 1 47 ? -2.028 -3.959 -2.972 1.00 0.00 47 PHE A C 23
ATOM 16026 O O . PHE A 1 47 ? -0.817 -4.209 -2.962 1.00 0.00 47 PHE A O 23
ATOM 16043 N N . ALA A 1 48 ? -2.517 -2.706 -3.012 1.00 0.00 48 ALA A N 23
ATOM 16044 C CA . ALA A 1 48 ? -1.661 -1.501 -2.907 1.00 0.00 48 ALA A CA 23
ATOM 16045 C C . ALA A 1 48 ? -1.626 -1.038 -1.436 1.00 0.00 48 ALA A C 23
ATOM 16046 O O . ALA A 1 48 ? -2.620 -0.676 -0.800 1.00 0.00 48 ALA A O 23
ATOM 16055 N N . GLU A 1 1 ? 12.269 14.959 4.351 1.00 0.00 1 GLU A N 24
ATOM 16056 C CA . GLU A 1 1 ? 13.271 13.970 3.891 1.00 0.00 1 GLU A CA 24
ATOM 16057 C C . GLU A 1 1 ? 13.694 13.106 5.109 1.00 0.00 1 GLU A C 24
ATOM 16058 O O . GLU A 1 1 ? 14.219 13.622 6.102 1.00 0.00 1 GLU A O 24
ATOM 16073 N N . ASP A 1 2 ? 13.455 11.777 5.004 1.00 0.00 2 ASP A N 24
ATOM 16074 C CA . ASP A 1 2 ? 13.756 10.740 6.046 1.00 0.00 2 ASP A CA 24
ATOM 16075 C C . ASP A 1 2 ? 12.973 11.061 7.367 1.00 0.00 2 ASP A C 24
ATOM 16076 O O . ASP A 1 2 ? 13.480 11.736 8.270 1.00 0.00 2 ASP A O 24
ATOM 16086 N N . ASN A 1 3 ? 11.725 10.561 7.442 1.00 0.00 3 ASN A N 24
ATOM 16087 C CA . ASN A 1 3 ? 10.877 10.584 8.656 1.00 0.00 3 ASN A CA 24
ATOM 16088 C C . ASN A 1 3 ? 9.555 9.907 8.184 1.00 0.00 3 ASN A C 24
ATOM 16089 O O . ASN A 1 3 ? 8.631 10.507 7.628 1.00 0.00 3 ASN A O 24
ATOM 16100 N N . CYS A 1 4 ? 9.557 8.602 8.424 1.00 0.00 4 CYS A N 24
ATOM 16101 C CA . CYS A 1 4 ? 8.522 7.657 7.932 1.00 0.00 4 CYS A CA 24
ATOM 16102 C C . CYS A 1 4 ? 7.647 7.094 9.106 1.00 0.00 4 CYS A C 24
ATOM 16103 O O . CYS A 1 4 ? 7.890 7.381 10.285 1.00 0.00 4 CYS A O 24
ATOM 16110 N N . ILE A 1 5 ? 6.611 6.275 8.758 1.00 0.00 5 ILE A N 24
ATOM 16111 C CA . ILE A 1 5 ? 5.769 5.586 9.813 1.00 0.00 5 ILE A CA 24
ATOM 16112 C C . ILE A 1 5 ? 6.207 4.112 9.726 1.00 0.00 5 ILE A C 24
ATOM 16113 O O . ILE A 1 5 ? 5.699 3.331 8.924 1.00 0.00 5 ILE A O 24
ATOM 16129 N N . ALA A 1 6 ? 7.160 3.686 10.558 1.00 0.00 6 ALA A N 24
ATOM 16130 C CA . ALA A 1 6 ? 7.687 2.289 10.454 1.00 0.00 6 ALA A CA 24
ATOM 16131 C C . ALA A 1 6 ? 6.745 1.195 11.096 1.00 0.00 6 ALA A C 24
ATOM 16132 O O . ALA A 1 6 ? 7.182 0.074 11.378 1.00 0.00 6 ALA A O 24
ATOM 16139 N N . GLU A 1 7 ? 5.463 1.546 11.316 1.00 0.00 7 GLU A N 24
ATOM 16140 C CA . GLU A 1 7 ? 4.490 0.748 12.099 1.00 0.00 7 GLU A CA 24
ATOM 16141 C C . GLU A 1 7 ? 3.170 0.474 11.387 1.00 0.00 7 GLU A C 24
ATOM 16142 O O . GLU A 1 7 ? 2.624 1.337 10.714 1.00 0.00 7 GLU A O 24
ATOM 16155 N N . ASP A 1 8 ? 2.684 -0.764 11.635 1.00 0.00 8 ASP A N 24
ATOM 16156 C CA . ASP A 1 8 ? 1.317 -1.217 11.308 1.00 0.00 8 ASP A CA 24
ATOM 16157 C C . ASP A 1 8 ? 0.465 -0.694 12.493 1.00 0.00 8 ASP A C 24
ATOM 16158 O O . ASP A 1 8 ? 0.778 -0.828 13.684 1.00 0.00 8 ASP A O 24
ATOM 16168 N N . TYR A 1 9 ? -0.622 -0.069 12.083 1.00 0.00 9 TYR A N 24
ATOM 16169 C CA . TYR A 1 9 ? -1.551 0.750 12.935 1.00 0.00 9 TYR A CA 24
ATOM 16170 C C . TYR A 1 9 ? -0.813 1.974 13.634 1.00 0.00 9 TYR A C 24
ATOM 16171 O O . TYR A 1 9 ? -1.254 2.445 14.686 1.00 0.00 9 TYR A O 24
ATOM 16189 N N . GLY A 1 10 ? 0.251 2.537 12.996 1.00 0.00 10 GLY A N 24
ATOM 16190 C CA . GLY A 1 10 ? 0.879 3.827 13.371 1.00 0.00 10 GLY A CA 24
ATOM 16191 C C . GLY A 1 10 ? 0.113 4.970 12.711 1.00 0.00 10 GLY A C 24
ATOM 16192 O O . GLY A 1 10 ? -0.484 4.845 11.639 1.00 0.00 10 GLY A O 24
ATOM 16196 N N . LYS A 1 11 ? 0.149 6.101 13.396 1.00 0.00 11 LYS A N 24
ATOM 16197 C CA . LYS A 1 11 ? -0.730 7.254 13.036 1.00 0.00 11 LYS A CA 24
ATOM 16198 C C . LYS A 1 11 ? -0.153 7.958 11.770 1.00 0.00 11 LYS A C 24
ATOM 16199 O O . LYS A 1 11 ? 1.003 8.385 11.696 1.00 0.00 11 LYS A O 24
ATOM 16217 N N . CYS A 1 12 ? -1.060 8.029 10.805 1.00 0.00 12 CYS A N 24
ATOM 16218 C CA . CYS A 1 12 ? -0.820 8.519 9.425 1.00 0.00 12 CYS A CA 24
ATOM 16219 C C . CYS A 1 12 ? -1.958 9.467 8.977 1.00 0.00 12 CYS A C 24
ATOM 16220 O O . CYS A 1 12 ? -2.967 9.670 9.664 1.00 0.00 12 CYS A O 24
ATOM 16227 N N . THR A 1 13 ? -1.780 10.041 7.774 1.00 0.00 13 THR A N 24
ATOM 16228 C CA . THR A 1 13 ? -2.884 10.783 7.096 1.00 0.00 13 THR A CA 24
ATOM 16229 C C . THR A 1 13 ? -2.701 10.548 5.564 1.00 0.00 13 THR A C 24
ATOM 16230 O O . THR A 1 13 ? -1.595 10.393 5.030 1.00 0.00 13 THR A O 24
ATOM 16241 N N . TRP A 1 14 ? -3.844 10.631 4.863 1.00 0.00 14 TRP A N 24
ATOM 16242 C CA . TRP A 1 14 ? -3.872 10.685 3.369 1.00 0.00 14 TRP A CA 24
ATOM 16243 C C . TRP A 1 14 ? -3.641 12.188 3.015 1.00 0.00 14 TRP A C 24
ATOM 16244 O O . TRP A 1 14 ? -4.524 13.043 3.143 1.00 0.00 14 TRP A O 24
ATOM 16265 N N . GLY A 1 15 ? -2.385 12.463 2.631 1.00 0.00 15 GLY A N 24
ATOM 16266 C CA . GLY A 1 15 ? -1.827 13.834 2.504 1.00 0.00 15 GLY A CA 24
ATOM 16267 C C . GLY A 1 15 ? -1.002 14.139 3.788 1.00 0.00 15 GLY A C 24
ATOM 16268 O O . GLY A 1 15 ? -1.335 15.045 4.555 1.00 0.00 15 GLY A O 24
ATOM 16272 N N . GLY A 1 16 ? 0.051 13.334 3.998 1.00 0.00 16 GLY A N 24
ATOM 16273 C CA . GLY A 1 16 ? 0.828 13.266 5.255 1.00 0.00 16 GLY A CA 24
ATOM 16274 C C . GLY A 1 16 ? 1.999 12.288 5.078 1.00 0.00 16 GLY A C 24
ATOM 16275 O O . GLY A 1 16 ? 2.495 12.028 3.973 1.00 0.00 16 GLY A O 24
ATOM 16279 N N . THR A 1 17 ? 2.421 11.727 6.217 1.00 0.00 17 THR A N 24
ATOM 16280 C CA . THR A 1 17 ? 3.380 10.578 6.211 1.00 0.00 17 THR A CA 24
ATOM 16281 C C . THR A 1 17 ? 2.508 9.288 6.025 1.00 0.00 17 THR A C 24
ATOM 16282 O O . THR A 1 17 ? 1.406 9.125 6.577 1.00 0.00 17 THR A O 24
ATOM 16293 N N . LYS A 1 18 ? 3.088 8.387 5.224 1.00 0.00 18 LYS A N 24
ATOM 16294 C CA . LYS A 1 18 ? 2.616 6.988 5.057 1.00 0.00 18 LYS A CA 24
ATOM 16295 C C . LYS A 1 18 ? 3.733 6.083 5.639 1.00 0.00 18 LYS A C 24
ATOM 16296 O O . LYS A 1 18 ? 4.799 6.502 6.127 1.00 0.00 18 LYS A O 24
ATOM 16314 N N . CYS A 1 19 ? 3.443 4.780 5.615 1.00 0.00 19 CYS A N 24
ATOM 16315 C CA . CYS A 1 19 ? 4.340 3.815 6.297 1.00 0.00 19 CYS A CA 24
ATOM 16316 C C . CYS A 1 19 ? 5.574 3.531 5.396 1.00 0.00 19 CYS A C 24
ATOM 16317 O O . CYS A 1 19 ? 5.587 3.500 4.162 1.00 0.00 19 CYS A O 24
ATOM 16324 N N . CYS A 1 20 ? 6.637 3.449 6.213 1.00 0.00 20 CYS A N 24
ATOM 16325 C CA . CYS A 1 20 ? 8.065 3.511 5.854 1.00 0.00 20 CYS A CA 24
ATOM 16326 C C . CYS A 1 20 ? 8.510 2.639 4.641 1.00 0.00 20 CYS A C 24
ATOM 16327 O O . CYS A 1 20 ? 9.188 3.159 3.752 1.00 0.00 20 CYS A O 24
ATOM 16334 N N . ARG A 1 21 ? 8.157 1.339 4.629 1.00 0.00 21 ARG A N 24
ATOM 16335 C CA . ARG A 1 21 ? 8.572 0.375 3.554 1.00 0.00 21 ARG A CA 24
ATOM 16336 C C . ARG A 1 21 ? 7.560 0.258 2.366 1.00 0.00 21 ARG A C 24
ATOM 16337 O O . ARG A 1 21 ? 7.384 -0.795 1.743 1.00 0.00 21 ARG A O 24
ATOM 16357 N N . GLY A 1 22 ? 6.936 1.393 2.055 1.00 0.00 22 GLY A N 24
ATOM 16358 C CA . GLY A 1 22 ? 5.880 1.517 1.021 1.00 0.00 22 GLY A CA 24
ATOM 16359 C C . GLY A 1 22 ? 4.570 0.783 1.340 1.00 0.00 22 GLY A C 24
ATOM 16360 O O . GLY A 1 22 ? 4.158 -0.138 0.629 1.00 0.00 22 GLY A O 24
ATOM 16364 N N . ARG A 1 23 ? 3.971 1.222 2.444 1.00 0.00 23 ARG A N 24
ATOM 16365 C CA . ARG A 1 23 ? 2.824 0.533 3.075 1.00 0.00 23 ARG A CA 24
ATOM 16366 C C . ARG A 1 23 ? 1.631 1.546 3.186 1.00 0.00 23 ARG A C 24
ATOM 16367 O O . ARG A 1 23 ? 1.828 2.649 3.725 1.00 0.00 23 ARG A O 24
ATOM 16387 N N . PRO A 1 24 ? 0.386 1.221 2.712 1.00 0.00 24 PRO A N 24
ATOM 16388 C CA . PRO A 1 24 ? -0.775 2.145 2.765 1.00 0.00 24 PRO A CA 24
ATOM 16389 C C . PRO A 1 24 ? -1.424 2.254 4.181 1.00 0.00 24 PRO A C 24
ATOM 16390 O O . PRO A 1 24 ? -0.938 1.687 5.169 1.00 0.00 24 PRO A O 24
ATOM 16401 N N . CYS A 1 25 ? -2.525 3.019 4.247 1.00 0.00 25 CYS A N 24
ATOM 16402 C CA . CYS A 1 25 ? -3.258 3.274 5.509 1.00 0.00 25 CYS A CA 24
ATOM 16403 C C . CYS A 1 25 ? -4.760 2.913 5.330 1.00 0.00 25 CYS A C 24
ATOM 16404 O O . CYS A 1 25 ? -5.377 3.066 4.271 1.00 0.00 25 CYS A O 24
ATOM 16411 N N . ARG A 1 26 ? -5.321 2.423 6.448 1.00 0.00 26 ARG A N 24
ATOM 16412 C CA . ARG A 1 26 ? -6.771 2.201 6.638 1.00 0.00 26 ARG A CA 24
ATOM 16413 C C . ARG A 1 26 ? -7.104 3.085 7.866 1.00 0.00 26 ARG A C 24
ATOM 16414 O O . ARG A 1 26 ? -6.519 2.923 8.949 1.00 0.00 26 ARG A O 24
ATOM 16434 N N . CYS A 1 27 ? -8.020 4.056 7.699 1.00 0.00 27 CYS A N 24
ATOM 16435 C CA . CYS A 1 27 ? -8.196 5.100 8.736 1.00 0.00 27 CYS A CA 24
ATOM 16436 C C . CYS A 1 27 ? -8.973 4.579 9.993 1.00 0.00 27 CYS A C 24
ATOM 16437 O O . CYS A 1 27 ? -9.565 3.493 10.016 1.00 0.00 27 CYS A O 24
ATOM 16444 N N . SER A 1 28 ? -8.929 5.409 11.052 1.00 0.00 28 SER A N 24
ATOM 16445 C CA . SER A 1 28 ? -9.497 5.097 12.390 1.00 0.00 28 SER A CA 24
ATOM 16446 C C . SER A 1 28 ? -11.066 5.101 12.407 1.00 0.00 28 SER A C 24
ATOM 16447 O O . SER A 1 28 ? -11.762 5.015 11.389 1.00 0.00 28 SER A O 24
ATOM 16455 N N . MET A 1 29 ? -11.582 5.130 13.635 1.00 0.00 29 MET A N 24
ATOM 16456 C CA . MET A 1 29 ? -13.022 4.929 13.985 1.00 0.00 29 MET A CA 24
ATOM 16457 C C . MET A 1 29 ? -13.986 6.040 13.474 1.00 0.00 29 MET A C 24
ATOM 16458 O O . MET A 1 29 ? -15.075 5.746 12.975 1.00 0.00 29 MET A O 24
ATOM 16472 N N . ILE A 1 30 ? -13.544 7.295 13.599 1.00 0.00 30 ILE A N 24
ATOM 16473 C CA . ILE A 1 30 ? -14.262 8.492 13.056 1.00 0.00 30 ILE A CA 24
ATOM 16474 C C . ILE A 1 30 ? -14.075 8.518 11.498 1.00 0.00 30 ILE A C 24
ATOM 16475 O O . ILE A 1 30 ? -15.074 8.527 10.773 1.00 0.00 30 ILE A O 24
ATOM 16491 N N . GLY A 1 31 ? -12.823 8.554 11.015 1.00 0.00 31 GLY A N 24
ATOM 16492 C CA . GLY A 1 31 ? -12.521 8.799 9.583 1.00 0.00 31 GLY A CA 24
ATOM 16493 C C . GLY A 1 31 ? -11.249 9.634 9.345 1.00 0.00 31 GLY A C 24
ATOM 16494 O O . GLY A 1 31 ? -10.394 9.238 8.550 1.00 0.00 31 GLY A O 24
ATOM 16498 N N . THR A 1 32 ? -11.144 10.790 10.024 1.00 0.00 32 THR A N 24
ATOM 16499 C CA . THR A 1 32 ? -9.905 11.621 10.018 1.00 0.00 32 THR A CA 24
ATOM 16500 C C . THR A 1 32 ? -8.936 11.114 11.131 1.00 0.00 32 THR A C 24
ATOM 16501 O O . THR A 1 32 ? -9.334 10.487 12.120 1.00 0.00 32 THR A O 24
ATOM 16512 N N . ASN A 1 33 ? -7.633 11.402 10.913 1.00 0.00 33 ASN A N 24
ATOM 16513 C CA . ASN A 1 33 ? -6.471 10.863 11.691 1.00 0.00 33 ASN A CA 24
ATOM 16514 C C . ASN A 1 33 ? -6.406 9.323 11.444 1.00 0.00 33 ASN A C 24
ATOM 16515 O O . ASN A 1 33 ? -6.730 8.503 12.308 1.00 0.00 33 ASN A O 24
ATOM 16526 N N . CYS A 1 34 ? -5.971 8.963 10.220 1.00 0.00 34 CYS A N 24
ATOM 16527 C CA . CYS A 1 34 ? -5.894 7.545 9.767 1.00 0.00 34 CYS A CA 24
ATOM 16528 C C . CYS A 1 34 ? -4.797 6.740 10.534 1.00 0.00 34 CYS A C 24
ATOM 16529 O O . CYS A 1 34 ? -3.964 7.319 11.241 1.00 0.00 34 CYS A O 24
ATOM 16536 N N . GLU A 1 35 ? -4.797 5.395 10.390 1.00 0.00 35 GLU A N 24
ATOM 16537 C CA . GLU A 1 35 ? -3.653 4.564 10.899 1.00 0.00 35 GLU A CA 24
ATOM 16538 C C . GLU A 1 35 ? -3.157 3.603 9.768 1.00 0.00 35 GLU A C 24
ATOM 16539 O O . GLU A 1 35 ? -3.753 3.474 8.699 1.00 0.00 35 GLU A O 24
ATOM 16552 N N . CYS A 1 36 ? -2.027 2.925 10.032 1.00 0.00 36 CYS A N 24
ATOM 16553 C CA . CYS A 1 36 ? -1.274 2.116 9.023 1.00 0.00 36 CYS A CA 24
ATOM 16554 C C . CYS A 1 36 ? -1.831 0.666 8.991 1.00 0.00 36 CYS A C 24
ATOM 16555 O O . CYS A 1 36 ? -2.582 0.225 9.871 1.00 0.00 36 CYS A O 24
ATOM 16562 N N . THR A 1 37 ? -1.504 -0.067 7.912 1.00 0.00 37 THR A N 24
ATOM 16563 C CA . THR A 1 37 ? -1.973 -1.471 7.751 1.00 0.00 37 THR A CA 24
ATOM 16564 C C . THR A 1 37 ? -0.863 -2.318 7.025 1.00 0.00 37 THR A C 24
ATOM 16565 O O . THR A 1 37 ? -0.209 -1.819 6.099 1.00 0.00 37 THR A O 24
ATOM 16576 N N . PRO A 1 38 ? -0.657 -3.620 7.397 1.00 0.00 38 PRO A N 24
ATOM 16577 C CA . PRO A 1 38 ? 0.347 -4.514 6.762 1.00 0.00 38 PRO A CA 24
ATOM 16578 C C . PRO A 1 38 ? -0.018 -4.947 5.308 1.00 0.00 38 PRO A C 24
ATOM 16579 O O . PRO A 1 38 ? -1.185 -4.913 4.904 1.00 0.00 38 PRO A O 24
ATOM 16590 N N . ARG A 1 39 ? 1.023 -5.349 4.539 1.00 0.00 39 ARG A N 24
ATOM 16591 C CA . ARG A 1 39 ? 0.956 -5.760 3.096 1.00 0.00 39 ARG A CA 24
ATOM 16592 C C . ARG A 1 39 ? 0.743 -4.478 2.224 1.00 0.00 39 ARG A C 24
ATOM 16593 O O . ARG A 1 39 ? -0.190 -3.694 2.440 1.00 0.00 39 ARG A O 24
ATOM 16613 N N . LEU A 1 40 ? 1.613 -4.294 1.212 1.00 0.00 40 LEU A N 24
ATOM 16614 C CA . LEU A 1 40 ? 1.548 -3.140 0.266 1.00 0.00 40 LEU A CA 24
ATOM 16615 C C . LEU A 1 40 ? 0.290 -3.205 -0.672 1.00 0.00 40 LEU A C 24
ATOM 16616 O O . LEU A 1 40 ? -0.516 -4.142 -0.613 1.00 0.00 40 LEU A O 24
ATOM 16632 N N . ILE A 1 41 ? 0.104 -2.172 -1.522 1.00 0.00 41 ILE A N 24
ATOM 16633 C CA . ILE A 1 41 ? -1.137 -1.997 -2.348 1.00 0.00 41 ILE A CA 24
ATOM 16634 C C . ILE A 1 41 ? -1.246 -3.149 -3.408 1.00 0.00 41 ILE A C 24
ATOM 16635 O O . ILE A 1 41 ? -0.361 -3.355 -4.245 1.00 0.00 41 ILE A O 24
ATOM 16651 N N . MET A 1 42 ? -2.358 -3.903 -3.327 1.00 0.00 42 MET A N 24
ATOM 16652 C CA . MET A 1 42 ? -2.657 -5.015 -4.265 1.00 0.00 42 MET A CA 24
ATOM 16653 C C . MET A 1 42 ? -3.563 -4.463 -5.400 1.00 0.00 42 MET A C 24
ATOM 16654 O O . MET A 1 42 ? -4.646 -3.928 -5.141 1.00 0.00 42 MET A O 24
ATOM 16668 N N . GLU A 1 43 ? -3.127 -4.630 -6.662 1.00 0.00 43 GLU A N 24
ATOM 16669 C CA . GLU A 1 43 ? -3.892 -4.146 -7.844 1.00 0.00 43 GLU A CA 24
ATOM 16670 C C . GLU A 1 43 ? -5.102 -5.102 -8.081 1.00 0.00 43 GLU A C 24
ATOM 16671 O O . GLU A 1 43 ? -4.977 -6.332 -8.094 1.00 0.00 43 GLU A O 24
ATOM 16684 N N . GLY A 1 44 ? -6.278 -4.477 -8.196 1.00 0.00 44 GLY A N 24
ATOM 16685 C CA . GLY A 1 44 ? -7.576 -5.154 -7.986 1.00 0.00 44 GLY A CA 24
ATOM 16686 C C . GLY A 1 44 ? -8.304 -4.540 -6.776 1.00 0.00 44 GLY A C 24
ATOM 16687 O O . GLY A 1 44 ? -9.127 -3.637 -6.954 1.00 0.00 44 GLY A O 24
ATOM 16691 N N . LEU A 1 45 ? -7.989 -5.030 -5.560 1.00 0.00 45 LEU A N 24
ATOM 16692 C CA . LEU A 1 45 ? -8.562 -4.495 -4.294 1.00 0.00 45 LEU A CA 24
ATOM 16693 C C . LEU A 1 45 ? -7.382 -4.119 -3.355 1.00 0.00 45 LEU A C 24
ATOM 16694 O O . LEU A 1 45 ? -6.765 -4.988 -2.728 1.00 0.00 45 LEU A O 24
ATOM 16710 N N . SER A 1 46 ? -7.074 -2.810 -3.265 1.00 0.00 46 SER A N 24
ATOM 16711 C CA . SER A 1 46 ? -5.943 -2.301 -2.443 1.00 0.00 46 SER A CA 24
ATOM 16712 C C . SER A 1 46 ? -6.417 -2.070 -0.980 1.00 0.00 46 SER A C 24
ATOM 16713 O O . SER A 1 46 ? -7.394 -1.350 -0.746 1.00 0.00 46 SER A O 24
ATOM 16721 N N . PHE A 1 47 ? -5.686 -2.680 -0.015 1.00 0.00 47 PHE A N 24
ATOM 16722 C CA . PHE A 1 47 ? -5.919 -2.622 1.472 1.00 0.00 47 PHE A CA 24
ATOM 16723 C C . PHE A 1 47 ? -7.439 -2.785 1.839 1.00 0.00 47 PHE A C 24
ATOM 16724 O O . PHE A 1 47 ? -8.186 -1.814 1.984 1.00 0.00 47 PHE A O 24
ATOM 16741 N N . ALA A 1 48 ? -7.879 -4.062 1.954 1.00 0.00 48 ALA A N 24
ATOM 16742 C CA . ALA A 1 48 ? -9.289 -4.488 2.221 1.00 0.00 48 ALA A CA 24
ATOM 16743 C C . ALA A 1 48 ? -10.237 -3.974 1.102 1.00 0.00 48 ALA A C 24
ATOM 16744 O O . ALA A 1 48 ? -10.800 -2.877 1.111 1.00 0.00 48 ALA A O 24
#

Organism: Agelenopsis aperta (NCBI:txid6908)

GO terms:
  GO:0005576 extracellular region (C, EXP)

Secondary structure (DSSP, 8-state):
----B--SS-B--SSS--BTTTB-EEE-SSSSSEEE-S--TTTT-S--

Foldseek 3Di:
DPDAQCDAFAWAAPVGHAHDVQFHWDADDPRGRTGTHDDHQDPPHGPD

CATH classification: 4.10.40.10

Radius of gyration: 9.99 Å; Cα contacts (8 Å, |Δi|>4): 106; chains: 1; bounding box: 31×20×18 Å